Protein AF-0000000083038359 (afdb_homodimer)

Structure (mmCIF, N/CA/C/O backbone):
data_AF-0000000083038359-model_v1
#
loop_
_entity.id
_entity.type
_entity.pdbx_description
1 polymer 'Bicarbonate transporter-like transmembrane domain-containing protein'
#
loop_
_atom_site.group_PDB
_atom_site.id
_atom_site.type_symbol
_atom_site.label_atom_id
_atom_site.label_alt_id
_atom_site.label_comp_id
_atom_site.label_asym_id
_atom_site.label_entity_id
_atom_site.label_seq_id
_atom_site.pdbx_PDB_ins_code
_atom_site.Cartn_x
_atom_site.Cartn_y
_atom_site.Cartn_z
_atom_site.occupancy
_atom_site.B_iso_or_equiv
_atom_site.auth_seq_id
_atom_site.auth_comp_id
_atom_site.auth_asym_id
_atom_site.auth_atom_id
_atom_site.pdbx_PDB_model_num
ATOM 1 N N . MET A 1 1 ? -15.391 41.812 14.281 1 24.91 1 MET A N 1
ATOM 2 C CA . MET A 1 1 ? -15.891 42.125 12.938 1 24.91 1 MET A CA 1
ATOM 3 C C . MET A 1 1 ? -17.406 42.031 12.891 1 24.91 1 MET A C 1
ATOM 5 O O . MET A 1 1 ? -17.984 41.031 13.359 1 24.91 1 MET A O 1
ATOM 9 N N . MET A 1 2 ? -18.047 43.094 12.617 1 26.28 2 MET A N 1
ATOM 10 C CA . MET A 1 2 ? -19.484 43.344 12.734 1 26.28 2 MET A CA 1
ATOM 11 C C . MET A 1 2 ? -20.25 42.719 11.57 1 26.28 2 MET A C 1
ATOM 13 O O . MET A 1 2 ? -20 43.062 10.406 1 26.28 2 MET A O 1
ATOM 17 N N . LEU A 1 3 ? -20.422 41.469 11.375 1 31.45 3 LEU A N 1
ATOM 18 C CA . LEU A 1 3 ? -21.203 40.812 10.336 1 31.45 3 LEU A CA 1
ATOM 19 C C . LEU A 1 3 ? -22.703 41.094 10.5 1 31.45 3 LEU A C 1
ATOM 21 O O . LEU A 1 3 ? -23.219 41.125 11.625 1 31.45 3 LEU A O 1
ATOM 25 N N . HIS A 1 4 ? -23.172 42 9.68 1 30.3 4 HIS A N 1
ATOM 26 C CA . HIS A 1 4 ? -24.609 42.219 9.648 1 30.3 4 HIS A CA 1
ATOM 27 C C . HIS A 1 4 ? -25.359 40.906 9.352 1 30.3 4 HIS A C 1
ATOM 29 O O . HIS A 1 4 ? -25.109 40.281 8.328 1 30.3 4 HIS A O 1
ATOM 35 N N . LEU A 1 5 ? -25.75 40.156 10.25 1 31.05 5 LEU A N 1
ATOM 36 C CA . LEU A 1 5 ? -26.516 38.906 10.32 1 31.05 5 LEU A CA 1
ATOM 37 C C . LEU A 1 5 ? -27.938 39.125 9.805 1 31.05 5 LEU A C 1
ATOM 39 O O . LEU A 1 5 ? -28.656 40 10.305 1 31.05 5 LEU A O 1
ATOM 43 N N . LYS A 1 6 ? -28.141 39.125 8.516 1 32.19 6 LYS A N 1
ATOM 44 C CA . LYS A 1 6 ? -29.562 39.094 8.227 1 32.19 6 LYS A CA 1
ATOM 45 C C . LYS A 1 6 ? -30.25 37.938 8.938 1 32.19 6 LYS A C 1
ATOM 47 O O . LYS A 1 6 ? -29.875 36.781 8.742 1 32.19 6 LYS A O 1
ATOM 52 N N . GLY A 1 7 ? -30.734 38.062 10.141 1 31.2 7 GLY A N 1
ATOM 53 C CA . GLY A 1 7 ? -31.594 37.281 11.016 1 31.2 7 GLY A CA 1
ATOM 54 C C . GLY A 1 7 ? -32.812 36.719 10.297 1 31.2 7 GLY A C 1
ATOM 55 O O . GLY A 1 7 ? -33.688 37.469 9.891 1 31.2 7 GLY A O 1
ATOM 56 N N . ASN A 1 8 ? -32.719 35.969 9.258 1 29.78 8 ASN A N 1
ATOM 57 C CA . ASN A 1 8 ? -34.062 35.438 9.062 1 29.78 8 ASN A CA 1
ATOM 58 C C . ASN A 1 8 ? -34.656 34.969 10.383 1 29.78 8 ASN A C 1
ATOM 60 O O . ASN A 1 8 ? -34 34.312 11.18 1 29.78 8 ASN A O 1
ATOM 64 N N . LYS A 1 9 ? -35.75 35.656 10.867 1 31.69 9 LYS A N 1
ATOM 65 C CA . LYS A 1 9 ? -36.656 35.469 12 1 31.69 9 LYS A CA 1
ATOM 66 C C . LYS A 1 9 ? -37.062 34.031 12.133 1 31.69 9 LYS A C 1
ATOM 68 O O . LYS A 1 9 ? -37.875 33.531 11.344 1 31.69 9 LYS A O 1
ATOM 73 N N . SER A 1 10 ? -36.406 33 12.117 1 30.16 10 SER A N 1
ATOM 74 C CA . SER A 1 10 ? -37.25 31.906 12.594 1 30.16 10 SER A CA 1
ATOM 75 C C . SER A 1 10 ? -38.125 32.344 13.766 1 30.16 10 SER A C 1
ATOM 77 O O . SER A 1 10 ? -37.781 33.281 14.477 1 30.16 10 SER A O 1
ATOM 79 N N . GLU A 1 11 ? -39.5 32.062 13.805 1 31.86 11 GLU A N 1
ATOM 80 C CA . GLU A 1 11 ? -40.5 32.5 14.797 1 31.86 11 GLU A CA 1
ATOM 81 C C . GLU A 1 11 ? -39.875 32.531 16.188 1 31.86 11 GLU A C 1
ATOM 83 O O . GLU A 1 11 ? -40.219 33.438 16.984 1 31.86 11 GLU A O 1
ATOM 88 N N . SER A 1 12 ? -39.625 31.328 16.875 1 30 12 SER A N 1
ATOM 89 C CA . SER A 1 12 ? -39.312 31.484 18.281 1 30 12 SER A CA 1
ATOM 90 C C . SER A 1 12 ? -37.969 32.188 18.484 1 30 12 SER A C 1
ATOM 92 O O . SER A 1 12 ? -37.062 32.031 17.656 1 30 12 SER A O 1
ATOM 94 N N . GLY A 1 13 ? -37.719 33.375 18.891 1 32.56 13 GLY A N 1
ATOM 95 C CA . GLY A 1 13 ? -36.719 34.344 19.328 1 32.56 13 GLY A CA 1
ATOM 96 C C . GLY A 1 13 ? -35.406 33.719 19.719 1 32.56 13 GLY A C 1
ATOM 97 O O . GLY A 1 13 ? -34.594 34.312 20.422 1 32.56 13 GLY A O 1
ATOM 98 N N . GLY A 1 14 ? -35.219 32.375 19.812 1 33.72 14 GLY A N 1
ATOM 99 C CA . GLY A 1 14 ? -34.125 31.797 20.516 1 33.72 14 GLY A CA 1
ATOM 100 C C . GLY A 1 14 ? -32.781 31.984 19.797 1 33.72 14 GLY A C 1
ATOM 101 O O . GLY A 1 14 ? -32.719 32 18.578 1 33.72 14 GLY A O 1
ATOM 102 N N . TRP A 1 15 ? -31.734 32.812 20.375 1 40.62 15 TRP A N 1
ATOM 103 C CA . TRP A 1 15 ? -30.312 33.062 20.172 1 40.62 15 TRP A CA 1
ATOM 104 C C . TRP A 1 15 ? -29.578 31.781 19.797 1 40.62 15 TRP A C 1
ATOM 106 O O . TRP A 1 15 ? -29.812 30.734 20.406 1 40.62 15 TRP A O 1
ATOM 116 N N . ILE A 1 16 ? -29.25 31.594 18.578 1 45.41 16 ILE A N 1
ATOM 117 C CA . ILE A 1 16 ? -28.516 30.406 18.141 1 45.41 16 ILE A CA 1
ATOM 118 C C . ILE A 1 16 ? -27.078 30.469 18.656 1 45.41 16 ILE A C 1
ATOM 120 O O . ILE A 1 16 ? -26.359 31.438 18.422 1 45.41 16 ILE A O 1
ATOM 124 N N . ARG A 1 17 ? -26.75 29.875 19.781 1 51.38 17 ARG A N 1
ATOM 125 C CA . ARG A 1 17 ? -25.453 29.75 20.422 1 51.38 17 ARG A CA 1
ATOM 126 C C . ARG A 1 17 ? -24.578 28.734 19.703 1 51.38 17 ARG A C 1
ATOM 128 O O . ARG A 1 17 ? -25.047 27.656 19.328 1 51.38 17 ARG A O 1
ATOM 135 N N . GLY A 1 18 ? -23.562 29.203 18.75 1 57.97 18 GLY A N 1
ATOM 136 C CA . GLY A 1 18 ? -22.609 28.266 18.172 1 57.97 18 GLY A CA 1
ATOM 137 C C . GLY A 1 18 ? -21.219 28.391 18.734 1 57.97 18 GLY A C 1
ATOM 138 O O . GLY A 1 18 ? -20.953 29.297 19.547 1 57.97 18 GLY A O 1
ATOM 139 N N . TRP A 1 19 ? -20.375 27.359 18.656 1 61.94 19 TRP A N 1
ATOM 140 C CA . TRP A 1 19 ? -19 27.344 19.125 1 61.94 19 TRP A CA 1
ATOM 141 C C . TRP A 1 19 ? -18.016 27.5 17.969 1 61.94 19 TRP A C 1
ATOM 143 O O . TRP A 1 19 ? -18.25 26.984 16.875 1 61.94 19 TRP A O 1
ATOM 153 N N . VAL A 1 20 ? -17.094 28.484 18.234 1 63.88 20 VAL A N 1
ATOM 154 C CA . VAL A 1 20 ? -16.078 28.719 17.219 1 63.88 20 VAL A CA 1
ATOM 155 C C . VAL A 1 20 ? -14.703 28.281 17.75 1 63.88 20 VAL A C 1
ATOM 157 O O . VAL A 1 20 ? -14.328 28.625 18.875 1 63.88 20 VAL A O 1
ATOM 160 N N . LEU A 1 21 ? -14.086 27.391 17.031 1 63.53 21 LEU A N 1
ATOM 161 C CA . LEU A 1 21 ? -12.695 27.016 17.281 1 63.53 21 LEU A CA 1
ATOM 162 C C . LEU A 1 21 ? -11.742 27.969 16.547 1 63.53 21 LEU A C 1
ATOM 164 O O . LEU A 1 21 ? -11.859 28.156 15.344 1 63.53 21 LEU A O 1
ATOM 168 N N . THR A 1 22 ? -10.992 28.688 17.297 1 68.25 22 THR A N 1
ATOM 169 C CA . THR A 1 22 ? -10.008 29.578 16.703 1 68.25 22 THR A CA 1
ATOM 170 C C . THR A 1 22 ? -8.602 29 16.844 1 68.25 22 THR A C 1
ATOM 172 O O . THR A 1 22 ? -8.172 28.672 17.953 1 68.25 22 THR A O 1
ATOM 175 N N . SER A 1 23 ? -8.094 28.672 15.789 1 72.31 23 SER A N 1
ATOM 176 C CA . SER A 1 23 ? -6.711 28.219 15.766 1 72.31 23 SER A CA 1
ATOM 177 C C . SER A 1 23 ? -5.785 29.281 15.195 1 72.31 23 SER A C 1
ATOM 179 O O . SER A 1 23 ? -6.066 29.859 14.148 1 72.31 23 SER A O 1
ATOM 181 N N . GLN A 1 24 ? -4.84 29.688 15.922 1 70.75 24 GLN A N 1
ATOM 182 C CA . GLN A 1 24 ? -3.869 30.688 15.469 1 70.75 24 GLN A CA 1
ATOM 183 C C . GLN A 1 24 ? -2.492 30.062 15.266 1 70.75 24 GLN A C 1
ATOM 185 O O . GLN A 1 24 ? -2.027 29.281 16.109 1 70.75 24 GLN A O 1
ATOM 190 N N . GLN A 1 25 ? -2.016 30.156 14.117 1 70.38 25 GLN A N 1
ATOM 191 C CA . GLN A 1 25 ? -0.694 29.625 13.805 1 70.38 25 GLN A CA 1
ATOM 192 C C . GLN A 1 25 ? 0.238 30.734 13.312 1 70.38 25 GLN A C 1
ATOM 194 O O . GLN A 1 25 ? -0.2 31.672 12.633 1 70.38 25 GLN A O 1
ATOM 199 N N . TYR A 1 26 ? 1.482 30.672 13.727 1 67.31 26 TYR A N 1
ATOM 200 C CA . TYR A 1 26 ? 2.5 31.594 13.242 1 67.31 26 TYR A CA 1
ATOM 201 C C . TYR A 1 26 ? 2.967 31.203 11.844 1 67.31 26 TYR A C 1
ATOM 203 O O . TYR A 1 26 ? 3.158 30.016 11.547 1 67.31 26 TYR A O 1
ATOM 211 N N . VAL A 1 27 ? 2.922 32.062 10.93 1 71.81 27 VAL A N 1
ATOM 212 C CA . VAL A 1 27 ? 3.395 31.844 9.562 1 71.81 27 VAL A CA 1
ATOM 213 C C . VAL A 1 27 ? 4.691 32.625 9.336 1 71.81 27 VAL A C 1
ATOM 215 O O . VAL A 1 27 ? 4.824 33.781 9.773 1 71.81 27 VAL A O 1
ATOM 218 N N . LYS A 1 28 ? 5.746 31.953 8.789 1 67.31 28 LYS A N 1
ATOM 219 C CA . LYS A 1 28 ? 7.039 32.562 8.516 1 67.31 28 LYS A CA 1
ATOM 220 C C . LYS A 1 28 ? 6.957 33.5 7.32 1 67.31 28 LYS A C 1
ATOM 222 O O . LYS A 1 28 ? 6.117 33.344 6.438 1 67.31 28 LYS A O 1
ATOM 227 N N . LEU A 1 29 ? 7.844 34.5 7.324 1 67.06 29 LEU A N 1
ATOM 228 C CA . LEU A 1 29 ? 7.945 35.469 6.223 1 67.06 29 LEU A CA 1
ATOM 229 C C . LEU A 1 29 ? 8.445 34.781 4.957 1 67.06 29 LEU A C 1
ATOM 231 O O . LEU A 1 29 ? 9.234 33.844 5.027 1 67.06 29 LEU A O 1
ATOM 235 N N . MET A 1 30 ? 7.773 35.125 3.908 1 72.81 30 MET A N 1
ATOM 236 C CA . MET A 1 30 ? 8.219 34.625 2.615 1 72.81 30 MET A CA 1
ATOM 237 C C . MET A 1 30 ? 9.539 35.25 2.203 1 72.81 30 MET A C 1
ATOM 239 O O . MET A 1 30 ? 9.703 36.469 2.27 1 72.81 30 MET A O 1
ATOM 243 N N . ASN A 1 31 ? 10.609 34.406 2.039 1 65.25 31 ASN A N 1
ATOM 244 C CA . ASN A 1 31 ? 11.891 34.906 1.535 1 65.25 31 ASN A CA 1
ATOM 245 C C . ASN A 1 31 ? 11.867 35.062 0.018 1 65.25 31 ASN A C 1
ATOM 247 O O . ASN A 1 31 ? 11.922 34.062 -0.714 1 65.25 31 ASN A O 1
ATOM 251 N N . PHE A 1 32 ? 11.703 36.25 -0.458 1 73.12 32 PHE A N 1
ATOM 252 C CA . PHE A 1 32 ? 11.57 36.562 -1.878 1 73.12 32 PHE A CA 1
ATOM 253 C C . PHE A 1 32 ? 12.844 36.188 -2.633 1 73.12 32 PHE A C 1
ATOM 255 O O . PHE A 1 32 ? 12.82 36.031 -3.852 1 73.12 32 PHE A O 1
ATOM 262 N N . GLU A 1 33 ? 13.914 36.031 -1.913 1 68.25 33 GLU A N 1
ATOM 263 C CA . GLU A 1 33 ? 15.156 35.688 -2.6 1 68.25 33 GLU A CA 1
ATOM 264 C C . GLU A 1 33 ? 15.258 34.188 -2.85 1 68.25 33 GLU A C 1
ATOM 266 O O . GLU A 1 33 ? 15.68 33.781 -3.928 1 68.25 33 GLU A O 1
ATOM 271 N N . GLU A 1 34 ? 14.789 33.531 -1.863 1 71.06 34 GLU A N 1
ATOM 272 C CA . GLU A 1 34 ? 15.016 32.094 -1.919 1 71.06 34 GLU A CA 1
ATOM 273 C C . GLU A 1 34 ? 13.844 31.375 -2.58 1 71.06 34 GLU A C 1
ATOM 275 O O . GLU A 1 34 ? 14.031 30.359 -3.242 1 71.06 34 GLU A O 1
ATOM 280 N N . GLU A 1 35 ? 12.719 32 -2.48 1 74.81 35 GLU A N 1
ATOM 281 C CA . GLU A 1 35 ? 11.555 31.297 -2.998 1 74.81 35 GLU A CA 1
ATOM 282 C C . GLU A 1 35 ? 11.133 31.844 -4.359 1 74.81 35 GLU A C 1
ATOM 284 O O . GLU A 1 35 ? 10.812 33.031 -4.484 1 74.81 35 GLU A O 1
ATOM 289 N N . VAL A 1 36 ? 11.203 31 -5.391 1 75.88 36 VAL A N 1
ATOM 290 C CA . VAL A 1 36 ? 10.914 31.391 -6.766 1 75.88 36 VAL A CA 1
ATOM 291 C C . VAL A 1 36 ? 9.43 31.734 -6.902 1 75.88 36 VAL A C 1
ATOM 293 O O . VAL A 1 36 ? 9.055 32.594 -7.711 1 75.88 36 VAL A O 1
ATOM 296 N N . ARG A 1 37 ? 8.625 31.141 -6.098 1 74.81 37 ARG A N 1
ATOM 297 C CA . ARG A 1 37 ? 7.188 31.312 -6.285 1 74.81 37 ARG A CA 1
ATOM 298 C C . ARG A 1 37 ? 6.746 32.719 -5.883 1 74.81 37 ARG A C 1
ATOM 300 O O . ARG A 1 37 ? 5.762 33.219 -6.41 1 74.81 37 ARG A O 1
ATOM 307 N N . ALA A 1 38 ? 7.512 33.312 -5.043 1 77.75 38 ALA A N 1
ATOM 308 C CA . ALA A 1 38 ? 7.145 34.688 -4.629 1 77.75 38 ALA A CA 1
ATOM 309 C C . ALA A 1 38 ? 7.199 35.656 -5.809 1 77.75 38 ALA A C 1
ATOM 311 O O . ALA A 1 38 ? 6.297 36.469 -5.984 1 77.75 38 ALA A O 1
ATOM 312 N N . HIS A 1 39 ? 8.188 35.406 -6.656 1 76.94 39 HIS A N 1
ATOM 313 C CA . HIS A 1 39 ? 8.312 36.312 -7.809 1 76.94 39 HIS A CA 1
ATOM 314 C C . HIS A 1 39 ? 7.258 36 -8.859 1 76.94 39 HIS A C 1
ATOM 316 O O . HIS A 1 39 ? 6.652 36.906 -9.43 1 76.94 39 HIS A O 1
ATOM 322 N N . ARG A 1 40 ? 7.012 34.812 -8.961 1 79 40 ARG A N 1
ATOM 323 C CA . ARG A 1 40 ? 6.062 34.406 -9.992 1 79 40 ARG A CA 1
ATOM 324 C C . ARG A 1 40 ? 4.641 34.781 -9.617 1 79 40 ARG A C 1
ATOM 326 O O . ARG A 1 40 ? 3.842 35.156 -10.484 1 79 40 ARG A O 1
ATOM 333 N N . ASP A 1 41 ? 4.395 34.625 -8.391 1 79.06 41 ASP A N 1
ATOM 334 C CA . ASP A 1 41 ? 3.061 35 -7.922 1 79.06 41 ASP A CA 1
ATOM 335 C C . ASP A 1 41 ? 2.822 36.5 -8.078 1 79.06 41 ASP A C 1
ATOM 337 O O . ASP A 1 41 ? 1.731 36.906 -8.469 1 79.06 41 ASP A O 1
ATOM 341 N N . LEU A 1 42 ? 3.816 37.219 -7.797 1 79.38 42 LEU A N 1
ATOM 342 C CA . LEU A 1 42 ? 3.676 38.688 -7.934 1 79.38 42 LEU A CA 1
ATOM 343 C C . LEU A 1 42 ? 3.57 39.062 -9.406 1 79.38 42 LEU A C 1
ATOM 345 O O . LEU A 1 42 ? 2.787 39.969 -9.758 1 79.38 42 LEU A O 1
ATOM 349 N N . ASP A 1 43 ? 4.316 38.375 -10.219 1 77.38 43 ASP A N 1
ATOM 350 C CA . ASP A 1 43 ? 4.223 38.656 -11.641 1 77.38 43 ASP A CA 1
ATOM 351 C C . ASP A 1 43 ? 2.846 38.281 -12.188 1 77.38 43 ASP A C 1
ATOM 353 O O . ASP A 1 43 ? 2.287 39 -13.023 1 77.38 43 ASP A O 1
ATOM 357 N N . GLY A 1 44 ? 2.383 37.188 -11.75 1 77.44 44 GLY A N 1
ATOM 358 C CA . GLY A 1 44 ? 1.052 36.781 -12.172 1 77.44 44 GLY A CA 1
ATOM 359 C C . GLY A 1 44 ? -0.032 37.75 -11.742 1 77.44 44 GLY A C 1
ATOM 360 O O . GLY A 1 44 ? -0.959 38.031 -12.5 1 77.44 44 GLY A O 1
ATOM 361 N N . PHE A 1 45 ? 0.131 38.219 -10.562 1 75.88 45 PHE A N 1
ATOM 362 C CA . PHE A 1 45 ? -0.809 39.219 -10.039 1 75.88 45 PHE A CA 1
ATOM 363 C C . PHE A 1 45 ? -0.713 40.531 -10.812 1 75.88 45 PHE A C 1
ATOM 365 O O . PHE A 1 45 ? -1.732 41.125 -11.141 1 75.88 45 PHE A O 1
ATOM 372 N N . LEU A 1 46 ? 0.492 40.938 -11.086 1 73.06 46 LEU A N 1
ATOM 373 C CA . LEU A 1 46 ? 0.686 42.219 -11.773 1 73.06 46 LEU A CA 1
ATOM 374 C C . LEU A 1 46 ? 0.095 42.188 -13.172 1 73.06 46 LEU A C 1
ATOM 376 O O . LEU A 1 46 ? -0.365 43.188 -13.695 1 73.06 46 LEU A O 1
ATOM 380 N N . ALA A 1 47 ? 0.067 41 -13.68 1 75.19 47 ALA A N 1
ATOM 381 C CA . ALA A 1 47 ? -0.479 40.844 -15.023 1 75.19 47 ALA A CA 1
ATOM 382 C C . ALA A 1 47 ? -2.004 40.906 -15.008 1 75.19 47 ALA A C 1
ATOM 384 O O . ALA A 1 47 ? -2.623 41.406 -15.953 1 75.19 47 ALA A O 1
ATOM 385 N N . ARG A 1 48 ? -2.588 40.375 -14.016 1 73.75 48 ARG A N 1
ATOM 386 C CA . ARG A 1 48 ? -4.043 40.344 -13.914 1 73.75 48 ARG A CA 1
ATOM 387 C C . ARG A 1 48 ? -4.512 40.969 -12.609 1 73.75 48 ARG A C 1
ATOM 389 O O . ARG A 1 48 ? -5.18 40.344 -11.797 1 73.75 48 ARG A O 1
ATOM 396 N N . ALA A 1 49 ? -4.211 42.188 -12.461 1 70.19 49 ALA A N 1
ATOM 397 C CA . ALA A 1 49 ? -4.395 42.812 -11.164 1 70.19 49 ALA A CA 1
ATOM 398 C C . ALA A 1 49 ? -5.828 43.312 -10.992 1 70.19 49 ALA A C 1
ATOM 400 O O . ALA A 1 49 ? -6.406 43.875 -11.914 1 70.19 49 ALA A O 1
ATOM 401 N N . SER A 1 50 ? -6.508 42.812 -10.07 1 81.81 50 SER A N 1
ATOM 402 C CA . SER A 1 50 ? -7.777 43.406 -9.656 1 81.81 50 SER A CA 1
ATOM 403 C C . SER A 1 50 ? -7.594 44.312 -8.461 1 81.81 50 SER A C 1
ATOM 405 O O . SER A 1 50 ? -7.461 43.875 -7.324 1 81.81 50 SER A O 1
ATOM 407 N N . ILE A 1 51 ? -7.418 45.594 -8.789 1 86.62 51 ILE A N 1
ATOM 408 C CA . ILE A 1 51 ? -7.195 46.594 -7.734 1 86.62 51 ILE A CA 1
ATOM 409 C C . ILE A 1 51 ? -8.367 47.562 -7.676 1 86.62 51 ILE A C 1
ATOM 411 O O . ILE A 1 51 ? -8.789 48.094 -8.703 1 86.62 51 ILE A O 1
ATOM 415 N N . LEU A 1 52 ? -9 47.625 -6.617 1 86.38 52 LEU A N 1
ATOM 416 C CA . LEU A 1 52 ? -10.047 48.625 -6.371 1 86.38 52 LEU A CA 1
ATOM 417 C C . LEU A 1 52 ? -9.508 49.781 -5.555 1 86.38 52 LEU A C 1
ATOM 419 O O . LEU A 1 52 ? -9.141 49.625 -4.387 1 86.38 52 LEU A O 1
ATOM 423 N N . LEU A 1 53 ? -9.422 50.875 -6.367 1 85.25 53 LEU A N 1
ATOM 424 C CA . LEU A 1 53 ? -8.906 52.062 -5.668 1 85.25 53 LEU A CA 1
ATOM 425 C C . LEU A 1 53 ? -10.047 52.875 -5.059 1 85.25 53 LEU A C 1
ATOM 427 O O . LEU A 1 53 ? -11.117 53 -5.656 1 85.25 53 LEU A O 1
ATOM 431 N N . ASP A 1 54 ? -9.953 53.406 -3.863 1 80 54 ASP A N 1
ATOM 432 C CA . ASP A 1 54 ? -10.781 54.375 -3.145 1 80 54 ASP A CA 1
ATOM 433 C C . ASP A 1 54 ? -12.203 53.844 -2.969 1 80 54 ASP A C 1
ATOM 435 O O . ASP A 1 54 ? -13.164 54.5 -3.391 1 80 54 ASP A O 1
ATOM 439 N N . GLU A 1 55 ? -12.375 52.656 -2.43 1 80.56 55 GLU A N 1
ATOM 440 C CA . GLU A 1 55 ? -13.688 52.094 -2.127 1 80.56 55 GLU A CA 1
ATOM 441 C C . GLU A 1 55 ? -14.336 52.812 -0.944 1 80.56 55 GLU A C 1
ATOM 443 O O . GLU A 1 55 ? -13.695 53.031 0.086 1 80.56 55 GLU A O 1
ATOM 448 N N . THR A 1 56 ? -15.516 53.219 -1.157 1 78.31 56 THR A N 1
ATOM 449 C CA . THR A 1 56 ? -16.219 54 -0.135 1 78.31 56 THR A CA 1
ATOM 450 C C . THR A 1 56 ? -17.109 53.094 0.71 1 78.31 56 THR A C 1
ATOM 452 O O . THR A 1 56 ? -17.781 53.562 1.634 1 78.31 56 THR A O 1
ATOM 455 N N . ALA A 1 57 ? -17.031 51.844 0.558 1 76.31 57 ALA A N 1
ATOM 456 C CA . ALA A 1 57 ? -17.922 50.969 1.33 1 76.31 57 ALA A CA 1
ATOM 457 C C . ALA A 1 57 ? -17.5 50.938 2.799 1 76.31 57 ALA A C 1
ATOM 459 O O . ALA A 1 57 ? -16.312 50.969 3.115 1 76.31 57 ALA A O 1
ATOM 460 N N . ALA A 1 58 ? -18.547 50.969 3.664 1 73.44 58 ALA A N 1
ATOM 461 C CA . ALA A 1 58 ? -18.266 51.062 5.094 1 73.44 58 ALA A CA 1
ATOM 462 C C . ALA A 1 58 ? -18.219 49.688 5.738 1 73.44 58 ALA A C 1
ATOM 464 O O . ALA A 1 58 ? -17.484 49.469 6.715 1 73.44 58 ALA A O 1
ATOM 465 N N . SER A 1 59 ? -18.969 48.875 5.148 1 77.5 59 SER A N 1
ATOM 466 C CA . SER A 1 59 ? -18.984 47.594 5.797 1 77.5 59 SER A CA 1
ATOM 467 C C . SER A 1 59 ? -18.109 46.594 5.051 1 77.5 59 SER A C 1
ATOM 469 O O . SER A 1 59 ? -17.906 46.719 3.842 1 77.5 59 SER A O 1
ATOM 471 N N . LEU A 1 60 ? -17.516 45.688 5.824 1 80.81 60 LEU A N 1
ATOM 472 C CA . LEU A 1 60 ? -16.641 44.656 5.254 1 80.81 60 LEU A CA 1
ATOM 473 C C . LEU A 1 60 ? -17.391 43.812 4.23 1 80.81 60 LEU A C 1
ATOM 475 O O . LEU A 1 60 ? -16.828 43.438 3.191 1 80.81 60 LEU A O 1
ATOM 479 N N . ASP A 1 61 ? -18.641 43.438 4.453 1 77.31 61 ASP A N 1
ATOM 480 C CA . ASP A 1 61 ? -19.438 42.625 3.529 1 77.31 61 ASP A CA 1
ATOM 481 C C . ASP A 1 61 ? -19.594 43.312 2.182 1 77.31 61 ASP A C 1
ATOM 483 O O . ASP A 1 61 ? -19.484 42.688 1.131 1 77.31 61 ASP A O 1
ATOM 487 N N . ASP A 1 62 ? -19.844 44.562 2.332 1 81.25 62 ASP A N 1
ATOM 488 C CA . ASP A 1 62 ? -20.047 45.312 1.1 1 81.25 62 ASP A CA 1
ATOM 489 C C . ASP A 1 62 ? -18.734 45.438 0.316 1 81.25 62 ASP A C 1
ATOM 491 O O . ASP A 1 62 ? -18.734 45.406 -0.916 1 81.25 62 ASP A O 1
ATOM 495 N N . VAL A 1 63 ? -17.734 45.656 1.059 1 85.44 63 VAL A N 1
ATOM 496 C CA . VAL A 1 63 ? -16.438 45.719 0.392 1 85.44 63 VAL A CA 1
ATOM 497 C C . VAL A 1 63 ? -16.141 44.406 -0.31 1 85.44 63 VAL A C 1
ATOM 499 O O . VAL A 1 63 ? -15.688 44.406 -1.46 1 85.44 63 VAL A O 1
ATOM 502 N N . LEU A 1 64 ? -16.359 43.375 0.4 1 87 64 LEU A N 1
ATOM 503 C CA . LEU A 1 64 ? -16.078 42.062 -0.17 1 87 64 LEU A CA 1
ATOM 504 C C . LEU A 1 64 ? -16.984 41.781 -1.367 1 87 64 LEU A C 1
ATOM 506 O O . LEU A 1 64 ? -16.547 41.188 -2.357 1 87 64 LEU A O 1
ATOM 510 N N . LYS A 1 65 ? -18.188 42.125 -1.265 1 83.38 65 LYS A N 1
ATOM 511 C CA . LYS A 1 65 ? -19.109 41.938 -2.393 1 83.38 65 LYS A CA 1
ATOM 512 C C . LYS A 1 65 ? -18.625 42.719 -3.607 1 83.38 65 LYS A C 1
ATOM 514 O O . LYS A 1 65 ? -18.672 42.25 -4.734 1 83.38 65 LYS A O 1
ATOM 519 N N . ARG A 1 66 ? -18.234 43.906 -3.396 1 85.94 66 ARG A N 1
ATOM 520 C CA . ARG A 1 66 ? -17.734 44.75 -4.488 1 85.94 66 ARG A CA 1
ATOM 521 C C . ARG A 1 66 ? -16.453 44.156 -5.078 1 85.94 66 ARG A C 1
ATOM 523 O O . ARG A 1 66 ? -16.234 44.219 -6.289 1 85.94 66 ARG A O 1
ATOM 530 N N . MET A 1 67 ? -15.672 43.719 -4.191 1 88.06 67 MET A N 1
ATOM 531 C CA . MET A 1 67 ? -14.438 43.125 -4.668 1 88.06 67 MET A CA 1
ATOM 532 C C . MET A 1 67 ? -14.742 41.875 -5.523 1 88.06 67 MET A C 1
ATOM 534 O O . MET A 1 67 ? -14.148 41.719 -6.594 1 88.06 67 MET A O 1
ATOM 538 N N . LEU A 1 68 ? -15.609 41.094 -5.043 1 86.12 68 LEU A N 1
ATOM 539 C CA . LEU A 1 68 ? -15.969 39.875 -5.773 1 86.12 68 LEU A CA 1
ATOM 540 C C . LEU A 1 68 ? -16.625 40.219 -7.105 1 86.12 68 LEU A C 1
ATOM 542 O O . LEU A 1 68 ? -16.406 39.531 -8.109 1 86.12 68 LEU A O 1
ATOM 546 N N . HIS A 1 69 ? -17.422 41.188 -7.031 1 80.56 69 HIS A N 1
ATOM 547 C CA . HIS A 1 69 ? -18.047 41.625 -8.266 1 80.56 69 HIS A CA 1
ATOM 548 C C . HIS A 1 69 ? -17 42.156 -9.25 1 80.56 69 HIS A C 1
ATOM 550 O O . HIS A 1 69 ? -17.109 41.938 -10.453 1 80.56 69 HIS A O 1
ATOM 556 N N . HIS A 1 70 ? -16.094 42.844 -8.734 1 83.69 70 HIS A N 1
ATOM 557 C CA . HIS A 1 70 ? -15.023 43.344 -9.578 1 83.69 70 HIS A CA 1
ATOM 558 C C . HIS A 1 70 ? -14.195 42.219 -10.18 1 83.69 70 HIS A C 1
ATOM 560 O O . HIS A 1 70 ? -13.797 42.312 -11.344 1 83.69 70 HIS A O 1
ATOM 566 N N . VAL A 1 71 ? -13.883 41.312 -9.422 1 82.81 71 VAL A N 1
ATOM 567 C CA . VAL A 1 71 ? -13.133 40.156 -9.914 1 82.81 71 VAL A CA 1
ATOM 568 C C . VAL A 1 71 ? -13.93 39.438 -10.992 1 82.81 71 VAL A C 1
ATOM 570 O O . VAL A 1 71 ? -13.367 38.938 -11.969 1 82.81 71 VAL A O 1
ATOM 573 N N . GLY A 1 72 ? -15.18 39.219 -10.797 1 75.5 72 GLY A N 1
ATOM 574 C CA . GLY A 1 72 ? -16.031 38.562 -11.773 1 75.5 72 GLY A CA 1
ATOM 575 C C . GLY A 1 72 ? -16.141 39.344 -13.078 1 75.5 72 GLY A C 1
ATOM 576 O O . GLY A 1 72 ? -16.281 38.719 -14.148 1 75.5 72 GLY A O 1
ATOM 577 N N . GLN A 1 73 ? -16.25 40.656 -12.953 1 70.12 73 GLN A N 1
ATOM 578 C CA . GLN A 1 73 ? -16.406 41.469 -14.141 1 70.12 73 GLN A CA 1
ATOM 579 C C . GLN A 1 73 ? -15.109 41.594 -14.93 1 70.12 73 GLN A C 1
ATOM 581 O O . GLN A 1 73 ? -15.125 41.875 -16.125 1 70.12 73 GLN A O 1
ATOM 586 N N . ASP A 1 74 ? -14.156 41.531 -14.188 1 60.81 74 ASP A N 1
ATOM 587 C CA . ASP A 1 74 ? -12.891 41.656 -14.898 1 60.81 74 ASP A CA 1
ATOM 588 C C . ASP A 1 74 ? -12.727 40.562 -15.945 1 60.81 74 ASP A C 1
ATOM 590 O O . ASP A 1 74 ? -12.953 39.375 -15.664 1 60.81 74 ASP A O 1
ATOM 594 N N . SER A 1 75 ? -13 40.844 -17.203 1 54.56 75 SER A N 1
ATOM 595 C CA . SER A 1 75 ? -13.062 40.188 -18.5 1 54.56 75 SER A CA 1
ATOM 596 C C . SER A 1 75 ? -12.07 39.031 -18.578 1 54.56 75 SER A C 1
ATOM 598 O O . SER A 1 75 ? -12.344 38 -19.203 1 54.56 75 SER A O 1
ATOM 600 N N . HIS A 1 76 ? -10.906 39.219 -18.156 1 53 76 HIS A N 1
ATOM 601 C CA . HIS A 1 76 ? -9.891 38.219 -18.453 1 53 76 HIS A CA 1
ATOM 602 C C . HIS A 1 76 ? -10.062 37 -17.594 1 53 76 HIS A C 1
ATOM 604 O O . HIS A 1 76 ? -9.445 35.938 -17.859 1 53 76 HIS A O 1
ATOM 610 N N . ALA A 1 77 ? -10.797 37.156 -16.578 1 54.59 77 ALA A N 1
ATOM 611 C CA . ALA A 1 77 ? -10.969 36.094 -15.594 1 54.59 77 ALA A CA 1
ATOM 612 C C . ALA A 1 77 ? -12.312 35.406 -15.781 1 54.59 77 ALA A C 1
ATOM 614 O O . ALA A 1 77 ? -13.078 35.25 -14.828 1 54.59 77 ALA A O 1
ATOM 615 N N . SER A 1 78 ? -12.938 35.438 -16.828 1 53.66 78 SER A N 1
ATOM 616 C CA . SER A 1 78 ? -14.242 34.812 -16.969 1 53.66 78 SER A CA 1
ATOM 617 C C . SER A 1 78 ? -14.203 33.375 -16.484 1 53.66 78 SER A C 1
ATOM 619 O O . SER A 1 78 ? -13.555 32.531 -17.109 1 53.66 78 SER A O 1
ATOM 621 N N . GLU A 1 79 ? -14.133 33.219 -15.227 1 61.53 79 GLU A N 1
ATOM 622 C CA . GLU A 1 79 ? -14.344 31.844 -14.766 1 61.53 79 GLU A CA 1
ATOM 623 C C . GLU A 1 79 ? 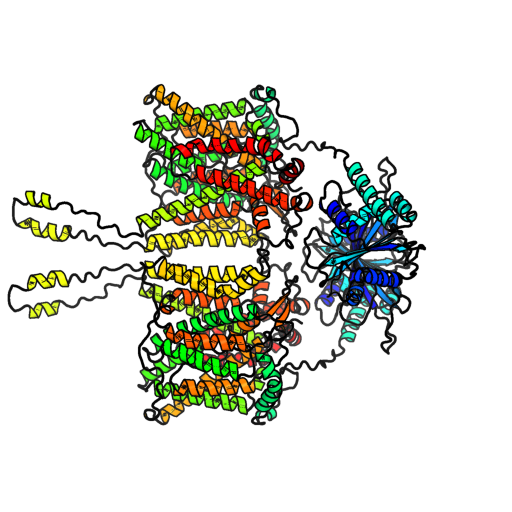-15.82 31.453 -14.844 1 61.53 79 GLU A C 1
ATOM 625 O O . GLU A 1 79 ? -16.641 31.922 -14.055 1 61.53 79 GLU A O 1
ATOM 630 N N . PRO A 1 80 ? -16.406 31.156 -15.922 1 56.25 80 PRO A N 1
ATOM 631 C CA . PRO A 1 80 ? -17.828 30.953 -16.125 1 56.25 80 PRO A CA 1
ATOM 632 C C . PRO A 1 80 ? -18.5 30.266 -14.938 1 56.25 80 PRO A C 1
ATOM 634 O O . PRO A 1 80 ? -19.688 30.5 -14.672 1 56.25 80 PRO A O 1
ATOM 637 N N . GLY A 1 81 ? -17.984 29.406 -14.305 1 57.84 81 GLY A N 1
ATOM 638 C CA . GLY A 1 81 ? -18.734 28.516 -13.43 1 57.84 81 GLY A CA 1
ATOM 639 C C . GLY A 1 81 ? -18.703 28.938 -11.977 1 57.84 81 GLY A C 1
ATOM 640 O O . GLY A 1 81 ? -19.25 28.25 -11.109 1 57.84 81 GLY A O 1
ATOM 641 N N . CYS A 1 82 ? -18.094 30.031 -11.656 1 61.69 82 CYS A N 1
ATOM 642 C CA . CYS A 1 82 ? -18.016 30.281 -10.227 1 61.69 82 CYS A CA 1
ATOM 643 C C . CYS A 1 82 ? -19.078 31.297 -9.797 1 61.69 82 CYS A C 1
ATOM 645 O O . CYS A 1 82 ? -19.156 32.406 -10.344 1 61.69 82 CYS A O 1
ATOM 647 N N . ASN A 1 83 ? -20.188 30.766 -9.195 1 66 83 ASN A N 1
ATOM 648 C CA . ASN A 1 83 ? -21.188 31.625 -8.555 1 66 83 ASN A CA 1
ATOM 649 C C . ASN A 1 83 ? -20.594 32.344 -7.348 1 66 83 ASN A C 1
ATOM 651 O O . ASN A 1 83 ? -20.266 31.734 -6.336 1 66 83 ASN A O 1
ATOM 655 N N . PHE A 1 84 ? -20.328 33.594 -7.523 1 70.06 84 PHE A N 1
ATOM 656 C CA . PHE A 1 84 ? -19.656 34.406 -6.508 1 70.06 84 PHE A CA 1
ATOM 657 C C . PHE A 1 84 ? -20.531 34.531 -5.266 1 70.06 84 PHE A C 1
ATOM 659 O O . PHE A 1 84 ? -20.031 34.781 -4.172 1 70.06 84 PHE A O 1
ATOM 666 N N . GLU A 1 85 ? -21.797 34.281 -5.414 1 68.69 85 GLU A N 1
ATOM 667 C CA . GLU A 1 85 ? -22.609 34.25 -4.203 1 68.69 85 GLU A CA 1
ATOM 668 C C . GLU A 1 85 ? -22.234 33.062 -3.322 1 68.69 85 GLU A C 1
ATOM 670 O O . GLU A 1 85 ? -22.234 33.156 -2.096 1 68.69 85 GLU A O 1
ATOM 675 N N . GLU A 1 86 ? -21.812 32.094 -4.016 1 74.56 86 GLU A N 1
ATOM 676 C CA . GLU A 1 86 ? -21.391 30.922 -3.275 1 74.56 86 GLU A CA 1
ATOM 677 C C . GLU A 1 86 ? -20.047 31.141 -2.592 1 74.56 86 GLU A C 1
ATOM 679 O O . GLU A 1 86 ? -19.812 30.625 -1.5 1 74.56 86 GLU A O 1
ATOM 684 N N . VAL A 1 87 ? -19.266 31.984 -3.219 1 79.69 87 VAL A N 1
ATOM 685 C CA . VAL A 1 87 ? -17.953 32.25 -2.637 1 79.69 87 VAL A CA 1
ATOM 686 C C . VAL A 1 87 ? -18.125 33.094 -1.374 1 79.69 87 VAL A C 1
ATOM 688 O O . VAL A 1 87 ? -17.375 32.938 -0.406 1 79.69 87 VAL A O 1
ATOM 691 N N . MET A 1 88 ? -19.109 33.938 -1.397 1 76.94 88 MET A N 1
ATOM 692 C CA . MET A 1 88 ? -19.359 34.781 -0.232 1 76.94 88 MET A CA 1
ATOM 693 C C . MET A 1 88 ? -19.719 33.938 0.984 1 76.94 88 MET A C 1
ATOM 695 O O . MET A 1 88 ? -19.297 34.25 2.104 1 76.94 88 MET A O 1
ATOM 699 N N . SER A 1 89 ? -20.328 32.844 0.705 1 70.94 89 SER A N 1
ATOM 700 C CA . SER A 1 89 ? -20.719 31.984 1.818 1 70.94 89 SER A CA 1
ATOM 701 C C . SER A 1 89 ? -19.531 31.172 2.344 1 70.94 89 SER A C 1
ATOM 703 O O . SER A 1 89 ? -19.516 30.781 3.512 1 70.94 89 SER A O 1
ATOM 705 N N . MET A 1 90 ? -18.531 31 1.553 1 73.06 90 MET A N 1
ATOM 706 C CA . MET A 1 90 ? -17.375 30.219 1.969 1 73.06 90 MET A CA 1
ATOM 707 C C . MET A 1 90 ? -16.391 31.094 2.75 1 73.06 90 MET A C 1
ATOM 709 O O . MET A 1 90 ? -15.562 30.578 3.506 1 73.06 90 MET A O 1
ATOM 713 N N . LEU A 1 91 ? -16.484 32.312 2.498 1 76.19 91 LEU A N 1
ATOM 714 C CA . LEU A 1 91 ? -15.586 33.25 3.184 1 76.19 91 LEU A CA 1
ATOM 715 C C . LEU A 1 91 ? -15.93 33.344 4.664 1 76.19 91 LEU A C 1
ATOM 717 O O . LEU A 1 91 ? -15.07 33.688 5.484 1 76.19 91 LEU A O 1
ATOM 721 N N . PHE A 1 92 ? -17.203 32.938 4.801 1 65.62 92 PHE A N 1
ATOM 722 C CA . PHE A 1 92 ? -17.656 33.094 6.184 1 65.62 92 PHE A CA 1
ATOM 723 C C . PHE A 1 92 ? -17.953 31.719 6.789 1 65.62 92 PHE A C 1
ATOM 725 O O . PHE A 1 92 ? -18.156 30.75 6.066 1 65.62 92 PHE A O 1
ATOM 732 N N . THR A 1 93 ? -17.578 31.391 7.855 1 58.72 93 THR A N 1
ATOM 733 C CA . THR A 1 93 ? -17.781 30.141 8.562 1 58.72 93 THR A CA 1
ATOM 734 C C . THR A 1 93 ? -19.234 29.672 8.43 1 58.72 93 THR A C 1
ATOM 736 O O . THR A 1 93 ? -19.547 28.516 8.734 1 58.72 93 THR A O 1
ATOM 739 N N . ASP A 1 94 ? -20.125 30.406 7.867 1 52.59 94 ASP A N 1
ATOM 740 C CA . ASP A 1 94 ? -21.531 30.047 7.809 1 52.59 94 ASP A CA 1
ATOM 741 C C . ASP A 1 94 ? -21.781 28.969 6.746 1 52.59 94 ASP A C 1
ATOM 743 O O . ASP A 1 94 ? -22.938 28.641 6.449 1 52.59 94 ASP A O 1
ATOM 747 N N . ALA A 1 95 ? -20.812 28.641 5.922 1 46.69 95 ALA A N 1
ATOM 748 C CA . ALA A 1 95 ? -21.219 27.859 4.754 1 46.69 95 ALA A CA 1
ATOM 749 C C . ALA A 1 95 ? -21.938 26.578 5.168 1 46.69 95 ALA A C 1
ATOM 751 O O . ALA A 1 95 ? -22.422 25.828 4.32 1 46.69 95 ALA A O 1
ATOM 752 N N . GLY A 1 96 ? -21.375 25.75 6.082 1 42.19 96 GLY A N 1
ATOM 753 C CA . GLY A 1 96 ? -22.109 24.484 6.188 1 42.19 96 GLY A CA 1
ATOM 754 C C . GLY A 1 96 ? -23.594 24.688 6.43 1 42.19 96 GLY A C 1
ATOM 755 O O . GLY A 1 96 ? -24.047 25.812 6.598 1 42.19 96 GLY A O 1
ATOM 756 N N . ALA A 1 97 ? -24.297 23.406 6.816 1 38.88 97 ALA A N 1
ATOM 757 C CA . ALA A 1 97 ? -25.75 23.188 6.836 1 38.88 97 ALA A CA 1
ATOM 758 C C . ALA A 1 97 ? -26.453 24.312 7.582 1 38.88 97 ALA A C 1
ATOM 760 O O . ALA A 1 97 ? -27.406 24.906 7.074 1 38.88 97 ALA A O 1
ATOM 761 N N . GLN A 1 98 ? -26.734 23.953 9.016 1 39.34 98 GLN A N 1
ATOM 762 C CA . GLN A 1 98 ? -27.984 24.312 9.672 1 39.34 98 GLN A CA 1
ATOM 763 C C . GLN A 1 98 ? -28.062 25.812 9.914 1 39.34 98 GLN A C 1
ATOM 765 O O . GLN A 1 98 ? -27.125 26.547 9.602 1 39.34 98 GLN A O 1
ATOM 770 N N . GLU A 1 99 ? -28.703 26.109 11.242 1 39.59 99 GLU A N 1
ATOM 771 C CA . GLU A 1 99 ? -29.484 27.188 11.828 1 39.59 99 GLU A CA 1
ATOM 772 C C . GLU A 1 99 ? -28.625 28.406 12.133 1 39.59 99 GLU A C 1
ATOM 774 O O . GLU A 1 99 ? -29.141 29.516 12.312 1 39.59 99 GLU A O 1
ATOM 779 N N . VAL A 1 100 ? -27.344 28.219 12.742 1 43.91 100 VAL A N 1
ATOM 780 C CA . VAL A 1 100 ? -26.75 29.391 13.398 1 43.91 100 VAL A CA 1
ATOM 781 C C . VAL A 1 100 ? -25.734 30.031 12.484 1 43.91 100 VAL A C 1
ATOM 783 O O . VAL A 1 100 ? -24.766 29.391 12.062 1 43.91 100 VAL A O 1
ATOM 786 N N . ASN A 1 101 ? -26.031 30.984 11.703 1 46.25 101 ASN A N 1
ATOM 787 C CA . ASN A 1 101 ? -25.266 31.75 10.734 1 46.25 101 ASN A CA 1
ATOM 788 C C . ASN A 1 101 ? -24.172 32.562 11.406 1 46.25 101 ASN A C 1
ATOM 790 O O . ASN A 1 101 ? -24.453 33.594 12.031 1 46.25 101 ASN A O 1
ATOM 794 N N . VAL A 1 102 ? -23.203 32.031 12.141 1 50.41 102 VAL A N 1
ATOM 795 C CA . VAL A 1 102 ? -22.125 32.906 12.586 1 50.41 102 VAL A CA 1
ATOM 796 C C . VAL A 1 102 ? -21.297 33.344 11.391 1 50.41 102 VAL A C 1
ATOM 798 O O . VAL A 1 102 ? -20.734 32.5 10.664 1 50.41 102 VAL A O 1
ATOM 801 N N . HIS A 1 103 ? -21.422 34.594 11.008 1 54.53 103 HIS A N 1
ATOM 802 C CA . HIS A 1 103 ? -20.781 35.219 9.867 1 54.53 103 HIS A CA 1
ATOM 803 C C . HIS A 1 103 ? -19.359 35.656 10.203 1 54.53 103 HIS A C 1
ATOM 805 O O . HIS A 1 103 ? -19.109 36.844 10.539 1 54.53 103 HIS A O 1
ATOM 811 N N . LEU A 1 104 ? -18.484 34.719 10.586 1 62.53 104 LEU A N 1
ATOM 812 C CA . LEU A 1 104 ? -17.078 35.062 10.789 1 62.53 104 LEU A CA 1
ATOM 813 C C . LEU A 1 104 ? -16.219 34.594 9.617 1 62.53 104 LEU A C 1
ATOM 815 O O . LEU A 1 104 ? -16.609 33.656 8.898 1 62.53 104 LEU A O 1
ATOM 819 N N . LEU A 1 105 ? -15.117 35.469 9.453 1 67.81 105 LEU A N 1
ATOM 820 C CA . LEU A 1 105 ? -14.195 35.094 8.391 1 67.81 105 LEU A CA 1
ATOM 821 C C . LEU A 1 105 ? -13.484 33.781 8.727 1 67.81 105 LEU A C 1
ATOM 823 O O . LEU A 1 105 ? -13.117 33.562 9.883 1 67.81 105 LEU A O 1
ATOM 827 N N . SER A 1 106 ? -13.336 32.906 7.875 1 71.06 106 SER A N 1
ATOM 828 C CA . SER A 1 106 ? -12.797 31.578 8.102 1 71.06 106 SER A CA 1
ATOM 829 C C . SER A 1 106 ? -11.281 31.609 8.258 1 71.06 106 SER A C 1
ATOM 831 O O . SER A 1 106 ? -10.742 31.047 9.219 1 71.06 106 SER A O 1
ATOM 833 N N . GLU A 1 107 ? -10.562 32.219 7.395 1 79.88 107 GLU A N 1
ATOM 834 C CA . GLU A 1 107 ? -9.102 32.25 7.434 1 79.88 107 GLU A CA 1
ATOM 835 C C . GLU A 1 107 ? -8.57 33.656 7.113 1 79.88 107 GLU A C 1
ATOM 837 O O . GLU A 1 107 ? -8.922 34.219 6.078 1 79.88 107 GLU A O 1
ATOM 842 N N . THR A 1 108 ? -7.871 34.25 8.055 1 80 108 THR A N 1
ATOM 843 C CA . THR A 1 108 ? -7.309 35.562 7.855 1 80 108 THR A CA 1
ATOM 844 C C . THR A 1 108 ? -5.844 35.594 8.281 1 80 108 THR A C 1
ATOM 846 O O . THR A 1 108 ? -5.422 34.844 9.148 1 80 108 THR A O 1
ATOM 849 N N . ILE A 1 109 ? -5.059 36.281 7.617 1 78.5 109 ILE A N 1
ATOM 850 C CA . ILE A 1 109 ? -3.672 36.562 7.988 1 78.5 109 ILE A CA 1
ATOM 851 C C . ILE A 1 109 ? -3.518 38 8.414 1 78.5 109 ILE A C 1
ATOM 853 O O . ILE A 1 109 ? -3.979 38.906 7.723 1 78.5 109 ILE A O 1
ATOM 857 N N . GLN A 1 110 ? -3.047 38.188 9.594 1 75.19 110 GLN A N 1
ATOM 858 C CA . GLN A 1 110 ? -2.812 39.531 10.078 1 75.19 110 GLN A CA 1
ATOM 859 C C . GLN A 1 110 ? -1.415 39.656 10.68 1 75.19 110 GLN A C 1
ATOM 861 O O . GLN A 1 110 ? -0.813 38.688 11.094 1 75.19 110 GLN A O 1
ATOM 866 N N . GLY A 1 111 ? -0.849 40.812 10.531 1 71.06 111 GLY A N 1
ATOM 867 C CA . GLY A 1 111 ? 0.456 41.094 11.109 1 71.06 111 GLY A CA 1
ATOM 868 C C . GLY A 1 111 ? 0.392 41.438 12.586 1 71.06 111 GLY A C 1
ATOM 869 O O . GLY A 1 111 ? -0.54 42.125 13.039 1 71.06 111 GLY A O 1
ATOM 870 N N . VAL A 1 112 ? 1.264 40.75 13.336 1 67.5 112 VAL A N 1
ATOM 871 C CA . VAL A 1 112 ? 1.281 41 14.773 1 67.5 112 VAL A CA 1
ATOM 872 C C . VAL A 1 112 ? 2.662 41.5 15.195 1 67.5 112 VAL A C 1
ATOM 874 O O . VAL A 1 112 ? 3.678 41.062 14.641 1 67.5 112 VAL A O 1
ATOM 877 N N . THR A 1 113 ? 2.66 42.625 15.844 1 60.22 113 THR A N 1
ATOM 878 C CA . THR A 1 113 ? 3.9 43.156 16.406 1 60.22 113 THR A CA 1
ATOM 879 C C . THR A 1 113 ? 3.936 42.938 17.922 1 60.22 113 THR A C 1
ATOM 881 O O . THR A 1 113 ? 2.955 43.219 18.609 1 60.22 113 THR A O 1
ATOM 884 N N . ALA A 1 114 ? 4.875 42.188 18.312 1 58.59 114 ALA A N 1
ATOM 885 C CA . ALA A 1 114 ? 5.031 41.938 19.75 1 58.59 114 ALA A CA 1
ATOM 886 C C . ALA A 1 114 ? 5.715 43.125 20.438 1 58.59 114 ALA A C 1
ATOM 888 O O . ALA A 1 114 ? 6.832 43.5 20.062 1 58.59 114 ALA A O 1
ATOM 889 N N . THR A 1 115 ? 4.938 44.062 21.062 1 50.88 115 THR A N 1
ATOM 890 C CA . THR A 1 115 ? 5.5 45.188 21.844 1 50.88 115 THR A CA 1
ATOM 891 C C . THR A 1 115 ? 5.582 44.781 23.312 1 50.88 115 THR A C 1
ATOM 893 O O . THR A 1 115 ? 5.109 43.719 23.719 1 50.88 115 THR A O 1
ATOM 896 N N . ALA A 1 116 ? 6.398 45.562 24.141 1 46.25 116 ALA A N 1
ATOM 897 C CA . ALA A 1 116 ? 6.586 45.344 25.578 1 46.25 116 ALA A CA 1
ATOM 898 C C . ALA A 1 116 ? 5.242 45.281 26.297 1 46.25 116 ALA A C 1
ATOM 900 O O . ALA A 1 116 ? 5.125 44.625 27.328 1 46.25 116 ALA A O 1
ATOM 901 N N . THR A 1 117 ? 4.184 45.969 25.734 1 45.28 117 THR A N 1
ATOM 902 C CA . THR A 1 117 ? 2.908 46.094 26.438 1 45.28 117 THR A CA 1
ATOM 903 C C . THR A 1 117 ? 1.905 45.062 25.906 1 45.28 117 THR A C 1
ATOM 905 O O . THR A 1 117 ? 0.832 44.875 26.484 1 45.28 117 THR A O 1
ATOM 908 N N . GLY A 1 118 ? 2.266 44.25 24.906 1 51.53 118 GLY A N 1
ATOM 909 C CA . GLY A 1 118 ? 1.335 43.25 24.375 1 51.53 118 GLY A CA 1
ATOM 910 C C . GLY A 1 118 ? 1.451 43.062 22.875 1 51.53 118 GLY A C 1
ATOM 911 O O . GLY A 1 118 ? 2.363 43.625 22.234 1 51.53 118 GLY A O 1
ATOM 912 N N . VAL A 1 119 ? 0.631 42.156 22.359 1 59.41 119 VAL A N 1
ATOM 913 C CA . VAL A 1 119 ? 0.615 41.875 20.938 1 59.41 119 VAL A CA 1
ATOM 914 C C . VAL A 1 119 ? -0.316 42.844 20.219 1 59.41 119 VAL A C 1
ATOM 916 O O . VAL A 1 119 ? -1.468 43.031 20.625 1 59.41 119 VAL A O 1
ATOM 919 N N . GLN A 1 120 ? 0.226 43.719 19.453 1 59.53 120 GLN A N 1
ATOM 920 C CA . GLN A 1 120 ? -0.592 44.656 18.672 1 59.53 120 GLN A CA 1
ATOM 921 C C . GLN A 1 120 ? -0.757 44.156 17.234 1 59.53 120 GLN A C 1
ATOM 923 O O . GLN A 1 120 ? 0.216 43.75 16.609 1 59.53 120 GLN A O 1
ATOM 928 N N . TYR A 1 121 ? -2.006 43.812 16.906 1 63.94 121 TYR A N 1
ATOM 929 C CA . TYR A 1 121 ? -2.299 43.469 15.523 1 63.94 121 TYR A CA 1
ATOM 930 C C . TYR A 1 121 ? -2.172 44.688 14.609 1 63.94 121 TYR A C 1
ATOM 932 O O . TYR A 1 121 ? -2.496 45.812 15.008 1 63.94 121 TYR A O 1
ATOM 940 N N . GLN A 1 122 ? -1.334 44.5 13.57 1 64.94 122 GLN A N 1
ATOM 941 C CA . GLN A 1 122 ? -1.375 45.531 12.562 1 64.94 122 GLN A CA 1
ATOM 942 C C . GLN A 1 122 ? -2.758 45.625 11.922 1 64.94 122 GLN A C 1
ATOM 944 O O . GLN A 1 122 ? -3.26 44.656 11.367 1 64.94 122 GLN A O 1
ATOM 949 N N . GLN A 1 123 ? -3.402 46.656 12.234 1 64.44 123 GLN A N 1
ATOM 950 C CA . GLN A 1 123 ? -4.82 46.781 11.914 1 64.44 123 GLN A CA 1
ATOM 951 C C . GLN A 1 123 ? -5.023 47.469 10.562 1 64.44 123 GLN A C 1
ATOM 953 O O . GLN A 1 123 ? -6.156 47.594 10.094 1 64.44 123 GLN A O 1
ATOM 958 N N . SER A 1 124 ? -3.951 47.781 9.914 1 75.69 124 SER A N 1
ATOM 959 C CA . SER A 1 124 ? -4.199 48.562 8.727 1 75.69 124 SER A CA 1
ATOM 960 C C . SER A 1 124 ? -4.512 47.719 7.516 1 75.69 124 SER A C 1
ATOM 962 O O . SER A 1 124 ? -5.047 48.188 6.516 1 75.69 124 SER A O 1
ATOM 964 N N . TRP A 1 125 ? -4.129 46.531 7.602 1 80.81 125 TRP A N 1
ATOM 965 C CA . TRP A 1 125 ? -4.422 45.688 6.453 1 80.81 125 TRP A CA 1
ATOM 966 C C . TRP A 1 125 ? -4.965 44.312 6.902 1 80.81 125 TRP A C 1
ATOM 968 O O . TRP A 1 125 ? -4.668 43.875 8.008 1 80.81 125 TRP A O 1
ATOM 978 N N . LEU A 1 126 ? -5.82 43.75 6.129 1 82.31 126 LEU A N 1
ATOM 979 C CA . LEU A 1 126 ? -6.449 42.469 6.363 1 82.31 126 LEU A CA 1
ATOM 980 C C . LEU A 1 126 ? -6.371 41.594 5.117 1 82.31 126 LEU A C 1
ATOM 982 O O . LEU A 1 126 ? -6.707 42.031 4.016 1 82.31 126 LEU A O 1
ATOM 986 N N . CYS A 1 127 ? -5.746 40.438 5.328 1 85.19 127 CYS A N 1
ATOM 987 C CA . CYS A 1 127 ? -5.684 39.469 4.23 1 85.19 127 CYS A CA 1
ATOM 988 C C . CYS A 1 127 ? -6.641 38.312 4.461 1 85.19 127 CYS A C 1
ATOM 990 O O . CYS A 1 127 ? -6.562 37.625 5.484 1 85.19 127 CYS A O 1
ATOM 992 N N . ILE A 1 128 ? -7.547 38.156 3.617 1 86.12 128 ILE A N 1
ATOM 993 C CA . ILE A 1 128 ? -8.555 37.094 3.725 1 86.12 128 ILE A CA 1
ATOM 994 C C . ILE A 1 128 ? -8.266 36 2.705 1 86.12 128 ILE A C 1
ATOM 996 O O . ILE A 1 128 ? -8.039 36.281 1.525 1 86.12 128 ILE A O 1
ATOM 1000 N N . LEU A 1 129 ? -8.195 34.812 3.199 1 87.31 129 LEU A N 1
ATOM 1001 C CA . LEU A 1 129 ? -7.945 33.656 2.35 1 87.31 129 LEU A CA 1
ATOM 1002 C C . LEU A 1 129 ? -9.203 32.812 2.193 1 87.31 129 LEU A C 1
ATOM 1004 O O . LEU A 1 129 ? -9.953 32.625 3.154 1 87.31 129 LEU A O 1
ATOM 1008 N N . CYS A 1 130 ? -9.477 32.312 1.033 1 81.69 130 CYS A N 1
ATOM 1009 C CA . CYS A 1 130 ? -10.617 31.438 0.794 1 81.69 130 CYS A CA 1
ATOM 1010 C C . CYS A 1 130 ? -10.305 30.406 -0.279 1 81.69 130 CYS A C 1
ATOM 1012 O O . CYS A 1 130 ? -9.742 30.734 -1.321 1 81.69 130 CYS A O 1
ATOM 1014 N N . ASN A 1 131 ? -10.547 29.203 0.025 1 81.25 131 ASN A N 1
ATOM 1015 C CA . ASN A 1 131 ? -10.445 28.125 -0.952 1 81.25 131 ASN A CA 1
ATOM 1016 C C . ASN A 1 131 ? -11.797 27.781 -1.562 1 81.25 131 ASN A C 1
ATOM 1018 O O . ASN A 1 131 ? -12.742 27.453 -0.841 1 81.25 131 ASN A O 1
ATOM 1022 N N . VAL A 1 132 ? -11.859 28.047 -2.846 1 77.38 132 VAL A N 1
ATOM 1023 C CA . VAL A 1 132 ? -13.125 27.828 -3.535 1 77.38 132 VAL A CA 1
ATOM 1024 C C . VAL A 1 132 ? -13.016 26.594 -4.426 1 77.38 132 VAL A C 1
ATOM 1026 O O . VAL A 1 132 ? -12.031 26.422 -5.152 1 77.38 132 VAL A O 1
ATOM 1029 N N . LYS A 1 133 ? -13.898 25.625 -4.367 1 72.25 133 LYS A N 1
ATOM 1030 C CA . LYS A 1 133 ? -13.898 24.344 -5.082 1 72.25 133 LYS A CA 1
ATOM 1031 C C . LYS A 1 133 ? -14 24.562 -6.59 1 72.25 133 LYS A C 1
ATOM 1033 O O . LYS A 1 133 ? -13.312 23.891 -7.367 1 72.25 133 LYS A O 1
ATOM 1038 N N . HIS A 1 134 ? -14.805 25.5 -7.164 1 71 134 HIS A N 1
ATOM 1039 C CA . HIS A 1 134 ? -15.078 25.594 -8.594 1 71 134 HIS A CA 1
ATOM 1040 C C . HIS A 1 134 ? -14.211 26.672 -9.242 1 71 134 HIS A C 1
ATOM 1042 O O . HIS A 1 134 ? -14.406 27 -10.414 1 71 134 HIS A O 1
ATOM 1048 N N . LEU A 1 135 ? -13.234 27.109 -8.484 1 78.19 135 LEU A N 1
ATOM 1049 C CA . LEU A 1 135 ? -12.352 28.125 -9.047 1 78.19 135 LEU A CA 1
ATOM 1050 C C . LEU A 1 135 ? -11.188 27.484 -9.797 1 78.19 135 LEU A C 1
ATOM 1052 O O . LEU A 1 135 ? -10.641 26.469 -9.352 1 78.19 135 LEU A O 1
ATOM 1056 N N . GLN A 1 136 ? -10.938 27.828 -11.055 1 75.06 136 GLN A N 1
ATOM 1057 C CA . GLN A 1 136 ? -9.875 27.25 -11.867 1 75.06 136 GLN A CA 1
ATOM 1058 C C . GLN A 1 136 ? -8.562 28.016 -11.68 1 75.06 136 GLN A C 1
ATOM 1060 O O . GLN A 1 136 ? -7.484 27.438 -11.773 1 75.06 136 GLN A O 1
ATOM 1065 N N . ARG A 1 137 ? -8.703 29.328 -11.445 1 79.31 137 ARG A N 1
ATOM 1066 C CA . ARG A 1 137 ? -7.5 30.141 -11.305 1 79.31 137 ARG A CA 1
ATOM 1067 C C . ARG A 1 137 ? -7.504 30.906 -9.984 1 79.31 137 ARG A C 1
ATOM 1069 O O . ARG A 1 137 ? -8.555 31.094 -9.375 1 79.31 137 ARG A O 1
ATOM 1076 N N . ARG A 1 138 ? -6.305 31.219 -9.664 1 85.38 138 ARG A N 1
ATOM 1077 C CA . ARG A 1 138 ? -6.164 32.031 -8.461 1 85.38 138 ARG A CA 1
ATOM 1078 C C . ARG A 1 138 ? -6.441 33.5 -8.758 1 85.38 138 ARG A C 1
ATOM 1080 O O . ARG A 1 138 ? -6.086 34 -9.836 1 85.38 138 ARG A O 1
ATOM 1087 N N . HIS A 1 139 ? -7.113 34.062 -7.855 1 84.44 139 HIS A N 1
ATOM 1088 C CA . HIS A 1 139 ? -7.41 35.5 -8 1 84.44 139 HIS A CA 1
ATOM 1089 C C . HIS A 1 139 ? -7.023 36.281 -6.75 1 84.44 139 HIS A C 1
ATOM 1091 O O . HIS A 1 139 ? -7.211 35.781 -5.633 1 84.44 139 HIS A O 1
ATOM 1097 N N . VAL A 1 140 ? -6.332 37.312 -6.945 1 88.75 140 VAL A N 1
ATOM 1098 C CA . VAL A 1 140 ? -5.992 38.219 -5.859 1 88.75 140 VAL A CA 1
ATOM 1099 C C . VAL A 1 140 ? -6.617 39.594 -6.117 1 88.75 140 VAL A C 1
ATOM 1101 O O . VAL A 1 140 ? -6.523 40.125 -7.23 1 88.75 140 VAL A O 1
ATOM 1104 N N . CYS A 1 141 ? -7.355 40.031 -5.184 1 88.25 141 CYS A N 1
ATOM 1105 C CA . CYS A 1 141 ? -7.957 41.344 -5.27 1 88.25 141 CYS A CA 1
ATOM 1106 C C . CYS A 1 141 ? -7.543 42.219 -4.086 1 88.25 141 CYS A C 1
ATOM 1108 O O . CYS A 1 141 ? -7.617 41.781 -2.936 1 88.25 141 CYS A O 1
ATOM 1110 N N . ILE A 1 142 ? -7.035 43.344 -4.332 1 90.25 142 ILE A N 1
ATOM 1111 C CA . ILE A 1 142 ? -6.641 44.281 -3.291 1 90.25 142 ILE A CA 1
ATOM 1112 C C . ILE A 1 142 ? -7.543 45.531 -3.334 1 90.25 142 ILE A C 1
ATOM 1114 O O . ILE A 1 142 ? -7.75 46.125 -4.398 1 90.25 142 ILE A O 1
ATOM 1118 N N . SER A 1 143 ? -8.094 45.812 -2.287 1 89.25 143 SER A N 1
ATOM 1119 C CA . SER A 1 143 ? -8.945 46.969 -2.184 1 89.25 143 SER A CA 1
ATOM 1120 C C . SER A 1 143 ? -8.391 48 -1.184 1 89.25 143 SER A C 1
ATOM 1122 O O . SER A 1 143 ? -7.988 47.625 -0.079 1 89.25 143 SER A O 1
ATOM 1124 N N . ARG A 1 144 ? -8.258 49.188 -1.637 1 89.94 144 ARG A N 1
ATOM 1125 C CA . ARG A 1 144 ? -7.898 50.312 -0.752 1 89.94 144 ARG A CA 1
ATOM 1126 C C . ARG A 1 144 ? -9.133 51.125 -0.375 1 89.94 144 ARG A C 1
ATOM 1128 O O . ARG A 1 144 ? -9.859 51.594 -1.249 1 89.94 144 ARG A O 1
ATOM 1135 N N . LEU A 1 145 ? -9.305 51.25 0.905 1 86.88 145 LEU A N 1
ATOM 1136 C CA . LEU A 1 145 ? -10.453 52 1.385 1 86.88 145 LEU A CA 1
ATOM 1137 C C . LEU A 1 145 ? -10.125 53.5 1.432 1 86.88 145 LEU A C 1
ATOM 1139 O O . LEU A 1 145 ? -8.992 53.875 1.739 1 86.88 145 LEU A O 1
ATOM 1143 N N . GLU A 1 146 ? -11.078 54.312 1.123 1 83.75 146 GLU A N 1
ATOM 1144 C CA . GLU A 1 146 ? -10.883 55.781 1.153 1 83.75 146 GLU A CA 1
ATOM 1145 C C . GLU A 1 146 ? -10.688 56.281 2.582 1 83.75 146 GLU A C 1
ATOM 1147 O O . GLU A 1 146 ? -9.789 57.062 2.844 1 83.75 146 GLU A O 1
ATOM 1152 N N . ARG A 1 147 ? -11.555 55.75 3.434 1 82.5 147 ARG A N 1
ATOM 1153 C CA . ARG A 1 147 ? -11.453 56.062 4.848 1 82.5 147 ARG A CA 1
ATOM 1154 C C . ARG A 1 147 ? -11.203 54.812 5.691 1 82.5 147 ARG A C 1
ATOM 1156 O O . ARG A 1 147 ? -11.719 53.75 5.387 1 82.5 147 ARG A O 1
ATOM 1163 N N . PRO A 1 148 ? -10.281 55.062 6.625 1 83.19 148 PRO A N 1
ATOM 1164 C CA . PRO A 1 148 ? -10.055 53.906 7.512 1 83.19 148 PRO A CA 1
ATOM 1165 C C . PRO A 1 148 ? -11.328 53.469 8.211 1 83.19 148 PRO A C 1
ATOM 1167 O O . PRO A 1 148 ? -12.141 54.281 8.641 1 83.19 148 PRO A O 1
ATOM 1170 N N . GLN A 1 149 ? -11.586 52.219 8.062 1 79.19 149 GLN A N 1
ATOM 1171 C CA . GLN A 1 149 ? -12.797 51.656 8.648 1 79.19 149 GLN A CA 1
ATOM 1172 C C . GLN A 1 149 ? -12.461 50.781 9.859 1 79.19 149 GLN A C 1
ATOM 1174 O O . GLN A 1 149 ? -11.391 50.156 9.906 1 79.19 149 GLN A O 1
ATOM 1179 N N . ASN A 1 150 ? -13.336 50.812 10.789 1 73.25 150 ASN A N 1
ATOM 1180 C CA . ASN A 1 150 ? -13.188 50 11.992 1 73.25 150 ASN A CA 1
ATOM 1181 C C . ASN A 1 150 ? -14.172 48.844 12 1 73.25 150 ASN A C 1
ATOM 1183 O O . ASN A 1 150 ? -15.383 49.031 12.109 1 73.25 150 ASN A O 1
ATOM 1187 N N . TRP A 1 151 ? -13.719 47.75 11.547 1 67.75 151 TRP A N 1
ATOM 1188 C CA . TRP A 1 151 ? -14.594 46.594 11.469 1 67.75 151 TRP A CA 1
ATOM 1189 C C . TRP A 1 151 ? -14.469 45.719 12.727 1 67.75 151 TRP A C 1
ATOM 1191 O O . TRP A 1 151 ? -14.82 44.562 12.719 1 67.75 151 TRP A O 1
ATOM 1201 N N . GLY A 1 152 ? -13.922 46.156 13.672 1 60.28 152 GLY A N 1
ATOM 1202 C CA . GLY A 1 152 ? -13.836 45.406 14.898 1 60.28 152 GLY A CA 1
ATOM 1203 C C . GLY A 1 152 ? -12.609 45.719 15.727 1 60.28 152 GLY A C 1
ATOM 1204 O O . GLY A 1 152 ? -11.875 46.656 15.414 1 60.28 152 GLY A O 1
ATOM 1205 N N . GLU A 1 153 ? -12.531 44.906 16.688 1 55.94 153 GLU A N 1
ATOM 1206 C CA . GLU A 1 153 ? -11.5 45.219 17.688 1 55.94 153 GLU A CA 1
ATOM 1207 C C . GLU A 1 153 ? -10.102 44.969 17.125 1 55.94 153 GLU A C 1
ATOM 1209 O O . GLU A 1 153 ? -9.172 45.719 17.406 1 55.94 153 GLU A O 1
ATOM 1214 N N . ASN A 1 154 ? -10.016 43.969 16.281 1 59.97 154 ASN A N 1
ATOM 1215 C CA . ASN A 1 154 ? -8.68 43.688 15.758 1 59.97 154 ASN A CA 1
ATOM 1216 C C . ASN A 1 154 ? -8.508 44.25 14.344 1 59.97 154 ASN A C 1
ATOM 1218 O O . ASN A 1 154 ? -7.484 44 13.703 1 59.97 154 ASN A O 1
ATOM 1222 N N . CYS A 1 155 ? -9.461 44.812 13.969 1 65.75 155 CYS A N 1
ATOM 1223 C CA . CYS A 1 155 ? -9.398 45.438 12.656 1 65.75 155 CYS A CA 1
ATOM 1224 C C . CYS A 1 155 ? -9.82 46.906 12.719 1 65.75 155 CYS A C 1
ATOM 1226 O O . CYS A 1 155 ? -10.891 47.281 12.219 1 65.75 155 CYS A O 1
ATOM 1228 N N . CYS A 1 156 ? -8.938 47.562 13.461 1 67.56 156 CYS A N 1
ATOM 1229 C CA . CYS A 1 156 ? -9.227 49 13.547 1 67.56 156 CYS A CA 1
ATOM 1230 C C . CYS A 1 156 ? -8.461 49.75 12.477 1 67.56 156 CYS A C 1
ATOM 1232 O O . CYS A 1 156 ? -7.324 49.406 12.148 1 67.56 156 CYS A O 1
ATOM 1234 N N . GLU A 1 157 ? -9.047 50.688 11.867 1 74.12 157 GLU A N 1
ATOM 1235 C CA . GLU A 1 157 ? -8.484 51.562 10.859 1 74.12 157 GLU A CA 1
ATOM 1236 C C . GLU A 1 157 ? -7.934 50.781 9.672 1 74.12 157 GLU A C 1
ATOM 1238 O O . GLU A 1 157 ? -6.789 51 9.266 1 74.12 157 GLU A O 1
ATOM 1243 N N . VAL A 1 158 ? -8.703 49.875 9.305 1 83.62 158 VAL A N 1
ATOM 1244 C CA . VAL A 1 158 ? -8.312 49.094 8.148 1 83.62 158 VAL A CA 1
ATOM 1245 C C . VAL A 1 158 ? -8.352 49.969 6.887 1 83.62 158 VAL A C 1
ATOM 1247 O O . VAL A 1 158 ? -9.336 50.656 6.629 1 83.62 158 VAL A O 1
ATOM 1250 N N . ARG A 1 159 ? -7.277 49.938 6.238 1 86.06 159 ARG A N 1
ATOM 1251 C CA . ARG A 1 159 ? -7.207 50.719 5.008 1 86.06 159 ARG A CA 1
ATOM 1252 C C . ARG A 1 159 ? -7.078 49.812 3.789 1 86.06 159 ARG A C 1
ATOM 1254 O O . ARG A 1 159 ? -7.469 50.188 2.684 1 86.06 159 ARG A O 1
ATOM 1261 N N . TYR A 1 160 ? -6.488 48.688 4.004 1 88.31 160 TYR A N 1
ATOM 1262 C CA . TYR A 1 160 ? -6.266 47.781 2.885 1 88.31 160 TYR A CA 1
ATOM 1263 C C . TYR A 1 160 ? -6.883 46.406 3.16 1 88.31 160 TYR A C 1
ATOM 1265 O O . TYR A 1 160 ? -6.742 45.875 4.258 1 88.31 160 TYR A O 1
ATOM 1273 N N . VAL A 1 161 ? -7.59 45.938 2.221 1 88.25 161 VAL A N 1
ATOM 1274 C CA . VAL A 1 161 ? -8.156 44.594 2.275 1 88.25 161 VAL A CA 1
ATOM 1275 C C . VAL A 1 161 ? -7.684 43.781 1.07 1 88.25 161 VAL A C 1
ATOM 1277 O O . VAL A 1 161 ? -7.84 44.219 -0.075 1 88.25 161 VAL A O 1
ATOM 1280 N N . ILE A 1 162 ? -7.012 42.688 1.376 1 88.81 162 ILE A N 1
ATOM 1281 C CA . ILE A 1 162 ? -6.527 41.812 0.329 1 88.81 162 ILE A CA 1
ATOM 1282 C C . ILE A 1 162 ? -7.348 40.5 0.326 1 88.81 162 ILE A C 1
ATOM 1284 O O . ILE A 1 162 ? -7.445 39.844 1.349 1 88.81 162 ILE A O 1
ATOM 1288 N N . LEU A 1 163 ? -7.965 40.281 -0.708 1 88.56 163 LEU A N 1
ATOM 1289 C CA . LEU A 1 163 ? -8.758 39.062 -0.864 1 88.56 163 LEU A CA 1
ATOM 1290 C C . LEU A 1 163 ? -8.062 38.062 -1.81 1 88.56 163 LEU A C 1
ATOM 1292 O O . LEU A 1 163 ? -7.766 38.406 -2.955 1 88.56 163 LEU A O 1
ATOM 1296 N N . ILE A 1 164 ? -7.77 36.938 -1.259 1 88.94 164 ILE A N 1
ATOM 1297 C CA . ILE A 1 164 ? -7.113 35.906 -2.051 1 88.94 164 ILE A CA 1
ATOM 1298 C C . ILE A 1 164 ? -8.055 34.719 -2.236 1 88.94 164 ILE A C 1
ATOM 1300 O O . ILE A 1 164 ? -8.547 34.156 -1.26 1 88.94 164 ILE A O 1
ATOM 1304 N N . LEU A 1 165 ? -8.359 34.406 -3.457 1 86.5 165 LEU A N 1
ATOM 1305 C CA . LEU A 1 165 ? -9.18 33.25 -3.816 1 86.5 165 LEU A CA 1
ATOM 1306 C C . LEU A 1 165 ? -8.352 32.188 -4.539 1 86.5 165 LEU A C 1
ATOM 1308 O O . LEU A 1 165 ? -7.656 32.5 -5.508 1 86.5 165 LEU A O 1
ATOM 1312 N N . ALA A 1 166 ? -8.289 31.047 -3.947 1 85.69 166 ALA A N 1
ATOM 1313 C CA . ALA A 1 166 ? -7.539 29.953 -4.566 1 85.69 166 ALA A CA 1
ATOM 1314 C C . ALA A 1 166 ? -8.406 28.703 -4.703 1 85.69 166 ALA A C 1
ATOM 1316 O O . ALA A 1 166 ? -9.32 28.484 -3.91 1 85.69 166 ALA A O 1
ATOM 1317 N N . PRO A 1 167 ? -8.133 27.984 -5.855 1 80 167 PRO A N 1
ATOM 1318 C CA . PRO A 1 167 ? -8.867 26.734 -6.016 1 80 167 PRO A CA 1
ATOM 1319 C C . PRO A 1 167 ? -8.469 25.688 -4.977 1 80 167 PRO A C 1
ATOM 1321 O O . PRO A 1 167 ? -7.383 25.75 -4.402 1 80 167 PRO A O 1
ATOM 1324 N N . LEU A 1 168 ? -9.359 24.75 -4.68 1 70.94 168 LEU A N 1
ATOM 1325 C CA . LEU A 1 168 ? -9.148 23.734 -3.648 1 70.94 168 LEU A CA 1
ATOM 1326 C C . LEU A 1 168 ? -8.062 22.75 -4.062 1 70.94 168 LEU A C 1
ATOM 1328 O O . LEU A 1 168 ? -7.23 22.359 -3.242 1 70.94 168 LEU A O 1
ATOM 1332 N N . LYS A 1 169 ? -8.016 22.328 -5.309 1 66.06 169 LYS A N 1
ATOM 1333 C CA . LYS A 1 169 ? -7.051 21.312 -5.75 1 66.06 169 LYS A CA 1
ATOM 1334 C C . LYS A 1 169 ? -5.848 21.969 -6.43 1 66.06 169 LYS A C 1
ATOM 1336 O O . LYS A 1 169 ? -5.887 22.25 -7.629 1 66.06 169 LYS A O 1
ATOM 1341 N N . MET A 1 170 ? -4.957 22.641 -5.598 1 67.31 170 MET A N 1
ATOM 1342 C CA . MET A 1 170 ? -3.785 23.266 -6.203 1 67.31 170 MET A CA 1
ATOM 1343 C C . MET A 1 170 ? -2.5 22.641 -5.664 1 67.31 170 MET A C 1
ATOM 1345 O O . MET A 1 170 ? -2.529 21.875 -4.699 1 67.31 170 MET A O 1
ATOM 1349 N N . LYS A 1 171 ? -1.552 22.922 -6.488 1 68.81 171 LYS A N 1
ATOM 1350 C CA . LYS A 1 171 ? -0.211 22.516 -6.07 1 68.81 171 LYS A CA 1
ATOM 1351 C C . LYS A 1 171 ? 0.109 23.047 -4.672 1 68.81 171 LYS A C 1
ATOM 1353 O O . LYS A 1 171 ? -0.421 24.078 -4.254 1 68.81 171 LYS A O 1
ATOM 1358 N N . SER A 1 172 ? 0.768 22.25 -3.855 1 66.62 172 SER A N 1
ATOM 1359 C CA . SER A 1 172 ? 1.094 22.625 -2.482 1 66.62 172 SER A CA 1
ATOM 1360 C C . SER A 1 172 ? 1.786 23.969 -2.43 1 66.62 172 SER A C 1
ATOM 1362 O O . SER A 1 172 ? 1.726 24.672 -1.412 1 66.62 172 SER A O 1
ATOM 1364 N N . THR A 1 173 ? 2.387 24.406 -3.533 1 68.62 173 THR A N 1
ATOM 1365 C CA . THR A 1 173 ? 3.09 25.672 -3.523 1 68.62 173 THR A CA 1
ATOM 1366 C C . THR A 1 173 ? 2.166 26.812 -3.975 1 68.62 173 THR A C 1
ATOM 1368 O O . THR A 1 173 ? 2.467 27.984 -3.766 1 68.62 173 THR A O 1
ATOM 1371 N N . LYS A 1 174 ? 1.079 26.469 -4.52 1 73.69 174 LYS A N 1
ATOM 1372 C CA . LYS A 1 174 ? 0.169 27.484 -5.023 1 73.69 174 LYS A CA 1
ATOM 1373 C C . LYS A 1 174 ? -1.098 27.562 -4.176 1 73.69 174 LYS A C 1
ATOM 1375 O O . LYS A 1 174 ? -2.17 27.891 -4.684 1 73.69 174 LYS A O 1
ATOM 1380 N N . THR A 1 175 ? -0.873 27.219 -2.908 1 76.25 175 THR A N 1
ATOM 1381 C CA . THR A 1 175 ? -2.037 27.281 -2.031 1 76.25 175 THR A CA 1
ATOM 1382 C C . THR A 1 175 ? -2.355 28.719 -1.65 1 76.25 175 THR A C 1
ATOM 1384 O O . THR A 1 175 ? -1.547 29.625 -1.884 1 76.25 175 THR A O 1
ATOM 1387 N N . ALA A 1 176 ? -3.533 28.938 -1.217 1 80 176 ALA A N 1
ATOM 1388 C CA . ALA A 1 176 ? -3.969 30.266 -0.782 1 80 176 ALA A CA 1
ATOM 1389 C C . ALA A 1 176 ? -3.08 30.797 0.338 1 80 176 ALA A C 1
ATOM 1391 O O . ALA A 1 176 ? -2.785 32 0.391 1 80 176 ALA A O 1
ATOM 1392 N N . MET A 1 177 ? -2.59 29.906 1.094 1 79.56 177 MET A N 1
ATOM 1393 C CA . MET A 1 177 ? -1.75 30.312 2.219 1 79.56 177 MET A CA 1
ATOM 1394 C C . MET A 1 177 ? -0.416 30.859 1.731 1 79.56 177 MET A C 1
ATOM 1396 O O . MET A 1 177 ? 0.065 31.875 2.244 1 79.56 177 MET A O 1
ATOM 1400 N N . GLU A 1 178 ? 0.074 30.219 0.775 1 79.5 178 GLU A N 1
ATOM 1401 C CA . GLU A 1 178 ? 1.358 30.688 0.263 1 79.5 178 GLU A CA 1
ATOM 1402 C C . GLU A 1 178 ? 1.213 32.031 -0.448 1 79.5 178 GLU A C 1
ATOM 1404 O O . GLU A 1 178 ? 2.084 32.906 -0.334 1 79.5 178 GLU A O 1
ATOM 1409 N N . LEU A 1 179 ? 0.209 32.156 -1.159 1 83.94 179 LEU A N 1
ATOM 1410 C CA . LEU A 1 179 ? -0.056 33.438 -1.793 1 83.94 179 LEU A CA 1
ATOM 1411 C C . LEU A 1 179 ? -0.299 34.531 -0.747 1 83.94 179 LEU A C 1
ATOM 1413 O O . LEU A 1 179 ? 0.143 35.656 -0.911 1 83.94 179 LEU A O 1
ATOM 1417 N N . GLY A 1 180 ? -1.036 34.094 0.23 1 82.31 180 GLY A N 1
ATOM 1418 C CA . GLY A 1 180 ? -1.256 35.031 1.322 1 82.31 180 GLY A CA 1
ATOM 1419 C C . GLY A 1 180 ? 0.027 35.438 2.016 1 82.31 180 GLY A C 1
ATOM 1420 O O . GLY A 1 180 ? 0.19 36.625 2.377 1 82.31 180 GLY A O 1
ATOM 1421 N N . ARG A 1 181 ? 0.9 34.531 2.107 1 80.38 181 ARG A N 1
ATOM 1422 C CA . ARG A 1 181 ? 2.186 34.844 2.729 1 80.38 181 ARG A CA 1
ATOM 1423 C C . ARG A 1 181 ? 2.979 35.844 1.885 1 80.38 181 ARG A C 1
ATOM 1425 O O . ARG A 1 181 ? 3.67 36.719 2.424 1 80.38 181 ARG A O 1
ATOM 1432 N N . THR A 1 182 ? 2.92 35.688 0.67 1 83.44 182 THR A N 1
ATOM 1433 C CA . THR A 1 182 ? 3.635 36.594 -0.227 1 83.44 182 THR A CA 1
ATOM 1434 C C . THR A 1 182 ? 3.115 38.031 -0.085 1 83.44 182 THR A C 1
ATOM 1436 O O . THR A 1 182 ? 3.898 38.969 0.104 1 83.44 182 THR A O 1
ATOM 1439 N N . PHE A 1 183 ? 1.885 38.188 -0.126 1 84.62 183 PHE A N 1
ATOM 1440 C CA . PHE A 1 183 ? 1.315 39.531 -0.091 1 84.62 183 PHE A CA 1
ATOM 1441 C C . PHE A 1 183 ? 1.349 40.094 1.323 1 84.62 183 PHE A C 1
ATOM 1443 O O . PHE A 1 183 ? 1.468 41.312 1.51 1 84.62 183 PHE A O 1
ATOM 1450 N N . ALA A 1 184 ? 1.212 39.219 2.244 1 80.19 184 ALA A N 1
ATOM 1451 C CA . ALA A 1 184 ? 1.345 39.688 3.621 1 80.19 184 ALA A CA 1
ATOM 1452 C C . ALA A 1 184 ? 2.744 40.219 3.883 1 80.19 184 ALA A C 1
ATOM 1454 O O . ALA A 1 184 ? 2.908 41.219 4.602 1 80.19 184 ALA A O 1
ATOM 1455 N N . THR A 1 185 ? 3.691 39.625 3.297 1 79.31 185 THR A N 1
ATOM 1456 C CA . THR A 1 185 ? 5.059 40.094 3.465 1 79.31 185 THR A CA 1
ATOM 1457 C C . THR A 1 185 ? 5.262 41.406 2.748 1 79.31 185 THR A C 1
ATOM 1459 O O . THR A 1 185 ? 5.98 42.281 3.24 1 79.31 185 THR A O 1
ATOM 1462 N N . LEU A 1 186 ? 4.648 41.625 1.661 1 81.75 186 LEU A N 1
ATOM 1463 C CA . LEU A 1 186 ? 4.742 42.875 0.917 1 81.75 186 LEU A CA 1
ATOM 1464 C C . LEU A 1 186 ? 4.105 44 1.696 1 81.75 186 LEU A C 1
ATOM 1466 O O . LEU A 1 186 ? 4.664 45.125 1.763 1 81.75 186 LEU A O 1
ATOM 1470 N N . PHE A 1 187 ? 3.029 43.75 2.33 1 81.25 187 PHE A N 1
ATOM 1471 C CA . PHE A 1 187 ? 2.266 44.812 2.986 1 81.25 187 PHE A CA 1
ATOM 1472 C C . PHE A 1 187 ? 2.719 45 4.43 1 81.25 187 PHE A C 1
ATOM 1474 O O . PHE A 1 187 ? 2.203 45.844 5.145 1 81.25 187 PHE A O 1
ATOM 1481 N N . SER A 1 188 ? 3.646 44.219 4.809 1 77.25 188 SER A N 1
ATOM 1482 C CA . SER A 1 188 ? 4.121 44.344 6.184 1 77.25 188 SER A CA 1
ATOM 1483 C C . SER A 1 188 ? 4.949 45.594 6.387 1 77.25 188 SER A C 1
ATOM 1485 O O . SER A 1 188 ? 5.055 46.094 7.504 1 77.25 188 SER A O 1
ATOM 1487 N N . ASP A 1 189 ? 5.461 46.125 5.336 1 75.19 189 ASP A N 1
ATOM 1488 C CA . ASP A 1 189 ? 6.262 47.344 5.414 1 75.19 189 ASP A CA 1
ATOM 1489 C C . ASP A 1 189 ? 5.375 48.562 5.457 1 75.19 189 ASP A C 1
ATOM 1491 O O . ASP A 1 189 ? 4.57 48.781 4.551 1 75.19 189 ASP A O 1
ATOM 1495 N N . ILE A 1 190 ? 5.508 49.344 6.555 1 77.88 190 ILE A N 1
ATOM 1496 C CA . ILE A 1 190 ? 4.684 50.531 6.77 1 77.88 190 ILE A CA 1
ATOM 1497 C C . ILE A 1 190 ? 5.023 51.594 5.723 1 77.88 190 ILE A C 1
ATOM 1499 O O . ILE A 1 190 ? 4.137 52.281 5.246 1 77.88 190 ILE A O 1
ATOM 1503 N N . SER A 1 191 ? 6.363 51.656 5.395 1 80.06 191 SER A N 1
ATOM 1504 C CA . SER A 1 191 ? 6.754 52.656 4.406 1 80.06 191 SER A CA 1
ATOM 1505 C C . SER A 1 191 ? 6.109 52.375 3.053 1 80.06 191 SER A C 1
ATOM 1507 O O . SER A 1 191 ? 5.73 53.312 2.338 1 80.06 191 SER A O 1
ATOM 1509 N N . PHE A 1 192 ? 5.969 51.219 2.811 1 86.81 192 PHE A N 1
ATOM 1510 C CA . PHE A 1 192 ? 5.332 50.812 1.558 1 86.81 192 PHE A CA 1
ATOM 1511 C C . PHE A 1 192 ? 3.848 51.156 1.577 1 86.81 192 PHE A C 1
ATOM 1513 O O . PHE A 1 192 ? 3.303 51.656 0.584 1 86.81 192 PHE A O 1
ATOM 1520 N N . ARG A 1 193 ? 3.168 51 2.631 1 85.31 193 ARG A N 1
ATOM 1521 C CA . ARG A 1 193 ? 1.74 51.281 2.729 1 85.31 193 ARG A CA 1
ATOM 1522 C C . ARG A 1 193 ? 1.473 52.781 2.59 1 85.31 193 ARG A C 1
ATOM 1524 O O . ARG A 1 193 ? 0.471 53.188 1.995 1 85.31 193 ARG A O 1
ATOM 1531 N N . GLN A 1 194 ? 2.363 53.438 3.143 1 82.75 194 GLN A N 1
ATOM 1532 C CA . GLN A 1 194 ? 2.223 54.875 3.018 1 82.75 194 GLN A CA 1
ATOM 1533 C C . GLN A 1 194 ? 2.422 55.312 1.574 1 82.75 194 GLN A C 1
ATOM 1535 O O . GLN A 1 194 ? 1.73 56.219 1.099 1 82.75 194 GLN A O 1
ATOM 1540 N N . LYS A 1 195 ? 3.352 54.625 0.96 1 86.12 195 LYS A N 1
ATOM 1541 C CA . LYS A 1 195 ? 3.57 54.938 -0.448 1 86.12 195 LYS A CA 1
ATOM 1542 C C . LYS A 1 195 ? 2.352 54.562 -1.29 1 86.12 195 LYS A C 1
ATOM 1544 O O . LYS A 1 195 ? 2.01 55.281 -2.24 1 86.12 195 LYS A O 1
ATOM 1549 N N . LEU A 1 196 ? 1.748 53.562 -0.909 1 87.62 196 LEU A N 1
ATOM 1550 C CA . LEU A 1 196 ? 0.576 53.094 -1.65 1 87.62 196 LEU A CA 1
ATOM 1551 C C . LEU A 1 196 ? -0.589 54.062 -1.469 1 87.62 196 LEU A C 1
ATOM 1553 O O . LEU A 1 196 ? -1.448 54.188 -2.346 1 87.62 196 LEU A O 1
ATOM 1557 N N . LEU A 1 197 ? -0.659 54.719 -0.326 1 86 197 LEU A N 1
ATOM 1558 C CA . LEU A 1 197 ? -1.73 55.656 -0.052 1 86 197 LEU A CA 1
ATOM 1559 C C . LEU A 1 197 ? -1.624 56.875 -0.965 1 86 197 LEU A C 1
ATOM 1561 O O . LEU A 1 197 ? -2.633 57.531 -1.279 1 86 197 LEU A O 1
ATOM 1565 N N . GLU A 1 198 ? -0.44 57.094 -1.435 1 83.88 198 GLU A N 1
ATOM 1566 C CA . GLU A 1 198 ? -0.207 58.281 -2.252 1 83.88 198 GLU A CA 1
ATOM 1567 C C . GLU A 1 198 ? -0.438 58 -3.73 1 83.88 198 GLU A C 1
ATOM 1569 O O . GLU A 1 198 ? -0.477 58.906 -4.555 1 83.88 198 GLU A O 1
ATOM 1574 N N . THR A 1 199 ? -0.603 56.812 -3.98 1 88.12 199 THR A N 1
ATOM 1575 C CA . THR A 1 199 ? -0.813 56.469 -5.383 1 88.12 199 THR A CA 1
ATOM 1576 C C . THR A 1 199 ? -2.234 56.812 -5.816 1 88.12 199 THR A C 1
ATOM 1578 O O . THR A 1 199 ? -3.188 56.594 -5.066 1 88.12 199 THR A O 1
ATOM 1581 N N . LYS A 1 200 ? -2.391 57.375 -6.961 1 84.44 200 LYS A N 1
ATOM 1582 C CA . LYS A 1 200 ? -3.705 57.812 -7.41 1 84.44 200 LYS A CA 1
ATOM 1583 C C . LYS A 1 200 ? -4.258 56.875 -8.492 1 84.44 200 LYS A C 1
ATOM 1585 O O . LYS A 1 200 ? -5.477 56.719 -8.625 1 84.44 200 LYS A O 1
ATOM 1590 N N . THR A 1 201 ? -3.322 56.281 -9.242 1 86.44 201 THR A N 1
ATOM 1591 C CA . THR A 1 201 ? -3.785 55.438 -10.336 1 86.44 201 THR A CA 1
ATOM 1592 C C . THR A 1 201 ? -3.387 54 -10.102 1 86.44 201 THR A C 1
ATOM 1594 O O . THR A 1 201 ? -2.555 53.719 -9.242 1 86.44 201 THR A O 1
ATOM 1597 N N . GLN A 1 202 ? -4.059 53.094 -10.773 1 86.88 202 GLN A N 1
ATOM 1598 C CA . GLN A 1 202 ? -3.793 51.656 -10.695 1 86.88 202 GLN A CA 1
ATOM 1599 C C . GLN A 1 202 ? -2.389 51.344 -11.195 1 86.88 202 GLN A C 1
ATOM 1601 O O . GLN A 1 202 ? -1.716 50.469 -10.648 1 86.88 202 GLN A O 1
ATOM 1606 N N . GLU A 1 203 ? -1.945 52.062 -12.211 1 86.25 203 GLU A N 1
ATOM 1607 C CA . GLU A 1 203 ? -0.614 51.812 -12.758 1 86.25 203 GLU A CA 1
ATOM 1608 C C . GLU A 1 203 ? 0.472 52.219 -11.758 1 86.25 203 GLU A C 1
ATOM 1610 O O . GLU A 1 203 ? 1.483 51.5 -11.633 1 86.25 203 GLU A O 1
ATOM 1615 N N . GLU A 1 204 ? 0.247 53.25 -11.078 1 88.31 204 GLU A N 1
ATOM 1616 C CA . GLU A 1 204 ? 1.203 53.656 -10.047 1 88.31 204 GLU A CA 1
ATOM 1617 C C . GLU A 1 204 ? 1.235 52.656 -8.898 1 88.31 204 GLU A C 1
ATOM 1619 O O . GLU A 1 204 ? 2.295 52.375 -8.328 1 88.31 204 GLU A O 1
ATOM 1624 N N . PHE A 1 205 ? 0.096 52.188 -8.656 1 87.94 205 PHE A N 1
ATOM 1625 C CA . PHE A 1 205 ? 0 51.156 -7.617 1 87.94 205 PHE A CA 1
ATOM 1626 C C . PHE A 1 205 ? 0.803 49.938 -7.992 1 87.94 205 PHE A C 1
ATOM 1628 O O . PHE A 1 205 ? 1.539 49.375 -7.168 1 87.94 205 PHE A O 1
ATOM 1635 N N . LYS A 1 206 ? 0.747 49.531 -9.18 1 87.5 206 LYS A N 1
ATOM 1636 C CA . LYS A 1 206 ? 1.474 48.375 -9.672 1 87.5 206 LYS A CA 1
ATOM 1637 C C . LYS A 1 206 ? 2.98 48.625 -9.656 1 87.5 206 LYS A C 1
ATOM 1639 O O . LYS A 1 206 ? 3.756 47.719 -9.312 1 87.5 206 LYS A O 1
ATOM 1644 N N . GLU A 1 207 ? 3.32 49.719 -10.039 1 86.5 207 GLU A N 1
ATOM 1645 C CA . GLU A 1 207 ? 4.742 50.062 -10.039 1 86.5 207 GLU A CA 1
ATOM 1646 C C . GLU A 1 207 ? 5.309 50.062 -8.617 1 86.5 207 GLU A C 1
ATOM 1648 O O . GLU A 1 207 ? 6.453 49.656 -8.406 1 86.5 207 GLU A O 1
ATOM 1653 N N . ALA A 1 208 ? 4.496 50.5 -7.738 1 87.56 208 ALA A N 1
ATOM 1654 C CA . ALA A 1 208 ? 4.934 50.5 -6.344 1 87.56 208 ALA A CA 1
ATOM 1655 C C . ALA A 1 208 ? 5.125 49.062 -5.844 1 87.56 208 ALA A C 1
ATOM 1657 O O . ALA A 1 208 ? 6.051 48.781 -5.078 1 87.56 208 ALA A O 1
ATOM 1658 N N . LEU A 1 209 ? 4.301 48.281 -6.258 1 86.38 209 LEU A N 1
ATOM 1659 C CA . LEU A 1 209 ? 4.418 46.906 -5.863 1 86.38 209 LEU A CA 1
ATOM 1660 C C . LEU A 1 209 ? 5.684 46.281 -6.445 1 86.38 209 LEU A C 1
ATOM 1662 O O . LEU A 1 209 ? 6.379 45.531 -5.758 1 86.38 209 LEU A O 1
ATOM 1666 N N . VAL A 1 210 ? 5.992 46.562 -7.668 1 85.62 210 VAL A N 1
ATOM 1667 C CA . VAL A 1 210 ? 7.188 46.031 -8.32 1 85.62 210 VAL A CA 1
ATOM 1668 C C . VAL A 1 210 ? 8.438 46.562 -7.625 1 85.62 210 VAL A C 1
ATOM 1670 O O . VAL A 1 210 ? 9.406 45.844 -7.43 1 85.62 210 VAL A O 1
ATOM 1673 N N . PHE A 1 211 ? 8.367 47.75 -7.309 1 83.31 211 PHE A N 1
ATOM 1674 C CA . PHE A 1 211 ? 9.492 48.375 -6.617 1 83.31 211 PHE A CA 1
ATOM 1675 C C . PHE A 1 211 ? 9.719 47.688 -5.262 1 83.31 211 PHE A C 1
ATOM 1677 O O . PHE A 1 211 ? 10.859 47.469 -4.855 1 83.31 211 PHE A O 1
ATOM 1684 N N . GLN A 1 212 ? 8.68 47.469 -4.574 1 85.12 212 GLN A N 1
ATOM 1685 C CA . GLN A 1 212 ? 8.797 46.812 -3.271 1 85.12 212 GLN A CA 1
ATOM 1686 C C . GLN A 1 212 ? 9.383 45.406 -3.404 1 85.12 212 GLN A C 1
ATOM 1688 O O . GLN A 1 212 ? 10.164 44.969 -2.553 1 85.12 212 GLN A O 1
ATOM 1693 N N . ARG A 1 213 ? 9.047 44.781 -4.367 1 81.75 213 ARG A N 1
ATOM 1694 C CA . ARG A 1 213 ? 9.609 43.469 -4.629 1 81.75 213 ARG A CA 1
ATOM 1695 C C . ARG A 1 213 ? 11.125 43.562 -4.797 1 81.75 213 ARG A C 1
ATOM 1697 O O . ARG A 1 213 ? 11.859 42.719 -4.246 1 81.75 213 ARG A O 1
ATOM 1704 N N . HIS A 1 214 ? 11.562 44.438 -5.562 1 79.69 214 HIS A N 1
ATOM 1705 C CA . HIS A 1 214 ? 12.992 44.594 -5.805 1 79.69 214 HIS A CA 1
ATOM 1706 C C . HIS A 1 214 ? 13.734 44.969 -4.52 1 79.69 214 HIS A C 1
ATOM 1708 O O . HIS A 1 214 ? 14.852 44.5 -4.293 1 79.69 214 HIS A O 1
ATOM 1714 N N . GLN A 1 215 ? 13.07 45.719 -3.703 1 77.81 215 GLN A N 1
ATOM 1715 C CA . GLN A 1 215 ? 13.68 46.125 -2.439 1 77.81 215 GLN A CA 1
ATOM 1716 C C . GLN A 1 215 ? 13.812 44.906 -1.498 1 77.81 215 GLN A C 1
ATOM 1718 O O . GLN A 1 215 ? 14.828 44.781 -0.822 1 77.81 215 GLN A O 1
ATOM 1723 N N . LEU A 1 216 ? 12.844 44.156 -1.441 1 77.06 216 LEU A N 1
ATOM 1724 C CA . LEU A 1 216 ? 12.852 43 -0.56 1 77.06 216 LEU A CA 1
ATOM 1725 C C . LEU A 1 216 ? 13.844 41.938 -1.059 1 77.06 216 LEU A C 1
ATOM 1727 O O . LEU A 1 216 ? 14.43 41.188 -0.26 1 77.06 216 LEU A O 1
ATOM 1731 N N . THR A 1 217 ? 13.977 41.812 -2.359 1 74.81 217 THR A N 1
ATOM 1732 C CA . THR A 1 217 ? 14.945 40.875 -2.922 1 74.81 217 THR A CA 1
ATOM 1733 C C . THR A 1 217 ? 16.375 41.344 -2.625 1 74.81 217 THR A C 1
ATOM 1735 O O . THR A 1 217 ? 17.25 40.5 -2.383 1 74.81 217 THR A O 1
ATOM 1738 N N . ALA A 1 218 ? 16.578 42.594 -2.615 1 65.06 218 ALA A N 1
ATOM 1739 C CA . ALA A 1 218 ? 17.906 43.156 -2.375 1 65.06 218 ALA A CA 1
ATOM 1740 C C . ALA A 1 218 ? 18.297 43.062 -0.902 1 65.06 218 ALA A C 1
ATOM 1742 O O . ALA A 1 218 ? 19.453 42.812 -0.575 1 65.06 218 ALA A O 1
ATOM 1743 N N . VAL A 1 219 ? 17.422 43.281 0.012 1 58.28 219 VAL A N 1
ATOM 1744 C CA . VAL A 1 219 ? 17.703 43.281 1.444 1 58.28 219 VAL A CA 1
ATOM 1745 C C . VAL A 1 219 ? 18.094 41.875 1.899 1 58.28 219 VAL A C 1
ATOM 1747 O O . VAL A 1 219 ? 18.969 41.719 2.738 1 58.28 219 VAL A O 1
ATOM 1750 N N . ASN A 1 220 ? 17.469 40.969 1.5 1 53.06 220 ASN A N 1
ATOM 1751 C CA . ASN A 1 220 ? 17.703 39.625 1.981 1 53.06 220 ASN A CA 1
ATOM 1752 C C . ASN A 1 220 ? 18.953 39.031 1.347 1 53.06 220 ASN A C 1
ATOM 1754 O O . ASN A 1 220 ? 19.281 37.844 1.578 1 53.06 220 ASN A O 1
ATOM 1758 N N . GLN A 1 221 ? 19.562 39.812 0.412 1 49.59 221 GLN A N 1
ATOM 1759 C CA . GLN A 1 221 ? 20.828 39.344 -0.135 1 49.59 221 GLN A CA 1
ATOM 1760 C C . GLN A 1 221 ? 21.922 39.312 0.937 1 49.59 221 GLN A C 1
ATOM 1762 O O . GLN A 1 221 ? 23.078 39 0.649 1 49.59 221 GLN A O 1
ATOM 1767 N N . GLN A 1 222 ? 21.672 39.875 2.146 1 43.53 222 GLN A N 1
ATOM 1768 C CA . GLN A 1 222 ? 22.797 39.75 3.062 1 43.53 222 GLN A CA 1
ATOM 1769 C C . GLN A 1 222 ? 23.234 38.312 3.203 1 43.53 222 GLN A C 1
ATOM 1771 O O . GLN A 1 222 ? 22.391 37.406 3.354 1 43.53 222 GLN A O 1
ATOM 1776 N N . PRO A 1 223 ? 24.484 38.094 2.877 1 41.06 223 PRO A N 1
ATOM 1777 C CA . PRO A 1 223 ? 25.062 36.719 2.92 1 41.06 223 PRO A CA 1
ATOM 1778 C C . PRO A 1 223 ? 24.672 35.969 4.184 1 41.06 223 PRO A C 1
ATOM 1780 O O . PRO A 1 223 ? 24.781 36.5 5.289 1 41.06 223 PRO A O 1
ATOM 1783 N N . THR A 1 224 ? 23.562 35.406 4.344 1 40.28 224 THR A N 1
ATOM 1784 C CA . THR A 1 224 ? 23.453 34.469 5.445 1 40.28 224 THR A CA 1
ATOM 1785 C C . THR A 1 224 ? 24.828 34.031 5.949 1 40.28 224 THR A C 1
ATOM 1787 O O . THR A 1 224 ? 25.688 33.625 5.168 1 40.28 224 THR A O 1
ATOM 1790 N N . ALA A 1 225 ? 25.281 34.656 7.047 1 36.12 225 ALA A N 1
ATOM 1791 C CA . ALA A 1 225 ? 26.484 34.156 7.73 1 36.12 225 ALA A CA 1
ATOM 1792 C C . ALA A 1 225 ? 26.625 32.656 7.59 1 36.12 225 ALA A C 1
ATOM 1794 O O . ALA A 1 225 ? 25.75 31.891 8.031 1 36.12 225 ALA A O 1
ATOM 1795 N N . LEU A 1 226 ? 27.094 32.188 6.543 1 37.5 226 LEU A N 1
ATOM 1796 C CA . LEU A 1 226 ? 27.734 30.891 6.324 1 37.5 226 LEU A CA 1
ATOM 1797 C C . LEU A 1 226 ? 28.422 30.391 7.594 1 37.5 226 LEU A C 1
ATOM 1799 O O . LEU A 1 226 ? 29.266 29.5 7.539 1 37.5 226 LEU A O 1
ATOM 1803 N N . GLY A 1 227 ? 28.453 31.172 8.695 1 35.28 227 GLY A N 1
ATOM 1804 C CA . GLY A 1 227 ? 29.328 30.75 9.781 1 35.28 227 GLY A CA 1
ATOM 1805 C C . GLY A 1 227 ? 28.969 29.375 10.328 1 35.28 227 GLY A C 1
ATOM 1806 O O . GLY A 1 227 ? 29.484 28.969 11.367 1 35.28 227 GLY A O 1
ATOM 1807 N N . LYS A 1 228 ? 27.703 29.078 10.383 1 36.06 228 LYS A N 1
ATOM 1808 C CA . LYS A 1 228 ? 27.719 27.844 11.172 1 36.06 228 LYS A CA 1
ATOM 1809 C C . LYS A 1 228 ? 28.734 26.844 10.609 1 36.06 228 LYS A C 1
ATOM 1811 O O . LYS A 1 228 ? 28.703 26.531 9.422 1 36.06 228 LYS A O 1
ATOM 1816 N N . GLU A 1 229 ? 29.953 26.812 11.102 1 36.75 229 GLU A N 1
ATOM 1817 C CA . GLU A 1 229 ? 31 25.797 11.039 1 36.75 229 GLU A CA 1
ATOM 1818 C C . GLU A 1 229 ? 30.391 24.406 10.836 1 36.75 229 GLU A C 1
ATOM 1820 O O . GLU A 1 229 ? 29.938 23.781 11.797 1 36.75 229 GLU A O 1
ATOM 1825 N N . GLU A 1 230 ? 29.453 24.219 9.961 1 39.09 230 GLU A N 1
ATOM 1826 C CA . GLU A 1 230 ? 29.047 22.812 9.805 1 39.09 230 GLU A CA 1
ATOM 1827 C C . GLU A 1 230 ? 30.25 21.891 9.758 1 39.09 230 GLU A C 1
ATOM 1829 O O . GLU A 1 230 ? 31.203 22.141 9.008 1 39.09 230 GLU A O 1
ATOM 1834 N N . THR A 1 231 ? 30.75 21.391 10.789 1 39 231 THR A N 1
ATOM 1835 C CA . THR A 1 231 ? 31.719 20.297 10.898 1 39 231 THR A CA 1
ATOM 1836 C C . THR A 1 231 ? 31.641 19.375 9.688 1 39 231 THR A C 1
ATOM 1838 O O . THR A 1 231 ? 32.25 18.297 9.68 1 39 231 THR A O 1
ATOM 1841 N N . ASP A 1 232 ? 30.75 19.484 8.742 1 45.97 232 ASP A N 1
ATOM 1842 C CA . ASP A 1 232 ? 30.781 18.547 7.629 1 45.97 232 ASP A CA 1
ATOM 1843 C C . ASP A 1 232 ? 32.062 18.703 6.816 1 45.97 232 ASP A C 1
ATOM 1845 O O . ASP A 1 232 ? 32.531 19.828 6.562 1 45.97 232 ASP A O 1
ATOM 1849 N N . PRO A 1 233 ? 33.094 17.906 6.824 1 46.59 233 PRO A N 1
ATOM 1850 C CA . PRO A 1 233 ? 34.281 18 6.008 1 46.59 233 PRO A CA 1
ATOM 1851 C C . PRO A 1 233 ? 34.031 18.656 4.652 1 46.59 233 PRO A C 1
ATOM 1853 O O . PRO A 1 233 ? 34.969 18.891 3.887 1 46.59 233 PRO A O 1
ATOM 1856 N N . ARG A 1 234 ? 32.906 18.672 4.137 1 48.03 234 ARG A N 1
ATOM 1857 C CA . ARG A 1 234 ? 32.688 19.406 2.898 1 48.03 234 ARG A CA 1
ATOM 1858 C C . ARG A 1 234 ? 32.688 20.906 3.146 1 48.03 234 ARG A C 1
ATOM 1860 O O . ARG A 1 234 ? 31.719 21.609 2.852 1 48.03 234 ARG A O 1
ATOM 1867 N N . SER A 1 235 ? 33.312 21.312 4.25 1 52.81 235 SER A N 1
ATOM 1868 C CA . SER A 1 235 ? 33.469 22.734 4.52 1 52.81 235 SER A CA 1
ATOM 1869 C C . SER A 1 235 ? 34.031 23.469 3.299 1 52.81 235 SER A C 1
ATOM 1871 O O . SER A 1 235 ? 34.688 22.859 2.451 1 52.81 235 SER A O 1
ATOM 1873 N N . HIS A 1 236 ? 33.562 24.547 3.072 1 54.62 236 HIS A N 1
ATOM 1874 C CA . HIS A 1 236 ? 33.719 25.516 1.984 1 54.62 236 HIS A CA 1
ATOM 1875 C C . HIS A 1 236 ? 35.188 25.844 1.766 1 54.62 236 HIS A C 1
ATOM 1877 O O . HIS A 1 236 ? 35.531 26.719 0.967 1 54.62 236 HIS A O 1
ATOM 1883 N N . LYS A 1 237 ? 36.125 25.078 2.451 1 58.91 237 LYS A N 1
ATOM 1884 C CA . LYS A 1 237 ? 37.5 25.547 2.137 1 58.91 237 LYS A CA 1
ATOM 1885 C C . LYS A 1 237 ? 38 24.922 0.83 1 58.91 237 LYS A C 1
ATOM 1887 O O . LYS A 1 237 ? 37.812 23.734 0.603 1 58.91 237 LYS A O 1
ATOM 1892 N N . PRO A 1 238 ? 38.312 25.734 -0.059 1 69.12 238 PRO A N 1
ATOM 1893 C CA . PRO A 1 238 ? 38.812 25.25 -1.351 1 69.12 238 PRO A CA 1
ATOM 1894 C C . PRO A 1 238 ? 39.969 24.266 -1.21 1 69.12 238 PRO A C 1
ATOM 1896 O O . PRO A 1 238 ? 40.719 24.344 -0.237 1 69.12 238 PRO A O 1
ATOM 1899 N N . LEU A 1 239 ? 40 23.188 -1.925 1 75 239 LEU A N 1
ATOM 1900 C CA . LEU A 1 239 ? 41.031 22.172 -1.962 1 75 239 LEU A CA 1
ATOM 1901 C C . LEU A 1 239 ? 42.375 22.766 -2.398 1 75 239 LEU A C 1
ATOM 1903 O O . LEU A 1 239 ? 42.438 23.422 -3.439 1 75 239 LEU A O 1
ATOM 1907 N N . LYS A 1 240 ? 43.312 22.844 -1.444 1 78.75 240 LYS A N 1
ATOM 1908 C CA . LYS A 1 240 ? 44.656 23.297 -1.777 1 78.75 240 LYS A CA 1
ATOM 1909 C C . LYS A 1 240 ? 45.594 22.125 -2.029 1 78.75 240 LYS A C 1
ATOM 1911 O O . LYS A 1 240 ? 45.469 21.078 -1.379 1 78.75 240 LYS A O 1
ATOM 1916 N N . CYS A 1 241 ? 46.344 22.109 -3.008 1 79.25 241 CYS A N 1
ATOM 1917 C CA . CYS A 1 241 ? 47.312 21.062 -3.373 1 79.25 241 CYS A CA 1
ATOM 1918 C C . CYS A 1 241 ? 48.25 20.766 -2.217 1 79.25 241 CYS A C 1
ATOM 1920 O O . CYS A 1 241 ? 48.719 19.641 -2.072 1 79.25 241 CYS A O 1
ATOM 1922 N N . LYS A 1 242 ? 48.469 21.656 -1.404 1 80.88 242 LYS A N 1
ATOM 1923 C CA . LYS A 1 242 ? 49.406 21.484 -0.293 1 80.88 242 LYS A CA 1
ATOM 1924 C C . LYS A 1 242 ? 48.844 20.516 0.744 1 80.88 242 LYS A C 1
ATOM 1926 O O . LYS A 1 242 ? 49.594 19.891 1.502 1 80.88 242 LYS A O 1
ATOM 1931 N N . ASP A 1 243 ? 47.594 20.469 0.684 1 83.12 243 ASP A N 1
ATOM 1932 C CA . ASP A 1 243 ? 46.969 19.609 1.674 1 83.12 243 ASP A CA 1
ATOM 1933 C C . ASP A 1 243 ? 47.219 18.141 1.378 1 83.12 243 ASP A C 1
ATOM 1935 O O . ASP A 1 243 ? 47.156 17.297 2.279 1 83.12 243 ASP A O 1
ATOM 1939 N N . PHE A 1 244 ? 47.625 17.781 0.165 1 85.5 244 PHE A N 1
ATOM 1940 C CA . PHE A 1 244 ? 47.875 16.391 -0.223 1 85.5 244 PHE A CA 1
ATOM 1941 C C . PHE A 1 244 ? 49.281 15.961 0.184 1 85.5 244 PHE A C 1
ATOM 1943 O O . PHE A 1 244 ? 49.562 14.766 0.321 1 85.5 244 PHE A O 1
ATOM 1950 N N . PHE A 1 245 ? 50.125 16.938 0.416 1 85.62 245 PHE A N 1
ATOM 1951 C CA . PHE A 1 245 ? 51.531 16.594 0.684 1 85.62 245 PHE A CA 1
ATOM 1952 C C . PHE A 1 245 ? 51.781 16.562 2.184 1 85.62 245 PHE A C 1
ATOM 1954 O O . PHE A 1 245 ? 52.906 16.266 2.611 1 85.62 245 PHE A O 1
ATOM 1961 N N . LYS A 1 246 ? 50.844 16.875 2.922 1 87.81 246 LYS A N 1
ATOM 1962 C CA . LYS A 1 246 ? 50.969 16.703 4.363 1 87.81 246 LYS A CA 1
ATOM 1963 C C . LYS A 1 246 ? 50.75 15.242 4.758 1 87.81 246 LYS A C 1
ATOM 1965 O O . LYS A 1 246 ? 49.625 14.883 5.172 1 87.81 246 LYS A O 1
ATOM 1970 N N . ALA A 1 247 ? 51.844 14.484 4.633 1 88.75 247 ALA A N 1
ATOM 1971 C CA . ALA A 1 247 ? 51.75 13.039 4.805 1 88.75 247 ALA A CA 1
ATOM 1972 C C . ALA A 1 247 ? 51.312 12.68 6.227 1 88.75 247 ALA A C 1
ATOM 1974 O O . ALA A 1 247 ? 51.844 13.203 7.199 1 88.75 247 ALA A O 1
ATOM 1975 N N . GLY A 1 248 ? 50.25 11.898 6.355 1 89.06 248 GLY A N 1
ATOM 1976 C CA . GLY A 1 248 ? 49.812 11.312 7.621 1 89.06 248 GLY A CA 1
ATOM 1977 C C . GLY A 1 248 ? 49 12.258 8.469 1 89.06 248 GLY A C 1
ATOM 1978 O O . GLY A 1 248 ? 48.531 11.891 9.547 1 89.06 248 GLY A O 1
ATOM 1979 N N . ARG A 1 249 ? 48.812 13.391 8.125 1 89.62 249 ARG A N 1
ATOM 1980 C CA . ARG A 1 249 ? 48.062 14.367 8.914 1 89.62 249 ARG A CA 1
ATOM 1981 C C . ARG A 1 249 ? 46.562 14.031 8.938 1 89.62 249 ARG A C 1
ATOM 1983 O O . ARG A 1 249 ? 45.906 14.148 9.977 1 89.62 249 ARG A O 1
ATOM 1990 N N . GLY A 1 250 ? 46.125 13.664 7.805 1 88.88 250 GLY A N 1
ATOM 1991 C CA . GLY A 1 250 ? 44.75 13.297 7.75 1 88.88 250 GLY A CA 1
ATOM 1992 C C . GLY A 1 250 ? 44.375 12.133 8.664 1 88.88 250 GLY A C 1
ATOM 1993 O O . GLY A 1 250 ? 43.375 12.172 9.375 1 88.88 250 GLY A O 1
ATOM 1994 N N . ILE A 1 251 ? 45.188 11.156 8.695 1 92.5 251 ILE A N 1
ATOM 1995 C CA . ILE A 1 251 ? 44.969 9.977 9.531 1 92.5 251 ILE A CA 1
ATOM 1996 C C . ILE A 1 251 ? 45.062 10.359 11 1 92.5 251 ILE A C 1
ATOM 1998 O O . ILE A 1 251 ? 44.25 9.922 11.82 1 92.5 251 ILE A O 1
ATOM 2002 N N . TYR A 1 252 ? 45.969 11.148 11.227 1 91.88 252 TYR A N 1
ATOM 2003 C CA . TYR A 1 252 ? 46.188 11.578 12.609 1 91.88 252 TYR A CA 1
ATOM 2004 C C . TYR A 1 252 ? 44.969 12.391 13.094 1 91.88 252 TYR A C 1
ATOM 2006 O O . TYR A 1 252 ? 44.5 12.18 14.211 1 91.88 252 TYR A O 1
ATOM 2014 N N . GLU A 1 253 ? 44.531 13.242 12.312 1 89.38 253 GLU A N 1
ATOM 2015 C CA . GLU A 1 253 ? 43.375 14.055 12.688 1 89.38 253 GLU A CA 1
ATOM 2016 C C . GLU A 1 253 ? 42.125 13.203 12.859 1 89.38 253 GLU A C 1
ATOM 2018 O O . GLU A 1 253 ? 41.312 13.445 13.766 1 89.38 253 GLU A O 1
ATOM 2023 N N . ASP A 1 254 ? 42 12.281 12 1 91.19 254 ASP A N 1
ATOM 2024 C CA . ASP A 1 254 ? 40.844 11.383 12.125 1 91.19 254 ASP A CA 1
ATOM 2025 C C . ASP A 1 254 ? 40.906 10.594 13.43 1 91.19 254 ASP A C 1
ATOM 2027 O O . ASP A 1 254 ? 39.906 10.484 14.141 1 91.19 254 ASP A O 1
ATOM 2031 N N . LEU A 1 255 ? 42.062 10.078 13.773 1 90.38 255 LEU A N 1
ATOM 2032 C CA . LEU A 1 255 ? 42.219 9.273 14.984 1 90.38 255 LEU A CA 1
ATOM 2033 C C . LEU A 1 255 ? 42.031 10.125 16.234 1 90.38 255 LEU A C 1
ATOM 2035 O O . LEU A 1 255 ? 41.406 9.672 17.203 1 90.38 255 LEU A O 1
ATOM 2039 N N . CYS A 1 256 ? 42.469 11.312 16.156 1 89.56 256 CYS A N 1
ATOM 2040 C CA . CYS A 1 256 ? 42.312 12.203 17.312 1 89.56 256 CYS A CA 1
ATOM 2041 C C . CYS A 1 256 ? 40.844 12.594 17.5 1 89.56 256 CYS A C 1
ATOM 2043 O O . CYS A 1 256 ? 40.406 12.75 18.625 1 89.56 256 CYS A O 1
ATOM 2045 N N . ARG A 1 257 ? 40.25 12.75 16.516 1 87.44 257 ARG A N 1
ATOM 2046 C CA . ARG A 1 257 ? 38.844 13.133 16.594 1 87.44 257 ARG A CA 1
ATOM 2047 C C . ARG A 1 257 ? 38 11.961 17.078 1 87.44 257 ARG A C 1
ATOM 2049 O O . ARG A 1 257 ? 37.094 12.148 17.891 1 87.44 257 ARG A O 1
ATOM 2056 N N . ARG A 1 258 ? 38.344 10.734 16.672 1 90.31 258 ARG A N 1
ATOM 2057 C CA . ARG A 1 258 ? 37.469 9.602 16.922 1 90.31 258 ARG A CA 1
ATOM 2058 C C . ARG A 1 258 ? 37.875 8.836 18.172 1 90.31 258 ARG A C 1
ATOM 2060 O O . ARG A 1 258 ? 37.062 8.133 18.781 1 90.31 258 ARG A O 1
ATOM 2067 N N . LEU A 1 259 ? 39 8.93 18.625 1 88.88 259 LEU A N 1
ATOM 2068 C CA . LEU A 1 259 ? 39.531 8.125 19.734 1 88.88 259 LEU A CA 1
ATOM 2069 C C . LEU A 1 259 ? 38.75 8.375 21.016 1 88.88 259 LEU A C 1
ATOM 2071 O O . LEU A 1 259 ? 38.438 7.438 21.75 1 88.88 259 LEU A O 1
ATOM 2075 N N . PRO A 1 260 ? 38.281 9.602 21.234 1 88.25 260 PRO A N 1
ATOM 2076 C CA . PRO A 1 260 ? 37.531 9.828 22.469 1 88.25 260 PRO A CA 1
ATOM 2077 C C . PRO A 1 260 ? 36.156 9.195 22.438 1 88.25 260 PRO A C 1
ATOM 2079 O O . PRO A 1 260 ? 35.562 8.914 23.484 1 88.25 260 PRO A O 1
ATOM 2082 N N . PHE A 1 261 ? 35.625 9.031 21.344 1 88.75 261 PHE A N 1
ATOM 2083 C CA . PHE A 1 261 ? 34.281 8.492 21.219 1 88.75 261 PHE A CA 1
ATOM 2084 C C . PHE A 1 261 ? 34.312 6.977 21.031 1 88.75 261 PHE A C 1
ATOM 2086 O O . PHE A 1 261 ? 33.281 6.328 20.953 1 88.75 261 PHE A O 1
ATOM 2093 N N . TYR A 1 262 ? 35.438 6.305 21.078 1 89.56 262 TYR A N 1
ATOM 2094 C CA . TYR A 1 262 ? 35.594 4.887 20.766 1 89.56 262 TYR A CA 1
ATOM 2095 C C . TYR A 1 262 ? 34.969 4.02 21.844 1 89.56 262 TYR A C 1
ATOM 2097 O O . TYR A 1 262 ? 34.25 3.059 21.531 1 89.56 262 TYR A O 1
ATOM 2105 N N . PRO A 1 263 ? 35.125 4.398 23.109 1 87.62 263 PRO A N 1
ATOM 2106 C CA . PRO A 1 263 ? 34.469 3.582 24.125 1 87.62 263 PRO A CA 1
ATOM 2107 C C . PRO A 1 263 ? 32.938 3.75 24.125 1 87.62 263 PRO A C 1
ATOM 2109 O O . PRO A 1 263 ? 32.219 2.812 24.469 1 87.62 263 PRO A O 1
ATOM 2112 N N . SER A 1 264 ? 32.438 4.836 23.75 1 87.62 264 SER A N 1
ATOM 2113 C CA . SER A 1 264 ? 31.016 5.082 23.734 1 87.62 264 SER A CA 1
ATOM 2114 C C . SER A 1 264 ? 30.328 4.281 22.625 1 87.62 264 SER A C 1
ATOM 2116 O O . SER A 1 264 ? 29.125 4.051 22.672 1 87.62 264 SER A O 1
ATOM 2118 N N . ASP A 1 265 ? 31.109 3.844 21.609 1 89.62 265 ASP A N 1
ATOM 2119 C CA . ASP A 1 265 ? 30.578 3.029 20.531 1 89.62 265 ASP A CA 1
ATOM 2120 C C . ASP A 1 265 ? 30.172 1.645 21.031 1 89.62 265 ASP A C 1
ATOM 2122 O O . ASP A 1 265 ? 29.344 0.974 20.406 1 89.62 265 ASP A O 1
ATOM 2126 N N . PHE A 1 266 ? 30.734 1.237 22.172 1 88.62 266 PHE A N 1
ATOM 2127 C CA . PHE A 1 266 ? 30.453 -0.096 22.688 1 88.62 266 PHE A CA 1
ATOM 2128 C C . PHE A 1 266 ? 29.438 -0.032 23.828 1 88.62 266 PHE A C 1
ATOM 2130 O O . PHE A 1 266 ? 28.75 -1.015 24.109 1 88.62 266 PHE A O 1
ATOM 2137 N N . THR A 1 267 ? 29.266 1.13 24.359 1 85.44 267 THR A N 1
ATOM 2138 C CA . THR A 1 267 ? 28.438 1.206 25.562 1 85.44 267 THR A CA 1
ATOM 2139 C C . THR A 1 267 ? 27.094 1.866 25.25 1 85.44 267 THR A C 1
ATOM 2141 O O . THR A 1 267 ? 26.109 1.628 25.938 1 85.44 267 THR A O 1
ATOM 2144 N N . ASP A 1 268 ? 27.125 2.631 24.219 1 81.69 268 ASP A N 1
ATOM 2145 C CA . ASP A 1 268 ? 25.891 3.324 23.891 1 81.69 268 ASP A CA 1
ATOM 2146 C C . ASP A 1 268 ? 24.781 2.332 23.547 1 81.69 268 ASP A C 1
ATOM 2148 O O . ASP A 1 268 ? 24.984 1.422 22.734 1 81.69 268 ASP A O 1
ATOM 2152 N N . GLY A 1 269 ? 23.609 2.336 24.203 1 75.19 269 GLY A N 1
ATOM 2153 C CA . GLY A 1 269 ? 22.453 1.494 23.922 1 75.19 269 GLY A CA 1
ATOM 2154 C C . GLY A 1 269 ? 22.312 0.353 24.922 1 75.19 269 GLY A C 1
ATOM 2155 O O . GLY A 1 269 ? 21.234 -0.226 25.047 1 75.19 269 GLY A O 1
ATOM 2156 N N . ILE A 1 270 ? 23.5 -0.062 25.484 1 79.12 270 ILE A N 1
ATOM 2157 C CA . ILE A 1 270 ? 23.422 -1.153 26.453 1 79.12 270 ILE A CA 1
ATOM 2158 C C . ILE A 1 270 ? 23.359 -0.586 27.875 1 79.12 270 ILE A C 1
ATOM 2160 O O . ILE A 1 270 ? 22.594 -1.07 28.703 1 79.12 270 ILE A O 1
ATOM 2164 N N . VAL A 1 271 ? 24.234 0.469 28 1 75.06 271 VAL A N 1
ATOM 2165 C CA . VAL A 1 271 ? 24.328 1.023 29.344 1 75.06 271 VAL A CA 1
ATOM 2166 C C . VAL A 1 271 ? 23.688 2.41 29.375 1 75.06 271 VAL A C 1
ATOM 2168 O O . VAL A 1 271 ? 23.797 3.174 28.406 1 75.06 271 VAL A O 1
ATOM 2171 N N . GLY A 1 272 ? 22.719 2.652 30.266 1 65.81 272 GLY A N 1
ATOM 2172 C CA . GLY A 1 272 ? 22.156 3.98 30.5 1 65.81 272 GLY A CA 1
ATOM 2173 C C . GLY A 1 272 ? 20.656 4.043 30.312 1 65.81 272 GLY A C 1
ATOM 2174 O O . GLY A 1 272 ? 19.984 3.008 30.266 1 65.81 272 GLY A O 1
ATOM 2175 N N . SER A 1 273 ? 20.109 5.262 30.328 1 62 273 SER A N 1
ATOM 2176 C CA . SER A 1 273 ? 18.688 5.543 30.375 1 62 273 SER A CA 1
ATOM 2177 C C . SER A 1 273 ? 18.016 5.262 29.031 1 62 273 SER A C 1
ATOM 2179 O O . SER A 1 273 ? 16.828 4.98 28.984 1 62 273 SER A O 1
ATOM 2181 N N . ASN A 1 274 ? 18.828 5.137 27.969 1 67.56 274 ASN A N 1
ATOM 2182 C CA . ASN A 1 274 ? 18.188 4.902 26.672 1 67.56 274 ASN A CA 1
ATOM 2183 C C . ASN A 1 274 ? 18.5 3.506 26.141 1 67.56 274 ASN A C 1
ATOM 2185 O O . ASN A 1 274 ? 19.078 3.363 25.062 1 67.56 274 ASN A O 1
ATOM 2189 N N . LYS A 1 275 ? 18.141 2.508 27.047 1 75.88 275 LYS A N 1
ATOM 2190 C CA . LYS A 1 275 ? 18.438 1.124 26.688 1 75.88 275 LYS A CA 1
ATOM 2191 C C . LYS A 1 275 ? 17.469 0.596 25.641 1 75.88 275 LYS A C 1
ATOM 2193 O O . LYS A 1 275 ? 16.25 0.778 25.766 1 75.88 275 LYS A O 1
ATOM 2198 N N . THR A 1 276 ? 18.031 0.279 24.484 1 82.31 276 THR A N 1
ATOM 2199 C CA . THR A 1 276 ? 17.234 -0.345 23.422 1 82.31 276 THR A CA 1
ATOM 2200 C C . THR A 1 276 ? 17.859 -1.66 22.984 1 82.31 276 THR A C 1
ATOM 2202 O O . THR A 1 276 ? 18.25 -1.805 21.812 1 82.31 276 THR A O 1
ATOM 2205 N N . PRO A 1 277 ? 17.938 -2.744 23.891 1 85.38 277 PRO A N 1
ATOM 2206 C CA . PRO A 1 277 ? 18.578 -4.012 23.516 1 85.38 277 PRO A CA 1
ATOM 2207 C C . PRO A 1 277 ? 17.812 -4.762 22.422 1 85.38 277 PRO A C 1
ATOM 2209 O O . PRO A 1 277 ? 18.406 -5.469 21.625 1 85.38 277 PRO A O 1
ATOM 2212 N N . LEU A 1 278 ? 16.516 -4.605 22.391 1 85.94 278 LEU A N 1
ATOM 2213 C CA . LEU A 1 278 ? 15.719 -5.297 21.391 1 85.94 278 LEU A CA 1
ATOM 2214 C C . LEU A 1 278 ? 16.078 -4.805 19.984 1 85.94 278 LEU A C 1
ATOM 2216 O O . LEU A 1 278 ? 16.219 -5.609 19.062 1 85.94 278 LEU A O 1
ATOM 2220 N N . LYS A 1 279 ? 16.234 -3.549 19.875 1 88.31 279 LYS A N 1
ATOM 2221 C CA . LYS A 1 279 ? 16.594 -2.986 18.578 1 88.31 279 LYS A CA 1
ATOM 2222 C C . LYS A 1 279 ? 17.984 -3.443 18.141 1 88.31 279 LYS A C 1
ATOM 2224 O O . LYS A 1 279 ? 18.219 -3.693 16.969 1 88.31 279 LYS A O 1
ATOM 2229 N N . TYR A 1 280 ? 18.922 -3.678 19.078 1 90.75 280 TYR A N 1
ATOM 2230 C CA . TYR A 1 280 ? 20.266 -4.156 18.781 1 90.75 280 TYR A CA 1
ATOM 2231 C C . TYR A 1 280 ? 20.234 -5.617 18.344 1 90.75 280 TYR A C 1
ATOM 2233 O O . TYR A 1 280 ? 20.938 -6.004 17.406 1 90.75 280 TYR A O 1
ATOM 2241 N N . MET A 1 281 ? 19.375 -6.328 18.953 1 91.38 281 MET A N 1
ATOM 2242 C CA . MET A 1 281 ? 19.281 -7.746 18.609 1 91.38 281 MET A CA 1
ATOM 2243 C C . MET A 1 281 ? 18.656 -7.934 17.234 1 91.38 281 MET A C 1
ATOM 2245 O O . MET A 1 281 ? 19.156 -8.719 16.422 1 91.38 281 MET A O 1
ATOM 2249 N N . THR A 1 282 ? 17.578 -7.242 16.953 1 90.81 282 THR A N 1
ATOM 2250 C CA . THR A 1 282 ? 16.938 -7.387 15.656 1 90.81 282 THR A CA 1
ATOM 2251 C C . THR A 1 282 ? 17.844 -6.883 14.539 1 90.81 282 THR A C 1
ATOM 2253 O O . THR A 1 282 ? 17.891 -7.469 13.453 1 90.81 282 THR A O 1
ATOM 2256 N N . THR A 1 283 ? 18.641 -5.828 14.867 1 92.75 283 THR A N 1
ATOM 2257 C CA . THR A 1 283 ? 19.547 -5.301 13.859 1 92.75 283 THR A CA 1
ATOM 2258 C C . THR A 1 283 ? 20.703 -6.273 13.609 1 92.75 283 THR A C 1
ATOM 2260 O O . THR A 1 283 ? 21.125 -6.457 12.469 1 92.75 283 THR A O 1
ATOM 2263 N N . ALA A 1 284 ? 21.172 -6.926 14.664 1 94.44 284 ALA A N 1
ATOM 2264 C CA . ALA A 1 284 ? 22.25 -7.898 14.508 1 94.44 284 ALA A CA 1
ATOM 2265 C C . ALA A 1 284 ? 21.797 -9.094 13.68 1 94.44 284 ALA A C 1
ATOM 2267 O O . ALA A 1 284 ? 22.547 -9.586 12.82 1 94.44 284 ALA A O 1
ATOM 2268 N N . ILE A 1 285 ? 20.625 -9.531 13.867 1 93.25 285 ILE A N 1
ATOM 2269 C CA . ILE A 1 285 ? 20.094 -10.656 13.117 1 93.25 285 ILE A CA 1
ATOM 2270 C C . ILE A 1 285 ? 19.875 -10.258 11.656 1 93.25 285 ILE A C 1
ATOM 2272 O O . ILE A 1 285 ? 20.172 -11.031 10.742 1 93.25 285 ILE A O 1
ATOM 2276 N N . PHE A 1 286 ? 19.375 -9.125 11.523 1 92.12 286 PHE A N 1
ATOM 2277 C CA . PHE A 1 286 ? 19.188 -8.609 10.172 1 92.12 286 PHE A CA 1
ATOM 2278 C C . PHE A 1 286 ? 20.516 -8.547 9.43 1 92.12 286 PHE A C 1
ATOM 2280 O O . PHE A 1 286 ? 20.609 -9.008 8.289 1 92.12 286 PHE A O 1
ATOM 2287 N N . LEU A 1 287 ? 21.484 -7.945 10.062 1 94.81 287 LEU A N 1
ATOM 2288 C CA . LEU A 1 287 ? 22.781 -7.809 9.438 1 94.81 287 LEU A CA 1
ATOM 2289 C C . LEU A 1 287 ? 23.406 -9.172 9.18 1 94.81 287 LEU A C 1
ATOM 2291 O O . LEU A 1 287 ? 24.078 -9.375 8.156 1 94.81 287 LEU A O 1
ATOM 2295 N N . TYR A 1 288 ? 23.266 -10.086 10.109 1 95.06 288 TYR A N 1
ATOM 2296 C CA . TYR A 1 288 ? 23.781 -11.438 9.938 1 95.06 288 TYR A CA 1
ATOM 2297 C C . TYR A 1 288 ? 23.281 -12.062 8.641 1 95.06 288 TYR A C 1
ATOM 2299 O O . TYR A 1 288 ? 24.062 -12.562 7.836 1 95.06 288 TYR A O 1
ATOM 2307 N N . ILE A 1 289 ? 22.031 -11.883 8.406 1 91.94 289 ILE A N 1
ATOM 2308 C CA . ILE A 1 289 ? 21.438 -12.5 7.23 1 91.94 289 ILE A CA 1
ATOM 2309 C C . ILE A 1 289 ? 21.766 -11.672 5.992 1 91.94 289 ILE A C 1
ATOM 2311 O O . ILE A 1 289 ? 22.031 -12.219 4.918 1 91.94 289 ILE A O 1
ATOM 2315 N N . ALA A 1 290 ? 21.797 -10.391 6.172 1 91.94 290 ALA A N 1
ATOM 2316 C CA . ALA A 1 290 ? 22.016 -9.484 5.047 1 91.94 290 ALA A CA 1
ATOM 2317 C C . ALA A 1 290 ? 23.453 -9.594 4.531 1 91.94 290 ALA A C 1
ATOM 2319 O O . ALA A 1 290 ? 23.734 -9.273 3.371 1 91.94 290 ALA A O 1
ATOM 2320 N N . ILE A 1 291 ? 24.359 -10.055 5.359 1 94.56 291 ILE A N 1
ATOM 2321 C CA . ILE A 1 291 ? 25.75 -10.164 4.953 1 94.56 291 ILE A CA 1
ATOM 2322 C C . ILE A 1 291 ? 26.062 -11.609 4.559 1 94.56 291 ILE A C 1
ATOM 2324 O O . ILE A 1 291 ? 26.766 -11.852 3.57 1 94.56 291 ILE A O 1
ATOM 2328 N N . LEU A 1 292 ? 25.547 -12.523 5.277 1 93.56 292 LEU A N 1
ATOM 2329 C CA . LEU A 1 292 ? 25.859 -13.93 5.059 1 93.56 292 LEU A CA 1
ATOM 2330 C C . LEU A 1 292 ? 25.344 -14.398 3.701 1 93.56 292 LEU A C 1
ATOM 2332 O O . LEU A 1 292 ? 26.078 -15.055 2.951 1 93.56 292 LEU A O 1
ATOM 2336 N N . LEU A 1 293 ? 24.219 -14.031 3.395 1 91.12 293 LEU A N 1
ATOM 2337 C CA . LEU A 1 293 ? 23.594 -14.578 2.203 1 91.12 293 LEU A CA 1
ATOM 2338 C C . LEU A 1 293 ? 24.234 -14.023 0.937 1 91.12 293 LEU A C 1
ATOM 2340 O O . LEU A 1 293 ? 24.531 -14.781 0.005 1 91.12 293 LEU A O 1
ATOM 2344 N N . PRO A 1 294 ? 24.453 -12.734 0.916 1 90.5 294 PRO A N 1
ATOM 2345 C CA . PRO A 1 294 ? 25.219 -12.273 -0.246 1 90.5 294 PRO A CA 1
ATOM 2346 C C . PRO A 1 294 ? 26.609 -12.883 -0.308 1 90.5 294 PRO A C 1
ATOM 2348 O O . PRO A 1 294 ? 27.141 -13.117 -1.397 1 90.5 294 PRO A O 1
ATOM 2351 N N . ALA A 1 295 ? 27.219 -13.109 0.797 1 93 295 ALA A N 1
ATOM 2352 C CA . ALA A 1 295 ? 28.516 -13.773 0.807 1 93 295 ALA A CA 1
ATOM 2353 C C . ALA A 1 295 ? 28.422 -15.172 0.208 1 93 295 ALA A C 1
ATOM 2355 O O . ALA A 1 295 ? 29.312 -15.602 -0.532 1 93 295 ALA A O 1
ATOM 2356 N N . ILE A 1 296 ? 27.391 -15.82 0.489 1 91.38 296 ILE A N 1
ATOM 2357 C CA . ILE A 1 296 ? 27.188 -17.156 -0.07 1 91.38 296 ILE A CA 1
ATOM 2358 C C . ILE A 1 296 ? 26.906 -17.047 -1.569 1 91.38 296 ILE A C 1
ATOM 2360 O O . ILE A 1 296 ? 27.453 -17.828 -2.359 1 91.38 296 ILE A O 1
ATOM 2364 N N . ALA A 1 297 ? 26.156 -16.125 -1.942 1 89.25 297 ALA A N 1
ATOM 2365 C CA . ALA A 1 297 ? 25.812 -15.969 -3.352 1 89.25 297 ALA A CA 1
ATOM 2366 C C . ALA A 1 297 ? 27.047 -15.602 -4.18 1 89.25 297 ALA A C 1
ATOM 2368 O O . ALA A 1 297 ? 27.297 -16.203 -5.227 1 89.25 297 ALA A O 1
ATOM 2369 N N . PHE A 1 298 ? 27.797 -14.664 -3.756 1 90 298 PHE A N 1
ATOM 2370 C CA . PHE A 1 298 ? 28.984 -14.258 -4.492 1 90 298 PHE A CA 1
ATOM 2371 C C . PHE A 1 298 ? 30.094 -15.297 -4.355 1 90 298 PHE A C 1
ATOM 2373 O O . PHE A 1 298 ? 30.906 -15.469 -5.266 1 90 298 PHE A O 1
ATOM 2380 N N . GLY A 1 299 ? 30.062 -15.977 -3.256 1 90.88 299 GLY A N 1
ATOM 2381 C CA . GLY A 1 299 ? 30.969 -17.109 -3.135 1 90.88 299 GLY A CA 1
ATOM 2382 C C . GLY A 1 299 ? 30.688 -18.203 -4.141 1 90.88 299 GLY A C 1
ATOM 2383 O O . GLY A 1 299 ? 31.625 -18.797 -4.695 1 90.88 299 GLY A O 1
ATOM 2384 N N . SER A 1 300 ? 29.422 -18.438 -4.305 1 88.94 300 SER A N 1
ATOM 2385 C CA . SER A 1 300 ? 29.047 -19.453 -5.293 1 88.94 300 SER A CA 1
ATOM 2386 C C . SER A 1 300 ? 29.406 -19 -6.703 1 88.94 300 SER A C 1
ATOM 2388 O O . SER A 1 300 ? 29.859 -19.797 -7.523 1 88.94 300 SER A O 1
ATOM 2390 N N . LEU A 1 301 ? 29.266 -17.766 -6.926 1 86.62 301 LEU A N 1
ATOM 2391 C CA . LEU A 1 301 ? 29.641 -17.203 -8.219 1 86.62 301 LEU A CA 1
ATOM 2392 C C . LEU A 1 301 ? 31.156 -17.281 -8.43 1 86.62 301 LEU A C 1
ATOM 2394 O O . LEU A 1 301 ? 31.625 -17.672 -9.508 1 86.62 301 LEU A O 1
ATOM 2398 N N . ASN A 1 302 ? 31.891 -16.906 -7.426 1 91.19 302 ASN A N 1
ATOM 2399 C CA . ASN A 1 302 ? 33.344 -16.984 -7.492 1 91.19 302 ASN A CA 1
ATOM 2400 C C . ASN A 1 302 ? 33.812 -18.422 -7.645 1 91.19 302 ASN A C 1
ATOM 2402 O O . ASN A 1 302 ? 34.812 -18.688 -8.328 1 91.19 302 ASN A O 1
ATOM 2406 N N . ASP A 1 303 ? 33.125 -19.328 -7.039 1 90.75 303 ASP A N 1
ATOM 2407 C CA . ASP A 1 303 ? 33.469 -20.75 -7.145 1 90.75 303 ASP A CA 1
ATOM 2408 C C . ASP A 1 303 ? 33.344 -21.234 -8.586 1 90.75 303 ASP A C 1
ATOM 2410 O O . ASP A 1 303 ? 34.25 -21.922 -9.094 1 90.75 303 ASP A O 1
ATOM 2414 N N . GLU A 1 304 ? 32.312 -20.844 -9.188 1 86.19 304 GLU A N 1
ATOM 2415 C CA . GLU A 1 304 ? 32.094 -21.25 -10.57 1 86.19 304 GLU A CA 1
ATOM 2416 C C . GLU A 1 304 ? 33.062 -20.594 -11.523 1 86.19 304 GLU A C 1
ATOM 2418 O O . GLU A 1 304 ? 33.562 -21.234 -12.445 1 86.19 304 GLU A O 1
ATOM 2423 N N . SER A 1 305 ? 33.438 -19.312 -11.227 1 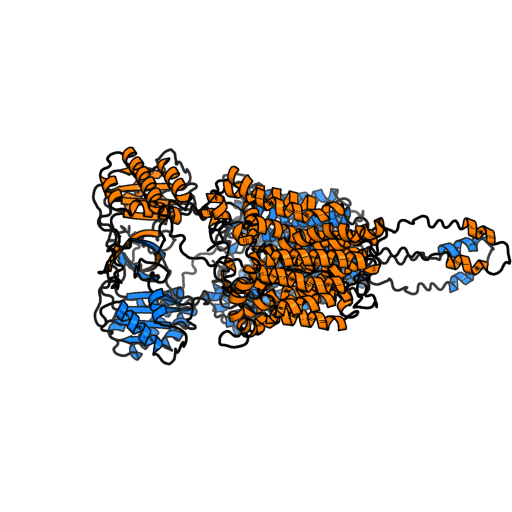87.38 305 SER A N 1
ATOM 2424 C CA . SER A 1 305 ? 34.312 -18.562 -12.117 1 87.38 305 SER A CA 1
ATOM 2425 C C . SER A 1 305 ? 35.781 -18.969 -11.938 1 87.38 305 SER A C 1
ATOM 2427 O O . SER A 1 305 ? 36.562 -18.953 -12.891 1 87.38 305 SER A O 1
ATOM 2429 N N . THR A 1 306 ? 36.188 -19.344 -10.773 1 91.12 306 THR A N 1
ATOM 2430 C CA . THR A 1 306 ? 37.594 -19.688 -10.492 1 91.12 306 THR A CA 1
ATOM 2431 C C . THR A 1 306 ? 37.781 -21.203 -10.445 1 91.12 306 THR A C 1
ATOM 2433 O O . THR A 1 306 ? 38.844 -21.688 -10.031 1 91.12 306 THR A O 1
ATOM 2436 N N . ARG A 1 307 ? 36.75 -21.953 -10.859 1 87.25 307 ARG A N 1
ATOM 2437 C CA . ARG A 1 307 ? 36.812 -23.422 -10.898 1 87.25 307 ARG A CA 1
ATOM 2438 C C . ARG A 1 307 ? 37.156 -23.984 -9.531 1 87.25 307 ARG A C 1
ATOM 2440 O O . ARG A 1 307 ? 38.031 -24.859 -9.422 1 87.25 307 ARG A O 1
ATOM 2447 N N . GLY A 1 308 ? 36.656 -23.281 -8.406 1 85.06 308 GLY A N 1
ATOM 2448 C CA . GLY A 1 308 ? 36.781 -23.844 -7.07 1 85.06 308 GLY A CA 1
ATOM 2449 C C . GLY A 1 308 ? 37.938 -23.234 -6.266 1 85.06 308 GLY A C 1
ATOM 2450 O O . GLY A 1 308 ? 38.125 -23.609 -5.113 1 85.06 308 GLY A O 1
ATOM 2451 N N . GLU A 1 309 ? 38.75 -22.312 -6.777 1 87.69 309 GLU A N 1
ATOM 2452 C CA . GLU A 1 309 ? 39.875 -21.719 -6.031 1 87.69 309 GLU A CA 1
ATOM 2453 C C . GLU A 1 309 ? 39.344 -20.828 -4.895 1 87.69 309 GLU A C 1
ATOM 2455 O O . GLU A 1 309 ? 39.906 -20.844 -3.799 1 87.69 309 GLU A O 1
ATOM 2460 N N . ILE A 1 310 ? 38.344 -20.109 -5.191 1 90.88 310 ILE A N 1
ATOM 2461 C CA . ILE A 1 310 ? 37.656 -19.312 -4.176 1 90.88 310 ILE A CA 1
ATOM 2462 C C . ILE A 1 310 ? 36.25 -19.828 -3.994 1 90.88 310 ILE A C 1
ATOM 2464 O O . ILE A 1 310 ? 35.375 -19.547 -4.816 1 90.88 310 ILE A O 1
ATOM 2468 N N . ASP A 1 311 ? 36.094 -20.562 -2.963 1 90.44 311 ASP A N 1
ATOM 2469 C CA . ASP A 1 311 ? 34.812 -21.203 -2.729 1 90.44 311 ASP A CA 1
ATOM 2470 C C . ASP A 1 311 ? 33.969 -20.422 -1.707 1 90.44 311 ASP A C 1
ATOM 2472 O O . ASP A 1 311 ? 34.375 -19.328 -1.289 1 90.44 311 ASP A O 1
ATOM 2476 N N . VAL A 1 312 ? 32.781 -20.969 -1.414 1 91.94 312 VAL A N 1
ATOM 2477 C CA . VAL A 1 312 ? 31.844 -20.344 -0.491 1 91.94 312 VAL A CA 1
ATOM 2478 C C . VAL A 1 312 ? 32.438 -20.359 0.921 1 91.94 312 VAL A C 1
ATOM 2480 O O . VAL A 1 312 ? 32.312 -19.375 1.66 1 91.94 312 VAL A O 1
ATOM 2483 N N . ARG A 1 313 ? 33.156 -21.406 1.284 1 92.44 313 ARG A N 1
ATOM 2484 C CA . ARG A 1 313 ? 33.75 -21.516 2.609 1 92.44 313 ARG A CA 1
ATOM 2485 C C . ARG A 1 313 ? 34.812 -20.438 2.824 1 92.44 313 ARG A C 1
ATOM 2487 O O . ARG A 1 313 ? 34.844 -19.781 3.865 1 92.44 313 ARG A O 1
ATOM 2494 N N . LYS A 1 314 ? 35.656 -20.203 1.868 1 92.69 314 LYS A N 1
ATOM 2495 C CA . LYS A 1 314 ? 36.688 -19.188 1.955 1 92.69 314 LYS A CA 1
ATOM 2496 C C . LYS A 1 314 ? 36.062 -17.797 2.025 1 92.69 314 LYS A C 1
ATOM 2498 O O . LYS A 1 314 ? 36.594 -16.906 2.713 1 92.69 314 LYS A O 1
ATOM 2503 N N . THR A 1 315 ? 35 -17.625 1.29 1 93.69 315 THR A N 1
ATOM 2504 C CA . THR A 1 315 ? 34.344 -16.312 1.278 1 93.69 315 THR A CA 1
ATOM 2505 C C . THR A 1 315 ? 33.75 -16.016 2.643 1 93.69 315 THR A C 1
ATOM 2507 O O . THR A 1 315 ? 33.844 -14.883 3.129 1 93.69 315 THR A O 1
ATOM 2510 N N . ILE A 1 316 ? 33.125 -17 3.314 1 94.19 316 ILE A N 1
ATOM 2511 C CA . ILE A 1 316 ? 32.5 -16.797 4.621 1 94.19 316 ILE A CA 1
ATOM 2512 C C . ILE A 1 316 ? 33.594 -16.516 5.664 1 94.19 316 ILE A C 1
ATOM 2514 O O . ILE A 1 316 ? 33.438 -15.609 6.488 1 94.19 316 ILE A O 1
ATOM 2518 N N . ILE A 1 317 ? 34.688 -17.234 5.57 1 94.19 317 ILE A N 1
ATOM 2519 C CA . ILE A 1 317 ? 35.781 -17.047 6.52 1 94.19 317 ILE A CA 1
ATOM 2520 C C . ILE A 1 317 ? 36.438 -15.68 6.297 1 94.19 317 ILE A C 1
ATOM 2522 O O . ILE A 1 317 ? 36.719 -14.969 7.254 1 94.19 317 ILE A O 1
ATOM 2526 N N . GLY A 1 318 ? 36.688 -15.391 5.02 1 94.62 318 GLY A N 1
ATOM 2527 C CA . GLY A 1 318 ? 37.219 -14.07 4.707 1 94.62 318 GLY A CA 1
ATOM 2528 C C . GLY A 1 318 ? 36.312 -12.938 5.188 1 94.62 318 GLY A C 1
ATOM 2529 O O . GLY A 1 318 ? 36.812 -11.945 5.719 1 94.62 318 GLY A O 1
ATOM 2530 N N . GLN A 1 319 ? 35 -13.047 5 1 95.69 319 GLN A N 1
ATOM 2531 C CA . GLN A 1 319 ? 34.062 -12.039 5.441 1 95.69 319 GLN A CA 1
ATOM 2532 C C . GLN A 1 319 ? 34.094 -11.883 6.961 1 95.69 319 GLN A C 1
ATOM 2534 O O . GLN A 1 319 ? 34.031 -10.766 7.477 1 95.69 319 GLN A O 1
ATOM 2539 N N . SER A 1 320 ? 34.156 -13.008 7.684 1 96.12 320 SER A N 1
ATOM 2540 C CA . SER A 1 320 ? 34.156 -12.953 9.141 1 96.12 320 SER A CA 1
ATOM 2541 C C . SER A 1 320 ? 35.438 -12.297 9.664 1 96.12 320 SER A C 1
ATOM 2543 O O . SER A 1 320 ? 35.375 -11.406 10.516 1 96.12 320 SER A O 1
ATOM 2545 N N . ILE A 1 321 ? 36.594 -12.641 9.117 1 95.69 321 ILE A N 1
ATOM 2546 C CA . ILE A 1 321 ? 37.875 -12.094 9.578 1 95.69 321 ILE A CA 1
ATOM 2547 C C . ILE A 1 321 ? 37.938 -10.602 9.266 1 95.69 321 ILE A C 1
ATOM 2549 O O . ILE A 1 321 ? 38.219 -9.781 10.148 1 95.69 321 ILE A O 1
ATOM 2553 N N . GLY A 1 322 ? 37.719 -10.297 8.031 1 95.62 322 GLY A N 1
ATOM 2554 C CA . GLY A 1 322 ? 37.75 -8.898 7.641 1 95.62 322 GLY A CA 1
ATOM 2555 C C . GLY A 1 322 ? 36.688 -8.062 8.344 1 95.62 322 GLY A C 1
ATOM 2556 O O . GLY A 1 322 ? 36.938 -6.926 8.734 1 95.62 322 GLY A O 1
ATOM 2557 N N . GLY A 1 323 ? 35.469 -8.594 8.508 1 95.56 323 GLY A N 1
ATOM 2558 C CA . GLY A 1 323 ? 34.375 -7.875 9.18 1 95.56 323 GLY A CA 1
ATOM 2559 C C . GLY A 1 323 ? 34.656 -7.629 10.648 1 95.56 323 GLY A C 1
ATOM 2560 O O . GLY A 1 323 ? 34.344 -6.559 11.172 1 95.56 323 GLY A O 1
ATOM 2561 N N . VAL A 1 324 ? 35.25 -8.602 11.352 1 96.62 324 VAL A N 1
ATOM 2562 C CA . VAL A 1 324 ? 35.562 -8.453 12.773 1 96.62 324 VAL A CA 1
ATOM 2563 C C . VAL A 1 324 ? 36.656 -7.406 12.969 1 96.62 324 VAL A C 1
ATOM 2565 O O . VAL A 1 324 ? 36.562 -6.543 13.836 1 96.62 324 VAL A O 1
ATOM 2568 N N . ILE A 1 325 ? 37.656 -7.395 12.102 1 96.38 325 ILE A N 1
ATOM 2569 C CA . ILE A 1 325 ? 38.75 -6.422 12.195 1 96.38 325 ILE A CA 1
ATOM 2570 C C . ILE A 1 325 ? 38.188 -5.02 11.922 1 96.38 325 ILE A C 1
ATOM 2572 O O . ILE A 1 325 ? 38.5 -4.074 12.648 1 96.38 325 ILE A O 1
ATOM 2576 N N . TYR A 1 326 ? 37.438 -4.945 10.914 1 95.94 326 TYR A N 1
ATOM 2577 C CA . TYR A 1 326 ? 36.875 -3.643 10.555 1 95.94 326 TYR A CA 1
ATOM 2578 C C . TYR A 1 326 ? 35.969 -3.111 11.664 1 95.94 326 TYR A C 1
ATOM 2580 O O . TYR A 1 326 ? 36 -1.92 11.984 1 95.94 326 TYR A O 1
ATOM 2588 N N . SER A 1 327 ? 35.125 -3.965 12.273 1 94.44 327 SER A N 1
ATOM 2589 C CA . SER A 1 327 ? 34.219 -3.539 13.328 1 94.44 327 SER A CA 1
ATOM 2590 C C . SER A 1 327 ? 34.969 -3.1 14.578 1 94.44 327 SER A C 1
ATOM 2592 O O . SER A 1 327 ? 34.5 -2.217 15.305 1 94.44 327 SER A O 1
ATOM 2594 N N . LEU A 1 328 ? 36.156 -3.627 14.789 1 94.38 328 LEU A N 1
ATOM 2595 C CA . LEU A 1 328 ? 36.906 -3.303 15.992 1 94.38 328 LEU A CA 1
ATOM 2596 C C . LEU A 1 328 ? 37.75 -2.055 15.773 1 94.38 328 LEU A C 1
ATOM 2598 O O . LEU A 1 328 ? 37.906 -1.232 16.688 1 94.38 328 LEU A O 1
ATOM 2602 N N . PHE A 1 329 ? 38.219 -1.822 14.539 1 93.5 329 PHE A N 1
ATOM 2603 C CA . PHE A 1 329 ? 39.25 -0.796 14.391 1 93.5 329 PHE A CA 1
ATOM 2604 C C . PHE A 1 329 ? 38.781 0.302 13.445 1 93.5 329 PHE A C 1
ATOM 2606 O O . PHE A 1 329 ? 39.469 1.315 13.273 1 93.5 329 PHE A O 1
ATOM 2613 N N . ALA A 1 330 ? 37.719 0.21 12.859 1 92 330 ALA A N 1
ATOM 2614 C CA . ALA A 1 330 ? 37.281 1.208 11.891 1 92 330 ALA A CA 1
ATOM 2615 C C . ALA A 1 330 ? 36.938 2.521 12.578 1 92 330 ALA A C 1
ATOM 2617 O O . ALA A 1 330 ? 36.656 2.541 13.781 1 92 330 ALA A O 1
ATOM 2618 N N . GLY A 1 331 ? 37.062 3.613 11.922 1 88.12 331 GLY A N 1
ATOM 2619 C CA . GLY A 1 331 ? 36.656 4.91 12.445 1 88.12 331 GLY A CA 1
ATOM 2620 C C . GLY A 1 331 ? 35.156 5.102 12.453 1 88.12 331 GLY A C 1
ATOM 2621 O O . GLY A 1 331 ? 34.594 5.59 13.438 1 88.12 331 GLY A O 1
ATOM 2622 N N . SER A 1 332 ? 34.531 4.719 11.352 1 87.56 332 SER A N 1
ATOM 2623 C CA . SER A 1 332 ? 33.094 4.809 11.281 1 87.56 332 SER A CA 1
ATOM 2624 C C . SER A 1 332 ? 32.438 3.535 11.805 1 87.56 332 SER A C 1
ATOM 2626 O O . SER A 1 332 ? 32.656 2.451 11.266 1 87.56 332 SER A O 1
ATOM 2628 N N . PRO A 1 333 ? 31.641 3.619 12.766 1 87.69 333 PRO A N 1
ATOM 2629 C CA . PRO A 1 333 ? 31.062 2.412 13.375 1 87.69 333 PRO A CA 1
ATOM 2630 C C . PRO A 1 333 ? 29.938 1.807 12.539 1 87.69 333 PRO A C 1
ATOM 2632 O O . PRO A 1 333 ? 29.641 0.618 12.672 1 87.69 333 PRO A O 1
ATOM 2635 N N . LEU A 1 334 ? 29.312 2.498 11.656 1 91.25 334 LEU A N 1
ATOM 2636 C CA . LEU A 1 334 ? 28.094 2.004 11.023 1 91.25 334 LEU A CA 1
ATOM 2637 C C . LEU A 1 334 ? 28.391 1.463 9.625 1 91.25 334 LEU A C 1
ATOM 2639 O O . LEU A 1 334 ? 27.531 0.848 8.992 1 91.25 334 LEU A O 1
ATOM 2643 N N . VAL A 1 335 ? 29.594 1.561 9.156 1 93.12 335 VAL A N 1
ATOM 2644 C CA . VAL A 1 335 ? 29.969 1.096 7.824 1 93.12 335 VAL A CA 1
ATOM 2645 C C . VAL A 1 335 ? 30.266 -0.402 7.859 1 93.12 335 VAL A C 1
ATOM 2647 O O . VAL A 1 335 ? 30.938 -0.885 8.773 1 93.12 335 VAL A O 1
ATOM 2650 N N . ILE A 1 336 ? 29.703 -1.137 6.875 1 94.69 336 ILE A N 1
ATOM 2651 C CA . ILE A 1 336 ? 29.828 -2.588 6.82 1 94.69 336 ILE A CA 1
ATOM 2652 C C . ILE A 1 336 ? 30.641 -2.986 5.586 1 94.69 336 ILE A C 1
ATOM 2654 O O . ILE A 1 336 ? 30.266 -2.65 4.461 1 94.69 336 ILE A O 1
ATOM 2658 N N . PRO A 1 337 ? 31.734 -3.645 5.746 1 94.75 337 PRO A N 1
ATOM 2659 C CA . PRO A 1 337 ? 32.5 -4.141 4.609 1 94.75 337 PRO A CA 1
ATOM 2660 C C . PRO A 1 337 ? 32 -5.473 4.074 1 94.75 337 PRO A C 1
ATOM 2662 O O . PRO A 1 337 ? 31.547 -6.32 4.848 1 94.75 337 PRO A O 1
ATOM 2665 N N . LEU A 1 338 ? 31.859 -5.617 2.85 1 93.31 338 LEU A N 1
ATOM 2666 C CA . LEU A 1 338 ? 31.422 -6.855 2.215 1 93.31 338 LEU A CA 1
ATOM 2667 C C . LEU A 1 338 ? 32.031 -7.004 0.828 1 93.31 338 LEU A C 1
ATOM 2669 O O . LEU A 1 338 ? 32.594 -6.039 0.281 1 93.31 338 LEU A O 1
ATOM 2673 N N . THR A 1 339 ? 32.031 -8.219 0.402 1 91.31 339 THR A N 1
ATOM 2674 C CA . THR A 1 339 ? 32.375 -8.461 -0.993 1 91.31 339 THR A CA 1
ATOM 2675 C C . THR A 1 339 ? 31.25 -8.047 -1.919 1 91.31 339 THR A C 1
ATOM 2677 O O . THR A 1 339 ? 30.078 -8.359 -1.651 1 91.31 339 THR A O 1
ATOM 2680 N N . THR A 1 340 ? 31.453 -7.301 -2.914 1 87.81 340 THR A N 1
ATOM 2681 C CA . THR A 1 340 ? 30.422 -6.738 -3.775 1 87.81 340 THR A CA 1
ATOM 2682 C C . THR A 1 340 ? 30.453 -7.375 -5.16 1 87.81 340 THR A C 1
ATOM 2684 O O . THR A 1 340 ? 31.359 -8.156 -5.461 1 87.81 340 THR A O 1
ATOM 2687 N N . ALA A 1 341 ? 29.484 -7.07 -5.93 1 81.12 341 ALA A N 1
ATOM 2688 C CA . ALA A 1 341 ? 29.328 -7.605 -7.277 1 81.12 341 ALA A CA 1
ATOM 2689 C C . ALA A 1 341 ? 30.469 -7.152 -8.18 1 81.12 341 ALA A C 1
ATOM 2691 O O . ALA A 1 341 ? 31.047 -7.961 -8.906 1 81.12 341 ALA A O 1
ATOM 2692 N N . PRO A 1 342 ? 30.891 -5.891 -8.102 1 81.62 342 PRO A N 1
ATOM 2693 C CA . PRO A 1 342 ? 32 -5.488 -8.961 1 81.62 342 PRO A CA 1
ATOM 2694 C C . PRO A 1 342 ? 33.312 -6.227 -8.625 1 81.62 342 PRO A C 1
ATOM 2696 O O . PRO A 1 342 ? 34.125 -6.5 -9.516 1 81.62 342 PRO A O 1
ATOM 2699 N N . LEU A 1 343 ? 33.5 -6.523 -7.379 1 89.94 343 LEU A N 1
ATOM 2700 C CA . LEU A 1 343 ? 34.688 -7.277 -6.988 1 89.94 343 LEU A CA 1
ATOM 2701 C C . LEU A 1 343 ? 34.656 -8.695 -7.551 1 89.94 343 LEU A C 1
ATOM 2703 O O . LEU A 1 343 ? 35.656 -9.234 -7.973 1 89.94 343 LEU A O 1
ATOM 2707 N N . ALA A 1 344 ? 33.469 -9.258 -7.555 1 86.94 344 ALA A N 1
ATOM 2708 C CA . ALA A 1 344 ? 33.312 -10.602 -8.109 1 86.94 344 ALA A CA 1
ATOM 2709 C C . ALA A 1 344 ? 33.594 -10.602 -9.609 1 86.94 344 ALA A C 1
ATOM 2711 O O . ALA A 1 344 ? 34.188 -11.555 -10.141 1 86.94 344 ALA A O 1
ATOM 2712 N N . ILE A 1 345 ? 33.25 -9.578 -10.234 1 81.81 345 ILE A N 1
ATOM 2713 C CA . ILE A 1 345 ? 33.531 -9.445 -11.656 1 81.81 345 ILE A CA 1
ATOM 2714 C C . ILE A 1 345 ? 35.031 -9.328 -11.883 1 81.81 345 ILE A C 1
ATOM 2716 O O . ILE A 1 345 ? 35.594 -9.938 -12.805 1 81.81 345 ILE A O 1
ATOM 2720 N N . PHE A 1 346 ? 35.656 -8.555 -11.078 1 88.69 346 PHE A N 1
ATOM 2721 C CA . PHE A 1 346 ? 37.094 -8.391 -11.18 1 88.69 346 PHE A CA 1
ATOM 2722 C C . PHE A 1 346 ? 37.812 -9.734 -11.016 1 88.69 346 PHE A C 1
ATOM 2724 O O . PHE A 1 346 ? 38.75 -10.039 -11.758 1 88.69 346 PHE A O 1
ATOM 2731 N N . ILE A 1 347 ? 37.344 -10.484 -10.117 1 91.06 347 ILE A N 1
ATOM 2732 C CA . ILE A 1 347 ? 37.969 -11.789 -9.859 1 91.06 347 ILE A CA 1
ATOM 2733 C C . ILE A 1 347 ? 37.75 -12.703 -11.07 1 91.06 347 ILE A C 1
ATOM 2735 O O . ILE A 1 347 ? 38.688 -13.422 -11.477 1 91.06 347 ILE A O 1
ATOM 2739 N N . SER A 1 348 ? 36.625 -12.641 -11.602 1 87.94 348 SER A N 1
ATOM 2740 C CA . SER A 1 348 ? 36.344 -13.453 -12.781 1 87.94 348 SER A CA 1
ATOM 2741 C C . SER A 1 348 ? 37.219 -13.062 -13.953 1 87.94 348 SER A C 1
ATOM 2743 O O . SER A 1 348 ? 37.719 -13.93 -14.688 1 87.94 348 SER A O 1
ATOM 2745 N N . VAL A 1 349 ? 37.469 -11.797 -14.102 1 88.12 349 VAL A N 1
ATOM 2746 C CA . VAL A 1 349 ? 38.281 -11.312 -15.203 1 88.12 349 VAL A CA 1
ATOM 2747 C C . VAL A 1 349 ? 39.75 -11.703 -14.969 1 88.12 349 VAL A C 1
ATOM 2749 O O . VAL A 1 349 ? 40.469 -12.055 -15.914 1 88.12 349 VAL A O 1
ATOM 2752 N N . ILE A 1 350 ? 40.188 -11.625 -13.789 1 92.5 350 ILE A N 1
ATOM 2753 C CA . ILE A 1 350 ? 41.562 -12.008 -13.461 1 92.5 350 ILE A CA 1
ATOM 2754 C C . ILE A 1 350 ? 41.781 -13.477 -13.797 1 92.5 350 ILE A C 1
ATOM 2756 O O . ILE A 1 350 ? 42.812 -13.844 -14.344 1 92.5 350 ILE A O 1
ATOM 2760 N N . ARG A 1 351 ? 40.812 -14.328 -13.469 1 92.25 351 ARG A N 1
ATOM 2761 C CA . ARG A 1 351 ? 40.906 -15.742 -13.828 1 92.25 351 ARG A CA 1
ATOM 2762 C C . ARG A 1 351 ? 40.969 -15.922 -15.344 1 92.25 351 ARG A C 1
ATOM 2764 O O . ARG A 1 351 ? 41.719 -16.75 -15.852 1 92.25 351 ARG A O 1
ATOM 2771 N N . GLY A 1 352 ? 40.188 -15.164 -16.031 1 89.38 352 GLY A N 1
ATOM 2772 C CA . GLY A 1 352 ? 40.25 -15.203 -17.484 1 89.38 352 GLY A CA 1
ATOM 2773 C C . GLY A 1 352 ? 41.594 -14.812 -18.047 1 89.38 352 GLY A C 1
ATOM 2774 O O . GLY A 1 352 ? 42.094 -15.461 -18.969 1 89.38 352 GLY A O 1
ATOM 2775 N N . ILE A 1 353 ? 42.219 -13.836 -17.438 1 89.69 353 ILE A N 1
ATOM 2776 C CA . ILE A 1 353 ? 43.531 -13.383 -17.859 1 89.69 353 ILE A CA 1
ATOM 2777 C C . ILE A 1 353 ? 44.562 -14.453 -17.562 1 89.69 353 ILE A C 1
ATOM 2779 O O . ILE A 1 353 ? 45.469 -14.688 -18.359 1 89.69 353 ILE A O 1
ATOM 2783 N N . CYS A 1 354 ? 44.438 -15.094 -16.453 1 92.88 354 CYS A N 1
ATOM 2784 C CA . CYS A 1 354 ? 45.375 -16.156 -16.078 1 92.88 354 CYS A CA 1
ATOM 2785 C C . CYS A 1 354 ? 45.25 -17.344 -17.031 1 92.88 354 CYS A C 1
ATOM 2787 O O . CYS A 1 354 ? 46.281 -17.969 -17.359 1 92.88 354 CYS A O 1
ATOM 2789 N N . ASP A 1 355 ? 44.094 -17.641 -17.438 1 92.06 355 ASP A N 1
ATOM 2790 C CA . ASP A 1 355 ? 43.875 -18.75 -18.375 1 92.06 355 ASP A CA 1
ATOM 2791 C C . ASP A 1 355 ? 44.438 -18.391 -19.75 1 92.06 355 ASP A C 1
ATOM 2793 O O . ASP A 1 355 ? 45 -19.25 -20.438 1 92.06 355 ASP A O 1
ATOM 2797 N N . ASP A 1 356 ? 44.312 -17.172 -20.156 1 90 356 ASP A N 1
ATOM 2798 C CA . ASP A 1 356 ? 44.781 -16.75 -21.484 1 90 356 ASP A CA 1
ATOM 2799 C C . ASP A 1 356 ? 46.312 -16.719 -21.547 1 90 356 ASP A C 1
ATOM 2801 O O . ASP A 1 356 ? 46.875 -17.062 -22.562 1 90 356 ASP A O 1
ATOM 2805 N N . TYR A 1 357 ? 46.969 -16.344 -20.438 1 90.62 357 TYR A N 1
ATOM 2806 C CA . TYR A 1 357 ? 48.406 -16.172 -20.453 1 90.62 357 TYR A CA 1
ATOM 2807 C C . TYR A 1 357 ? 49.094 -17.266 -19.641 1 90.62 357 TYR A C 1
ATOM 2809 O O . TYR A 1 357 ? 50.312 -17.188 -19.375 1 90.62 357 TYR A O 1
ATOM 2817 N N . ASN A 1 358 ? 48.406 -18.281 -19.234 1 90.62 358 ASN A N 1
ATOM 2818 C CA . ASN A 1 358 ? 48.906 -19.438 -18.5 1 90.62 358 ASN A CA 1
ATOM 2819 C C . ASN A 1 358 ? 49.688 -19.016 -17.25 1 90.62 358 ASN A C 1
ATOM 2821 O O . ASN A 1 358 ? 50.812 -19.469 -17.031 1 90.62 358 ASN A O 1
ATOM 2825 N N . LEU A 1 359 ? 49.125 -18.141 -16.453 1 92.69 359 LEU A N 1
ATOM 2826 C CA . LEU A 1 359 ? 49.688 -17.688 -15.188 1 92.69 359 LEU A CA 1
ATOM 2827 C C . LEU A 1 359 ? 49.062 -18.453 -14.023 1 92.69 359 LEU A C 1
ATOM 2829 O O . LEU A 1 359 ? 47.969 -19 -14.148 1 92.69 359 LEU A O 1
ATOM 2833 N N . ASP A 1 360 ? 49.844 -18.562 -13.023 1 92.75 360 ASP A N 1
ATOM 2834 C CA . ASP A 1 360 ? 49.312 -19.125 -11.797 1 92.75 360 ASP A CA 1
ATOM 2835 C C . ASP A 1 360 ? 48.312 -18.172 -11.148 1 92.75 360 ASP A C 1
ATOM 2837 O O . ASP A 1 360 ? 48.656 -17.031 -10.836 1 92.75 360 ASP A O 1
ATOM 2841 N N . PHE A 1 361 ? 47.094 -18.578 -10.883 1 93.44 361 PHE A N 1
ATOM 2842 C CA . PHE A 1 361 ? 46 -17.703 -10.43 1 93.44 361 PHE A CA 1
ATOM 2843 C C . PHE A 1 361 ? 46.25 -17.219 -9.008 1 93.44 361 PHE A C 1
ATOM 2845 O O . PHE A 1 361 ? 46.219 -16.016 -8.742 1 93.44 361 PHE A O 1
ATOM 2852 N N . PRO A 1 362 ? 46.562 -18.125 -8.023 1 92.69 362 PRO A N 1
ATOM 2853 C CA . PRO A 1 362 ? 46.719 -17.625 -6.652 1 92.69 362 PRO A CA 1
ATOM 2854 C C . PRO A 1 362 ? 47.875 -16.625 -6.531 1 92.69 362 PRO A C 1
ATOM 2856 O O . PRO A 1 362 ? 47.781 -15.648 -5.785 1 92.69 362 PRO A O 1
ATOM 2859 N N . ALA A 1 363 ? 48.938 -16.828 -7.25 1 94.94 363 ALA A N 1
ATOM 2860 C CA . ALA A 1 363 ? 50.062 -15.914 -7.184 1 94.94 363 ALA A CA 1
ATOM 2861 C C . ALA A 1 363 ? 49.75 -14.578 -7.832 1 94.94 363 ALA A C 1
ATOM 2863 O O . ALA A 1 363 ? 50.031 -13.516 -7.277 1 94.94 363 ALA A O 1
ATOM 2864 N N . PHE A 1 364 ? 49.156 -14.633 -8.969 1 95.81 364 PHE A N 1
ATOM 2865 C CA . PHE A 1 364 ? 48.812 -13.406 -9.672 1 95.81 364 PHE A CA 1
ATOM 2866 C C . PHE A 1 364 ? 47.719 -12.641 -8.922 1 95.81 364 PHE A C 1
ATOM 2868 O O . PHE A 1 364 ? 47.781 -11.414 -8.844 1 95.81 364 PHE A O 1
ATOM 2875 N N . TYR A 1 365 ? 46.719 -13.352 -8.383 1 95.56 365 TYR A N 1
ATOM 2876 C CA . TYR A 1 365 ? 45.688 -12.758 -7.562 1 95.56 365 TYR A CA 1
ATOM 2877 C C . TYR A 1 365 ? 46.281 -12.023 -6.363 1 95.56 365 TYR A C 1
ATOM 2879 O O . TYR A 1 365 ? 45.906 -10.883 -6.082 1 95.56 365 TYR A O 1
ATOM 2887 N N . ALA A 1 366 ? 47.188 -12.594 -5.652 1 96.06 366 ALA A N 1
ATOM 2888 C CA . ALA A 1 366 ? 47.812 -12.008 -4.477 1 96.06 366 ALA A CA 1
ATOM 2889 C C . ALA A 1 366 ? 48.656 -10.789 -4.855 1 96.06 366 ALA A C 1
ATOM 2891 O O . ALA A 1 366 ? 48.688 -9.797 -4.125 1 96.06 366 ALA A O 1
ATOM 2892 N N . CYS A 1 367 ? 49.281 -10.898 -5.969 1 96.38 367 CYS A N 1
ATOM 2893 C CA . CYS A 1 367 ? 50.125 -9.781 -6.414 1 96.38 367 CYS A CA 1
ATOM 2894 C C . CYS A 1 367 ? 49.25 -8.562 -6.742 1 96.38 367 CYS A C 1
ATOM 2896 O O . CYS A 1 367 ? 49.594 -7.438 -6.375 1 96.38 367 CYS A O 1
ATOM 2898 N N . ILE A 1 368 ? 48.188 -8.766 -7.418 1 96.56 368 ILE A N 1
ATOM 2899 C CA . ILE A 1 368 ? 47.281 -7.672 -7.73 1 96.56 368 ILE A CA 1
ATOM 2900 C C . ILE A 1 368 ? 46.719 -7.066 -6.441 1 96.56 368 ILE A C 1
ATOM 2902 O O . ILE A 1 368 ? 46.656 -5.844 -6.309 1 96.56 368 ILE A O 1
ATOM 2906 N N . GLY A 1 369 ? 46.344 -7.941 -5.523 1 96.81 369 GLY A N 1
ATOM 2907 C CA . GLY A 1 369 ? 45.844 -7.48 -4.242 1 96.81 369 GLY A CA 1
ATOM 2908 C C . GLY A 1 369 ? 46.844 -6.66 -3.457 1 96.81 369 GLY A C 1
ATOM 2909 O O . GLY A 1 369 ? 46.5 -5.656 -2.84 1 96.81 369 GLY A O 1
ATOM 2910 N N . LEU A 1 370 ? 48.031 -7.035 -3.482 1 97 370 LEU A N 1
ATOM 2911 C CA . LEU A 1 370 ? 49.062 -6.312 -2.748 1 97 370 LEU A CA 1
ATOM 2912 C C . LEU A 1 370 ? 49.312 -4.941 -3.371 1 97 370 LEU A C 1
ATOM 2914 O O . LEU A 1 370 ? 49.531 -3.961 -2.656 1 97 370 LEU A O 1
ATOM 2918 N N . TRP A 1 371 ? 49.344 -4.898 -4.668 1 97.06 371 TRP A N 1
ATOM 2919 C CA . TRP A 1 371 ? 49.438 -3.602 -5.328 1 97.06 371 TRP A CA 1
ATOM 2920 C C . TRP A 1 371 ? 48.25 -2.705 -4.98 1 97.06 371 TRP A C 1
ATOM 2922 O O . TRP A 1 371 ? 48.438 -1.51 -4.734 1 97.06 371 TRP A O 1
ATOM 2932 N N . ASN A 1 372 ? 47.062 -3.279 -5.074 1 96.81 372 ASN A N 1
ATOM 2933 C CA . ASN A 1 372 ? 45.875 -2.543 -4.672 1 96.81 372 ASN A CA 1
ATOM 2934 C C . ASN A 1 372 ? 46 -1.955 -3.271 1 96.81 372 ASN A C 1
ATOM 2936 O O . ASN A 1 372 ? 45.719 -0.782 -3.051 1 96.81 372 ASN A O 1
ATOM 2940 N N . CYS A 1 373 ? 46.531 -2.742 -2.365 1 97.5 373 CYS A N 1
ATOM 2941 C CA . CYS A 1 373 ? 46.719 -2.301 -0.987 1 97.5 373 CYS A CA 1
ATOM 2942 C C . CYS A 1 373 ? 47.781 -1.193 -0.9 1 97.5 373 CYS A C 1
ATOM 2944 O O . CYS A 1 373 ? 47.625 -0.249 -0.125 1 97.5 373 CYS A O 1
ATOM 2946 N N . PHE A 1 374 ? 48.781 -1.35 -1.694 1 97.06 374 PHE A N 1
ATOM 2947 C CA . PHE A 1 374 ? 49.844 -0.335 -1.727 1 97.06 374 PHE A CA 1
ATOM 2948 C C . PHE A 1 374 ? 49.25 1.018 -2.139 1 97.06 374 PHE A C 1
ATOM 2950 O O . PHE A 1 374 ? 49.531 2.031 -1.489 1 97.06 374 PHE A O 1
ATOM 2957 N N . PHE A 1 375 ? 48.469 1.033 -3.07 1 97 375 PHE A N 1
ATOM 2958 C CA . PHE A 1 375 ? 47.906 2.277 -3.568 1 97 375 PHE A CA 1
ATOM 2959 C C . PHE A 1 375 ? 46.875 2.832 -2.582 1 97 375 PHE A C 1
ATOM 2961 O O . PHE A 1 375 ? 46.781 4.047 -2.402 1 97 375 PHE A O 1
ATOM 2968 N N . LEU A 1 376 ? 46.062 2.018 -1.949 1 96.88 376 LEU A N 1
ATOM 2969 C CA . LEU A 1 376 ? 45.062 2.477 -0.981 1 96.88 376 LEU A CA 1
ATOM 2970 C C . LEU A 1 376 ? 45.75 3.086 0.242 1 96.88 376 LEU A C 1
ATOM 2972 O O . LEU A 1 376 ? 45.312 4.129 0.74 1 96.88 376 LEU A O 1
ATOM 2976 N N . ILE A 1 377 ? 46.812 2.393 0.723 1 96.38 377 ILE A N 1
ATOM 2977 C CA . ILE A 1 377 ? 47.531 2.893 1.884 1 96.38 377 ILE A CA 1
ATOM 2978 C C . ILE A 1 377 ? 48.219 4.219 1.539 1 96.38 377 ILE A C 1
ATOM 2980 O O . ILE A 1 377 ? 48.188 5.156 2.34 1 96.38 377 ILE A O 1
ATOM 2984 N N . LEU A 1 378 ? 48.719 4.285 0.328 1 94.81 378 LEU A N 1
ATOM 2985 C CA . LEU A 1 378 ? 49.312 5.543 -0.12 1 94.81 378 LEU A CA 1
ATOM 2986 C C . LEU A 1 378 ? 48.25 6.637 -0.205 1 94.81 378 LEU A C 1
ATOM 2988 O O . LEU A 1 378 ? 48.531 7.797 0.118 1 94.81 378 LEU A O 1
ATOM 2992 N N . GLY A 1 379 ? 47.125 6.266 -0.669 1 93.38 379 GLY A N 1
ATOM 2993 C CA . GLY A 1 379 ? 46.031 7.219 -0.714 1 93.38 379 GLY A CA 1
ATOM 2994 C C . GLY A 1 379 ? 45.625 7.738 0.655 1 93.38 379 GLY A C 1
ATOM 2995 O O . GLY A 1 379 ? 45.312 8.922 0.812 1 93.38 379 GLY A O 1
ATOM 2996 N N . GLY A 1 380 ? 45.594 6.887 1.665 1 92.12 380 GLY A N 1
ATOM 2997 C CA . GLY A 1 380 ? 45.312 7.312 3.021 1 92.12 380 GLY A CA 1
ATOM 2998 C C . GLY A 1 380 ? 46.375 8.203 3.615 1 92.12 380 GLY A C 1
ATOM 2999 O O . GLY A 1 380 ? 46.094 9.203 4.273 1 92.12 380 GLY A O 1
ATOM 3000 N N . ILE A 1 381 ? 47.594 7.918 3.268 1 94.12 381 ILE A N 1
ATOM 3001 C CA . ILE A 1 381 ? 48.719 8.648 3.83 1 94.12 381 ILE A CA 1
ATOM 3002 C C . ILE A 1 381 ? 48.812 10.031 3.188 1 94.12 381 ILE A C 1
ATOM 3004 O O . ILE A 1 381 ? 49.094 11.023 3.867 1 94.12 381 ILE A O 1
ATOM 3008 N N . PHE A 1 382 ? 48.469 10.102 1.883 1 93.06 382 PHE A N 1
ATOM 3009 C CA . PHE A 1 382 ? 48.594 11.367 1.174 1 93.06 382 PHE A CA 1
ATOM 3010 C C . PHE A 1 382 ? 47.25 12.102 1.133 1 93.06 382 PHE A C 1
ATOM 3012 O O . PHE A 1 382 ? 47.094 13.031 0.339 1 93.06 382 PHE A O 1
ATOM 3019 N N . ASN A 1 383 ? 46.312 11.742 1.936 1 91.69 383 ASN A N 1
ATOM 3020 C CA . ASN A 1 383 ? 45.031 12.422 2.113 1 91.69 383 ASN A CA 1
ATOM 3021 C C . ASN A 1 383 ? 44.281 12.555 0.791 1 91.69 383 ASN A C 1
ATOM 3023 O O . ASN A 1 383 ? 43.75 13.625 0.484 1 91.69 383 ASN A O 1
ATOM 3027 N N . VAL A 1 384 ? 44.25 11.492 0.015 1 90.62 384 VAL A N 1
ATOM 3028 C CA . VAL A 1 384 ? 43.562 11.523 -1.267 1 90.62 384 VAL A CA 1
ATOM 3029 C C . VAL A 1 384 ? 42.062 11.555 -1.034 1 90.62 384 VAL A C 1
ATOM 3031 O O . VAL A 1 384 ? 41.281 11.922 -1.929 1 90.62 384 VAL A O 1
ATOM 3034 N N . SER A 1 385 ? 41.594 11.211 0.123 1 89.56 385 SER A N 1
ATOM 3035 C CA . SER A 1 385 ? 40.156 11.203 0.438 1 89.56 385 SER A CA 1
ATOM 3036 C C . SER A 1 385 ? 39.594 12.617 0.434 1 89.56 385 SER A C 1
ATOM 3038 O O . SER A 1 385 ? 38.375 12.797 0.439 1 89.56 385 SER A O 1
ATOM 3040 N N . LEU A 1 386 ? 40.406 13.617 0.433 1 87.75 386 LEU A N 1
ATOM 3041 C CA . LEU A 1 386 ? 39.938 15 0.319 1 87.75 386 LEU A CA 1
ATOM 3042 C C . LEU A 1 386 ? 39.281 15.242 -1.035 1 87.75 386 LEU A C 1
ATOM 3044 O O . LEU A 1 386 ? 38.5 16.172 -1.184 1 87.75 386 LEU A O 1
ATOM 3048 N N . LEU A 1 387 ? 39.594 14.336 -1.964 1 85.38 387 LEU A N 1
ATOM 3049 C CA . LEU A 1 387 ? 39 14.453 -3.283 1 85.38 387 LEU A CA 1
ATOM 3050 C C . LEU A 1 387 ? 37.469 14.234 -3.203 1 85.38 387 LEU A C 1
ATOM 3052 O O . LEU A 1 387 ? 36.75 14.586 -4.129 1 85.38 387 LEU A O 1
ATOM 3056 N N . MET A 1 388 ? 37.094 13.688 -2.125 1 84 388 MET A N 1
ATOM 3057 C CA . MET A 1 388 ? 35.656 13.43 -1.939 1 84 388 MET A CA 1
ATOM 3058 C C . MET A 1 388 ? 34.875 14.734 -1.876 1 84 388 MET A C 1
ATOM 3060 O O . MET A 1 388 ? 33.688 14.75 -2.076 1 84 388 MET A O 1
ATOM 3064 N N . LYS A 1 389 ? 35.531 15.781 -1.584 1 81.06 389 LYS A N 1
ATOM 3065 C CA . LYS A 1 389 ? 34.875 17.078 -1.577 1 81.06 389 LYS A CA 1
ATOM 3066 C C . LYS A 1 389 ? 34.344 17.438 -2.963 1 81.06 389 LYS A C 1
ATOM 3068 O O . LYS A 1 389 ? 33.406 18.234 -3.088 1 81.06 389 LYS A O 1
ATOM 3073 N N . LEU A 1 390 ? 34.938 16.75 -3.908 1 83.38 390 LEU A N 1
ATOM 3074 C CA . LEU A 1 390 ? 34.5 17.016 -5.277 1 83.38 390 LEU A CA 1
ATOM 3075 C C . LEU A 1 390 ? 33.281 16.188 -5.637 1 83.38 390 LEU A C 1
ATOM 3077 O O . LEU A 1 390 ? 32.594 16.469 -6.629 1 83.38 390 LEU A O 1
ATOM 3081 N N . PHE A 1 391 ? 33.062 15.234 -4.824 1 84.56 391 PHE A N 1
ATOM 3082 C CA . PHE A 1 391 ? 31.875 14.406 -5.066 1 84.56 391 PHE A CA 1
ATOM 3083 C C . PHE A 1 391 ? 30.625 15.078 -4.527 1 84.56 391 PHE A C 1
ATOM 3085 O O . PHE A 1 391 ? 30.438 15.18 -3.312 1 84.56 391 PHE A O 1
ATOM 3092 N N . LYS A 1 392 ? 29.781 15.5 -5.43 1 87.06 392 LYS A N 1
ATOM 3093 C CA . LYS A 1 392 ? 28.516 16.109 -5.023 1 87.06 392 LYS A CA 1
ATOM 3094 C C . LYS A 1 392 ? 27.453 15.031 -4.785 1 87.06 392 LYS A C 1
ATOM 3096 O O . LYS A 1 392 ? 27.609 13.883 -5.207 1 87.06 392 LYS A O 1
ATOM 3101 N N . ARG A 1 393 ? 26.469 15.414 -4.113 1 85.75 393 ARG A N 1
ATOM 3102 C CA . ARG A 1 393 ? 25.406 14.484 -3.732 1 85.75 393 ARG A CA 1
ATOM 3103 C C . ARG A 1 393 ? 24.75 13.867 -4.961 1 85.75 393 ARG A C 1
ATOM 3105 O O . ARG A 1 393 ? 24.422 12.68 -4.965 1 85.75 393 ARG A O 1
ATOM 3112 N N . SER A 1 394 ? 24.562 14.602 -6.016 1 88.31 394 SER A N 1
ATOM 3113 C CA . SER A 1 394 ? 23.922 14.102 -7.23 1 88.31 394 SER A CA 1
ATOM 3114 C C . SER A 1 394 ? 24.734 12.969 -7.855 1 88.31 394 SER A C 1
ATOM 3116 O O . SER A 1 394 ? 24.172 11.969 -8.297 1 88.31 394 SER A O 1
ATOM 3118 N N . THR A 1 395 ? 26.047 13.062 -7.84 1 88.25 395 THR A N 1
ATOM 3119 C CA . THR A 1 395 ? 26.906 12.023 -8.398 1 88.25 395 THR A CA 1
ATOM 3120 C C . THR A 1 395 ? 26.891 10.781 -7.52 1 88.25 395 THR A C 1
ATOM 3122 O O . THR A 1 395 ? 26.875 9.656 -8.023 1 88.25 395 THR A O 1
ATOM 3125 N N . GLU A 1 396 ? 26.906 11.008 -6.281 1 88.56 396 GLU A N 1
ATOM 3126 C CA . GLU A 1 396 ? 26.875 9.883 -5.352 1 88.56 396 GLU A CA 1
ATOM 3127 C C . GLU A 1 396 ? 25.594 9.07 -5.5 1 88.56 396 GLU A C 1
ATOM 3129 O O . GLU A 1 396 ? 25.625 7.844 -5.449 1 88.56 396 GLU A O 1
ATOM 3134 N N . GLU A 1 397 ? 24.531 9.695 -5.695 1 90.06 397 GLU A N 1
ATOM 3135 C CA . GLU A 1 397 ? 23.25 9.016 -5.832 1 90.06 397 GLU A CA 1
ATOM 3136 C C . GLU A 1 397 ? 23.172 8.242 -7.148 1 90.06 397 GLU A C 1
ATOM 3138 O O . GLU A 1 397 ? 22.531 7.191 -7.219 1 90.06 397 GLU A O 1
ATOM 3143 N N . VAL A 1 398 ? 23.797 8.773 -8.164 1 91.12 398 VAL A N 1
ATOM 3144 C CA . VAL A 1 398 ? 23.812 8.07 -9.445 1 91.12 398 VAL A CA 1
ATOM 3145 C C . VAL A 1 398 ? 24.609 6.773 -9.312 1 91.12 398 VAL A C 1
ATOM 3147 O O . VAL A 1 398 ? 24.172 5.723 -9.797 1 91.12 398 VAL A O 1
ATOM 3150 N N . ILE A 1 399 ? 25.703 6.852 -8.656 1 88 399 ILE A N 1
ATOM 3151 C CA . ILE A 1 399 ? 26.531 5.668 -8.484 1 88 399 ILE A CA 1
ATOM 3152 C C . ILE A 1 399 ? 25.828 4.672 -7.562 1 88 399 ILE A C 1
ATOM 3154 O O . ILE A 1 399 ? 25.891 3.461 -7.789 1 88 399 ILE A O 1
ATOM 3158 N N . ALA A 1 400 ? 25.188 5.211 -6.57 1 89 400 ALA A N 1
ATOM 3159 C CA . ALA A 1 400 ? 24.422 4.348 -5.676 1 89 400 ALA A CA 1
ATOM 3160 C C . ALA A 1 400 ? 23.328 3.605 -6.434 1 89 400 ALA A C 1
ATOM 3162 O O . ALA A 1 400 ? 23.125 2.406 -6.23 1 89 400 ALA A O 1
ATOM 3163 N N . LEU A 1 401 ? 22.609 4.27 -7.258 1 91.88 401 LEU A N 1
ATOM 3164 C CA . LEU A 1 401 ? 21.562 3.65 -8.047 1 91.88 401 LEU A CA 1
ATOM 3165 C C . LEU A 1 401 ? 22.141 2.637 -9.031 1 91.88 401 LEU A C 1
ATOM 3167 O O . LEU A 1 401 ? 21.5 1.614 -9.312 1 91.88 401 LEU A O 1
ATOM 3171 N N . PHE A 1 402 ? 23.328 2.914 -9.562 1 89.31 402 PHE A N 1
ATOM 3172 C CA . PHE A 1 402 ? 24 1.964 -10.438 1 89.31 402 PHE A CA 1
ATOM 3173 C C . PHE A 1 402 ? 24.266 0.653 -9.703 1 89.31 402 PHE A C 1
ATOM 3175 O O . PHE A 1 402 ? 24.062 -0.427 -10.266 1 89.31 402 PHE A O 1
ATOM 3182 N N . ILE A 1 403 ? 24.719 0.764 -8.484 1 85.19 403 ILE A N 1
ATOM 3183 C CA . ILE A 1 403 ? 25.016 -0.433 -7.703 1 85.19 403 ILE A CA 1
ATOM 3184 C C . ILE A 1 403 ? 23.719 -1.21 -7.457 1 85.19 403 ILE A C 1
ATOM 3186 O O . ILE A 1 403 ? 23.703 -2.441 -7.52 1 85.19 403 ILE A O 1
ATOM 3190 N N . SER A 1 404 ? 22.672 -0.528 -7.168 1 90.06 404 SER A N 1
ATOM 3191 C CA . SER A 1 404 ? 21.375 -1.188 -6.965 1 90.06 404 SER A CA 1
ATOM 3192 C C . SER A 1 404 ? 20.922 -1.906 -8.227 1 90.06 404 SER A C 1
ATOM 3194 O O . SER A 1 404 ? 20.422 -3.029 -8.164 1 90.06 404 SER A O 1
ATOM 3196 N N . ILE A 1 405 ? 21.109 -1.332 -9.359 1 90.88 405 ILE A N 1
ATOM 3197 C CA . ILE A 1 405 ? 20.719 -1.946 -10.625 1 90.88 405 ILE A CA 1
ATOM 3198 C C . ILE A 1 405 ? 21.609 -3.154 -10.906 1 90.88 405 ILE A C 1
ATOM 3200 O O . ILE A 1 405 ? 21.156 -4.152 -11.469 1 90.88 405 ILE A O 1
ATOM 3204 N N . ALA A 1 406 ? 22.828 -3.037 -10.523 1 87.12 406 ALA A N 1
ATOM 3205 C CA . ALA A 1 406 ? 23.75 -4.164 -10.703 1 87.12 406 ALA A CA 1
ATOM 3206 C C . ALA A 1 406 ? 23.25 -5.391 -9.938 1 87.12 406 ALA A C 1
ATOM 3208 O O . ALA A 1 406 ? 23.375 -6.52 -10.414 1 87.12 406 ALA A O 1
ATOM 3209 N N . PHE A 1 407 ? 22.688 -5.184 -8.781 1 88.38 407 PHE A N 1
ATOM 3210 C CA . PHE A 1 407 ? 22.125 -6.281 -8.008 1 88.38 407 PHE A CA 1
ATOM 3211 C C . PHE A 1 407 ? 20.922 -6.895 -8.742 1 88.38 407 PHE A C 1
ATOM 3213 O O . PHE A 1 407 ? 20.75 -8.117 -8.734 1 88.38 407 PHE A O 1
ATOM 3220 N N . VAL A 1 408 ? 20.141 -6.09 -9.336 1 92.94 408 VAL A N 1
ATOM 3221 C CA . VAL A 1 408 ? 18.984 -6.578 -10.086 1 92.94 408 VAL A CA 1
ATOM 3222 C C . VAL A 1 408 ? 19.453 -7.398 -11.281 1 92.94 408 VAL A C 1
ATOM 3224 O O . VAL A 1 408 ? 18.922 -8.477 -11.555 1 92.94 408 VAL A O 1
ATOM 3227 N N . VAL A 1 409 ? 20.5 -6.926 -11.969 1 90.56 409 VAL A N 1
ATOM 3228 C CA . VAL A 1 409 ? 21 -7.598 -13.164 1 90.56 409 VAL A CA 1
ATOM 3229 C C . VAL A 1 409 ? 21.609 -8.945 -12.781 1 90.56 409 VAL A C 1
ATOM 3231 O O . VAL A 1 409 ? 21.453 -9.93 -13.5 1 90.56 409 VAL A O 1
ATOM 3234 N N . ASP A 1 410 ? 22.234 -8.969 -11.664 1 87.31 410 ASP A N 1
ATOM 3235 C CA . ASP A 1 410 ? 22.812 -10.219 -11.203 1 87.31 410 ASP A CA 1
ATOM 3236 C C . ASP A 1 410 ? 21.734 -11.25 -10.891 1 87.31 410 ASP A C 1
ATOM 3238 O O . ASP A 1 410 ? 21.891 -12.438 -11.203 1 87.31 410 ASP A O 1
ATOM 3242 N N . ALA A 1 411 ? 20.703 -10.844 -10.281 1 92.19 411 ALA A N 1
ATOM 3243 C CA . ALA A 1 411 ? 19.609 -11.75 -9.984 1 92.19 411 ALA A CA 1
ATOM 3244 C C . ALA A 1 411 ? 18.953 -12.266 -11.266 1 92.19 411 ALA A C 1
ATOM 3246 O O . ALA A 1 411 ? 18.656 -13.453 -11.391 1 92.19 411 ALA A O 1
ATOM 3247 N N . VAL A 1 412 ? 18.797 -11.438 -12.273 1 92.94 412 VAL A N 1
ATOM 3248 C CA . VAL A 1 412 ? 18.156 -11.812 -13.531 1 92.94 412 VAL A CA 1
ATOM 3249 C C . VAL A 1 412 ? 19.078 -12.742 -14.32 1 92.94 412 VAL A C 1
ATOM 3251 O O . VAL A 1 412 ? 18.625 -13.734 -14.898 1 92.94 412 VAL A O 1
ATOM 3254 N N . LYS A 1 413 ? 20.391 -12.469 -14.359 1 89 413 LYS A N 1
ATOM 3255 C CA . LYS A 1 413 ? 21.344 -13.336 -15.047 1 89 413 LYS A CA 1
ATOM 3256 C C . LYS A 1 413 ? 21.375 -14.727 -14.422 1 89 413 LYS A C 1
ATOM 3258 O O . LYS A 1 413 ? 21.453 -15.727 -15.141 1 89 413 LYS A O 1
ATOM 3263 N N . GLY A 1 414 ? 21.328 -14.711 -13.07 1 88.19 414 GLY A N 1
ATOM 3264 C CA . GLY A 1 414 ? 21.266 -16 -12.406 1 88.19 414 GLY A CA 1
ATOM 3265 C C . GLY A 1 414 ? 20.016 -16.797 -12.758 1 88.19 414 GLY A C 1
ATOM 3266 O O . GLY A 1 414 ? 20.094 -18.016 -12.969 1 88.19 414 GLY A O 1
ATOM 3267 N N . THR A 1 415 ? 18.906 -16.172 -12.891 1 91.5 415 THR A N 1
ATOM 3268 C CA . THR A 1 415 ? 17.641 -16.844 -13.227 1 91.5 415 THR A CA 1
ATOM 3269 C C . THR A 1 415 ? 17.656 -17.312 -14.68 1 91.5 415 THR A C 1
ATOM 3271 O O . THR A 1 415 ? 17.188 -18.406 -14.984 1 91.5 415 THR A O 1
ATOM 3274 N N . VAL A 1 416 ? 18.234 -16.516 -15.57 1 91.75 416 VAL A N 1
ATOM 3275 C CA . VAL A 1 416 ? 18.281 -16.859 -16.984 1 91.75 416 VAL A CA 1
ATOM 3276 C C . VAL A 1 416 ? 19.203 -18.062 -17.188 1 91.75 416 VAL A C 1
ATOM 3278 O O . VAL A 1 416 ? 18.922 -18.922 -18.031 1 91.75 416 VAL A O 1
ATOM 3281 N N . LYS A 1 417 ? 20.234 -18.156 -16.422 1 88.31 417 LYS A N 1
ATOM 3282 C CA . LYS A 1 417 ? 21.125 -19.312 -16.5 1 88.31 417 LYS A CA 1
ATOM 3283 C C . LYS A 1 417 ? 20.406 -20.594 -16.109 1 88.31 417 LYS A C 1
ATOM 3285 O O . LYS A 1 417 ? 20.594 -21.641 -16.734 1 88.31 417 LYS A O 1
ATOM 3290 N N . ILE A 1 418 ? 19.531 -20.484 -15.125 1 88.75 418 ILE A N 1
ATOM 3291 C CA . ILE A 1 418 ? 18.781 -21.656 -14.68 1 88.75 418 ILE A CA 1
ATOM 3292 C C . ILE A 1 418 ? 17.766 -22.047 -15.75 1 88.75 418 ILE A C 1
ATOM 3294 O O . ILE A 1 418 ? 17.547 -23.25 -16 1 88.75 418 ILE A O 1
ATOM 3298 N N . PHE A 1 419 ? 17.109 -21.094 -16.406 1 89.56 419 PHE A N 1
ATOM 3299 C CA . PHE A 1 419 ? 16.141 -21.375 -17.469 1 89.56 419 PHE A CA 1
ATOM 3300 C C . PHE A 1 419 ? 16.828 -22 -18.672 1 89.56 419 PHE A C 1
ATOM 3302 O O . PHE A 1 419 ? 16.281 -22.922 -19.281 1 89.56 419 PHE A O 1
ATOM 3309 N N . HIS A 1 420 ? 18.031 -21.594 -18.984 1 88 420 HIS A N 1
ATOM 3310 C CA . HIS A 1 420 ? 18.75 -22.125 -20.125 1 88 420 HIS A CA 1
ATOM 3311 C C . HIS A 1 420 ? 19.25 -23.547 -19.859 1 88 420 HIS A C 1
ATOM 3313 O O . HIS A 1 420 ? 19.234 -24.391 -20.75 1 88 420 HIS A O 1
ATOM 3319 N N . ARG A 1 421 ? 19.531 -23.844 -18.641 1 84.56 421 ARG A N 1
ATOM 3320 C CA . ARG A 1 421 ? 20.094 -25.141 -18.281 1 84.56 421 ARG A CA 1
ATOM 3321 C C . ARG A 1 421 ? 18.984 -26.188 -18.156 1 84.56 421 ARG A C 1
ATOM 3323 O O . ARG A 1 421 ? 19.156 -27.344 -18.547 1 84.56 421 ARG A O 1
ATOM 3330 N N . TYR A 1 422 ? 17.859 -25.75 -17.656 1 82.5 422 TYR A N 1
ATOM 3331 C CA . TYR A 1 422 ? 16.891 -26.781 -17.266 1 82.5 422 TYR A CA 1
ATOM 3332 C C . TYR A 1 422 ? 15.617 -26.672 -18.094 1 82.5 422 TYR A C 1
ATOM 3334 O O . TYR A 1 422 ? 14.812 -27.609 -18.125 1 82.5 422 TYR A O 1
ATOM 3342 N N . TYR A 1 423 ? 15.297 -25.641 -18.781 1 79.5 423 TYR A N 1
ATOM 3343 C CA . TYR A 1 423 ? 14.016 -25.5 -19.469 1 79.5 423 TYR A CA 1
ATOM 3344 C C . TYR A 1 423 ? 14.078 -26.109 -20.875 1 79.5 423 TYR A C 1
ATOM 3346 O O . TYR A 1 423 ? 13.133 -26.766 -21.312 1 79.5 423 TYR A O 1
ATOM 3354 N N . HIS A 1 424 ? 15.195 -25.844 -21.688 1 70.31 424 HIS A N 1
ATOM 3355 C CA . HIS A 1 424 ? 15.25 -26.328 -23.062 1 70.31 424 HIS A CA 1
ATOM 3356 C C . HIS A 1 424 ? 15.82 -27.734 -23.12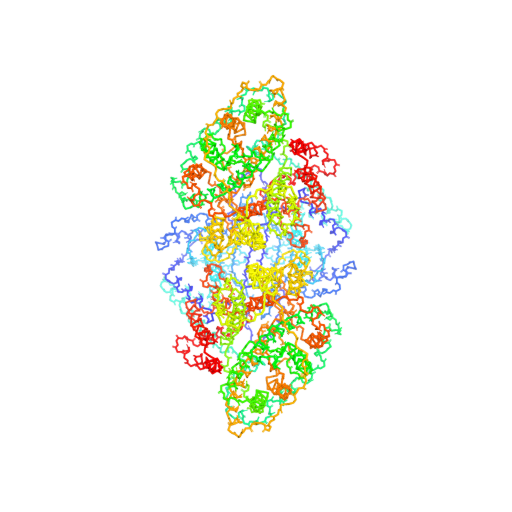5 1 70.31 424 HIS A C 1
ATOM 3358 O O . HIS A 1 424 ? 16.656 -28.125 -22.312 1 70.31 424 HIS A O 1
ATOM 3364 N N . ASP A 1 425 ? 14.961 -28.75 -23.656 1 58.22 425 ASP A N 1
ATOM 3365 C CA . ASP A 1 425 ? 15.297 -30.156 -23.891 1 58.22 425 ASP A CA 1
ATOM 3366 C C . ASP A 1 425 ? 16.75 -30.312 -24.312 1 58.22 425 ASP A C 1
ATOM 3368 O O . ASP A 1 425 ? 17.281 -29.484 -25.047 1 58.22 425 ASP A O 1
ATOM 3372 N N . PRO A 1 426 ? 17.594 -30.906 -23.422 1 49.28 426 PRO A N 1
ATOM 3373 C CA . PRO A 1 426 ? 18.891 -31.203 -24.016 1 49.28 426 PRO A CA 1
ATOM 3374 C C . PRO A 1 426 ? 18.797 -31.625 -25.484 1 49.28 426 PRO A C 1
ATOM 3376 O O . PRO A 1 426 ? 17.969 -32.469 -25.828 1 49.28 426 PRO A O 1
ATOM 3379 N N . THR A 1 427 ? 18.734 -30.672 -26.344 1 41.31 427 THR A N 1
ATOM 3380 C CA . THR A 1 427 ? 18.891 -31.188 -27.688 1 41.31 427 THR A CA 1
ATOM 3381 C C . THR A 1 427 ? 19.688 -32.5 -27.672 1 41.31 427 THR A C 1
ATOM 3383 O O . THR A 1 427 ? 20.625 -32.656 -26.891 1 41.31 427 THR A O 1
ATOM 3386 N N . LEU A 1 428 ? 19.094 -33.594 -27.953 1 37.16 428 LEU A N 1
ATOM 3387 C CA . LEU A 1 428 ? 19.906 -34.719 -28.422 1 37.16 428 LEU A CA 1
ATOM 3388 C C . LEU A 1 428 ? 21.203 -34.219 -29.047 1 37.16 428 LEU A C 1
ATOM 3390 O O . LEU A 1 428 ? 21.203 -33.719 -30.172 1 37.16 428 LEU A O 1
ATOM 3394 N N . ALA A 1 429 ? 21.891 -33.25 -28.625 1 35.16 429 ALA A N 1
ATOM 3395 C CA . ALA A 1 429 ? 23.156 -33.375 -29.344 1 35.16 429 ALA A CA 1
ATOM 3396 C C . ALA A 1 429 ? 23.484 -34.844 -29.641 1 35.16 429 ALA A C 1
ATOM 3398 O O . ALA A 1 429 ? 23.031 -35.75 -28.938 1 35.16 429 ALA A O 1
ATOM 3399 N N . ASN A 1 430 ? 24.125 -34.969 -30.828 1 32.41 430 ASN A N 1
ATOM 3400 C CA . ASN A 1 430 ? 24.688 -36.094 -31.562 1 32.41 430 ASN A CA 1
ATOM 3401 C C . ASN A 1 430 ? 25.406 -37.062 -30.641 1 32.41 430 ASN A C 1
ATOM 3403 O O . ASN A 1 430 ? 26.609 -36.938 -30.406 1 32.41 430 ASN A O 1
ATOM 3407 N N . ARG A 1 431 ? 25.141 -37.219 -29.469 1 33.53 431 ARG A N 1
ATOM 3408 C CA . ARG A 1 431 ? 25.875 -38.438 -29.156 1 33.53 431 ARG A CA 1
ATOM 3409 C C . ARG A 1 431 ? 25.547 -39.562 -30.141 1 33.53 431 ARG A C 1
ATOM 3411 O O . ARG A 1 431 ? 24.625 -40.344 -29.922 1 33.53 431 ARG A O 1
ATOM 3418 N N . SER A 1 432 ? 25.375 -39.094 -31.531 1 31.02 432 SER A N 1
ATOM 3419 C CA . SER A 1 432 ? 25.891 -40.156 -32.375 1 31.02 432 SER A CA 1
ATOM 3420 C C . SER A 1 432 ? 27.297 -40.562 -31.969 1 31.02 432 SER A C 1
ATOM 3422 O O . SER A 1 432 ? 28.266 -39.844 -32.25 1 31.02 432 SER A O 1
ATOM 3424 N N . VAL A 1 433 ? 27.578 -40.688 -30.781 1 29.75 433 VAL A N 1
ATOM 3425 C CA . VAL A 1 433 ? 28.719 -41.594 -30.766 1 29.75 433 VAL A CA 1
ATOM 3426 C C . VAL A 1 433 ? 28.562 -42.625 -31.859 1 29.75 433 VAL A C 1
ATOM 3428 O O . VAL A 1 433 ? 27.516 -43.25 -31.984 1 29.75 433 VAL A O 1
ATOM 3431 N N . ASP A 1 434 ? 29.188 -42.312 -33 1 28.42 434 ASP A N 1
ATOM 3432 C CA . ASP A 1 434 ? 29.594 -43.344 -33.969 1 28.42 434 ASP A CA 1
ATOM 3433 C C . ASP A 1 434 ? 29.828 -44.688 -33.281 1 28.42 434 ASP A C 1
ATOM 3435 O O . ASP A 1 434 ? 30.797 -44.844 -32.531 1 28.42 434 ASP A O 1
ATOM 3439 N N . PHE A 1 435 ? 28.766 -45.094 -32.719 1 28.73 435 PHE A N 1
ATOM 3440 C CA . PHE A 1 435 ? 28.797 -46.562 -32.531 1 28.73 435 PHE A CA 1
ATOM 3441 C C . PHE A 1 435 ? 29.359 -47.25 -33.781 1 28.73 435 PHE A C 1
ATOM 3443 O O . PHE A 1 435 ? 29.266 -48.469 -33.906 1 28.73 435 PHE A O 1
ATOM 3450 N N . ARG A 1 436 ? 29.531 -46.188 -34.719 1 33.09 436 ARG A N 1
ATOM 3451 C CA . ARG A 1 436 ? 30.25 -46.938 -35.75 1 33.09 436 ARG A CA 1
ATOM 3452 C C . ARG A 1 436 ? 31.484 -47.625 -35.188 1 33.09 436 ARG A C 1
ATOM 3454 O O . ARG A 1 436 ? 31.922 -48.656 -35.688 1 33.09 436 ARG A O 1
ATOM 3461 N N . GLN A 1 437 ? 32.188 -46.75 -34.438 1 28.83 437 GLN A N 1
ATOM 3462 C CA . GLN A 1 437 ? 33.469 -47.406 -34.312 1 28.83 437 GLN A CA 1
ATOM 3463 C C . GLN A 1 437 ? 33.406 -48.625 -33.406 1 28.83 437 GLN A C 1
ATOM 3465 O O . GLN A 1 437 ? 34.375 -49.375 -33.281 1 28.83 437 GLN A O 1
ATOM 3470 N N . GLY A 1 438 ? 32.406 -48.5 -32.281 1 28.22 438 GLY A N 1
ATOM 3471 C CA . GLY A 1 438 ? 32.531 -49.719 -31.531 1 28.22 438 GLY A CA 1
ATOM 3472 C C . GLY A 1 438 ? 32.125 -50.938 -32.344 1 28.22 438 GLY A C 1
ATOM 3473 O O . GLY A 1 438 ? 32.031 -52.031 -31.781 1 28.22 438 GLY A O 1
ATOM 3474 N N . ARG A 1 439 ? 31.391 -50.562 -33.531 1 31.12 439 ARG A N 1
ATOM 3475 C CA . ARG A 1 439 ? 31.141 -51.812 -34.25 1 31.12 439 ARG A CA 1
ATOM 3476 C C . ARG A 1 439 ? 32.438 -52.625 -34.438 1 31.12 439 ARG A C 1
ATOM 3478 O O . ARG A 1 439 ? 32.375 -53.812 -34.781 1 31.12 439 ARG A O 1
ATOM 3485 N N . ASP A 1 440 ? 33.5 -51.688 -34.656 1 29.66 440 ASP A N 1
ATOM 3486 C CA . ASP A 1 440 ? 34.562 -52.531 -35.188 1 29.66 440 ASP A CA 1
ATOM 3487 C C . ASP A 1 440 ? 35 -53.562 -34.125 1 29.66 440 ASP A C 1
ATOM 3489 O O . ASP A 1 440 ? 35.688 -54.531 -34.469 1 29.66 440 ASP A O 1
ATOM 3493 N N . LEU A 1 441 ? 35.062 -53.031 -32.906 1 27.41 441 LEU A N 1
ATOM 3494 C CA . LEU A 1 441 ? 35.812 -54.062 -32.219 1 27.41 441 LEU A CA 1
ATOM 3495 C C . LEU A 1 441 ? 34.938 -55.281 -31.922 1 27.41 441 LEU A C 1
ATOM 3497 O O . LEU A 1 441 ? 35.312 -56.125 -31.094 1 27.41 441 LEU A O 1
ATOM 3501 N N . LEU A 1 442 ? 33.625 -55.25 -32.25 1 29.39 442 LEU A N 1
ATOM 3502 C CA . LEU A 1 442 ? 32.844 -56.469 -31.984 1 29.39 442 LEU A CA 1
ATOM 3503 C C . LEU A 1 442 ? 33.469 -57.688 -32.625 1 29.39 442 LEU A C 1
ATOM 3505 O O . LEU A 1 442 ? 33 -58.156 -33.656 1 29.39 442 LEU A O 1
ATOM 3509 N N . GLY A 1 443 ? 34.75 -57.719 -32.875 1 26.23 443 GLY A N 1
ATOM 3510 C CA . GLY A 1 443 ? 35.156 -59.062 -33.281 1 26.23 443 GLY A CA 1
ATOM 3511 C C . GLY A 1 443 ? 34.656 -60.125 -32.375 1 26.23 443 GLY A C 1
ATOM 3512 O O . GLY A 1 443 ? 34.281 -61.219 -32.812 1 26.23 443 GLY A O 1
ATOM 3513 N N . GLY A 1 444 ? 35.188 -60.312 -31.109 1 26.31 444 GLY A N 1
ATOM 3514 C CA . GLY A 1 444 ? 35.156 -61.656 -30.578 1 26.31 444 GLY A CA 1
ATOM 3515 C C . GLY A 1 444 ? 33.781 -62.156 -30.234 1 26.31 444 GLY A C 1
ATOM 3516 O O . GLY A 1 444 ? 32.781 -61.438 -30.453 1 26.31 444 GLY A O 1
ATOM 3517 N N . ASN A 1 445 ? 33.594 -63.062 -29.031 1 24.84 445 ASN A N 1
ATOM 3518 C CA . ASN A 1 445 ? 32.656 -64.125 -28.703 1 24.84 445 ASN A CA 1
ATOM 3519 C C . ASN A 1 445 ? 31.266 -63.562 -28.438 1 24.84 445 ASN A C 1
ATOM 3521 O O . ASN A 1 445 ? 31.125 -62.375 -28.094 1 24.84 445 ASN A O 1
ATOM 3525 N N . ARG A 1 446 ? 30.031 -64.375 -28.547 1 30.14 446 ARG A N 1
ATOM 3526 C CA . ARG A 1 446 ? 28.578 -64.5 -28.625 1 30.14 446 ARG A CA 1
ATOM 3527 C C . ARG A 1 446 ? 27.906 -63.781 -27.469 1 30.14 446 ARG A C 1
ATOM 3529 O O . ARG A 1 446 ? 26.797 -63.281 -27.594 1 30.14 446 ARG A O 1
ATOM 3536 N N . SER A 1 447 ? 28.484 -64.125 -26.219 1 28.72 447 SER A N 1
ATOM 3537 C CA . SER A 1 447 ? 27.609 -64.125 -25.047 1 28.72 447 SER A CA 1
ATOM 3538 C C . SER A 1 447 ? 27.203 -62.688 -24.703 1 28.72 447 SER A C 1
ATOM 3540 O O . SER A 1 447 ? 26.156 -62.438 -24.094 1 28.72 447 SER A O 1
ATOM 3542 N N . GLU A 1 448 ? 28.219 -61.781 -24.797 1 27.98 448 GLU A N 1
ATOM 3543 C CA . GLU A 1 448 ? 28.062 -60.562 -23.984 1 27.98 448 GLU A CA 1
ATOM 3544 C C . GLU A 1 448 ? 27.125 -59.562 -24.641 1 27.98 448 GLU A C 1
ATOM 3546 O O . GLU A 1 448 ? 27.031 -58.438 -24.219 1 27.98 448 GLU A O 1
ATOM 3551 N N . VAL A 1 449 ? 26.562 -59.875 -25.797 1 30.86 449 VAL A N 1
ATOM 3552 C CA . VAL A 1 449 ? 25.781 -58.938 -26.578 1 30.86 449 VAL A CA 1
ATOM 3553 C C . VAL A 1 449 ? 24.547 -58.531 -25.781 1 30.86 449 VAL A C 1
ATOM 3555 O O . VAL A 1 449 ? 23.906 -57.531 -26.109 1 30.86 449 VAL A O 1
ATOM 3558 N N . ALA A 1 450 ? 23.984 -59.531 -25 1 31.2 450 ALA A N 1
ATOM 3559 C CA . ALA A 1 450 ? 22.719 -59.25 -24.344 1 31.2 450 ALA A CA 1
ATOM 3560 C C . ALA A 1 450 ? 22.828 -58.031 -23.453 1 31.2 450 ALA A C 1
ATOM 3562 O O . ALA A 1 450 ? 21.812 -57.344 -23.172 1 31.2 450 ALA A O 1
ATOM 3563 N N . GLY A 1 451 ? 24.062 -57.906 -22.859 1 29.84 451 GLY A N 1
ATOM 3564 C CA . GLY A 1 451 ? 24.219 -56.844 -21.875 1 29.84 451 GLY A CA 1
ATOM 3565 C C . GLY A 1 451 ? 24.219 -55.469 -22.484 1 29.84 451 GLY A C 1
ATOM 3566 O O . GLY A 1 451 ? 24 -54.469 -21.781 1 29.84 451 GLY A O 1
ATOM 3567 N N . LEU A 1 452 ? 24.812 -55.281 -23.672 1 30.27 452 LEU A N 1
ATOM 3568 C CA . LEU A 1 452 ? 25 -53.969 -24.266 1 30.27 452 LEU A CA 1
ATOM 3569 C C . LEU A 1 452 ? 23.656 -53.344 -24.656 1 30.27 452 LEU A C 1
ATOM 3571 O O . LEU A 1 452 ? 23.531 -52.125 -24.734 1 30.27 452 LEU A O 1
ATOM 3575 N N . ALA A 1 453 ? 22.703 -54.219 -25.297 1 30.38 453 ALA A N 1
ATOM 3576 C CA . ALA A 1 453 ? 21.438 -53.656 -25.75 1 30.38 453 ALA A CA 1
ATOM 3577 C C . ALA A 1 453 ? 20.734 -52.906 -24.625 1 30.38 453 ALA A C 1
ATOM 3579 O O . ALA A 1 453 ? 20.094 -51.875 -24.844 1 30.38 453 ALA A O 1
ATOM 3580 N N . LEU A 1 454 ? 20.656 -53.625 -23.453 1 31.95 454 LEU A N 1
ATOM 3581 C CA . LEU A 1 454 ? 19.953 -53.031 -22.328 1 31.95 454 LEU A CA 1
ATOM 3582 C C . LEU A 1 454 ? 20.656 -51.75 -21.875 1 31.95 454 LEU A C 1
ATOM 3584 O O . LEU A 1 454 ? 20.031 -50.844 -21.312 1 31.95 454 LEU A O 1
ATOM 3588 N N . ASN A 1 455 ? 22.078 -51.781 -21.922 1 31.39 455 ASN A N 1
ATOM 3589 C CA . ASN A 1 455 ? 22.797 -50.625 -21.359 1 31.39 455 ASN A CA 1
ATOM 3590 C C . ASN A 1 455 ? 22.641 -49.406 -22.234 1 31.39 455 ASN A C 1
ATOM 3592 O O . ASN A 1 455 ? 23.047 -48.312 -21.844 1 31.39 455 ASN A O 1
ATOM 3596 N N . ALA A 1 456 ? 22.672 -49.562 -23.562 1 31.98 456 ALA A N 1
ATOM 3597 C CA . ALA A 1 456 ? 22.656 -48.375 -24.438 1 31.98 456 ALA A CA 1
ATOM 3598 C C . ALA A 1 456 ? 21.344 -47.625 -24.328 1 31.98 456 ALA A C 1
ATOM 3600 O O . ALA A 1 456 ? 21.109 -46.656 -25.047 1 31.98 456 ALA A O 1
ATOM 3601 N N . PHE A 1 457 ? 20.297 -48.438 -23.969 1 32.47 457 PHE A N 1
ATOM 3602 C CA . PHE A 1 457 ? 19.203 -47.5 -23.781 1 32.47 457 PHE A CA 1
ATOM 3603 C C . PHE A 1 457 ? 19.578 -46.406 -22.766 1 32.47 457 PHE A C 1
ATOM 3605 O O . PHE A 1 457 ? 19.625 -46.656 -21.562 1 32.47 457 PHE A O 1
ATOM 3612 N N . PRO A 1 458 ? 20.703 -45.688 -23.172 1 34.25 458 PRO A N 1
ATOM 3613 C CA . PRO A 1 458 ? 20.672 -44.562 -22.219 1 34.25 458 PRO A CA 1
ATOM 3614 C C . PRO A 1 458 ? 19.25 -44.156 -21.828 1 34.25 458 PRO A C 1
ATOM 3616 O O . PRO A 1 458 ? 18.391 -43.969 -22.703 1 34.25 458 PRO A O 1
ATOM 3619 N N . GLU A 1 459 ? 18.594 -44.938 -21.047 1 33.62 459 GLU A N 1
ATOM 3620 C CA . GLU A 1 459 ? 17.469 -44.375 -20.344 1 33.62 459 GLU A CA 1
ATOM 3621 C C . GLU A 1 459 ? 17.594 -42.844 -20.266 1 33.62 459 GLU A C 1
ATOM 3623 O O . GLU A 1 459 ? 18.188 -42.312 -19.328 1 33.62 459 GLU A O 1
ATOM 3628 N N . SER A 1 460 ? 18.219 -42.219 -21.266 1 35.5 460 SER A N 1
ATOM 3629 C CA . SER A 1 460 ? 18.031 -40.781 -21.266 1 35.5 460 SER A CA 1
ATOM 3630 C C . SER A 1 460 ? 16.594 -40.406 -20.906 1 35.5 460 SER A C 1
ATOM 3632 O O . SER A 1 460 ? 15.695 -40.531 -21.734 1 35.5 460 SER A O 1
ATOM 3634 N N . VAL A 1 461 ? 15.969 -41 -19.969 1 39.56 461 VAL A N 1
ATOM 3635 C CA . VAL A 1 461 ? 14.852 -40.406 -19.25 1 39.56 461 VAL A CA 1
ATOM 3636 C C . VAL A 1 461 ? 14.914 -38.875 -19.391 1 39.56 461 VAL A C 1
ATOM 3638 O O . VAL A 1 461 ? 15.828 -38.25 -18.859 1 39.56 461 VAL A O 1
ATOM 3641 N N . ILE A 1 462 ? 14.812 -38.406 -20.594 1 44.12 462 ILE A N 1
ATOM 3642 C CA . ILE A 1 462 ? 14.586 -37 -20.859 1 44.12 462 ILE A CA 1
ATOM 3643 C C . ILE A 1 462 ? 13.812 -36.375 -19.703 1 44.12 462 ILE A C 1
ATOM 3645 O O . ILE A 1 462 ? 12.625 -36.656 -19.516 1 44.12 462 ILE A O 1
ATOM 3649 N N . GLN A 1 463 ? 14.242 -36.562 -18.453 1 49.41 463 GLN A N 1
ATOM 3650 C CA . GLN A 1 463 ? 13.695 -35.906 -17.266 1 49.41 463 GLN A CA 1
ATOM 3651 C C . GLN A 1 463 ? 13.367 -34.438 -17.578 1 49.41 463 GLN A C 1
ATOM 3653 O O . GLN A 1 463 ? 14.242 -33.656 -17.938 1 49.41 463 GLN A O 1
ATOM 3658 N N . CYS A 1 464 ? 12.25 -34.156 -18.312 1 57.38 464 CYS A N 1
ATOM 3659 C CA . CYS A 1 464 ? 11.727 -32.781 -18.469 1 57.38 464 CYS A CA 1
ATOM 3660 C C . CYS A 1 464 ? 11.727 -32.031 -17.141 1 57.38 464 CYS A C 1
ATOM 3662 O O . CYS A 1 464 ? 10.977 -32.406 -16.234 1 57.38 464 CYS A O 1
ATOM 3664 N N . THR A 1 465 ? 12.859 -31.469 -16.766 1 78.25 465 THR A N 1
ATOM 3665 C CA . THR A 1 465 ? 13.039 -30.766 -15.508 1 78.25 465 THR A CA 1
ATOM 3666 C C . THR A 1 465 ? 12.586 -29.312 -15.625 1 78.25 465 THR A C 1
ATOM 3668 O O . THR A 1 465 ? 13.312 -28.391 -15.242 1 78.25 465 THR A O 1
ATOM 3671 N N . ARG A 1 466 ? 11.414 -29.141 -16.375 1 85 466 ARG A N 1
ATOM 3672 C CA . ARG A 1 466 ? 10.922 -27.781 -16.516 1 85 466 ARG A CA 1
ATOM 3673 C C . ARG A 1 466 ? 10.32 -27.281 -15.203 1 85 466 ARG A C 1
ATOM 3675 O O . ARG A 1 466 ? 10.07 -26.078 -15.047 1 85 466 ARG A O 1
ATOM 3682 N N . GLU A 1 467 ? 10.18 -28.172 -14.25 1 87.88 467 GLU A N 1
ATOM 3683 C CA . GLU A 1 467 ? 9.617 -27.781 -12.961 1 87.88 467 GLU A CA 1
ATOM 3684 C C . GLU A 1 467 ? 10.602 -26.938 -12.164 1 87.88 467 GLU A C 1
ATOM 3686 O O . GLU A 1 467 ? 10.195 -26.094 -11.352 1 87.88 467 GLU A O 1
ATOM 3691 N N . ARG A 1 468 ? 11.898 -27.078 -12.484 1 89.88 468 ARG A N 1
ATOM 3692 C CA . ARG A 1 468 ? 12.93 -26.422 -11.695 1 89.88 468 ARG A CA 1
ATOM 3693 C C . ARG A 1 468 ? 12.938 -24.922 -11.961 1 89.88 468 ARG A C 1
ATOM 3695 O O . ARG A 1 468 ? 12.828 -24.109 -11.031 1 89.88 468 ARG A O 1
ATOM 3702 N N . PRO A 1 469 ? 12.977 -24.469 -13.258 1 92 469 PRO A N 1
ATOM 3703 C CA . PRO A 1 469 ? 12.984 -23.016 -13.484 1 92 469 PRO A CA 1
ATOM 3704 C C . PRO A 1 469 ? 11.688 -22.344 -13.039 1 92 469 PRO A C 1
ATOM 3706 O O . PRO A 1 469 ? 11.703 -21.203 -12.578 1 92 469 PRO A O 1
ATOM 3709 N N . VAL A 1 470 ? 10.57 -23.031 -13.188 1 92.12 470 VAL A N 1
ATOM 3710 C CA . VAL A 1 470 ? 9.305 -22.438 -12.789 1 92.12 470 VAL A CA 1
ATOM 3711 C C . VAL A 1 470 ? 9.25 -22.281 -11.273 1 92.12 470 VAL A C 1
ATOM 3713 O O . VAL A 1 470 ? 8.789 -21.25 -10.758 1 92.12 470 VAL A O 1
ATOM 3716 N N . LEU A 1 471 ? 9.672 -23.281 -10.602 1 93.62 471 LEU A N 1
ATOM 3717 C CA . LEU A 1 471 ? 9.719 -23.188 -9.141 1 93.62 471 LEU A CA 1
ATOM 3718 C C . LEU A 1 471 ? 10.703 -22.125 -8.695 1 93.62 471 LEU A C 1
ATOM 3720 O O . LEU A 1 471 ? 10.477 -21.438 -7.699 1 93.62 471 LEU A O 1
ATOM 3724 N N . CYS A 1 472 ? 11.828 -21.969 -9.422 1 94.19 472 CYS A N 1
ATOM 3725 C CA . CYS A 1 472 ? 12.805 -20.938 -9.125 1 94.19 472 CYS A CA 1
ATOM 3726 C C . CYS A 1 472 ? 12.188 -19.547 -9.242 1 94.19 472 CYS A C 1
ATOM 3728 O O . CYS A 1 472 ? 12.422 -18.672 -8.398 1 94.19 472 CYS A O 1
ATOM 3730 N N . LEU A 1 473 ? 11.359 -19.406 -10.25 1 94.81 473 LEU A N 1
ATOM 3731 C CA . LEU A 1 473 ? 10.68 -18.125 -10.438 1 94.81 473 LEU A CA 1
ATOM 3732 C C . LEU A 1 473 ? 9.703 -17.859 -9.297 1 94.81 473 LEU A C 1
ATOM 3734 O O . LEU A 1 473 ? 9.609 -16.734 -8.805 1 94.81 473 LEU A O 1
ATOM 3738 N N . LEU A 1 474 ? 9.031 -18.906 -8.859 1 95.44 474 LEU A N 1
ATOM 3739 C CA . LEU A 1 474 ? 8.07 -18.766 -7.773 1 95.44 474 LEU A CA 1
ATOM 3740 C C . LEU A 1 474 ? 8.773 -18.422 -6.465 1 95.44 474 LEU A C 1
ATOM 3742 O O . LEU A 1 474 ? 8.32 -17.547 -5.727 1 95.44 474 LEU A O 1
ATOM 3746 N N . LEU A 1 475 ? 9.875 -19.031 -6.215 1 95.94 475 LEU A N 1
ATOM 3747 C CA . LEU A 1 475 ? 10.594 -18.812 -4.969 1 95.94 475 LEU A CA 1
ATOM 3748 C C . LEU A 1 475 ? 11.25 -17.422 -4.969 1 95.94 475 LEU A C 1
ATOM 3750 O O . LEU A 1 475 ? 11.25 -16.734 -3.947 1 95.94 475 LEU A O 1
ATOM 3754 N N . MET A 1 476 ? 11.844 -17.031 -6.066 1 96.88 476 MET A N 1
ATOM 3755 C CA . MET A 1 476 ? 12.484 -15.727 -6.168 1 96.88 476 MET A CA 1
ATOM 3756 C C . MET A 1 476 ? 11.469 -14.609 -5.988 1 96.88 476 MET A C 1
ATOM 3758 O O . MET A 1 476 ? 11.664 -13.711 -5.164 1 96.88 476 MET A O 1
ATOM 3762 N N . LEU A 1 477 ? 10.32 -14.742 -6.738 1 96.06 477 LEU A N 1
ATOM 3763 C CA . LEU A 1 477 ? 9.297 -13.703 -6.664 1 96.06 477 LEU A CA 1
ATOM 3764 C C . LEU A 1 477 ? 8.57 -13.75 -5.328 1 96.06 477 LEU A C 1
ATOM 3766 O O . LEU A 1 477 ? 8.156 -12.711 -4.801 1 96.06 477 LEU A O 1
ATOM 3770 N N . GLY A 1 478 ? 8.422 -14.969 -4.801 1 95.69 478 GLY A N 1
ATOM 3771 C CA . GLY A 1 478 ? 7.797 -15.102 -3.494 1 95.69 478 GLY A CA 1
ATOM 3772 C C . GLY A 1 478 ? 8.625 -14.492 -2.375 1 95.69 478 GLY A C 1
ATOM 3773 O O . GLY A 1 478 ? 8.078 -13.836 -1.486 1 95.69 478 GLY A O 1
ATOM 3774 N N . THR A 1 479 ? 9.898 -14.648 -2.428 1 96.19 479 THR A N 1
ATOM 3775 C CA . THR A 1 479 ? 10.781 -14.062 -1.423 1 96.19 479 THR A CA 1
ATOM 3776 C C . THR A 1 479 ? 10.75 -12.539 -1.489 1 96.19 479 THR A C 1
ATOM 3778 O O . THR A 1 479 ? 10.703 -11.867 -0.456 1 96.19 479 THR A O 1
ATOM 3781 N N . LEU A 1 480 ? 10.797 -12.031 -2.75 1 96.12 480 LEU A N 1
ATOM 3782 C CA . LEU A 1 480 ? 10.734 -10.586 -2.943 1 96.12 480 LEU A CA 1
ATOM 3783 C C . LEU A 1 480 ? 9.414 -10.023 -2.438 1 96.12 480 LEU A C 1
ATOM 3785 O O . LEU A 1 480 ? 9.391 -9.023 -1.722 1 96.12 480 LEU A O 1
ATOM 3789 N N . TRP A 1 481 ? 8.35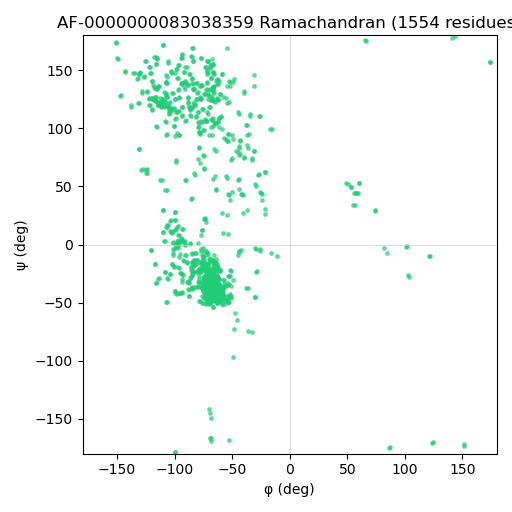9 -10.695 -2.738 1 95 481 TRP A N 1
ATOM 3790 C CA . TRP A 1 481 ? 7.031 -10.211 -2.373 1 95 481 TRP A CA 1
ATOM 3791 C C . TRP A 1 481 ? 6.844 -10.219 -0.86 1 95 481 TRP A C 1
ATOM 3793 O O . TRP A 1 481 ? 6.375 -9.242 -0.279 1 95 481 TRP A O 1
ATOM 3803 N N . MET A 1 482 ? 7.184 -11.281 -0.189 1 94.69 482 MET A N 1
ATOM 3804 C CA . MET A 1 482 ? 7.031 -11.383 1.26 1 94.69 482 MET A CA 1
ATOM 3805 C C . MET A 1 482 ? 7.941 -10.391 1.975 1 94.69 482 MET A C 1
ATOM 3807 O O . MET A 1 482 ? 7.523 -9.734 2.93 1 94.69 482 MET A O 1
ATOM 3811 N N . GLY A 1 483 ? 9.156 -10.336 1.498 1 94.62 483 GLY A N 1
ATOM 3812 C CA . GLY A 1 483 ? 10.078 -9.391 2.105 1 94.62 483 GLY A CA 1
ATOM 3813 C C . GLY A 1 483 ? 9.625 -7.953 1.98 1 94.62 483 GLY A C 1
ATOM 3814 O O . GLY A 1 483 ? 9.648 -7.203 2.957 1 94.62 483 GLY A O 1
ATOM 3815 N N . TYR A 1 484 ? 9.211 -7.582 0.833 1 92.62 484 TYR A N 1
ATOM 3816 C CA . TYR A 1 484 ? 8.805 -6.203 0.595 1 92.62 484 TYR A CA 1
ATOM 3817 C C . TYR A 1 484 ? 7.508 -5.879 1.327 1 92.62 484 TYR A C 1
ATOM 3819 O O . TYR A 1 484 ? 7.332 -4.766 1.827 1 92.62 484 TYR A O 1
ATOM 3827 N N . THR A 1 485 ? 6.566 -6.84 1.398 1 91.69 485 THR A N 1
ATOM 3828 C CA . THR A 1 485 ? 5.312 -6.625 2.107 1 91.69 485 THR A CA 1
ATOM 3829 C C . THR A 1 485 ? 5.559 -6.438 3.602 1 91.69 485 THR A C 1
ATOM 3831 O O . THR A 1 485 ? 4.949 -5.57 4.23 1 91.69 485 THR A O 1
ATOM 3834 N N . LEU A 1 486 ? 6.434 -7.242 4.125 1 92.06 486 LEU A N 1
ATOM 3835 C CA . LEU A 1 486 ? 6.758 -7.109 5.539 1 92.06 486 LEU A CA 1
ATOM 3836 C C . LEU A 1 486 ? 7.512 -5.812 5.809 1 92.06 486 LEU A C 1
ATOM 3838 O O . LEU A 1 486 ? 7.344 -5.195 6.859 1 92.06 486 LEU A O 1
ATOM 3842 N N . TYR A 1 487 ? 8.25 -5.422 4.832 1 90.75 487 TYR A N 1
ATOM 3843 C CA . TYR A 1 487 ? 8.984 -4.168 4.949 1 90.75 487 TYR A CA 1
ATOM 3844 C C . TYR A 1 487 ? 8.031 -2.98 4.992 1 90.75 487 TYR A C 1
ATOM 3846 O O . TYR A 1 487 ? 8.242 -2.041 5.766 1 90.75 487 TYR A O 1
ATOM 3854 N N . GLN A 1 488 ? 6.969 -3.07 4.254 1 87.88 488 GLN A N 1
ATOM 3855 C CA . GLN A 1 488 ? 6.016 -1.971 4.172 1 87.88 488 GLN A CA 1
ATOM 3856 C C . GLN A 1 488 ? 5.059 -1.981 5.363 1 87.88 488 GLN A C 1
ATOM 3858 O O . GLN A 1 488 ? 4.281 -1.044 5.547 1 87.88 488 GLN A O 1
ATOM 3863 N N . PHE A 1 489 ? 5.125 -2.963 6.133 1 86.06 489 PHE A N 1
ATOM 3864 C CA . PHE A 1 489 ? 4.234 -3.076 7.281 1 86.06 489 PHE A CA 1
ATOM 3865 C C . PHE A 1 489 ? 4.52 -1.979 8.297 1 86.06 489 PHE A C 1
ATOM 3867 O O . PHE A 1 489 ? 3.686 -1.69 9.156 1 86.06 489 PHE A O 1
ATOM 3874 N N . LYS A 1 490 ? 5.684 -1.403 8.156 1 81 490 LYS A N 1
ATOM 3875 C CA . LYS A 1 490 ? 6.043 -0.316 9.062 1 81 490 LYS A CA 1
ATOM 3876 C C . LYS A 1 490 ? 5.098 0.869 8.906 1 81 490 LYS A C 1
ATOM 3878 O O . LYS A 1 490 ? 4.84 1.602 9.859 1 81 490 LYS A O 1
ATOM 3883 N N . ARG A 1 491 ? 4.551 0.986 7.754 1 77.19 491 ARG A N 1
ATOM 3884 C CA . ARG A 1 491 ? 3.684 2.125 7.469 1 77.19 491 ARG A CA 1
ATOM 3885 C C . ARG A 1 491 ? 2.219 1.759 7.672 1 77.19 491 ARG A C 1
ATOM 3887 O O . ARG A 1 491 ? 1.344 2.627 7.617 1 77.19 491 ARG A O 1
ATOM 3894 N N . SER A 1 492 ? 1.983 0.599 8.086 1 77.62 492 SER A N 1
ATOM 3895 C CA . SER A 1 492 ? 0.6 0.163 8.25 1 77.62 492 SER A CA 1
ATOM 3896 C C . SER A 1 492 ? 0.093 0.458 9.656 1 77.62 492 SER A C 1
ATOM 3898 O O . SER A 1 492 ? 0.878 0.52 10.609 1 77.62 492 SER A O 1
ATOM 3900 N N . PRO A 1 493 ? -1.066 0.855 9.742 1 77.12 493 PRO A N 1
ATOM 3901 C CA . PRO A 1 493 ? -1.646 1.164 11.055 1 77.12 493 PRO A CA 1
ATOM 3902 C C . PRO A 1 493 ? -2.023 -0.088 11.844 1 77.12 493 PRO A C 1
ATOM 3904 O O . PRO A 1 493 ? -2.553 0.013 12.953 1 77.12 493 PRO A O 1
ATOM 3907 N N . PHE A 1 494 ? -1.539 -1.256 11.359 1 79.62 494 PHE A N 1
ATOM 3908 C CA . PHE A 1 494 ? -1.991 -2.48 12.008 1 79.62 494 PHE A CA 1
ATOM 3909 C C . PHE A 1 494 ? -1.04 -2.881 13.133 1 79.62 494 PHE A C 1
ATOM 3911 O O . PHE A 1 494 ? 0.153 -2.578 13.078 1 79.62 494 PHE A O 1
ATOM 3918 N N . LEU A 1 495 ? -1.447 -3.488 14.172 1 81.94 495 LEU A N 1
ATOM 3919 C CA . LEU A 1 495 ? -0.691 -4.023 15.305 1 81.94 495 LEU A CA 1
ATOM 3920 C C . LEU A 1 495 ? -0.025 -2.904 16.094 1 81.94 495 LEU A C 1
ATOM 3922 O O . LEU A 1 495 ? -0.151 -1.729 15.742 1 81.94 495 LEU A O 1
ATOM 3926 N N . HIS A 1 496 ? 0.564 -3.223 17.094 1 81.56 496 HIS A N 1
ATOM 3927 C CA . HIS A 1 496 ? 1.262 -2.26 17.938 1 81.56 496 HIS A CA 1
ATOM 3928 C C . HIS A 1 496 ? 2.533 -1.757 17.266 1 81.56 496 HIS A C 1
ATOM 3930 O O . HIS A 1 496 ? 3.121 -2.455 16.438 1 81.56 496 HIS A O 1
ATOM 3936 N N . ALA A 1 497 ? 2.906 -0.571 17.531 1 77.06 497 ALA A N 1
ATOM 3937 C CA . ALA A 1 497 ? 4.051 0.103 16.922 1 77.06 497 ALA A CA 1
ATOM 3938 C C . ALA A 1 497 ? 5.328 -0.707 17.109 1 77.06 497 ALA A C 1
ATOM 3940 O O . ALA A 1 497 ? 6.145 -0.807 16.188 1 77.06 497 ALA A O 1
ATOM 3941 N N . LYS A 1 498 ? 5.473 -1.396 18.266 1 80.75 498 LYS A N 1
ATOM 3942 C CA . LYS A 1 498 ? 6.691 -2.16 18.531 1 80.75 498 LYS A CA 1
ATOM 3943 C C . LYS A 1 498 ? 6.734 -3.43 17.688 1 80.75 498 LYS A C 1
ATOM 3945 O O . LYS A 1 498 ? 7.789 -3.795 17.156 1 80.75 498 LYS A O 1
ATOM 3950 N N . VAL A 1 499 ? 5.598 -4.008 17.562 1 86.31 499 VAL A N 1
ATOM 3951 C CA . VAL A 1 499 ? 5.543 -5.242 16.781 1 86.31 499 VAL A CA 1
ATOM 3952 C C . VAL A 1 499 ? 5.707 -4.922 15.297 1 86.31 499 VAL A C 1
ATOM 3954 O O . VAL A 1 499 ? 6.359 -5.672 14.57 1 86.31 499 VAL A O 1
ATOM 3957 N N . ARG A 1 500 ? 5.203 -3.768 14.898 1 87.06 500 ARG A N 1
ATOM 3958 C CA . ARG A 1 500 ? 5.352 -3.342 13.516 1 87.06 500 ARG A CA 1
ATOM 3959 C C . ARG A 1 500 ? 6.816 -3.086 13.172 1 87.06 500 ARG A C 1
ATOM 3961 O O . ARG A 1 500 ? 7.281 -3.463 12.094 1 87.06 500 ARG A O 1
ATOM 3968 N N . GLU A 1 501 ? 7.449 -2.523 14.086 1 84.25 501 GLU A N 1
ATOM 3969 C CA . GLU A 1 501 ? 8.859 -2.221 13.867 1 84.25 501 GLU A CA 1
ATOM 3970 C C . GLU A 1 501 ? 9.703 -3.494 13.836 1 84.25 501 GLU A C 1
ATOM 3972 O O . GLU A 1 501 ? 10.594 -3.635 13 1 84.25 501 GLU A O 1
ATOM 3977 N N . VAL A 1 502 ? 9.383 -4.43 14.695 1 87.38 502 VAL A N 1
ATOM 3978 C CA . VAL A 1 502 ? 10.133 -5.676 14.758 1 87.38 502 VAL A CA 1
ATOM 3979 C C . VAL A 1 502 ? 9.891 -6.496 13.492 1 87.38 502 VAL A C 1
ATOM 3981 O O . VAL A 1 502 ? 10.82 -7.086 12.938 1 87.38 502 VAL A O 1
ATOM 3984 N N . LEU A 1 503 ? 8.695 -6.469 13.062 1 89.44 503 LEU A N 1
ATOM 3985 C CA . LEU A 1 503 ? 8.359 -7.227 11.867 1 89.44 503 LEU A CA 1
ATOM 3986 C C . LEU A 1 503 ? 9.023 -6.625 10.633 1 89.44 503 LEU A C 1
ATOM 3988 O O . LEU A 1 503 ? 9.477 -7.359 9.75 1 89.44 503 LEU A O 1
ATOM 3992 N N . SER A 1 504 ? 9.078 -5.316 10.602 1 88.94 504 SER A N 1
ATOM 3993 C CA . SER A 1 504 ? 9.734 -4.66 9.469 1 88.94 504 SER A CA 1
ATOM 3994 C C . SER A 1 504 ? 11.242 -4.875 9.508 1 88.94 504 SER A C 1
ATOM 3996 O O . SER A 1 504 ? 11.867 -5.082 8.469 1 88.94 504 SER A O 1
ATOM 3998 N N . ASP A 1 505 ? 11.805 -4.914 10.703 1 87.25 505 ASP A N 1
ATOM 3999 C CA . ASP A 1 505 ? 13.242 -5.137 10.844 1 87.25 505 ASP A CA 1
ATOM 4000 C C . ASP A 1 505 ? 13.609 -6.578 10.508 1 87.25 505 ASP A C 1
ATOM 4002 O O . ASP A 1 505 ? 14.68 -6.84 9.953 1 87.25 505 ASP A O 1
ATOM 4006 N N . CYS A 1 506 ? 12.711 -7.449 10.789 1 91.31 506 CYS A N 1
ATOM 4007 C CA . CYS A 1 506 ? 12.977 -8.859 10.531 1 91.31 506 CYS A CA 1
ATOM 4008 C C . CYS A 1 506 ? 12.32 -9.312 9.234 1 91.31 506 CYS A C 1
ATOM 4010 O O . CYS A 1 506 ? 12.039 -10.492 9.055 1 91.31 506 CYS A O 1
ATOM 4012 N N . ALA A 1 507 ? 12.031 -8.406 8.414 1 93.44 507 ALA A N 1
ATOM 4013 C CA . ALA A 1 507 ? 11.367 -8.742 7.16 1 93.44 507 ALA A CA 1
ATOM 4014 C C . ALA A 1 507 ? 12.227 -9.672 6.312 1 93.44 507 ALA A C 1
ATOM 4016 O O . ALA A 1 507 ? 11.75 -10.695 5.816 1 93.44 507 ALA A O 1
ATOM 4017 N N . LEU A 1 508 ? 13.523 -9.383 6.156 1 92.88 508 LEU A N 1
ATOM 4018 C CA . LEU A 1 508 ? 14.43 -10.141 5.301 1 92.88 508 LEU A CA 1
ATOM 4019 C C . LEU A 1 508 ? 14.672 -11.531 5.875 1 92.88 508 LEU A C 1
ATOM 4021 O O . LEU A 1 508 ? 14.477 -12.539 5.184 1 92.88 508 LEU A O 1
ATOM 4025 N N . PRO A 1 509 ? 15.031 -11.703 7.168 1 92.44 509 PRO A N 1
ATOM 4026 C CA . PRO A 1 509 ? 15.242 -13.047 7.723 1 92.44 509 PRO A CA 1
ATOM 4027 C C . PRO A 1 509 ? 13.992 -13.914 7.668 1 92.44 509 PRO A C 1
ATOM 4029 O O . PRO A 1 509 ? 14.07 -15.109 7.375 1 92.44 509 PRO A O 1
ATOM 4032 N N . ILE A 1 510 ? 12.867 -13.344 7.863 1 94.5 510 ILE A N 1
ATOM 4033 C CA . ILE A 1 510 ? 11.625 -14.109 7.859 1 94.5 510 ILE A CA 1
ATOM 4034 C C . ILE A 1 510 ? 11.328 -14.594 6.441 1 94.5 510 ILE A C 1
ATOM 4036 O O . ILE A 1 510 ? 10.953 -15.758 6.242 1 94.5 510 ILE A O 1
ATOM 4040 N N . SER A 1 511 ? 11.484 -13.695 5.465 1 95.62 511 SER A N 1
ATOM 4041 C CA . SER A 1 511 ? 11.195 -14.062 4.082 1 95.62 511 SER A CA 1
ATOM 4042 C C . SER A 1 511 ? 12.133 -15.156 3.592 1 95.62 511 SER A C 1
ATOM 4044 O O . SER A 1 511 ? 11.703 -16.109 2.941 1 95.62 511 SER A O 1
ATOM 4046 N N . VAL A 1 512 ? 13.453 -15.094 3.945 1 94.31 512 VAL A N 1
ATOM 4047 C CA . VAL A 1 512 ? 14.438 -16.062 3.496 1 94.31 512 VAL A CA 1
ATOM 4048 C C . VAL A 1 512 ? 14.172 -17.422 4.16 1 94.31 512 VAL A C 1
ATOM 4050 O O . VAL A 1 512 ? 14.195 -18.453 3.498 1 94.31 512 VAL A O 1
ATOM 4053 N N . LEU A 1 513 ? 13.852 -17.438 5.422 1 93.94 513 LEU A N 1
ATOM 4054 C CA . LEU A 1 513 ? 13.617 -18.672 6.148 1 93.94 513 LEU A CA 1
ATOM 4055 C C . LEU A 1 513 ? 12.32 -19.328 5.691 1 93.94 513 LEU A C 1
ATOM 4057 O O . LEU A 1 513 ? 12.273 -20.547 5.496 1 93.94 513 LEU A O 1
ATOM 4061 N N . LEU A 1 514 ? 11.312 -18.547 5.473 1 96.06 514 LEU A N 1
ATOM 4062 C CA . LEU A 1 514 ? 10.023 -19.094 5.078 1 96.06 514 LEU A CA 1
ATOM 4063 C C . LEU A 1 514 ? 10.086 -19.703 3.682 1 96.06 514 LEU A C 1
ATOM 4065 O O . LEU A 1 514 ? 9.625 -20.812 3.463 1 96.06 514 LEU A O 1
ATOM 4069 N N . PHE A 1 515 ? 10.711 -19.047 2.781 1 95.88 515 PHE A N 1
ATOM 4070 C CA . PHE A 1 515 ? 10.711 -19.547 1.409 1 95.88 515 PHE A CA 1
ATOM 4071 C C . PHE A 1 515 ? 11.789 -20.609 1.213 1 95.88 515 PHE A C 1
ATOM 4073 O O . PHE A 1 515 ? 11.727 -21.391 0.267 1 95.88 515 PHE A O 1
ATOM 4080 N N . SER A 1 516 ? 12.852 -20.578 2.088 1 94.31 516 SER A N 1
ATOM 4081 C CA . SER A 1 516 ? 13.75 -21.734 2.092 1 94.31 516 SER A CA 1
ATOM 4082 C C . SER A 1 516 ? 13.047 -22.984 2.605 1 94.31 516 SER A C 1
ATOM 4084 O O . SER A 1 516 ? 13.273 -24.078 2.096 1 94.31 516 SER A O 1
ATOM 4086 N N . PHE A 1 517 ? 12.133 -22.781 3.541 1 94.62 517 PHE A N 1
ATOM 4087 C CA . PHE A 1 517 ? 11.344 -23.891 4.059 1 94.62 517 PHE A CA 1
ATOM 4088 C C . PHE A 1 517 ? 10.367 -24.406 3.002 1 94.62 517 PHE A C 1
ATOM 4090 O O . PHE A 1 517 ? 10.203 -25.609 2.83 1 94.62 517 PHE A O 1
ATOM 4097 N N . ILE A 1 518 ? 9.789 -23.516 2.258 1 93.88 518 ILE A N 1
ATOM 4098 C CA . ILE A 1 518 ? 8.844 -23.906 1.213 1 93.88 518 ILE A CA 1
ATOM 4099 C C . ILE A 1 518 ? 9.578 -24.609 0.081 1 93.88 518 ILE A C 1
ATOM 4101 O O . ILE A 1 518 ? 9.102 -25.625 -0.441 1 93.88 518 ILE A O 1
ATOM 4105 N N . GLY A 1 519 ? 10.719 -24.109 -0.277 1 91 519 GLY A N 1
ATOM 4106 C CA . GLY A 1 519 ? 11.477 -24.688 -1.371 1 91 519 GLY A CA 1
ATOM 4107 C C . GLY A 1 519 ? 12.094 -26.031 -1.02 1 91 519 GLY A C 1
ATOM 4108 O O . GLY A 1 519 ? 11.992 -26.984 -1.794 1 91 519 GLY A O 1
ATOM 4109 N N . SER A 1 520 ? 12.633 -26.172 0.156 1 89.56 520 SER A N 1
ATOM 4110 C CA . SER A 1 520 ? 13.398 -27.375 0.489 1 89.56 520 SER A CA 1
ATOM 4111 C C . SER A 1 520 ? 12.523 -28.406 1.188 1 89.56 520 SER A C 1
ATOM 4113 O O . SER A 1 520 ? 12.758 -29.609 1.062 1 89.56 520 SER A O 1
ATOM 4115 N N . TYR A 1 521 ? 11.438 -27.969 1.832 1 88.38 521 TYR A N 1
ATOM 4116 C CA . TYR A 1 521 ? 10.648 -28.938 2.576 1 88.38 521 TYR A CA 1
ATOM 4117 C C . TYR A 1 521 ? 9.328 -29.219 1.863 1 88.38 521 TYR A C 1
ATOM 4119 O O . TYR A 1 521 ? 8.984 -30.391 1.631 1 88.38 521 TYR A O 1
ATOM 4127 N N . LEU A 1 522 ? 8.586 -28.219 1.47 1 87.75 522 LEU A N 1
ATOM 4128 C CA . LEU A 1 522 ? 7.285 -28.438 0.848 1 87.75 522 LEU A CA 1
ATOM 4129 C C . LEU A 1 522 ? 7.441 -29 -0.56 1 87.75 522 LEU A C 1
ATOM 4131 O O . LEU A 1 522 ? 6.668 -29.859 -0.974 1 87.75 522 LEU A O 1
ATOM 4135 N N . PHE A 1 523 ? 8.422 -28.5 -1.302 1 90.19 523 PHE A N 1
ATOM 4136 C CA . PHE A 1 523 ? 8.688 -29 -2.646 1 90.19 523 PHE A CA 1
ATOM 4137 C C . PHE A 1 523 ? 9.961 -29.844 -2.668 1 90.19 523 PHE A C 1
ATOM 4139 O O . PHE A 1 523 ? 10.812 -29.672 -3.545 1 90.19 523 PHE A O 1
ATOM 4146 N N . SER A 1 524 ? 10.109 -30.719 -1.771 1 85.62 524 SER A N 1
ATOM 4147 C CA . SER A 1 524 ? 11.312 -31.531 -1.622 1 85.62 524 SER A CA 1
ATOM 4148 C C . SER A 1 524 ? 11.5 -32.469 -2.812 1 85.62 524 SER A C 1
ATOM 4150 O O . SER A 1 524 ? 12.617 -32.906 -3.082 1 85.62 524 SER A O 1
ATOM 4152 N N . ASP A 1 525 ? 10.414 -32.656 -3.637 1 83.25 525 ASP A N 1
ATOM 4153 C CA . ASP A 1 525 ? 10.492 -33.594 -4.754 1 83.25 525 ASP A CA 1
ATOM 4154 C C . ASP A 1 525 ? 11.188 -32.938 -5.957 1 83.25 525 ASP A C 1
ATOM 4156 O O . ASP A 1 525 ? 11.617 -33.656 -6.875 1 83.25 525 ASP A O 1
ATOM 4160 N N . ILE A 1 526 ? 11.266 -31.641 -5.914 1 86 526 ILE A N 1
ATOM 4161 C CA . ILE A 1 526 ? 11.938 -30.922 -7 1 86 526 ILE A CA 1
ATOM 4162 C C . ILE A 1 526 ? 13.344 -30.531 -6.566 1 86 526 ILE A C 1
ATOM 4164 O O . ILE A 1 526 ? 13.531 -29.891 -5.535 1 86 526 ILE A O 1
ATOM 4168 N N . GLU A 1 527 ? 14.359 -31.016 -7.207 1 82.62 527 GLU A N 1
ATOM 4169 C CA . GLU A 1 527 ? 15.75 -30.719 -6.863 1 82.62 527 GLU A CA 1
ATOM 4170 C C . GLU A 1 527 ? 16.125 -29.297 -7.281 1 82.62 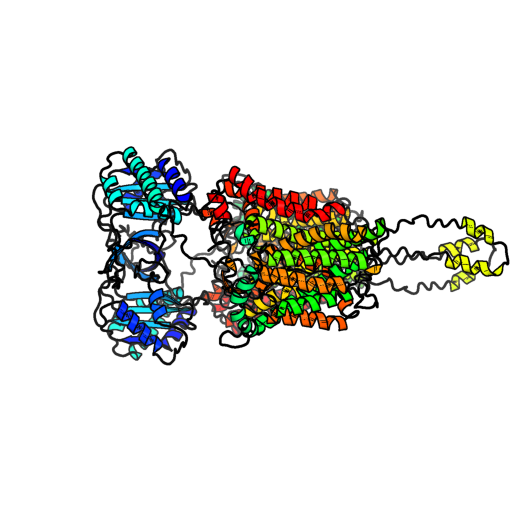527 GLU A C 1
ATOM 4172 O O . GLU A 1 527 ? 16.141 -28.984 -8.469 1 82.62 527 GLU A O 1
ATOM 4177 N N . LEU A 1 528 ? 16.25 -28.438 -6.367 1 87.19 528 LEU A N 1
ATOM 4178 C CA . LEU A 1 528 ? 16.656 -27.047 -6.625 1 87.19 528 LEU A CA 1
ATOM 4179 C C . LEU A 1 528 ? 18.172 -26.922 -6.637 1 87.19 528 LEU A C 1
ATOM 4181 O O . LEU A 1 528 ? 18.875 -27.703 -6.004 1 87.19 528 LEU A O 1
ATOM 4185 N N . PRO A 1 529 ? 18.656 -26.031 -7.465 1 84.19 529 PRO A N 1
ATOM 4186 C CA . PRO A 1 529 ? 20.109 -25.812 -7.465 1 84.19 529 PRO A CA 1
ATOM 4187 C C . PRO A 1 529 ? 20.625 -25.234 -6.148 1 84.19 529 PRO A C 1
ATOM 4189 O O . PRO A 1 529 ? 20.078 -24.234 -5.656 1 84.19 529 PRO A O 1
ATOM 4192 N N . VAL A 1 530 ? 21.562 -25.938 -5.539 1 84.06 530 VAL A N 1
ATOM 4193 C CA . VAL A 1 530 ? 22.172 -25.516 -4.285 1 84.06 530 VAL A CA 1
ATOM 4194 C C . VAL A 1 530 ? 23.656 -25.25 -4.508 1 84.06 530 VAL A C 1
ATOM 4196 O O . VAL A 1 530 ? 24.234 -25.672 -5.512 1 84.06 530 VAL A O 1
ATOM 4199 N N . PHE A 1 531 ? 24.266 -24.422 -3.676 1 82.81 531 PHE A N 1
ATOM 4200 C CA . PHE A 1 531 ? 25.688 -24.094 -3.818 1 82.81 531 PHE A CA 1
ATOM 4201 C C . PHE A 1 531 ? 26.547 -25.297 -3.426 1 82.81 531 PHE A C 1
ATOM 4203 O O . PHE A 1 531 ? 26.141 -26.109 -2.598 1 82.81 531 PHE A O 1
ATOM 4210 N N . LYS A 1 532 ? 27.656 -25.453 -4.051 1 81.94 532 LYS A N 1
ATOM 4211 C CA . LYS A 1 532 ? 28.594 -26.562 -3.816 1 81.94 532 LYS A CA 1
ATOM 4212 C C . LYS A 1 532 ? 29.656 -26.172 -2.807 1 81.94 532 LYS A C 1
ATOM 4214 O O . LYS A 1 532 ? 30.078 -25.016 -2.744 1 81.94 532 LYS A O 1
ATOM 4219 N N . VAL A 1 533 ? 29.984 -27.094 -1.901 1 82.06 533 VAL A N 1
ATOM 4220 C CA . VAL A 1 533 ? 31.047 -26.859 -0.93 1 82.06 533 VAL A CA 1
ATOM 4221 C C . VAL A 1 533 ? 32.188 -27.844 -1.188 1 82.06 533 VAL A C 1
ATOM 4223 O O . VAL A 1 533 ? 31.969 -29.031 -1.375 1 82.06 533 VAL A O 1
ATOM 4226 N N . HIS A 1 534 ? 33.375 -27.266 -1.414 1 81 534 HIS A N 1
ATOM 4227 C CA . HIS A 1 534 ? 34.562 -28.094 -1.624 1 81 534 HIS A CA 1
ATOM 4228 C C . HIS A 1 534 ? 35.375 -28.234 -0.341 1 81 534 HIS A C 1
ATOM 4230 O O . HIS A 1 534 ? 35.344 -27.328 0.504 1 81 534 HIS A O 1
ATOM 4236 N N . ASP A 1 535 ? 35.969 -29.391 -0.074 1 78.19 535 ASP A N 1
ATOM 4237 C CA . ASP A 1 535 ? 36.781 -29.609 1.112 1 78.19 535 ASP A CA 1
ATOM 4238 C C . ASP A 1 535 ? 38.25 -29.281 0.834 1 78.19 535 ASP A C 1
ATOM 4240 O O . ASP A 1 535 ? 39.125 -30.141 0.932 1 78.19 535 ASP A O 1
ATOM 4244 N N . ARG A 1 536 ? 38.562 -28.156 0.396 1 78.38 536 ARG A N 1
ATOM 4245 C CA . ARG A 1 536 ? 39.938 -27.719 0.157 1 78.38 536 ARG A CA 1
ATOM 4246 C C . ARG A 1 536 ? 40.5 -26.969 1.361 1 78.38 536 ARG A C 1
ATOM 4248 O O . ARG A 1 536 ? 39.719 -26.547 2.238 1 78.38 536 ARG A O 1
ATOM 4255 N N . PRO A 1 537 ? 41.812 -26.922 1.354 1 79.69 537 PRO A N 1
ATOM 4256 C CA . PRO A 1 537 ? 42.375 -26.156 2.473 1 79.69 537 PRO A CA 1
ATOM 4257 C C . PRO A 1 537 ? 41.969 -24.703 2.477 1 79.69 537 PRO A C 1
ATOM 4259 O O . PRO A 1 537 ? 41.875 -24.078 1.414 1 79.69 537 PRO A O 1
ATOM 4262 N N . ILE A 1 538 ? 41.719 -24.172 3.637 1 79.75 538 ILE A N 1
ATOM 4263 C CA . ILE A 1 538 ? 41.125 -22.859 3.84 1 79.75 538 ILE A CA 1
ATOM 4264 C C . ILE A 1 538 ? 42.219 -21.797 3.637 1 79.75 538 ILE A C 1
ATOM 4266 O O . ILE A 1 538 ? 42 -20.812 2.92 1 79.75 538 ILE A O 1
ATOM 4270 N N . PHE A 1 539 ? 43.375 -21.922 4.238 1 84.56 539 PHE A N 1
ATOM 4271 C CA . PHE A 1 539 ? 44.438 -20.922 4.176 1 84.56 539 PHE A CA 1
ATOM 4272 C C . PHE A 1 539 ? 45.594 -21.391 3.312 1 84.56 539 PHE A C 1
ATOM 4274 O O . PHE A 1 539 ? 46.188 -22.438 3.594 1 84.56 539 PHE A O 1
ATOM 4281 N N . ASN A 1 540 ? 45.688 -20.828 2.123 1 84.44 540 ASN A N 1
ATOM 4282 C CA . ASN A 1 540 ? 46.812 -21.109 1.244 1 84.44 540 ASN A CA 1
ATOM 4283 C C . ASN A 1 540 ? 47.594 -19.844 0.928 1 84.44 540 ASN A C 1
ATOM 4285 O O . ASN A 1 540 ? 47.062 -18.906 0.331 1 84.44 540 ASN A O 1
ATOM 4289 N N . VAL A 1 541 ? 48.875 -19.828 1.384 1 89.5 541 VAL A N 1
ATOM 4290 C CA . VAL A 1 541 ? 49.719 -18.688 1.085 1 89.5 541 VAL A CA 1
ATOM 4291 C C . VAL A 1 541 ? 50.125 -18.688 -0.392 1 89.5 541 VAL A C 1
ATOM 4293 O O . VAL A 1 541 ? 50.5 -19.734 -0.936 1 89.5 541 VAL A O 1
ATOM 4296 N N . ALA A 1 542 ? 50 -17.547 -1.012 1 90.94 542 ALA A N 1
ATOM 4297 C CA . ALA A 1 542 ? 50.219 -17.422 -2.449 1 90.94 542 ALA A CA 1
ATOM 4298 C C . ALA A 1 542 ? 51.688 -17.688 -2.805 1 90.94 542 ALA A C 1
ATOM 4300 O O . ALA A 1 542 ? 52.594 -17.188 -2.133 1 90.94 542 ALA A O 1
ATOM 4301 N N . PRO A 1 543 ? 51.938 -18.531 -3.775 1 91.88 543 PRO A N 1
ATOM 4302 C CA . PRO A 1 543 ? 53.312 -18.781 -4.23 1 91.88 543 PRO A CA 1
ATOM 4303 C C . PRO A 1 543 ? 53.844 -17.688 -5.129 1 91.88 543 PRO A C 1
ATOM 4305 O O . PRO A 1 543 ? 53.812 -17.812 -6.355 1 91.88 543 PRO A O 1
ATOM 4308 N N . PHE A 1 544 ? 54.562 -16.75 -4.637 1 91.5 544 PHE A N 1
ATOM 4309 C CA . PHE A 1 544 ? 55.062 -15.578 -5.359 1 91.5 544 PHE A CA 1
ATOM 4310 C C . PHE A 1 544 ? 56.219 -15.945 -6.277 1 91.5 544 PHE A C 1
ATOM 4312 O O . PHE A 1 544 ? 56.5 -15.227 -7.238 1 91.5 544 PHE A O 1
ATOM 4319 N N . GLU A 1 545 ? 56.812 -17.047 -6.074 1 90.31 545 GLU A N 1
ATOM 4320 C CA . GLU A 1 545 ? 58 -17.438 -6.832 1 90.31 545 GLU A CA 1
ATOM 4321 C C . GLU A 1 545 ? 57.625 -17.875 -8.25 1 90.31 545 GLU A C 1
ATOM 4323 O O . GLU A 1 545 ? 58.469 -17.875 -9.141 1 90.31 545 GLU A O 1
ATOM 4328 N N . ARG A 1 546 ? 56.406 -18.062 -8.375 1 91.12 546 ARG A N 1
ATOM 4329 C CA . ARG A 1 546 ? 55.969 -18.562 -9.68 1 91.12 546 ARG A CA 1
ATOM 4330 C C . ARG A 1 546 ? 55.719 -17.422 -10.648 1 91.12 546 ARG A C 1
ATOM 4332 O O . ARG A 1 546 ? 55.438 -17.641 -11.82 1 91.12 546 ARG A O 1
ATOM 4339 N N . LEU A 1 547 ? 55.938 -16.141 -10.211 1 93 547 LEU A N 1
ATOM 4340 C CA . LEU A 1 547 ? 55.625 -15 -11.062 1 93 547 LEU A CA 1
ATOM 4341 C C . LEU A 1 547 ? 56.906 -14.375 -11.594 1 93 547 LEU A C 1
ATOM 4343 O O . LEU A 1 547 ? 57.938 -14.328 -10.891 1 93 547 LEU A O 1
ATOM 4347 N N . THR A 1 548 ? 56.938 -13.992 -12.82 1 92.88 548 THR A N 1
ATOM 4348 C CA . THR A 1 548 ? 58.031 -13.281 -13.445 1 92.88 548 THR A CA 1
ATOM 4349 C C . THR A 1 548 ? 57.938 -11.781 -13.18 1 92.88 548 THR A C 1
ATOM 4351 O O . THR A 1 548 ? 56.938 -11.305 -12.672 1 92.88 548 THR A O 1
ATOM 4354 N N . ALA A 1 549 ? 58.938 -10.992 -13.469 1 92.31 549 ALA A N 1
ATOM 4355 C CA . ALA A 1 549 ? 58.969 -9.547 -13.258 1 92.31 549 ALA A CA 1
ATOM 4356 C C . ALA A 1 549 ? 57.938 -8.836 -14.133 1 92.31 549 ALA A C 1
ATOM 4358 O O . ALA A 1 549 ? 57.312 -7.859 -13.695 1 92.31 549 ALA A O 1
ATOM 4359 N N . MET A 1 550 ? 57.75 -9.375 -15.297 1 92 550 MET A N 1
ATOM 4360 C CA . MET A 1 550 ? 56.781 -8.773 -16.203 1 92 550 MET A CA 1
ATOM 4361 C C . MET A 1 550 ? 55.344 -8.977 -15.68 1 92 550 MET A C 1
ATOM 4363 O O . MET A 1 550 ? 54.5 -8.102 -15.844 1 92 550 MET A O 1
ATOM 4367 N N . ASN A 1 551 ? 55.156 -10.094 -15.047 1 93.81 551 ASN A N 1
ATOM 4368 C CA . ASN A 1 551 ? 53.844 -10.344 -14.445 1 93.81 551 ASN A CA 1
ATOM 4369 C C . ASN A 1 551 ? 53.562 -9.398 -13.281 1 93.81 551 ASN A C 1
ATOM 4371 O O . ASN A 1 551 ? 52.438 -8.945 -13.109 1 93.81 551 ASN A O 1
ATOM 4375 N N . VAL A 1 552 ? 54.531 -9.047 -12.562 1 94.69 552 VAL A N 1
ATOM 4376 C CA . VAL A 1 552 ? 54.375 -8.172 -11.406 1 94.69 552 VAL A CA 1
ATOM 4377 C C . VAL A 1 552 ? 54.062 -6.754 -11.875 1 94.69 552 VAL A C 1
ATOM 4379 O O . VAL A 1 552 ? 53.188 -6.086 -11.281 1 94.69 552 VAL A O 1
ATOM 4382 N N . VAL A 1 553 ? 54.594 -6.359 -12.977 1 94.44 553 VAL A N 1
ATOM 4383 C CA . VAL A 1 553 ? 54.312 -5.023 -13.5 1 94.44 553 VAL A CA 1
ATOM 4384 C C . VAL A 1 553 ? 52.906 -4.969 -14.078 1 94.44 553 VAL A C 1
ATOM 4386 O O . VAL A 1 553 ? 52.219 -3.971 -13.906 1 94.44 553 VAL A O 1
ATOM 4389 N N . SER A 1 554 ? 52.562 -6.004 -14.75 1 92.94 554 SER A N 1
ATOM 4390 C CA . SER A 1 554 ? 51.219 -6.059 -15.258 1 92.94 554 SER A CA 1
ATOM 4391 C C . SER A 1 554 ? 50.188 -6.074 -14.125 1 92.94 554 SER A C 1
ATOM 4393 O O . SER A 1 554 ? 49.125 -5.48 -14.234 1 92.94 554 SER A O 1
ATOM 4395 N N . ALA A 1 555 ? 50.531 -6.734 -13.062 1 95.62 555 ALA A N 1
ATOM 4396 C CA . ALA A 1 555 ? 49.656 -6.777 -11.891 1 95.62 555 ALA A CA 1
ATOM 4397 C C . ALA A 1 555 ? 49.5 -5.398 -11.258 1 95.62 555 ALA A C 1
ATOM 4399 O O . ALA A 1 555 ? 48.5 -5.094 -10.633 1 95.62 555 ALA A O 1
ATOM 4400 N N . MET A 1 556 ? 50.5 -4.562 -11.398 1 96.5 556 MET A N 1
ATOM 4401 C CA . MET A 1 556 ? 50.438 -3.203 -10.867 1 96.5 556 MET A CA 1
ATOM 4402 C C . MET A 1 556 ? 49.344 -2.389 -11.57 1 96.5 556 MET A C 1
ATOM 4404 O O . MET A 1 556 ? 48.625 -1.64 -10.914 1 96.5 556 MET A O 1
ATOM 4408 N N . GLY A 1 557 ? 49.25 -2.553 -12.883 1 92.31 557 GLY A N 1
ATOM 4409 C CA . GLY A 1 557 ? 48.188 -1.863 -13.617 1 92.31 557 GLY A CA 1
ATOM 4410 C C . GLY A 1 557 ? 46.812 -2.279 -13.195 1 92.31 557 GLY A C 1
ATOM 4411 O O . GLY A 1 557 ? 45.938 -1.43 -12.961 1 92.31 557 GLY A O 1
ATOM 4412 N N . LEU A 1 558 ? 46.594 -3.574 -13.062 1 92.62 558 LEU A N 1
ATOM 4413 C CA . LEU A 1 558 ? 45.312 -4.086 -12.641 1 92.62 558 LEU A CA 1
ATOM 4414 C C . LEU A 1 558 ? 45.031 -3.729 -11.18 1 92.62 558 LEU A C 1
ATOM 4416 O O . LEU A 1 558 ? 43.906 -3.443 -10.805 1 92.62 558 LEU A O 1
ATOM 4420 N N . GLY A 1 559 ? 46.062 -3.762 -10.422 1 94.88 559 GLY A N 1
ATOM 4421 C CA . GLY A 1 559 ? 45.906 -3.367 -9.023 1 94.88 559 GLY A CA 1
ATOM 4422 C C . GLY A 1 559 ? 45.531 -1.91 -8.859 1 94.88 559 GLY A C 1
ATOM 4423 O O . GLY A 1 559 ? 44.781 -1.564 -7.934 1 94.88 559 GLY A O 1
ATOM 4424 N N . PHE A 1 560 ? 45.969 -1.069 -9.703 1 95.06 560 PHE A N 1
ATOM 4425 C CA . PHE A 1 560 ? 45.625 0.344 -9.656 1 95.06 560 PHE A CA 1
ATOM 4426 C C . PHE A 1 560 ? 44.125 0.545 -9.977 1 95.06 560 PHE A C 1
ATOM 4428 O O . PHE A 1 560 ? 43.469 1.334 -9.32 1 95.06 560 PHE A O 1
ATOM 4435 N N . LEU A 1 561 ? 43.656 -0.184 -10.969 1 92.44 561 LEU A N 1
ATOM 4436 C CA . LEU A 1 561 ? 42.25 -0.096 -11.328 1 92.44 561 LEU A CA 1
ATOM 4437 C C . LEU A 1 561 ? 41.344 -0.6 -10.188 1 92.44 561 LEU A C 1
ATOM 4439 O O . LEU A 1 561 ? 40.281 -0.027 -9.914 1 92.44 561 LEU A O 1
ATOM 4443 N N . LEU A 1 562 ? 41.781 -1.636 -9.578 1 93.62 562 LEU A N 1
ATOM 4444 C CA . LEU A 1 562 ? 41.062 -2.164 -8.43 1 93.62 562 LEU A CA 1
ATOM 4445 C C . LEU A 1 562 ? 41.094 -1.178 -7.27 1 93.62 562 LEU A C 1
ATOM 4447 O O . LEU A 1 562 ? 40.062 -1.012 -6.57 1 93.62 562 LEU A O 1
ATOM 4451 N N . ALA A 1 563 ? 42.188 -0.521 -7.055 1 95.5 563 ALA A N 1
ATOM 4452 C CA . ALA A 1 563 ? 42.312 0.48 -5.996 1 95.5 563 ALA A CA 1
ATOM 4453 C C . ALA A 1 563 ? 41.375 1.664 -6.262 1 95.5 563 ALA A C 1
ATOM 4455 O O . ALA A 1 563 ? 40.812 2.223 -5.328 1 95.5 563 ALA A O 1
ATOM 4456 N N . LEU A 1 564 ? 41.281 2.004 -7.488 1 92.56 564 LEU A N 1
ATOM 4457 C CA . LEU A 1 564 ? 40.375 3.092 -7.859 1 92.56 564 LEU A CA 1
ATOM 4458 C C . LEU A 1 564 ? 38.938 2.723 -7.562 1 92.56 564 LEU A C 1
ATOM 4460 O O . LEU A 1 564 ? 38.156 3.551 -7.066 1 92.56 564 LEU A O 1
ATOM 4464 N N . LEU A 1 565 ? 38.594 1.557 -7.832 1 89.94 565 LEU A N 1
ATOM 4465 C CA . LEU A 1 565 ? 37.25 1.079 -7.57 1 89.94 565 LEU A CA 1
ATOM 4466 C C . LEU A 1 565 ? 36.938 1.104 -6.078 1 89.94 565 LEU A C 1
ATOM 4468 O O . LEU A 1 565 ? 35.906 1.647 -5.656 1 89.94 565 LEU A O 1
ATOM 4472 N N . ILE A 1 566 ? 37.812 0.54 -5.324 1 93.31 566 ILE A N 1
ATOM 4473 C CA . ILE A 1 566 ? 37.625 0.457 -3.883 1 93.31 566 ILE A CA 1
ATOM 4474 C C . ILE A 1 566 ? 37.625 1.859 -3.279 1 93.31 566 ILE A C 1
ATOM 4476 O O . ILE A 1 566 ? 36.844 2.146 -2.365 1 93.31 566 ILE A O 1
ATOM 4480 N N . PHE A 1 567 ? 38.469 2.695 -3.791 1 93.19 567 PHE A N 1
ATOM 4481 C CA . PHE A 1 567 ? 38.531 4.066 -3.305 1 93.19 567 PHE A CA 1
ATOM 4482 C C . PHE A 1 567 ? 37.219 4.785 -3.506 1 93.19 567 PHE A C 1
ATOM 4484 O O . PHE A 1 567 ? 36.688 5.406 -2.578 1 93.19 567 PHE A O 1
ATOM 4491 N N . ILE A 1 568 ? 36.656 4.664 -4.613 1 90 568 ILE A N 1
ATOM 4492 C CA . ILE A 1 568 ? 35.406 5.355 -4.938 1 90 568 ILE A CA 1
ATOM 4493 C C . ILE A 1 568 ? 34.25 4.75 -4.133 1 90 568 ILE A C 1
ATOM 4495 O O . ILE A 1 568 ? 33.5 5.469 -3.473 1 90 568 ILE A O 1
ATOM 4499 N N . ASP A 1 569 ? 34.125 3.498 -4.137 1 90.56 569 ASP A N 1
ATOM 4500 C CA . ASP A 1 569 ? 33 2.824 -3.467 1 90.56 569 ASP A CA 1
ATOM 4501 C C . ASP A 1 569 ? 33.031 3.07 -1.961 1 90.56 569 ASP A C 1
ATOM 4503 O O . ASP A 1 569 ? 32.031 3.381 -1.351 1 90.56 569 ASP A O 1
ATOM 4507 N N . GLN A 1 570 ? 34.219 2.918 -1.441 1 91.81 570 GLN A N 1
ATOM 4508 C CA . GLN A 1 570 ? 34.344 3.092 0.001 1 91.81 570 GLN A CA 1
ATOM 4509 C C . GLN A 1 570 ? 34 4.516 0.421 1 91.81 570 GLN A C 1
ATOM 4511 O O . GLN A 1 570 ? 33.25 4.719 1.379 1 91.81 570 GLN A O 1
ATOM 4516 N N . ASN A 1 571 ? 34.438 5.477 -0.279 1 90.75 571 ASN A N 1
ATOM 4517 C CA . ASN A 1 571 ? 34.219 6.867 0.101 1 90.75 571 ASN A CA 1
ATOM 4518 C C . ASN A 1 571 ? 32.781 7.281 -0.157 1 90.75 571 ASN A C 1
ATOM 4520 O O . ASN A 1 571 ? 32.188 8.055 0.613 1 90.75 571 ASN A O 1
ATOM 4524 N N . ILE A 1 572 ? 32.25 6.766 -1.155 1 88.5 572 ILE A N 1
ATOM 4525 C CA . ILE A 1 572 ? 30.875 7.105 -1.448 1 88.5 572 ILE A CA 1
ATOM 4526 C C . ILE A 1 572 ? 29.953 6.512 -0.377 1 88.5 572 ILE A C 1
ATOM 4528 O O . ILE A 1 572 ? 29.016 7.168 0.075 1 88.5 572 ILE A O 1
ATOM 4532 N N . VAL A 1 573 ? 30.203 5.344 0.009 1 91.56 573 VAL A N 1
ATOM 4533 C CA . VAL A 1 573 ? 29.375 4.676 1.006 1 91.56 573 VAL A CA 1
ATOM 4534 C C . VAL A 1 573 ? 29.516 5.391 2.35 1 91.56 573 VAL A C 1
ATOM 4536 O O . VAL A 1 573 ? 28.516 5.605 3.045 1 91.56 573 VAL A O 1
ATOM 4539 N N . VAL A 1 574 ? 30.719 5.762 2.68 1 90.94 574 VAL A N 1
ATOM 4540 C CA . VAL A 1 574 ? 30.922 6.48 3.93 1 90.94 574 VAL A CA 1
ATOM 4541 C C . VAL A 1 574 ? 30.219 7.836 3.875 1 90.94 574 VAL A C 1
ATOM 4543 O O . VAL A 1 574 ? 29.625 8.266 4.859 1 90.94 574 VAL A O 1
ATOM 4546 N N . SER A 1 575 ? 30.234 8.406 2.758 1 88.88 575 SER A N 1
ATOM 4547 C CA . SER A 1 575 ? 29.578 9.703 2.598 1 88.88 575 SER A CA 1
ATOM 4548 C C . SER A 1 575 ? 28.062 9.57 2.711 1 88.88 575 SER A C 1
ATOM 4550 O O . SER A 1 575 ? 27.422 10.383 3.377 1 88.88 575 SER A O 1
ATOM 4552 N N . LEU A 1 576 ? 27.547 8.594 2.1 1 86.81 576 LEU A N 1
ATOM 4553 C CA . LEU A 1 576 ? 26.109 8.398 2.129 1 86.81 576 LEU A CA 1
ATOM 4554 C C . LEU A 1 576 ? 25.641 7.992 3.523 1 86.81 576 LEU A C 1
ATOM 4556 O O . LEU A 1 576 ? 24.531 8.336 3.936 1 86.81 576 LEU A O 1
ATOM 4560 N N . THR A 1 577 ? 26.422 7.277 4.188 1 88.38 577 THR A N 1
ATOM 4561 C CA . THR A 1 577 ? 26.078 6.848 5.539 1 88.38 577 THR A CA 1
ATOM 4562 C C . THR A 1 577 ? 26.125 8.023 6.508 1 88.38 577 THR A C 1
ATOM 4564 O O . THR A 1 577 ? 25.328 8.086 7.453 1 88.38 577 THR A O 1
ATOM 4567 N N . ASN A 1 578 ? 26.969 8.969 6.234 1 86 578 ASN A N 1
ATOM 4568 C CA . ASN A 1 578 ? 27.109 10.133 7.109 1 86 578 ASN A CA 1
ATOM 4569 C C . ASN A 1 578 ? 26.344 11.336 6.578 1 86 578 ASN A C 1
ATOM 4571 O O . ASN A 1 578 ? 26.688 12.477 6.859 1 86 578 ASN A O 1
ATOM 4575 N N . ALA A 1 579 ? 25.359 11.039 5.898 1 81.25 579 ALA A N 1
ATOM 4576 C CA . ALA A 1 579 ? 24.516 12.125 5.406 1 81.25 579 ALA A CA 1
ATOM 4577 C C . ALA A 1 579 ? 23.859 12.883 6.559 1 81.25 579 ALA A C 1
ATOM 4579 O O . ALA A 1 579 ? 23.484 12.289 7.57 1 81.25 579 ALA A O 1
ATOM 4580 N N . PRO A 1 580 ? 23.75 14.125 6.484 1 77.19 580 PRO A N 1
ATOM 4581 C CA . PRO A 1 580 ? 23.188 14.922 7.578 1 77.19 580 PRO A CA 1
ATOM 4582 C C . PRO A 1 580 ? 21.75 14.539 7.91 1 77.19 580 PRO A C 1
ATOM 4584 O O . PRO A 1 580 ? 21.281 14.766 9.031 1 77.19 580 PRO A O 1
ATOM 4587 N N . GLU A 1 581 ? 21.125 13.969 6.988 1 76.06 581 GLU A N 1
ATOM 4588 C CA . GLU A 1 581 ? 19.75 13.547 7.25 1 76.06 581 GLU A CA 1
ATOM 4589 C C . GLU A 1 581 ? 19.703 12.484 8.352 1 76.06 581 GLU A C 1
ATOM 4591 O O . GLU A 1 581 ? 18.688 12.352 9.047 1 76.06 581 GLU A O 1
ATOM 4596 N N . ASN A 1 582 ? 20.797 11.727 8.492 1 79.25 582 ASN A N 1
ATOM 4597 C CA . ASN A 1 582 ? 20.844 10.672 9.5 1 79.25 582 ASN A CA 1
ATOM 4598 C C . ASN A 1 582 ? 21.266 11.211 10.859 1 79.25 582 ASN A C 1
ATOM 4600 O O . ASN A 1 582 ? 21.094 10.547 11.883 1 79.25 582 ASN A O 1
ATOM 4604 N N . ARG A 1 583 ? 21.672 12.492 10.953 1 76.38 583 ARG A N 1
ATOM 4605 C CA . ARG A 1 583 ? 22 13.203 12.18 1 76.38 583 ARG A CA 1
ATOM 4606 C C . ARG A 1 583 ? 22.953 12.391 13.055 1 76.38 583 ARG A C 1
ATOM 4608 O O . ARG A 1 583 ? 22.703 12.195 14.242 1 76.38 583 ARG A O 1
ATOM 4615 N N . LEU A 1 584 ? 24.047 11.977 12.43 1 82.69 584 LEU A N 1
ATOM 4616 C CA . LEU A 1 584 ? 25.078 11.281 13.203 1 82.69 584 LEU A CA 1
ATOM 4617 C C . LEU A 1 584 ? 25.906 12.266 14.016 1 82.69 584 LEU A C 1
ATOM 4619 O O . LEU A 1 584 ? 26.172 13.383 13.562 1 82.69 584 LEU A O 1
ATOM 4623 N N . LEU A 1 585 ? 26.188 11.93 15.266 1 77.44 585 LEU A N 1
ATOM 4624 C CA . LEU A 1 585 ? 26.797 12.875 16.188 1 77.44 585 LEU A CA 1
ATOM 4625 C C . LEU A 1 585 ? 28.297 12.625 16.328 1 77.44 585 LEU A C 1
ATOM 4627 O O . LEU A 1 585 ? 29.047 13.523 16.703 1 77.44 585 LEU A O 1
ATOM 4631 N N . LYS A 1 586 ? 28.859 11.492 15.984 1 81.88 586 LYS A N 1
ATOM 4632 C CA . LYS A 1 586 ? 30.219 11.148 16.344 1 81.88 586 LYS A CA 1
ATOM 4633 C C . LYS A 1 586 ? 31.188 11.461 15.203 1 81.88 586 LYS A C 1
ATOM 4635 O O . LYS A 1 586 ? 32.406 11.281 15.344 1 81.88 586 LYS A O 1
ATOM 4640 N N . GLY A 1 587 ? 30.844 11.945 14.117 1 79.12 587 GLY A N 1
ATOM 4641 C CA . GLY A 1 587 ? 31.734 12.422 13.07 1 79.12 587 GLY A CA 1
ATOM 4642 C C . GLY A 1 587 ? 32.188 11.328 12.117 1 79.12 587 GLY A C 1
ATOM 4643 O O . GLY A 1 587 ? 31.859 10.156 12.32 1 79.12 587 GLY A O 1
ATOM 4644 N N . THR A 1 588 ? 33.156 11.734 11.141 1 83.19 588 THR A N 1
ATOM 4645 C CA . THR A 1 588 ? 33.562 10.812 10.094 1 83.19 588 THR A CA 1
ATOM 4646 C C . THR A 1 588 ? 35.094 10.594 10.133 1 83.19 588 THR A C 1
ATOM 4648 O O . THR A 1 588 ? 35.812 11.359 10.773 1 83.19 588 THR A O 1
ATOM 4651 N N . ALA A 1 589 ? 35.625 9.445 9.672 1 90 589 ALA A N 1
ATOM 4652 C CA . ALA A 1 589 ? 37.031 9.078 9.523 1 90 589 ALA A CA 1
ATOM 4653 C C . ALA A 1 589 ? 37.312 8.508 8.141 1 90 589 ALA A C 1
ATOM 4655 O O . ALA A 1 589 ? 37.531 7.301 7.992 1 90 589 ALA A O 1
ATOM 4656 N N . TYR A 1 590 ? 37.5 9.375 7.16 1 90.06 590 TYR A N 1
ATOM 4657 C CA . TYR A 1 590 ? 37.688 8.945 5.777 1 90.06 590 TYR A CA 1
ATOM 4658 C C . TYR A 1 590 ? 39.062 8.359 5.559 1 90.06 590 TYR A C 1
ATOM 4660 O O . TYR A 1 590 ? 39.219 7.293 4.957 1 90.06 590 TYR A O 1
ATOM 4668 N N . HIS A 1 591 ? 40.094 8.992 6.035 1 91.44 591 HIS A N 1
ATOM 4669 C CA . HIS A 1 591 ? 41.469 8.602 5.766 1 91.44 591 HIS A CA 1
ATOM 4670 C C . HIS A 1 591 ? 41.844 7.32 6.5 1 91.44 591 HIS A C 1
ATOM 4672 O O . HIS A 1 591 ? 42.406 6.398 5.902 1 91.44 591 HIS A O 1
ATOM 4678 N N . TRP A 1 592 ? 41.469 7.242 7.664 1 93.56 592 TRP A N 1
ATOM 4679 C CA . TRP A 1 592 ? 41.781 6.051 8.445 1 93.56 592 TRP A CA 1
ATOM 4680 C C . TRP A 1 592 ? 41.031 4.836 7.914 1 93.56 592 TRP A C 1
ATOM 4682 O O . TRP A 1 592 ? 41.594 3.742 7.816 1 93.56 592 TRP A O 1
ATOM 4692 N N . ASP A 1 593 ? 39.781 5.027 7.641 1 93.88 593 ASP A N 1
ATOM 4693 C CA . ASP A 1 593 ? 39 3.912 7.129 1 93.88 593 ASP A CA 1
ATOM 4694 C C . ASP A 1 593 ? 39.562 3.404 5.801 1 93.88 593 ASP A C 1
ATOM 4696 O O . ASP A 1 593 ? 39.531 2.203 5.523 1 93.88 593 ASP A O 1
ATOM 4700 N N . LEU A 1 594 ? 40.031 4.293 4.965 1 94.69 594 LEU A N 1
ATOM 4701 C CA . LEU A 1 594 ? 40.656 3.889 3.709 1 94.69 594 LEU A CA 1
ATOM 4702 C C . LEU A 1 594 ? 41.938 3.088 3.963 1 94.69 594 LEU A C 1
ATOM 4704 O O . LEU A 1 594 ? 42.156 2.053 3.332 1 94.69 594 LEU A O 1
ATOM 4708 N N . MET A 1 595 ? 42.781 3.525 4.859 1 95.12 595 MET A N 1
ATOM 4709 C CA . MET A 1 595 ? 44 2.809 5.211 1 95.12 595 MET A CA 1
ATOM 4710 C C . MET A 1 595 ? 43.656 1.445 5.812 1 95.12 595 MET A C 1
ATOM 4712 O O . MET A 1 595 ? 44.312 0.443 5.469 1 95.12 595 MET A O 1
ATOM 4716 N N . LEU A 1 596 ? 42.719 1.432 6.668 1 95.12 596 LEU A N 1
ATOM 4717 C CA . LEU A 1 596 ? 42.312 0.175 7.297 1 95.12 596 LEU A CA 1
ATOM 4718 C C . LEU A 1 596 ? 41.812 -0.82 6.254 1 95.12 596 LEU A C 1
ATOM 4720 O O . LEU A 1 596 ? 42.125 -2.012 6.332 1 95.12 596 LEU A O 1
ATOM 4724 N N . SER A 1 597 ? 40.969 -0.348 5.297 1 95.38 597 SER A N 1
ATOM 4725 C CA . SER A 1 597 ? 40.531 -1.227 4.223 1 95.38 597 SER A CA 1
ATOM 4726 C C . SER A 1 597 ? 41.719 -1.786 3.43 1 95.38 597 SER A C 1
ATOM 4728 O O . SER A 1 597 ? 41.688 -2.947 3.018 1 95.38 597 SER A O 1
ATOM 4730 N N . GLY A 1 598 ? 42.75 -0.968 3.211 1 96.12 598 GLY A N 1
ATOM 4731 C CA . GLY A 1 598 ? 43.969 -1.46 2.564 1 96.12 598 GLY A CA 1
ATOM 4732 C C . GLY A 1 598 ? 44.688 -2.51 3.383 1 96.12 598 GLY A C 1
ATOM 4733 O O . GLY A 1 598 ? 45.188 -3.508 2.84 1 96.12 598 GLY A O 1
ATOM 4734 N N . LEU A 1 599 ? 44.688 -2.348 4.648 1 96.38 599 LEU A N 1
ATOM 4735 C CA . LEU A 1 599 ? 45.406 -3.283 5.523 1 96.38 599 LEU A CA 1
ATOM 4736 C C . LEU A 1 599 ? 44.656 -4.617 5.586 1 96.38 599 LEU A C 1
ATOM 4738 O O . LEU A 1 599 ? 45.281 -5.68 5.59 1 96.38 599 LEU A O 1
ATOM 4742 N N . ILE A 1 600 ? 43.375 -4.566 5.672 1 96.56 600 ILE A N 1
ATOM 4743 C CA . ILE A 1 600 ? 42.594 -5.785 5.711 1 96.56 600 ILE A CA 1
ATOM 4744 C C . ILE A 1 600 ? 42.781 -6.566 4.414 1 96.56 600 ILE A C 1
ATOM 4746 O O . ILE A 1 600 ? 42.906 -7.793 4.43 1 96.56 600 ILE A O 1
ATOM 4750 N N . ASN A 1 601 ? 42.812 -5.867 3.289 1 97.19 601 ASN A N 1
ATOM 4751 C CA . ASN A 1 601 ? 42.938 -6.527 1.994 1 97.19 601 ASN A CA 1
ATOM 4752 C C . ASN A 1 601 ? 44.312 -7.117 1.781 1 97.19 601 ASN A C 1
ATOM 4754 O O . ASN A 1 601 ? 44.531 -7.938 0.884 1 97.19 601 ASN A O 1
ATOM 4758 N N . ILE A 1 602 ? 45.375 -6.727 2.562 1 96.81 602 ILE A N 1
ATOM 4759 C CA . ILE A 1 602 ? 46.688 -7.387 2.52 1 96.81 602 ILE A CA 1
ATOM 4760 C C . ILE A 1 602 ? 46.531 -8.828 3.002 1 96.81 602 ILE A C 1
ATOM 4762 O O . ILE A 1 602 ? 47 -9.758 2.348 1 96.81 602 ILE A O 1
ATOM 4766 N N . LEU A 1 603 ? 45.812 -8.914 4.082 1 94.44 603 LEU A N 1
ATOM 4767 C CA . LEU A 1 603 ? 45.594 -10.234 4.656 1 94.44 603 LEU A CA 1
ATOM 4768 C C . LEU A 1 603 ? 44.781 -11.109 3.709 1 94.44 603 LEU A C 1
ATOM 4770 O O . LEU A 1 603 ? 45.094 -12.281 3.512 1 94.44 603 LEU A O 1
ATOM 4774 N N . MET A 1 604 ? 43.75 -10.508 3.123 1 95.38 604 MET A N 1
ATOM 4775 C CA . MET A 1 604 ? 42.875 -11.258 2.209 1 95.38 604 MET A CA 1
ATOM 4776 C C . MET A 1 604 ? 43.656 -11.672 0.959 1 95.38 604 MET A C 1
ATOM 4778 O O . MET A 1 604 ? 43.469 -12.781 0.443 1 95.38 604 MET A O 1
ATOM 4782 N N . SER A 1 605 ? 44.531 -10.844 0.454 1 95.56 605 SER A N 1
ATOM 4783 C CA . SER A 1 605 ? 45.312 -11.133 -0.755 1 95.56 605 SER A CA 1
ATOM 4784 C C . SER A 1 605 ? 46.344 -12.242 -0.512 1 95.56 605 SER A C 1
ATOM 4786 O O . SER A 1 605 ? 46.438 -13.164 -1.313 1 95.56 605 SER A O 1
ATOM 4788 N N . VAL A 1 606 ? 46.969 -12.227 0.585 1 94.38 606 VAL A N 1
ATOM 4789 C CA . VAL A 1 606 ? 48.031 -13.18 0.86 1 94.38 606 VAL A CA 1
ATOM 4790 C C . VAL A 1 606 ? 47.438 -14.555 1.163 1 94.38 606 VAL A C 1
ATOM 4792 O O . VAL A 1 606 ? 48 -15.586 0.788 1 94.38 606 VAL A O 1
ATOM 4795 N N . LEU A 1 607 ? 46.219 -14.625 1.679 1 93.56 607 LEU A N 1
ATOM 4796 C CA . LEU A 1 607 ? 45.594 -15.883 2.062 1 93.56 607 LEU A CA 1
ATOM 4797 C C . LEU A 1 607 ? 44.656 -16.391 0.97 1 93.56 607 LEU A C 1
ATOM 4799 O O . LEU A 1 607 ? 44.062 -17.453 1.103 1 93.56 607 LEU A O 1
ATOM 4803 N N . GLY A 1 608 ? 44.531 -15.664 -0.067 1 91.38 608 GLY A N 1
ATOM 4804 C CA . GLY A 1 608 ? 43.688 -16.078 -1.18 1 91.38 608 GLY A CA 1
ATOM 4805 C C . GLY A 1 608 ? 42.219 -15.945 -0.888 1 91.38 608 GLY A C 1
ATOM 4806 O O . GLY A 1 608 ? 41.406 -16.781 -1.314 1 91.38 608 GLY A O 1
ATOM 4807 N N . LEU A 1 609 ? 41.812 -15.023 -0.067 1 93.69 609 LEU A N 1
ATOM 4808 C CA . LEU A 1 609 ? 40.438 -14.734 0.258 1 93.69 609 LEU A CA 1
ATOM 4809 C C . LEU A 1 609 ? 39.906 -13.578 -0.583 1 93.69 609 LEU A C 1
ATOM 4811 O O . LEU A 1 609 ? 40.688 -12.82 -1.166 1 93.69 609 LEU A O 1
ATOM 4815 N N . PRO A 1 610 ? 38.625 -13.516 -0.79 1 93.69 610 PRO A N 1
ATOM 4816 C CA . PRO A 1 610 ? 38.094 -12.414 -1.591 1 93.69 610 PRO A CA 1
ATOM 4817 C C . PRO A 1 610 ? 38.25 -11.062 -0.914 1 93.69 610 PRO A C 1
ATOM 4819 O O . PRO A 1 610 ? 38.219 -10.969 0.316 1 93.69 610 PRO A O 1
ATOM 4822 N N . TRP A 1 611 ? 38.438 -10.039 -1.675 1 95.81 611 TRP A N 1
ATOM 4823 C CA . TRP A 1 611 ? 38.625 -8.68 -1.183 1 95.81 611 TRP A CA 1
ATOM 4824 C C . TRP A 1 611 ? 37.312 -8.117 -0.643 1 95.81 611 TRP A C 1
ATOM 4826 O O . TRP A 1 611 ? 36.219 -8.633 -0.958 1 95.81 611 TRP A O 1
ATOM 4836 N N . MET A 1 612 ? 37.375 -7.133 0.202 1 94.94 612 MET A N 1
ATOM 4837 C CA . MET A 1 612 ? 36.188 -6.523 0.774 1 94.94 612 MET A CA 1
ATOM 4838 C C . MET A 1 612 ? 36.344 -5.02 0.938 1 94.94 612 MET A C 1
ATOM 4840 O O . MET A 1 612 ? 37.469 -4.531 1.055 1 94.94 612 MET A O 1
ATOM 4844 N N . HIS A 1 613 ? 35.406 -4.285 0.849 1 93.75 613 HIS A N 1
ATOM 4845 C CA . HIS A 1 613 ? 35.344 -2.854 1.127 1 93.75 613 HIS A CA 1
ATOM 4846 C C . HIS A 1 613 ? 33.938 -2.453 1.593 1 93.75 613 HIS A C 1
ATOM 4848 O O . HIS A 1 613 ? 33.031 -3.291 1.652 1 93.75 613 HIS A O 1
ATOM 4854 N N . ALA A 1 614 ? 33.75 -1.259 1.989 1 93.06 614 ALA A N 1
ATOM 4855 C CA . ALA A 1 614 ? 32.438 -0.78 2.428 1 93.06 614 ALA A CA 1
ATOM 4856 C C . ALA A 1 614 ? 31.406 -0.888 1.306 1 93.06 614 ALA A C 1
ATOM 4858 O O . ALA A 1 614 ? 31.672 -0.498 0.167 1 93.06 614 ALA A O 1
ATOM 4859 N N . ALA A 1 615 ? 30.312 -1.483 1.685 1 90.12 615 ALA A N 1
ATOM 4860 C CA . ALA A 1 615 ? 29.375 -1.821 0.627 1 90.12 615 ALA A CA 1
ATOM 4861 C C . ALA A 1 615 ? 28.078 -1.02 0.772 1 90.12 615 ALA A C 1
ATOM 4863 O O . ALA A 1 615 ? 27.609 -0.776 1.889 1 90.12 615 ALA A O 1
ATOM 4864 N N . PHE A 1 616 ? 27.609 -0.517 -0.37 1 87.62 616 PHE A N 1
ATOM 4865 C CA . PHE A 1 616 ? 26.234 -0.034 -0.536 1 87.62 616 PHE A CA 1
ATOM 4866 C C . PHE A 1 616 ? 25.328 -1.146 -1.044 1 87.62 616 PHE A C 1
ATOM 4868 O O . PHE A 1 616 ? 25.719 -1.929 -1.911 1 87.62 616 PHE A O 1
ATOM 4875 N N . PRO A 1 617 ? 24.188 -1.319 -0.527 1 88.88 617 PRO A N 1
ATOM 4876 C CA . PRO A 1 617 ? 23.391 -0.501 0.387 1 88.88 617 PRO A CA 1
ATOM 4877 C C . PRO A 1 617 ? 23.359 -1.067 1.805 1 88.88 617 PRO A C 1
ATOM 4879 O O . PRO A 1 617 ? 22.531 -0.641 2.621 1 88.88 617 PRO A O 1
ATOM 4882 N N . HIS A 1 618 ? 24.234 -1.973 2.086 1 90.69 618 HIS A N 1
ATOM 4883 C CA . HIS A 1 618 ? 24.203 -2.646 3.379 1 90.69 618 HIS A CA 1
ATOM 4884 C C . HIS A 1 618 ? 24.516 -1.676 4.512 1 90.69 618 HIS A C 1
ATOM 4886 O O . HIS A 1 618 ? 23.906 -1.749 5.582 1 90.69 618 HIS A O 1
ATOM 4892 N N . SER A 1 619 ? 25.359 -0.735 4.27 1 92.5 619 SER A N 1
ATOM 4893 C CA . SER A 1 619 ? 25.734 0.236 5.293 1 92.5 619 SER A CA 1
ATOM 4894 C C . SER A 1 619 ? 24.594 1.21 5.57 1 92.5 619 SER A C 1
ATOM 4896 O O . SER A 1 619 ? 24.281 1.513 6.727 1 92.5 619 SER A O 1
ATOM 4898 N N . THR A 1 620 ? 23.969 1.652 4.488 1 90 620 THR A N 1
ATOM 4899 C CA . THR A 1 620 ? 22.859 2.582 4.672 1 90 620 THR A CA 1
ATOM 4900 C C . THR A 1 620 ? 21.672 1.879 5.312 1 90 620 THR A C 1
ATOM 4902 O O . THR A 1 620 ? 20.938 2.482 6.098 1 90 620 THR A O 1
ATOM 4905 N N . LEU A 1 621 ? 21.5 0.625 4.965 1 90.38 621 LEU A N 1
ATOM 4906 C CA . LEU A 1 621 ? 20.438 -0.151 5.582 1 90.38 621 LEU A CA 1
ATOM 4907 C C . LEU A 1 621 ? 20.703 -0.356 7.07 1 90.38 621 LEU A C 1
ATOM 4909 O O . LEU A 1 621 ? 19.766 -0.379 7.875 1 90.38 621 LEU A O 1
ATOM 4913 N N . HIS A 1 622 ? 21.953 -0.475 7.391 1 91.5 622 HIS A N 1
ATOM 4914 C CA . HIS A 1 622 ? 22.344 -0.589 8.789 1 91.5 622 HIS A CA 1
ATOM 4915 C C . HIS A 1 622 ? 21.969 0.664 9.57 1 91.5 622 HIS A C 1
ATOM 4917 O O . HIS A 1 622 ? 21.406 0.571 10.664 1 91.5 622 HIS A O 1
ATOM 4923 N N . VAL A 1 623 ? 22.172 1.801 9.008 1 90.62 623 VAL A N 1
ATOM 4924 C CA . VAL A 1 623 ? 21.844 3.07 9.648 1 90.62 623 VAL A CA 1
ATOM 4925 C C . VAL A 1 623 ? 20.328 3.199 9.797 1 90.62 623 VAL A C 1
ATOM 4927 O O . VAL A 1 623 ? 19.844 3.631 10.844 1 90.62 623 VAL A O 1
ATOM 4930 N N . ARG A 1 624 ? 19.688 2.795 8.82 1 86.81 624 ARG A N 1
ATOM 4931 C CA . ARG A 1 624 ? 18.234 2.92 8.844 1 86.81 624 ARG A CA 1
ATOM 4932 C C . ARG A 1 624 ? 17.625 2.016 9.914 1 86.81 624 ARG A C 1
ATOM 4934 O O . ARG A 1 624 ? 16.625 2.369 10.539 1 86.81 624 ARG A O 1
ATOM 4941 N N . GLN A 1 625 ? 18.203 0.877 10.078 1 88.25 625 GLN A N 1
ATOM 4942 C CA . GLN A 1 625 ? 17.703 -0.067 11.07 1 88.25 625 GLN A CA 1
ATOM 4943 C C . GLN A 1 625 ? 17.922 0.456 12.492 1 88.25 625 GLN A C 1
ATOM 4945 O O . GLN A 1 625 ? 17.156 0.148 13.398 1 88.25 625 GLN A O 1
ATOM 4950 N N . LEU A 1 626 ? 18.891 1.294 12.656 1 89.06 626 LEU A N 1
ATOM 4951 C CA . LEU A 1 626 ? 19.203 1.807 13.984 1 89.06 626 LEU A CA 1
ATOM 4952 C C . LEU A 1 626 ? 18.562 3.17 14.211 1 89.06 626 LEU A C 1
ATOM 4954 O O . LEU A 1 626 ? 18.703 3.758 15.289 1 89.06 626 LEU A O 1
ATOM 4958 N N . ALA A 1 627 ? 17.828 3.648 13.211 1 85.5 627 ALA A N 1
ATOM 4959 C CA . ALA A 1 627 ? 17.219 4.973 13.305 1 85.5 627 ALA A CA 1
ATOM 4960 C C . ALA A 1 627 ? 15.898 4.922 14.055 1 85.5 627 ALA A C 1
ATOM 4962 O O . ALA A 1 627 ? 15.148 3.945 13.953 1 85.5 627 ALA A O 1
ATOM 4963 N N . PHE A 1 628 ? 15.727 5.871 14.859 1 77.12 628 PHE A N 1
ATOM 4964 C CA . PHE A 1 628 ? 14.445 6.059 15.531 1 77.12 628 PHE A CA 1
ATOM 4965 C C . PHE A 1 628 ? 13.562 7.027 14.758 1 77.12 628 PHE A C 1
ATOM 4967 O O . PHE A 1 628 ? 13.984 8.141 14.438 1 77.12 628 PHE A O 1
ATOM 4974 N N . VAL A 1 629 ? 12.477 6.469 14.195 1 70 629 VAL A N 1
ATOM 4975 C CA . VAL A 1 629 ? 11.617 7.301 13.359 1 70 629 VAL A CA 1
ATOM 4976 C C . VAL A 1 629 ? 10.344 7.668 14.117 1 70 629 VAL A C 1
ATOM 4978 O O . VAL A 1 629 ? 9.734 6.809 14.758 1 70 629 VAL A O 1
ATOM 4981 N N . GLU A 1 630 ? 10.18 8.969 14.367 1 61.22 630 GLU A N 1
ATOM 4982 C CA . GLU A 1 630 ? 8.914 9.43 14.914 1 61.22 630 GLU A CA 1
ATOM 4983 C C . GLU A 1 630 ? 7.848 9.547 13.828 1 61.22 630 GLU A C 1
ATOM 4985 O O . GLU A 1 630 ? 8.133 10 12.719 1 61.22 630 GLU A O 1
ATOM 4990 N N . GLN A 1 631 ? 6.848 8.719 13.938 1 56 631 GLN A N 1
ATOM 4991 C CA . GLN A 1 631 ? 5.773 8.617 12.961 1 56 631 GLN A CA 1
ATOM 4992 C C . GLN A 1 631 ? 4.973 9.914 12.883 1 56 631 GLN A C 1
ATOM 4994 O O . GLN A 1 631 ? 3.973 10.078 13.586 1 56 631 GLN A O 1
ATOM 4999 N N . LEU A 1 632 ? 5.688 11.117 12.805 1 50.62 632 LEU A N 1
ATOM 5000 C CA . LEU A 1 632 ? 4.844 12.266 12.484 1 50.62 632 LEU A CA 1
ATOM 5001 C C . LEU A 1 632 ? 4.32 12.172 11.055 1 50.62 632 LEU A C 1
ATOM 5003 O O . LEU A 1 632 ? 4.484 11.148 10.391 1 50.62 632 LEU A O 1
ATOM 5007 N N . THR A 1 633 ? 3.805 13.125 10.484 1 49.16 633 THR A N 1
ATOM 5008 C CA . THR A 1 633 ? 3.355 13.203 9.102 1 49.16 633 THR A CA 1
ATOM 5009 C C . THR A 1 633 ? 4.457 12.75 8.148 1 49.16 633 THR A C 1
ATOM 5011 O O . THR A 1 633 ? 4.191 12.031 7.18 1 49.16 633 THR A O 1
ATOM 5014 N N . ARG A 1 634 ? 5.602 13.242 8.398 1 50.62 634 ARG A N 1
ATOM 5015 C CA . ARG A 1 634 ? 6.777 12.766 7.676 1 50.62 634 ARG A CA 1
ATOM 5016 C C . ARG A 1 634 ? 7.773 12.109 8.617 1 50.62 634 ARG A C 1
ATOM 5018 O O . ARG A 1 634 ? 8.078 12.648 9.688 1 50.62 634 ARG A O 1
ATOM 5025 N N . PRO A 1 635 ? 8.109 10.844 8.281 1 56.78 635 PRO A N 1
ATOM 5026 C CA . PRO A 1 635 ? 9.07 10.156 9.148 1 56.78 635 PRO A CA 1
ATOM 5027 C C . PRO A 1 635 ? 10.359 10.953 9.344 1 56.78 635 PRO A C 1
ATOM 5029 O O . PRO A 1 635 ? 11.047 11.273 8.375 1 56.78 635 PRO A O 1
ATOM 5032 N N . LEU A 1 636 ? 10.406 11.68 10.391 1 60.41 636 LEU A N 1
ATOM 5033 C CA . LEU A 1 636 ? 11.656 12.367 10.711 1 60.41 636 LEU A CA 1
ATOM 5034 C C . LEU A 1 636 ? 12.508 11.531 11.656 1 60.41 636 LEU A C 1
ATOM 5036 O O . LEU A 1 636 ? 12.016 11.023 12.664 1 60.41 636 LEU A O 1
ATOM 5040 N N . THR A 1 637 ? 13.727 11.156 11.141 1 66.44 637 THR A N 1
ATOM 5041 C CA . THR A 1 637 ? 14.68 10.445 11.984 1 66.44 637 THR A CA 1
ATOM 5042 C C . THR A 1 637 ? 15.102 11.305 13.164 1 66.44 637 THR A C 1
ATOM 5044 O O . THR A 1 637 ? 15.625 12.406 12.977 1 66.44 637 THR A O 1
ATOM 5047 N N . THR A 1 638 ? 14.664 11.062 14.336 1 67.12 638 THR A N 1
ATOM 5048 C CA . THR A 1 638 ? 15.016 11.82 15.531 1 67.12 638 THR A CA 1
ATOM 5049 C C . THR A 1 638 ? 16.469 11.555 15.938 1 67.12 638 THR A C 1
ATOM 5051 O O . THR A 1 638 ? 17.125 12.43 16.484 1 67.12 638 THR A O 1
ATOM 5054 N N . GLY A 1 639 ? 16.938 10.352 15.625 1 74.94 639 GLY A N 1
ATOM 5055 C CA . GLY A 1 639 ? 18.312 10.039 15.969 1 74.94 639 GLY A CA 1
ATOM 5056 C C . GLY A 1 639 ? 18.688 8.594 15.703 1 74.94 639 GLY A C 1
ATOM 5057 O O . GLY A 1 639 ? 17.812 7.746 15.523 1 74.94 639 GLY A O 1
ATOM 5058 N N . VAL A 1 640 ? 20.031 8.414 15.539 1 82.5 640 VAL A N 1
ATOM 5059 C CA . VAL A 1 640 ? 20.562 7.078 15.289 1 82.5 640 VAL A CA 1
ATOM 5060 C C . VAL A 1 640 ? 21.516 6.68 16.422 1 82.5 640 VAL A C 1
ATOM 5062 O O . VAL A 1 640 ? 22.312 7.492 16.875 1 82.5 640 VAL A O 1
ATOM 5065 N N . LYS A 1 641 ? 21.234 5.586 17 1 81.88 641 LYS A N 1
ATOM 5066 C CA . LYS A 1 641 ? 22.188 5.074 17.984 1 81.88 641 LYS A CA 1
ATOM 5067 C C . LYS A 1 641 ? 23.406 4.441 17.297 1 81.88 641 LYS A C 1
ATOM 5069 O O . LYS A 1 641 ? 23.281 3.402 16.641 1 81.88 641 LYS A O 1
ATOM 5074 N N . GLU A 1 642 ? 24.453 5.086 17.328 1 87.38 642 GLU A N 1
ATOM 5075 C CA . GLU A 1 642 ? 25.672 4.598 16.703 1 87.38 642 GLU A CA 1
ATOM 5076 C C . GLU A 1 642 ? 26.375 3.555 17.562 1 87.38 642 GLU A C 1
ATOM 5078 O O . GLU A 1 642 ? 26.875 3.871 18.641 1 87.38 642 GLU A O 1
ATOM 5083 N N . THR A 1 643 ? 26.312 2.301 17.25 1 89.38 643 THR A N 1
ATOM 5084 C CA . THR A 1 643 ? 26.938 1.222 18 1 89.38 643 THR A CA 1
ATOM 5085 C C . THR A 1 643 ? 27.75 0.314 17.094 1 89.38 643 THR A C 1
ATOM 5087 O O . THR A 1 643 ? 27.422 0.146 15.922 1 89.38 643 THR A O 1
ATOM 5090 N N . ARG A 1 644 ? 28.828 -0.268 17.609 1 92.81 644 ARG A N 1
ATOM 5091 C CA . ARG A 1 644 ? 29.672 -1.239 16.922 1 92.81 644 ARG A CA 1
ATOM 5092 C C . ARG A 1 644 ? 29.266 -2.666 17.281 1 92.81 644 ARG A C 1
ATOM 5094 O O . ARG A 1 644 ? 29.688 -3.619 16.625 1 92.81 644 ARG A O 1
ATOM 5101 N N . LEU A 1 645 ? 28.484 -2.787 18.188 1 92.19 645 LEU A N 1
ATOM 5102 C CA . LEU A 1 645 ? 28.156 -4.105 18.719 1 92.19 645 LEU A CA 1
ATOM 5103 C C . LEU A 1 645 ? 27.312 -4.902 17.719 1 92.19 645 LEU A C 1
ATOM 5105 O O . LEU A 1 645 ? 27.469 -6.121 17.625 1 92.19 645 LEU A O 1
ATOM 5109 N N . THR A 1 646 ? 26.484 -4.238 17 1 94 646 THR A N 1
ATOM 5110 C CA . THR A 1 646 ? 25.625 -4.945 16.047 1 94 646 THR A CA 1
ATOM 5111 C C . THR A 1 646 ? 26.469 -5.523 14.906 1 94 646 THR A C 1
ATOM 5113 O O . THR A 1 646 ? 26.297 -6.691 14.539 1 94 646 THR A O 1
ATOM 5116 N N . SER A 1 647 ? 27.406 -4.73 14.352 1 94.5 647 SER A N 1
ATOM 5117 C CA . SER A 1 647 ? 28.266 -5.211 13.273 1 94.5 647 SER A CA 1
ATOM 5118 C C . SER A 1 647 ? 29.219 -6.285 13.773 1 94.5 647 SER A C 1
ATOM 5120 O O . SER A 1 647 ? 29.484 -7.27 13.078 1 94.5 647 SER A O 1
ATOM 5122 N N . LEU A 1 648 ? 29.781 -6.137 15.008 1 95.69 648 LEU A N 1
ATOM 5123 C CA . LEU A 1 648 ? 30.703 -7.117 15.578 1 95.69 648 LEU A CA 1
ATOM 5124 C C . LEU A 1 648 ? 30 -8.453 15.812 1 95.69 648 LEU A C 1
ATOM 5126 O O . LEU A 1 648 ? 30.516 -9.508 15.438 1 95.69 648 LEU A O 1
ATOM 5130 N N . ALA A 1 649 ? 28.859 -8.391 16.406 1 95.44 649 ALA A N 1
ATOM 5131 C CA . ALA A 1 649 ? 28.094 -9.609 16.656 1 95.44 649 ALA A CA 1
ATOM 5132 C C . ALA A 1 649 ? 27.734 -10.305 15.344 1 95.44 649 ALA A C 1
ATOM 5134 O O . ALA A 1 649 ? 27.844 -11.523 15.234 1 95.44 649 ALA A O 1
ATOM 5135 N N . ALA A 1 650 ? 27.281 -9.555 14.375 1 96.25 650 ALA A N 1
ATOM 5136 C CA . ALA A 1 650 ? 26.891 -10.133 13.094 1 96.25 650 ALA A CA 1
ATOM 5137 C C . ALA A 1 650 ? 28.062 -10.844 12.43 1 96.25 650 ALA A C 1
ATOM 5139 O O . ALA A 1 650 ? 27.922 -11.961 11.93 1 96.25 650 ALA A O 1
ATOM 5140 N N . ASN A 1 651 ? 29.281 -10.273 12.445 1 96.69 651 ASN A N 1
ATOM 5141 C CA . ASN A 1 651 ? 30.438 -10.875 11.805 1 96.69 651 ASN A CA 1
ATOM 5142 C C . ASN A 1 651 ? 30.969 -12.062 12.602 1 96.69 651 ASN A C 1
ATOM 5144 O O . ASN A 1 651 ? 31.531 -13 12.031 1 96.69 651 ASN A O 1
ATOM 5148 N N . ILE A 1 652 ? 30.812 -12.062 13.875 1 96.75 652 ILE A N 1
ATOM 5149 C CA . ILE A 1 652 ? 31.172 -13.227 14.68 1 96.75 652 ILE A CA 1
ATOM 5150 C C . ILE A 1 652 ? 30.219 -14.383 14.359 1 96.75 652 ILE A C 1
ATOM 5152 O O . ILE A 1 652 ? 30.656 -15.523 14.211 1 96.75 652 ILE A O 1
ATOM 5156 N N . PHE A 1 653 ? 28.938 -14.047 14.242 1 96.69 653 PHE A N 1
ATOM 5157 C CA . PHE A 1 653 ? 27.969 -15.078 13.898 1 96.69 653 PHE A CA 1
ATOM 5158 C C . PHE A 1 653 ? 28.266 -15.664 12.523 1 96.69 653 PHE A C 1
ATOM 5160 O O . PHE A 1 653 ? 28.047 -16.859 12.297 1 96.69 653 PHE A O 1
ATOM 5167 N N . ILE A 1 654 ? 28.75 -14.836 11.648 1 96.69 654 ILE A N 1
ATOM 5168 C CA . ILE A 1 654 ? 29.109 -15.32 10.32 1 96.69 654 ILE A CA 1
ATOM 5169 C C . ILE A 1 654 ? 30.281 -16.297 10.438 1 96.69 654 ILE A C 1
ATOM 5171 O O . ILE A 1 654 ? 30.312 -17.328 9.758 1 96.69 654 ILE A O 1
ATOM 5175 N N . GLY A 1 655 ? 31.297 -16.016 11.328 1 95.06 655 GLY A N 1
ATOM 5176 C CA . GLY A 1 655 ? 32.406 -16.938 11.555 1 95.06 655 GLY A CA 1
ATOM 5177 C C . GLY A 1 655 ? 31.969 -18.266 12.125 1 95.06 655 GLY A C 1
ATOM 5178 O O . GLY A 1 655 ? 32.469 -19.312 11.711 1 95.06 655 GLY A O 1
ATOM 5179 N N . VAL A 1 656 ? 30.953 -18.234 12.906 1 94.94 656 VAL A N 1
ATOM 5180 C CA . VAL A 1 656 ? 30.438 -19.453 13.523 1 94.94 656 VAL A CA 1
ATOM 5181 C C . VAL A 1 656 ? 29.609 -20.234 12.516 1 94.94 656 VAL A C 1
ATOM 5183 O O . VAL A 1 656 ? 29.484 -21.453 12.617 1 94.94 656 VAL A O 1
ATOM 5186 N N . SER A 1 657 ? 29.125 -19.562 11.562 1 94.25 657 SER A N 1
ATOM 5187 C CA . SER A 1 657 ? 28.281 -20.203 10.562 1 94.25 657 SER A CA 1
ATOM 5188 C C . SER A 1 657 ? 29.094 -21.141 9.68 1 94.25 657 SER A C 1
ATOM 5190 O O . SER A 1 657 ? 28.531 -21.922 8.906 1 94.25 657 SER A O 1
ATOM 5192 N N . VAL A 1 658 ? 30.438 -21.094 9.727 1 91.5 658 VAL A N 1
ATOM 5193 C CA . VAL A 1 658 ? 31.266 -22.031 8.984 1 91.5 658 VAL A CA 1
ATOM 5194 C C . VAL A 1 658 ? 31.031 -23.453 9.484 1 91.5 658 VAL A C 1
ATOM 5196 O O . VAL A 1 658 ? 31.141 -24.422 8.727 1 91.5 658 VAL A O 1
ATOM 5199 N N . LEU A 1 659 ? 30.531 -23.531 10.695 1 91.12 659 LEU A N 1
ATOM 5200 C CA . LEU A 1 659 ? 30.25 -24.828 11.289 1 91.12 659 LEU A CA 1
ATOM 5201 C C . LEU A 1 659 ? 28.922 -25.391 10.789 1 91.12 659 LEU A C 1
ATOM 5203 O O . LEU A 1 659 ? 28.656 -26.578 10.922 1 91.12 659 LEU A O 1
ATOM 5207 N N . LEU A 1 660 ? 28.188 -24.547 10.172 1 90.44 660 LEU A N 1
ATOM 5208 C CA . LEU A 1 660 ? 26.891 -24.969 9.664 1 90.44 660 LEU A CA 1
ATOM 5209 C C . LEU A 1 660 ? 27 -25.406 8.203 1 90.44 660 LEU A C 1
ATOM 5211 O O . LEU A 1 660 ? 25.984 -25.75 7.582 1 90.44 660 LEU A O 1
ATOM 5215 N N . LEU A 1 661 ? 28.203 -25.375 7.738 1 88.25 661 LEU A N 1
ATOM 5216 C CA . LEU A 1 661 ? 28.422 -25.844 6.371 1 88.25 661 LEU A CA 1
ATOM 5217 C C . LEU A 1 661 ? 28.688 -27.344 6.34 1 88.25 661 LEU A C 1
ATOM 5219 O O . LEU A 1 661 ? 29.359 -27.875 7.223 1 88.25 661 LEU A O 1
ATOM 5223 N N . PRO A 1 662 ? 28.172 -28.109 5.48 1 86 662 PRO A N 1
ATOM 5224 C CA . PRO A 1 662 ? 27.328 -27.688 4.352 1 86 662 PRO A CA 1
ATOM 5225 C C . PRO A 1 662 ? 25.859 -27.625 4.715 1 86 662 PRO A C 1
ATOM 5227 O O . PRO A 1 662 ? 25.141 -26.719 4.242 1 86 662 PRO A O 1
ATOM 5230 N N . VAL A 1 663 ? 25.438 -28.625 5.547 1 87.12 663 VAL A N 1
ATOM 5231 C CA . VAL A 1 663 ? 24.062 -28.625 6.039 1 87.12 663 VAL A CA 1
ATOM 5232 C C . VAL A 1 663 ? 24 -27.984 7.43 1 87.12 663 VAL A C 1
ATOM 5234 O O . VAL A 1 663 ? 24.844 -28.281 8.281 1 87.12 663 VAL A O 1
ATOM 5237 N N . PRO A 1 664 ? 23.109 -26.953 7.605 1 89.06 664 PRO A N 1
ATOM 5238 C CA . PRO A 1 664 ? 21.812 -26.625 7.016 1 89.06 664 PRO A CA 1
ATOM 5239 C C . PRO A 1 664 ? 21.875 -25.438 6.062 1 89.06 664 PRO A C 1
ATOM 5241 O O . PRO A 1 664 ? 20.859 -25.078 5.461 1 89.06 664 PRO A O 1
ATOM 5244 N N . LEU A 1 665 ? 22.984 -24.812 5.754 1 88.56 665 LEU A N 1
ATOM 5245 C CA . LEU A 1 665 ? 23.047 -23.625 4.902 1 88.56 665 LEU A CA 1
ATOM 5246 C C . LEU A 1 665 ? 22.719 -23.984 3.455 1 88.56 665 LEU A C 1
ATOM 5248 O O . LEU A 1 665 ? 22.266 -23.125 2.691 1 88.56 665 LEU A O 1
ATOM 5252 N N . GLN A 1 666 ? 22.922 -25.203 3.158 1 88.44 666 GLN A N 1
ATOM 5253 C CA . GLN A 1 666 ? 22.641 -25.656 1.798 1 88.44 666 GLN A CA 1
ATOM 5254 C C . GLN A 1 666 ? 21.141 -25.781 1.556 1 88.44 666 GLN A C 1
ATOM 5256 O O . GLN A 1 666 ? 20.703 -25.938 0.414 1 88.44 666 GLN A O 1
ATOM 5261 N N . TRP A 1 667 ? 20.391 -25.719 2.627 1 87.38 667 TRP A N 1
ATOM 5262 C CA . TRP A 1 667 ? 18.938 -25.766 2.486 1 87.38 667 TRP A CA 1
ATOM 5263 C C . TRP A 1 667 ? 18.406 -24.453 1.919 1 87.38 667 TRP A C 1
ATOM 5265 O O . TRP A 1 667 ? 17.234 -24.375 1.539 1 87.38 667 TRP A O 1
ATOM 5275 N N . ILE A 1 668 ? 19.234 -23.484 1.758 1 90.56 668 ILE A N 1
ATOM 5276 C CA . ILE A 1 668 ? 18.812 -22.234 1.122 1 90.56 668 ILE A CA 1
ATOM 5277 C C . ILE A 1 668 ? 19.062 -22.312 -0.383 1 90.56 668 ILE A C 1
ATOM 5279 O O . ILE A 1 668 ? 20.203 -22.297 -0.834 1 90.56 668 ILE A O 1
ATOM 5283 N N . PRO A 1 669 ? 18.016 -22.453 -1.114 1 92.62 669 PRO A N 1
ATOM 5284 C CA . PRO A 1 669 ? 18.188 -22.594 -2.562 1 92.62 669 PRO A CA 1
ATOM 5285 C C . PRO A 1 669 ? 18.703 -21.312 -3.223 1 92.62 669 PRO A C 1
ATOM 5287 O O . PRO A 1 669 ? 18.531 -20.219 -2.672 1 92.62 669 PRO A O 1
ATOM 5290 N N . LYS A 1 670 ? 19.328 -21.375 -4.32 1 91.94 670 LYS A N 1
ATOM 5291 C CA . LYS A 1 670 ? 19.922 -20.25 -5.051 1 91.94 670 LYS A CA 1
ATOM 5292 C C . LYS A 1 670 ? 18.859 -19.219 -5.414 1 91.94 670 LYS A C 1
ATOM 5294 O O . LYS A 1 670 ? 19.094 -18.016 -5.328 1 91.94 670 LYS A O 1
ATOM 5299 N N . PRO A 1 671 ? 17.594 -19.672 -5.777 1 94.06 671 PRO A N 1
ATOM 5300 C CA . PRO A 1 671 ? 16.594 -18.672 -6.141 1 94.06 671 PRO A CA 1
ATOM 5301 C C . PRO A 1 671 ? 16.219 -17.766 -4.969 1 94.06 671 PRO A C 1
ATOM 5303 O O . PRO A 1 671 ? 15.844 -16.609 -5.18 1 94.06 671 PRO A O 1
ATOM 5306 N N . VAL A 1 672 ? 16.266 -18.234 -3.748 1 94.44 672 VAL A N 1
ATOM 5307 C CA . VAL A 1 672 ? 15.977 -17.422 -2.576 1 94.44 672 VAL A CA 1
ATOM 5308 C C . VAL A 1 672 ? 17.062 -16.359 -2.408 1 94.44 672 VAL A C 1
ATOM 5310 O O . VAL A 1 672 ? 16.766 -15.227 -1.999 1 94.44 672 VAL A O 1
ATOM 5313 N N . LEU A 1 673 ? 18.297 -16.688 -2.795 1 92.31 673 LEU A N 1
ATOM 5314 C CA . LEU A 1 673 ? 19.391 -15.719 -2.77 1 92.31 673 LEU A CA 1
ATOM 5315 C C . LEU A 1 673 ? 19.172 -14.625 -3.809 1 92.31 673 LEU A C 1
ATOM 5317 O O . LEU A 1 673 ? 19.453 -13.445 -3.551 1 92.31 673 LEU A O 1
ATOM 5321 N N . TYR A 1 674 ? 18.656 -15.055 -4.961 1 93.69 674 TYR A N 1
ATOM 5322 C CA . TYR A 1 674 ? 18.359 -14.062 -5.988 1 93.69 674 TYR A CA 1
ATOM 5323 C C . TYR A 1 674 ? 17.219 -13.156 -5.551 1 93.69 674 TYR A C 1
ATOM 5325 O O . TYR A 1 674 ? 17.219 -11.961 -5.871 1 93.69 674 TYR A O 1
ATOM 5333 N N . GLY A 1 675 ? 16.234 -13.75 -4.836 1 94.19 675 GLY A N 1
ATOM 5334 C CA . GLY A 1 675 ? 15.188 -12.922 -4.262 1 94.19 675 GLY A CA 1
ATOM 5335 C C . GLY A 1 675 ? 15.711 -11.906 -3.266 1 94.19 675 GLY A C 1
ATOM 5336 O O . GLY A 1 675 ? 15.219 -10.773 -3.203 1 94.19 675 GLY A O 1
ATOM 5337 N N . LEU A 1 676 ? 16.688 -12.258 -2.568 1 92.81 676 LEU A N 1
ATOM 5338 C CA . LEU A 1 676 ? 17.328 -11.367 -1.606 1 92.81 676 LEU A CA 1
ATOM 5339 C C . LEU A 1 676 ? 18.016 -10.203 -2.316 1 92.81 676 LEU A C 1
ATOM 5341 O O . LEU A 1 676 ? 17.953 -9.062 -1.852 1 92.81 676 LEU A O 1
ATOM 5345 N N . PHE A 1 677 ? 18.625 -10.422 -3.455 1 91.75 677 PHE A N 1
ATOM 5346 C CA . PHE A 1 677 ? 19.266 -9.367 -4.234 1 91.75 677 PHE A CA 1
ATOM 5347 C C . PHE A 1 677 ? 18.25 -8.336 -4.699 1 91.75 677 PHE A C 1
ATOM 5349 O O . PHE A 1 677 ? 18.5 -7.133 -4.645 1 91.75 677 PHE A O 1
ATOM 5356 N N . LEU A 1 678 ? 17.156 -8.898 -5.129 1 94.44 678 LEU A N 1
ATOM 5357 C CA . LEU A 1 678 ? 16.094 -8 -5.578 1 94.44 678 LEU A CA 1
ATOM 5358 C C . LEU A 1 678 ? 15.539 -7.184 -4.414 1 94.44 678 LEU A C 1
ATOM 5360 O O . LEU A 1 678 ? 15.234 -6 -4.57 1 94.44 678 LEU A O 1
ATOM 5364 N N . TYR A 1 679 ? 15.43 -7.879 -3.252 1 93.56 679 TYR A N 1
ATOM 5365 C CA . TYR A 1 679 ? 14.938 -7.195 -2.059 1 93.56 679 TYR A CA 1
ATOM 5366 C C . TYR A 1 679 ? 15.875 -6.062 -1.656 1 93.56 679 TYR A C 1
ATOM 5368 O O . TYR A 1 679 ? 15.422 -4.953 -1.37 1 93.56 679 TYR A O 1
ATOM 5376 N N . ILE A 1 680 ? 17.109 -6.266 -1.611 1 89.5 680 ILE A N 1
ATOM 5377 C CA . ILE A 1 680 ? 18.109 -5.27 -1.215 1 89.5 680 ILE A CA 1
ATOM 5378 C C . ILE A 1 680 ? 18.125 -4.125 -2.225 1 89.5 680 ILE A C 1
ATOM 5380 O O . ILE A 1 680 ? 18.234 -2.957 -1.846 1 89.5 680 ILE A O 1
ATOM 5384 N N . ALA A 1 681 ? 18 -4.445 -3.479 1 91.69 681 ALA A N 1
ATOM 5385 C CA . ALA A 1 681 ? 17.969 -3.426 -4.523 1 91.69 681 ALA A CA 1
ATOM 5386 C C . ALA A 1 681 ? 16.734 -2.533 -4.375 1 91.69 681 ALA A C 1
ATOM 5388 O O . ALA A 1 681 ? 16.844 -1.308 -4.457 1 91.69 681 ALA A O 1
ATOM 5389 N N . LEU A 1 682 ? 15.602 -3.137 -4.07 1 91.88 682 LEU A N 1
ATOM 5390 C CA . LEU A 1 682 ? 14.359 -2.385 -3.986 1 91.88 682 LEU A CA 1
ATOM 5391 C C . LEU A 1 682 ? 14.336 -1.516 -2.732 1 91.88 682 LEU A C 1
ATOM 5393 O O . LEU A 1 682 ? 13.82 -0.395 -2.76 1 91.88 682 LEU A O 1
ATOM 5397 N N . THR A 1 683 ? 14.812 -1.959 -1.677 1 89.31 683 THR A N 1
ATOM 5398 C CA . THR A 1 683 ? 14.781 -1.2 -0.431 1 89.31 683 THR A CA 1
ATOM 5399 C C . THR A 1 683 ? 15.82 -0.081 -0.451 1 89.31 683 THR A C 1
ATOM 5401 O O . THR A 1 683 ? 15.695 0.903 0.282 1 89.31 683 THR A O 1
ATOM 5404 N N . SER A 1 684 ? 16.812 -0.186 -1.319 1 87.81 684 SER A N 1
ATOM 5405 C CA . SER A 1 684 ? 17.844 0.851 -1.399 1 87.81 684 SER A CA 1
ATOM 5406 C C . SER A 1 684 ? 17.328 2.078 -2.146 1 87.81 684 SER A C 1
ATOM 5408 O O . SER A 1 684 ? 17.906 3.158 -2.047 1 87.81 684 SER A O 1
ATOM 5410 N N . ILE A 1 685 ? 16.25 1.866 -2.857 1 85.88 685 ILE A N 1
ATOM 5411 C CA . ILE A 1 685 ? 15.664 2.967 -3.621 1 85.88 685 ILE A CA 1
ATOM 5412 C C . ILE A 1 685 ? 15 3.959 -2.674 1 85.88 685 ILE A C 1
ATOM 5414 O O . ILE A 1 685 ? 14.938 5.156 -2.963 1 85.88 685 ILE A O 1
ATOM 5418 N N . ASP A 1 686 ? 14.672 3.373 -1.49 1 81.44 686 ASP A N 1
ATOM 5419 C CA . ASP A 1 686 ? 14.008 4.234 -0.514 1 81.44 686 ASP A CA 1
ATOM 5420 C C . ASP A 1 686 ? 14.992 5.234 0.09 1 81.44 686 ASP A C 1
ATOM 5422 O O . ASP A 1 686 ? 16.016 4.84 0.649 1 81.44 686 ASP A O 1
ATOM 5426 N N . GLY A 1 687 ? 15.008 6.434 -0.18 1 75.38 687 GLY A N 1
ATOM 5427 C CA . GLY A 1 687 ? 15.859 7.469 0.379 1 75.38 687 GLY A CA 1
ATOM 5428 C C . GLY A 1 687 ? 16.703 8.18 -0.666 1 75.38 687 GLY A C 1
ATOM 5429 O O . GLY A 1 687 ? 17.391 9.148 -0.358 1 75.38 687 GLY A O 1
ATOM 5430 N N . ASN A 1 688 ? 16.625 7.559 -1.835 1 85.69 688 ASN A N 1
ATOM 5431 C CA . ASN A 1 688 ? 17.359 8.211 -2.916 1 85.69 688 ASN A CA 1
ATOM 5432 C C . ASN A 1 688 ? 16.562 9.367 -3.518 1 85.69 688 ASN A C 1
ATOM 5434 O O . ASN A 1 688 ? 15.43 9.18 -3.963 1 85.69 688 ASN A O 1
ATOM 5438 N N . GLN A 1 689 ? 17.125 10.5 -3.561 1 85.31 689 GLN A N 1
ATOM 5439 C CA . GLN A 1 689 ? 16.453 11.703 -4.043 1 85.31 689 GLN A CA 1
ATOM 5440 C C . GLN A 1 689 ? 16.234 11.648 -5.555 1 85.31 689 GLN A C 1
ATOM 5442 O O . GLN A 1 689 ? 15.266 12.195 -6.07 1 85.31 689 GLN A O 1
ATOM 5447 N N . MET A 1 690 ? 17.266 11.039 -6.258 1 89.75 690 MET A N 1
ATOM 5448 C CA . MET A 1 690 ? 17.109 10.945 -7.703 1 89.75 690 MET A CA 1
ATOM 5449 C C . MET A 1 690 ? 15.859 10.133 -8.055 1 89.75 690 MET A C 1
ATOM 5451 O O . MET A 1 690 ? 15.102 10.516 -8.953 1 89.75 690 MET A O 1
ATOM 5455 N N . CYS A 1 691 ? 15.688 9.109 -7.336 1 89.44 691 CYS A N 1
ATOM 5456 C CA . CYS A 1 691 ? 14.508 8.289 -7.582 1 89.44 691 CYS A CA 1
ATOM 5457 C C . CYS A 1 691 ? 13.234 9.047 -7.207 1 89.44 691 CYS A C 1
ATOM 5459 O O . CYS A 1 691 ? 12.203 8.898 -7.863 1 89.44 691 CYS A O 1
ATOM 5461 N N . ASP A 1 692 ? 13.273 9.828 -6.184 1 86.31 692 ASP A N 1
ATOM 5462 C CA . ASP A 1 692 ? 12.133 10.648 -5.793 1 86.31 692 ASP A CA 1
ATOM 5463 C C . ASP A 1 692 ? 11.789 11.656 -6.887 1 86.31 692 ASP A C 1
ATOM 5465 O O . ASP A 1 692 ? 10.609 11.891 -7.172 1 86.31 692 ASP A O 1
ATOM 5469 N N . ARG A 1 693 ? 12.797 12.195 -7.469 1 89 693 ARG A N 1
ATOM 5470 C CA . ARG A 1 693 ? 12.562 13.172 -8.523 1 89 693 ARG A CA 1
ATOM 5471 C C . ARG A 1 693 ? 12.031 12.5 -9.789 1 89 693 ARG A C 1
ATOM 5473 O O . ARG A 1 693 ? 11.234 13.086 -10.523 1 89 693 ARG A O 1
ATOM 5480 N N . MET A 1 694 ? 12.562 11.336 -9.984 1 89.12 694 MET A N 1
ATOM 5481 C CA . MET A 1 694 ? 12.031 10.578 -11.125 1 89.12 694 MET A CA 1
ATOM 5482 C C . MET A 1 694 ? 10.555 10.25 -10.922 1 89.12 694 MET A C 1
ATOM 5484 O O . MET A 1 694 ? 9.773 10.281 -11.867 1 89.12 694 MET A O 1
ATOM 5488 N N . ALA A 1 695 ? 10.219 9.938 -9.711 1 86.56 695 ALA A N 1
ATOM 5489 C CA . ALA A 1 695 ? 8.828 9.641 -9.383 1 86.56 695 ALA A CA 1
ATOM 5490 C C . ALA A 1 695 ? 7.949 10.875 -9.531 1 86.56 695 ALA A C 1
ATOM 5492 O O . ALA A 1 695 ? 6.758 10.766 -9.836 1 86.56 695 ALA A O 1
ATOM 5493 N N . LEU A 1 696 ? 8.508 12.062 -9.297 1 84.56 696 LEU A N 1
ATOM 5494 C CA . LEU A 1 696 ? 7.766 13.305 -9.445 1 84.56 696 LEU A CA 1
ATOM 5495 C C . LEU A 1 696 ? 7.328 13.5 -10.898 1 84.56 696 LEU A C 1
ATOM 5497 O O . LEU A 1 696 ? 6.293 14.125 -11.156 1 84.56 696 LEU A O 1
ATOM 5501 N N . LEU A 1 697 ? 8.141 12.93 -11.844 1 84.12 697 LEU A N 1
ATOM 5502 C CA . LEU A 1 697 ? 7.805 13.047 -13.258 1 84.12 697 LEU A CA 1
ATOM 5503 C C . LEU A 1 697 ? 6.531 12.273 -13.578 1 84.12 697 LEU A C 1
ATOM 5505 O O . LEU A 1 697 ? 5.789 12.641 -14.492 1 84.12 697 LEU A O 1
ATOM 5509 N N . LEU A 1 698 ? 6.293 11.297 -12.703 1 84.44 698 LEU A N 1
ATOM 5510 C CA . LEU A 1 698 ? 5.133 10.453 -12.961 1 84.44 698 LEU A CA 1
ATOM 5511 C C . LEU A 1 698 ? 3.957 10.859 -12.078 1 84.44 698 LEU A C 1
ATOM 5513 O O . LEU A 1 698 ? 2.85 10.336 -12.234 1 84.44 698 LEU A O 1
ATOM 5517 N N . LYS A 1 699 ? 4.141 11.703 -11.148 1 82.44 699 LYS A N 1
ATOM 5518 C CA . LYS A 1 699 ? 3.09 12.148 -10.242 1 82.44 699 LYS A CA 1
ATOM 5519 C C . LYS A 1 699 ? 2.357 13.367 -10.805 1 82.44 699 LYS A C 1
ATOM 5521 O O . LYS A 1 699 ? 2.914 14.109 -11.609 1 82.44 699 LYS A O 1
ATOM 5526 N N . GLU A 1 700 ? 1.15 13.438 -10.383 1 77.25 700 GLU A N 1
ATOM 5527 C CA . GLU A 1 700 ? 0.38 14.617 -10.766 1 77.25 700 GLU A CA 1
ATOM 5528 C C . GLU A 1 700 ? 0.921 15.875 -10.086 1 77.25 700 GLU A C 1
ATOM 5530 O O . GLU A 1 700 ? 1.432 15.812 -8.969 1 77.25 700 GLU A O 1
ATOM 5535 N N . GLN A 1 701 ? 0.92 16.969 -10.727 1 72.94 701 GLN A N 1
ATOM 5536 C CA . GLN A 1 701 ? 1.508 18.219 -10.273 1 72.94 701 GLN A CA 1
ATOM 5537 C C . GLN A 1 701 ? 0.862 18.703 -8.977 1 72.94 701 GLN A C 1
ATOM 5539 O O . GLN A 1 701 ? 1.502 19.375 -8.172 1 72.94 701 GLN A O 1
ATOM 5544 N N . THR A 1 702 ? -0.363 18.219 -8.711 1 70.19 702 THR A N 1
ATOM 5545 C CA . THR A 1 702 ? -1.062 18.703 -7.523 1 70.19 702 THR A CA 1
ATOM 5546 C C . THR A 1 702 ? -0.609 17.938 -6.281 1 70.19 702 THR A C 1
ATOM 5548 O O . THR A 1 702 ? -0.789 18.406 -5.156 1 70.19 702 THR A O 1
ATOM 5551 N N . SER A 1 703 ? 0.034 16.906 -6.586 1 68.81 703 SER A N 1
ATOM 5552 C CA . SER A 1 703 ? 0.401 16.062 -5.449 1 68.81 703 SER A CA 1
ATOM 5553 C C . SER A 1 703 ? 1.887 16.188 -5.129 1 68.81 703 SER A C 1
ATOM 5555 O O . SER A 1 703 ? 2.432 15.383 -4.371 1 68.81 703 SER A O 1
ATOM 5557 N N . TYR A 1 704 ? 2.527 17.234 -5.648 1 72.81 704 TYR A N 1
ATOM 5558 C CA . TYR A 1 704 ? 3.939 17.406 -5.324 1 72.81 704 TYR A CA 1
ATOM 5559 C C . TYR A 1 704 ? 4.125 17.75 -3.85 1 72.81 704 TYR A C 1
ATOM 5561 O O . TYR A 1 704 ? 3.398 18.578 -3.301 1 72.81 704 TYR A O 1
ATOM 5569 N N . PRO A 1 705 ? 4.934 16.938 -3.191 1 72.19 705 PRO A N 1
ATOM 5570 C CA . PRO A 1 705 ? 5.199 17.266 -1.787 1 72.19 705 PRO A CA 1
ATOM 5571 C C . PRO A 1 705 ? 5.984 18.562 -1.619 1 72.19 705 PRO A C 1
ATOM 5573 O O . PRO A 1 705 ? 6.699 18.969 -2.535 1 72.19 705 PRO A O 1
ATOM 5576 N N . PRO A 1 706 ? 5.73 19.203 -0.595 1 69.94 706 PRO A N 1
ATOM 5577 C CA . PRO A 1 706 ? 6.43 20.469 -0.365 1 69.94 706 PRO A CA 1
ATOM 5578 C C . PRO A 1 706 ? 7.883 20.266 0.067 1 69.94 706 PRO A C 1
ATOM 5580 O O . PRO A 1 706 ? 8.258 20.656 1.176 1 69.94 706 PRO A O 1
ATOM 5583 N N . THR A 1 707 ? 8.617 19.734 -0.853 1 70.75 707 THR A N 1
ATOM 5584 C CA . THR A 1 707 ? 10.039 19.562 -0.564 1 70.75 707 THR A CA 1
ATOM 5585 C C . THR A 1 707 ? 10.805 20.844 -0.859 1 70.75 707 THR A C 1
ATOM 5587 O O . THR A 1 707 ? 10.305 21.734 -1.563 1 70.75 707 THR A O 1
ATOM 5590 N N . HIS A 1 708 ? 11.898 21.016 -0.291 1 69.19 708 HIS A N 1
ATOM 5591 C CA . HIS A 1 708 ? 12.695 22.234 -0.378 1 69.19 708 HIS A CA 1
ATOM 5592 C C . HIS A 1 708 ? 13.062 22.562 -1.823 1 69.19 708 HIS A C 1
ATOM 5594 O O . HIS A 1 708 ? 13.039 23.719 -2.236 1 69.19 708 HIS A O 1
ATOM 5600 N N . TYR A 1 709 ? 13.344 21.516 -2.635 1 76.12 709 TYR A N 1
ATOM 5601 C CA . TYR A 1 709 ? 13.797 21.828 -3.986 1 76.12 709 TYR A CA 1
ATOM 5602 C C . TYR A 1 709 ? 12.625 22.234 -4.875 1 76.12 709 TYR A C 1
ATOM 5604 O O . TYR A 1 709 ? 12.797 23 -5.832 1 76.12 709 TYR A O 1
ATOM 5612 N N . ILE A 1 710 ? 11.453 21.828 -4.492 1 74.25 710 ILE A N 1
ATOM 5613 C CA . ILE A 1 710 ? 10.305 22.203 -5.309 1 74.25 710 ILE A CA 1
ATOM 5614 C C . ILE A 1 710 ? 9.93 23.656 -5.051 1 74.25 710 ILE A C 1
ATOM 5616 O O . ILE A 1 710 ? 9.414 24.328 -5.941 1 74.25 710 ILE A O 1
ATOM 5620 N N . ARG A 1 711 ? 10.352 24.078 -3.891 1 73.38 711 ARG A N 1
ATOM 5621 C CA . ARG A 1 711 ? 10.008 25.438 -3.518 1 73.38 711 ARG A CA 1
ATOM 5622 C C . ARG A 1 711 ? 11.039 26.422 -4.055 1 73.38 711 ARG A C 1
ATOM 5624 O O . ARG A 1 711 ? 10.695 27.547 -4.441 1 73.38 711 ARG A O 1
ATOM 5631 N N . LYS A 1 712 ? 12.242 25.969 -4.211 1 75.19 712 LYS A N 1
ATOM 5632 C CA . LYS A 1 712 ? 13.32 26.906 -4.496 1 75.19 712 LYS A CA 1
ATOM 5633 C C . LYS A 1 712 ? 13.719 26.859 -5.969 1 75.19 712 LYS A C 1
ATOM 5635 O O . LYS A 1 712 ? 14.266 27.812 -6.508 1 75.19 712 LYS A O 1
ATOM 5640 N N . VAL A 1 713 ? 13.484 25.75 -6.605 1 81.31 713 VAL A N 1
ATOM 5641 C CA . VAL A 1 713 ? 13.922 25.594 -7.984 1 81.31 713 VAL A CA 1
ATOM 5642 C C . VAL A 1 713 ? 12.711 25.406 -8.891 1 81.31 713 VAL A C 1
ATOM 5644 O O . VAL A 1 713 ? 11.75 24.734 -8.531 1 81.31 713 VAL A O 1
ATOM 5647 N N . PRO A 1 714 ? 12.781 26.141 -9.977 1 81 714 PRO A N 1
ATOM 5648 C CA . PRO A 1 714 ? 11.68 25.953 -10.922 1 81 714 PRO A CA 1
ATOM 5649 C C . PRO A 1 714 ? 11.547 24.516 -11.406 1 81 714 PRO A C 1
ATOM 5651 O O . PRO A 1 714 ? 12.555 23.812 -11.555 1 81 714 PRO A O 1
ATOM 5654 N N . GLN A 1 715 ? 10.414 24.047 -11.664 1 81.88 715 GLN A N 1
ATOM 5655 C CA . GLN A 1 715 ? 10.094 22.656 -11.961 1 81.88 715 GLN A CA 1
ATOM 5656 C C . GLN A 1 715 ? 10.766 22.203 -13.258 1 81.88 715 GLN A C 1
ATOM 5658 O O . GLN A 1 715 ? 11.219 21.062 -13.359 1 81.88 715 GLN A O 1
ATOM 5663 N N . ARG A 1 716 ? 10.844 23.031 -14.266 1 83.81 716 ARG A N 1
ATOM 5664 C CA . ARG A 1 716 ? 11.43 22.641 -15.547 1 83.81 716 ARG A CA 1
ATOM 5665 C C . ARG A 1 716 ? 12.914 22.344 -15.398 1 83.81 716 ARG A C 1
ATOM 5667 O O . ARG A 1 716 ? 13.438 21.422 -16.031 1 83.81 716 ARG A O 1
ATOM 5674 N N . LYS A 1 717 ? 13.508 23.109 -14.547 1 86 717 LYS A N 1
ATOM 5675 C CA . LYS A 1 717 ? 14.938 22.891 -14.336 1 86 717 LYS A CA 1
ATOM 5676 C C . LYS A 1 717 ? 15.188 21.625 -13.531 1 86 717 LYS A C 1
ATOM 5678 O O . LYS A 1 717 ? 16.219 20.953 -13.711 1 86 717 LYS A O 1
ATOM 5683 N N . ILE A 1 718 ? 14.234 21.328 -12.688 1 87.12 718 ILE A N 1
ATOM 5684 C CA . ILE A 1 718 ? 14.367 20.094 -11.922 1 87.12 718 ILE A CA 1
ATOM 5685 C C . ILE A 1 718 ? 14.258 18.891 -12.852 1 87.12 718 ILE A C 1
ATOM 5687 O O . ILE A 1 718 ? 15.039 17.938 -12.742 1 87.12 718 ILE A O 1
ATOM 5691 N N . HIS A 1 719 ? 13.344 18.906 -13.844 1 87.88 719 HIS A N 1
ATOM 5692 C CA . HIS A 1 719 ? 13.156 17.797 -14.766 1 87.88 719 HIS A CA 1
ATOM 5693 C C . HIS A 1 719 ? 14.32 17.688 -15.742 1 87.88 719 HIS A C 1
ATOM 5695 O O . HIS A 1 719 ? 14.711 16.594 -16.125 1 87.88 719 HIS A O 1
ATOM 5701 N N . TYR A 1 720 ? 14.789 18.828 -16.062 1 89.06 720 TYR A N 1
ATOM 5702 C CA . TYR A 1 720 ? 15.953 18.812 -16.953 1 89.06 720 TYR A CA 1
ATOM 5703 C C . TYR A 1 720 ? 17.172 18.234 -16.234 1 89.06 720 TYR A C 1
ATOM 5705 O O . TYR A 1 720 ? 17.906 17.438 -16.812 1 89.06 720 TYR A O 1
ATOM 5713 N N . PHE A 1 721 ? 17.391 18.641 -15.078 1 90.25 721 PHE A N 1
ATOM 5714 C CA . PHE A 1 721 ? 18.469 18.109 -14.273 1 90.25 721 PHE A CA 1
ATOM 5715 C C . PHE A 1 721 ? 18.328 16.609 -14.07 1 90.25 721 PHE A C 1
ATOM 5717 O O . PHE A 1 721 ? 19.297 15.859 -14.203 1 90.25 721 PHE A O 1
ATOM 5724 N N . THR A 1 722 ? 17.141 16.172 -13.742 1 91.56 722 THR A N 1
ATOM 5725 C CA . THR A 1 722 ? 16.875 14.75 -13.531 1 91.56 722 THR A CA 1
ATOM 5726 C C . THR A 1 722 ? 17.062 13.961 -14.828 1 91.56 722 THR A C 1
ATOM 5728 O O . THR A 1 722 ? 17.578 12.836 -14.805 1 91.56 722 THR A O 1
ATOM 5731 N N . PHE A 1 723 ? 16.734 14.555 -15.969 1 92.81 723 PHE A N 1
ATOM 5732 C CA . PHE A 1 723 ? 16.922 13.906 -17.266 1 92.81 723 PHE A CA 1
ATOM 5733 C C . PHE A 1 723 ? 18.406 13.711 -17.547 1 92.81 723 PHE A C 1
ATOM 5735 O O . PHE A 1 723 ? 18.812 12.656 -18.047 1 92.81 723 PHE A O 1
ATOM 5742 N N . LEU A 1 724 ? 19.156 14.664 -17.203 1 90.88 724 LEU A N 1
ATOM 5743 C CA . LEU A 1 724 ? 20.594 14.562 -17.406 1 90.88 724 LEU A CA 1
ATOM 5744 C C . LEU A 1 724 ? 21.203 13.492 -16.516 1 90.88 724 LEU A C 1
ATOM 5746 O O . LEU A 1 724 ? 22.109 12.766 -16.922 1 90.88 724 LEU A O 1
ATOM 5750 N N . GLN A 1 725 ? 20.734 13.422 -15.32 1 92.44 725 GLN A N 1
ATOM 5751 C CA . GLN A 1 725 ? 21.203 12.383 -14.414 1 92.44 725 GLN A CA 1
ATOM 5752 C C . GLN A 1 725 ? 20.812 10.992 -14.914 1 92.44 725 GLN A C 1
ATOM 5754 O O . GLN A 1 725 ? 21.578 10.039 -14.797 1 92.44 725 GLN A O 1
ATOM 5759 N N . MET A 1 726 ? 19.656 10.875 -15.445 1 93.88 726 MET A N 1
ATOM 5760 C CA . MET A 1 726 ? 19.203 9.602 -16 1 93.88 726 MET A CA 1
ATOM 5761 C C . MET A 1 726 ? 20.078 9.188 -17.188 1 93.88 726 MET A C 1
ATOM 5763 O O . MET A 1 726 ? 20.375 8.008 -17.359 1 93.88 726 MET A O 1
ATOM 5767 N N . MET A 1 727 ? 20.484 10.156 -17.953 1 93.19 727 MET A N 1
ATOM 5768 C CA . MET A 1 727 ? 21.359 9.891 -19.094 1 93.19 727 MET A CA 1
ATOM 5769 C C . MET A 1 727 ? 22.719 9.414 -18.625 1 93.19 727 MET A C 1
ATOM 5771 O O . MET A 1 727 ? 23.312 8.492 -19.203 1 93.19 727 MET A O 1
ATOM 5775 N N . GLN A 1 728 ? 23.188 10.07 -17.594 1 93.06 728 GLN A N 1
ATOM 5776 C CA . GLN A 1 728 ? 24.469 9.633 -17.031 1 93.06 728 GLN A CA 1
ATOM 5777 C C . GLN A 1 728 ? 24.359 8.211 -16.484 1 93.06 728 GLN A C 1
ATOM 5779 O O . GLN A 1 728 ? 25.281 7.414 -16.641 1 93.06 728 GLN A O 1
ATOM 5784 N N . LEU A 1 729 ? 23.312 7.918 -15.797 1 93.38 729 LEU A N 1
ATOM 5785 C CA . LEU A 1 729 ? 23.078 6.574 -15.273 1 93.38 729 LEU A CA 1
ATOM 5786 C C . LEU A 1 729 ? 23.016 5.559 -16.406 1 93.38 729 LEU A C 1
ATOM 5788 O O . LEU A 1 729 ? 23.578 4.465 -16.297 1 93.38 729 LEU A O 1
ATOM 5792 N N . LEU A 1 730 ? 22.328 5.898 -17.5 1 92.88 730 LEU A N 1
ATOM 5793 C CA . LEU A 1 730 ? 22.219 5.008 -18.641 1 92.88 730 LEU A CA 1
ATOM 5794 C C . LEU A 1 730 ? 23.578 4.727 -19.266 1 92.88 730 LEU A C 1
ATOM 5796 O O . LEU A 1 730 ? 23.859 3.594 -19.656 1 92.88 730 LEU A O 1
ATOM 5800 N N . VAL A 1 731 ? 24.422 5.68 -19.297 1 89.44 731 VAL A N 1
ATOM 5801 C CA . VAL A 1 731 ? 25.766 5.52 -19.844 1 89.44 731 VAL A CA 1
ATOM 5802 C C . VAL A 1 731 ? 26.578 4.605 -18.922 1 89.44 731 VAL A C 1
ATOM 5804 O O . VAL A 1 731 ? 27.281 3.705 -19.406 1 89.44 731 VAL A O 1
ATOM 5807 N N . LEU A 1 732 ? 26.453 4.863 -17.672 1 89.25 732 LEU A N 1
ATOM 5808 C CA . LEU A 1 732 ? 27.172 4.023 -16.719 1 89.25 732 LEU A CA 1
ATOM 5809 C C . LEU A 1 732 ? 26.688 2.578 -16.797 1 89.25 732 LEU A C 1
ATOM 5811 O O . LEU A 1 732 ? 27.5 1.648 -16.75 1 89.25 732 LEU A O 1
ATOM 5815 N N . CYS A 1 733 ? 25.406 2.332 -16.891 1 89.06 733 CYS A N 1
ATOM 5816 C CA . CYS A 1 733 ? 24.844 0.987 -16.969 1 89.06 733 CYS A CA 1
ATOM 5817 C C . CYS A 1 733 ? 25.266 0.298 -18.266 1 89.06 733 CYS A C 1
ATOM 5819 O O . CYS A 1 733 ? 25.531 -0.906 -18.266 1 89.06 733 CYS A O 1
ATOM 5821 N N . THR A 1 734 ? 25.344 0.995 -19.391 1 87.12 734 THR A N 1
ATOM 5822 C CA . THR A 1 734 ? 25.734 0.416 -20.672 1 87.12 734 THR A CA 1
ATOM 5823 C C . THR A 1 734 ? 27.188 -0.042 -20.625 1 87.12 734 THR A C 1
ATOM 5825 O O . THR A 1 734 ? 27.516 -1.137 -21.094 1 87.12 734 THR A O 1
ATOM 5828 N N . PHE A 1 735 ? 27.969 0.713 -19.938 1 82.12 735 PHE A N 1
ATOM 5829 C CA . PHE A 1 735 ? 29.391 0.363 -19.891 1 82.12 735 PHE A CA 1
ATOM 5830 C C . PHE A 1 735 ? 29.641 -0.667 -18.797 1 82.12 735 PHE A C 1
ATOM 5832 O O . PHE A 1 735 ? 30.516 -1.527 -18.938 1 82.12 735 PHE A O 1
ATOM 5839 N N . GLY A 1 736 ? 28.953 -0.51 -17.75 1 79.62 736 GLY A N 1
ATOM 5840 C CA . GLY A 1 736 ? 29.156 -1.431 -16.641 1 79.62 736 GLY A CA 1
ATOM 5841 C C . GLY A 1 736 ? 28.625 -2.822 -16.922 1 79.62 736 GLY A C 1
ATOM 5842 O O . GLY A 1 736 ? 29.172 -3.812 -16.422 1 79.62 736 GLY A O 1
ATOM 5843 N N . MET A 1 737 ? 27.547 -2.986 -17.656 1 80.75 737 MET A N 1
ATOM 5844 C CA . MET A 1 737 ? 26.906 -4.277 -17.859 1 80.75 737 MET A CA 1
ATOM 5845 C C . MET A 1 737 ? 27.219 -4.836 -19.25 1 80.75 737 MET A C 1
ATOM 5847 O O . MET A 1 737 ? 26.688 -5.875 -19.641 1 80.75 737 MET A O 1
ATOM 5851 N N . TYR A 1 738 ? 28.156 -4.246 -19.953 1 78.56 738 TYR A N 1
ATOM 5852 C CA . TYR A 1 738 ? 28.531 -4.75 -21.281 1 78.56 738 TYR A CA 1
ATOM 5853 C C . TYR A 1 738 ? 29.25 -6.086 -21.156 1 78.56 738 TYR A C 1
ATOM 5855 O O . TYR A 1 738 ? 30.078 -6.281 -20.266 1 78.56 738 TYR A O 1
ATOM 5863 N N . PRO A 1 739 ? 28.953 -7.125 -21.922 1 78.25 739 PRO A N 1
ATOM 5864 C CA . PRO A 1 739 ? 29.453 -8.492 -21.766 1 78.25 739 PRO A CA 1
ATOM 5865 C C . PRO A 1 739 ? 30.906 -8.648 -22.203 1 78.25 739 PRO A C 1
ATOM 5867 O O . PRO A 1 739 ? 31.344 -9.75 -22.547 1 78.25 739 PRO A O 1
ATOM 5870 N N . ILE A 1 740 ? 31.719 -7.516 -22.234 1 77.25 740 ILE A N 1
ATOM 5871 C CA . ILE A 1 740 ? 33.125 -7.641 -22.547 1 77.25 740 ILE A CA 1
ATOM 5872 C C . ILE A 1 740 ? 33.969 -7.523 -21.266 1 77.25 740 ILE A C 1
ATOM 5874 O O . ILE A 1 740 ? 33.906 -6.504 -20.578 1 77.25 740 ILE A O 1
ATOM 5878 N N . PRO A 1 741 ? 34.625 -8.602 -20.922 1 75.44 741 PRO A N 1
ATOM 5879 C CA . PRO A 1 741 ? 35.344 -8.68 -19.641 1 75.44 741 PRO A CA 1
ATOM 5880 C C . PRO A 1 741 ? 36.312 -7.527 -19.422 1 75.44 741 PRO A C 1
ATOM 5882 O O . PRO A 1 741 ? 36.406 -6.98 -18.328 1 75.44 741 PRO A O 1
ATOM 5885 N N . TYR A 1 742 ? 36.969 -6.992 -20.453 1 75.44 742 TYR A N 1
ATOM 5886 C CA . TYR A 1 742 ? 37.969 -5.961 -20.281 1 75.44 742 TYR A CA 1
ATOM 5887 C C . TYR A 1 742 ? 37.344 -4.594 -20.062 1 75.44 742 TYR A C 1
ATOM 5889 O O . TYR A 1 742 ? 37.906 -3.734 -19.391 1 75.44 742 TYR A O 1
ATOM 5897 N N . MET A 1 743 ? 36.219 -4.488 -20.578 1 77.38 743 MET A N 1
ATOM 5898 C CA . MET A 1 743 ? 35.5 -3.217 -20.391 1 77.38 743 MET A CA 1
ATOM 5899 C C . MET A 1 743 ? 35 -3.08 -18.969 1 77.38 743 MET A C 1
ATOM 5901 O O . MET A 1 743 ? 34.906 -1.972 -18.438 1 77.38 743 MET A O 1
ATOM 5905 N N . LYS A 1 744 ? 34.781 -4.184 -18.297 1 76.5 744 LYS A N 1
ATOM 5906 C CA . LYS A 1 744 ? 34.312 -4.156 -16.922 1 76.5 744 LYS A CA 1
ATOM 5907 C C . LYS A 1 744 ? 35.406 -3.713 -15.961 1 76.5 744 LYS A C 1
ATOM 5909 O O . LYS A 1 744 ? 35.125 -3.148 -14.898 1 76.5 744 LYS A O 1
ATOM 5914 N N . MET A 1 745 ? 36.625 -3.857 -16.453 1 79.69 745 MET A N 1
ATOM 5915 C CA . MET A 1 745 ? 37.75 -3.492 -15.594 1 79.69 745 MET A CA 1
ATOM 5916 C C . MET A 1 745 ? 37.969 -1.984 -15.602 1 79.69 745 MET A C 1
ATOM 5918 O O . MET A 1 745 ? 38.469 -1.425 -14.633 1 79.69 745 MET A O 1
ATOM 5922 N N . ILE A 1 746 ? 37.5 -1.321 -16.688 1 81.06 746 ILE A N 1
ATOM 5923 C CA . ILE A 1 746 ? 37.75 0.111 -16.812 1 81.06 746 ILE A CA 1
ATOM 5924 C C . ILE A 1 746 ? 36.531 0.891 -16.25 1 81.06 746 ILE A C 1
ATOM 5926 O O . ILE A 1 746 ? 36.562 2.123 -16.25 1 81.06 746 ILE A O 1
ATOM 5930 N N . PHE A 1 747 ? 35.688 0.259 -15.742 1 83.12 747 PHE A N 1
ATOM 5931 C CA . PHE A 1 747 ? 34.438 0.862 -15.297 1 83.12 747 PHE A CA 1
ATOM 5932 C C . PHE A 1 747 ? 34.688 1.885 -14.195 1 83.12 747 PHE A C 1
ATOM 5934 O O . PHE A 1 747 ? 34.094 2.959 -14.188 1 83.12 747 PHE A O 1
ATOM 5941 N N . PRO A 1 748 ? 35.656 1.701 -13.281 1 85 748 PRO A N 1
ATOM 5942 C CA . PRO A 1 748 ? 35.906 2.713 -12.25 1 85 748 PRO A CA 1
ATOM 5943 C C . PRO A 1 748 ? 36.375 4.039 -12.836 1 85 748 PRO A C 1
ATOM 5945 O O . PRO A 1 748 ? 36.156 5.098 -12.25 1 85 748 PRO A O 1
ATOM 5948 N N . LEU A 1 749 ? 37 3.924 -13.992 1 86.69 749 LEU A N 1
ATOM 5949 C CA . LEU A 1 749 ? 37.438 5.145 -14.648 1 86.69 749 LEU A CA 1
ATOM 5950 C C . LEU A 1 749 ? 36.281 5.969 -15.156 1 86.69 749 LEU A C 1
ATOM 5952 O O . LEU A 1 749 ? 36.281 7.199 -15.094 1 86.69 749 LEU A O 1
ATOM 5956 N N . PHE A 1 750 ? 35.281 5.316 -15.562 1 87.56 750 PHE A N 1
ATOM 5957 C CA . PHE A 1 750 ? 34.094 6.008 -16.031 1 87.56 750 PHE A CA 1
ATOM 5958 C C . PHE A 1 750 ? 33.344 6.652 -14.867 1 87.56 750 PHE A C 1
ATOM 5960 O O . PHE A 1 750 ? 32.719 7.711 -15.023 1 87.56 750 PHE A O 1
ATOM 5967 N N . MET A 1 751 ? 33.438 6.07 -13.688 1 87.25 751 MET A N 1
ATOM 5968 C CA . MET A 1 751 ? 32.812 6.641 -12.5 1 87.25 751 MET A CA 1
ATOM 5969 C C . MET A 1 751 ? 33.5 7.941 -12.086 1 87.25 751 MET A C 1
ATOM 5971 O O . MET A 1 751 ? 32.812 8.891 -11.68 1 87.25 751 MET A O 1
ATOM 5975 N N . ILE A 1 752 ? 34.781 7.992 -12.25 1 87.12 752 ILE A N 1
ATOM 5976 C CA . ILE A 1 752 ? 35.531 9.188 -11.883 1 87.12 752 ILE A CA 1
ATOM 5977 C C . ILE A 1 752 ? 35.25 10.305 -12.883 1 87.12 752 ILE A C 1
ATOM 5979 O O . ILE A 1 752 ? 35.219 11.484 -12.523 1 87.12 752 ILE A O 1
ATOM 5983 N N . LEU A 1 753 ? 34.938 9.875 -14.086 1 88 753 LEU A N 1
ATOM 5984 C CA . LEU A 1 753 ? 34.688 10.867 -15.133 1 88 753 LEU A CA 1
ATOM 5985 C C . LEU A 1 753 ? 33.406 11.617 -14.867 1 88 753 LEU A C 1
ATOM 5987 O O . LEU A 1 753 ? 33.188 12.703 -15.406 1 88 753 LEU A O 1
ATOM 5991 N N . LEU A 1 754 ? 32.562 11.156 -13.984 1 88.88 754 LEU A N 1
ATOM 5992 C CA . LEU A 1 754 ? 31.312 11.828 -13.656 1 88.88 754 LEU A CA 1
ATOM 5993 C C . LEU A 1 754 ? 31.562 13.07 -12.812 1 88.88 754 LEU A C 1
ATOM 5995 O O . LEU A 1 754 ? 30.734 13.992 -12.805 1 88.88 754 LEU A O 1
ATOM 5999 N N . ILE A 1 755 ? 32.719 13.141 -12.156 1 87.88 755 ILE A N 1
ATOM 6000 C CA . ILE A 1 755 ? 33.031 14.242 -11.25 1 87.88 755 ILE A CA 1
ATOM 6001 C C . ILE A 1 755 ? 33.25 15.523 -12.047 1 87.88 755 ILE A C 1
ATOM 6003 O O . ILE A 1 755 ? 32.594 16.547 -11.812 1 87.88 755 ILE A O 1
ATOM 6007 N N . PRO A 1 756 ? 34.156 15.398 -13.094 1 87.38 756 PRO A N 1
ATOM 6008 C CA . PRO A 1 756 ? 34.312 16.625 -13.867 1 87.38 756 PRO A CA 1
ATOM 6009 C C . PRO A 1 756 ? 33.094 17 -14.695 1 87.38 756 PRO A C 1
ATOM 6011 O O . PRO A 1 756 ? 32.844 18.172 -14.961 1 87.38 756 PRO A O 1
ATOM 6014 N N . ILE A 1 757 ? 32.312 16.125 -14.992 1 87.62 757 ILE A N 1
ATOM 6015 C CA . ILE A 1 757 ? 31.109 16.422 -15.734 1 87.62 757 ILE A CA 1
ATOM 6016 C C . ILE A 1 757 ? 30.156 17.234 -14.859 1 87.62 757 ILE A C 1
ATOM 6018 O O . ILE A 1 757 ? 29.562 18.219 -15.32 1 87.62 757 ILE A O 1
ATOM 6022 N N . ARG A 1 758 ? 30.031 16.922 -13.625 1 87.38 758 ARG A N 1
ATOM 6023 C CA . ARG A 1 758 ? 29.125 17.609 -12.711 1 87.38 758 ARG A CA 1
ATOM 6024 C C . ARG A 1 758 ? 29.688 18.969 -12.328 1 87.38 758 ARG A C 1
ATOM 6026 O O . ARG A 1 758 ? 28.953 19.953 -12.258 1 87.38 758 ARG A O 1
ATOM 6033 N N . ASN A 1 759 ? 30.969 19.016 -12.117 1 85.44 759 ASN A N 1
ATOM 6034 C CA . ASN A 1 759 ? 31.562 20.25 -11.586 1 85.44 759 ASN A CA 1
ATOM 6035 C C . ASN A 1 759 ? 31.875 21.25 -12.703 1 85.44 759 ASN A C 1
ATOM 6037 O O . ASN A 1 759 ? 31.828 22.453 -12.477 1 85.44 759 ASN A O 1
ATOM 6041 N N . ASN A 1 760 ? 32.094 20.672 -13.953 1 87.25 760 ASN A N 1
ATOM 6042 C CA . ASN A 1 760 ? 32.531 21.594 -14.992 1 87.25 760 ASN A CA 1
ATOM 6043 C C . ASN A 1 760 ? 31.5 21.688 -16.125 1 87.25 760 ASN A C 1
ATOM 6045 O O . ASN A 1 760 ? 31.281 22.766 -16.672 1 87.25 760 ASN A O 1
ATOM 6049 N N . VAL A 1 761 ? 30.859 20.734 -16.422 1 87.62 761 VAL A N 1
ATOM 6050 C CA . VAL A 1 761 ? 30 20.719 -17.594 1 87.62 761 VAL A CA 1
ATOM 6051 C C . VAL A 1 761 ? 28.578 21.109 -17.203 1 87.62 761 VAL A C 1
ATOM 6053 O O . VAL A 1 761 ? 27.969 21.969 -17.859 1 87.62 761 VAL A O 1
ATOM 6056 N N . LEU A 1 762 ? 28.031 20.656 -16.094 1 86.44 762 LEU A N 1
ATOM 6057 C CA . LEU A 1 762 ? 26.625 20.828 -15.734 1 86.44 762 LEU A CA 1
ATOM 6058 C C . LEU A 1 762 ? 26.344 22.281 -15.367 1 86.44 762 LEU A C 1
ATOM 6060 O O . LEU A 1 762 ? 25.266 22.812 -15.688 1 86.44 762 LEU A O 1
ATOM 6064 N N . PRO A 1 763 ? 27.328 22.969 -14.75 1 86.25 763 PRO A N 1
ATOM 6065 C CA . PRO A 1 763 ? 27.047 24.375 -14.406 1 86.25 763 PRO A CA 1
ATOM 6066 C C . PRO A 1 763 ? 26.938 25.266 -15.633 1 86.25 763 PRO A C 1
ATOM 6068 O O . PRO A 1 763 ? 26.406 26.375 -15.547 1 86.25 763 PRO A O 1
ATOM 6071 N N . HIS A 1 764 ? 27.375 24.734 -16.719 1 86 764 HIS A N 1
ATOM 6072 C CA . HIS A 1 764 ? 27.234 25.516 -17.938 1 86 764 HIS A CA 1
ATOM 6073 C C . HIS A 1 764 ? 25.844 25.344 -18.547 1 86 764 HIS A C 1
ATOM 6075 O O . HIS A 1 764 ? 25.391 26.188 -19.328 1 86 764 HIS A O 1
ATOM 6081 N N . ILE A 1 765 ? 25.172 24.406 -18.172 1 85.25 765 ILE A N 1
ATOM 6082 C CA . ILE A 1 765 ? 23.859 24.125 -18.719 1 85.25 765 ILE A CA 1
ATOM 6083 C C . ILE A 1 765 ? 22.781 24.656 -17.781 1 85.25 765 ILE A C 1
ATOM 6085 O O . ILE A 1 765 ? 21.797 25.266 -18.219 1 85.25 765 ILE A O 1
ATOM 6089 N N . ILE A 1 766 ? 22.984 24.453 -16.453 1 86.62 766 ILE A N 1
ATOM 6090 C CA . ILE A 1 766 ? 22.062 24.922 -15.422 1 86.62 766 ILE A CA 1
ATOM 6091 C C . ILE A 1 766 ? 22.781 25.875 -14.469 1 86.62 766 ILE A C 1
ATOM 6093 O O . ILE A 1 766 ? 23.953 25.656 -14.133 1 86.62 766 ILE A O 1
ATOM 6097 N N . GLU A 1 767 ? 22.016 26.781 -14 1 83.06 767 GLU A N 1
ATOM 6098 C CA . GLU A 1 767 ? 22.594 27.766 -13.086 1 83.06 767 GLU A CA 1
ATOM 6099 C C . GLU A 1 767 ? 23.109 27.094 -11.812 1 83.06 767 GLU A C 1
ATOM 6101 O O . GLU A 1 767 ? 22.453 26.219 -11.258 1 83.06 767 GLU A O 1
ATOM 6106 N N . ALA A 1 768 ? 24.25 27.5 -11.352 1 81.25 768 ALA A N 1
ATOM 6107 C CA . ALA A 1 768 ? 24.938 26.922 -10.203 1 81.25 768 ALA A CA 1
ATOM 6108 C C . ALA A 1 768 ? 24.109 27.047 -8.938 1 81.25 768 ALA A C 1
ATOM 6110 O O . ALA A 1 768 ? 24.141 26.172 -8.07 1 81.25 768 ALA A O 1
ATOM 6111 N N . LYS A 1 769 ? 23.328 28.062 -8.906 1 78.44 769 LYS A N 1
ATOM 6112 C CA . LYS A 1 769 ? 22.516 28.266 -7.719 1 78.44 769 LYS A CA 1
ATOM 6113 C C . LYS A 1 769 ? 21.5 27.141 -7.543 1 78.44 769 LYS A C 1
ATOM 6115 O O . LYS A 1 769 ? 21.312 26.625 -6.438 1 78.44 769 LYS A O 1
ATOM 6120 N N . TYR A 1 770 ? 20.984 26.812 -8.656 1 80.88 770 TYR A N 1
ATOM 6121 C CA . TYR A 1 770 ? 19.969 25.766 -8.609 1 80.88 770 TYR A CA 1
ATOM 6122 C C . TYR A 1 770 ? 20.609 24.406 -8.352 1 80.88 770 TYR A C 1
ATOM 6124 O O . TYR A 1 770 ? 20.031 23.562 -7.656 1 80.88 770 TYR A O 1
ATOM 6132 N N . LEU A 1 771 ? 21.781 24.266 -8.781 1 82.19 771 LEU A N 1
ATOM 6133 C CA . LEU A 1 771 ? 22.469 23 -8.578 1 82.19 771 LEU A CA 1
ATOM 6134 C C . LEU A 1 771 ? 22.859 22.812 -7.117 1 82.19 771 LEU A C 1
ATOM 6136 O O . LEU A 1 771 ? 22.766 21.703 -6.582 1 82.19 771 LEU A O 1
ATOM 6140 N N . ASP A 1 772 ? 23.172 23.859 -6.527 1 79.38 772 ASP A N 1
ATOM 6141 C CA . ASP A 1 772 ? 23.547 23.781 -5.121 1 79.38 772 ASP A CA 1
ATOM 6142 C C . ASP A 1 772 ? 22.344 23.484 -4.238 1 79.38 772 ASP A C 1
ATOM 6144 O O . ASP A 1 772 ? 22.453 22.781 -3.236 1 79.38 772 ASP A O 1
ATOM 6148 N N . ILE A 1 773 ? 21.266 23.953 -4.672 1 77.62 773 ILE A N 1
ATOM 6149 C CA . ILE A 1 773 ? 20.047 23.703 -3.91 1 77.62 773 ILE A CA 1
ATOM 6150 C C . ILE A 1 773 ? 19.641 22.234 -4.055 1 77.62 773 ILE A C 1
ATOM 6152 O O . ILE A 1 773 ? 19.172 21.625 -3.098 1 77.62 773 ILE A O 1
ATOM 6156 N N . MET A 1 774 ? 19.844 21.828 -5.238 1 79.81 774 MET A N 1
ATOM 6157 C CA . MET A 1 774 ? 19.484 20.438 -5.477 1 79.81 774 MET A CA 1
ATOM 6158 C C . MET A 1 774 ? 20.422 19.5 -4.73 1 79.81 774 MET A C 1
ATOM 6160 O O . MET A 1 774 ? 20.016 18.406 -4.332 1 79.81 774 MET A O 1
ATOM 6164 N N . ASP A 1 775 ? 21.609 20.031 -4.523 1 77.19 775 ASP A N 1
ATOM 6165 C CA . ASP A 1 775 ? 22.578 19.203 -3.826 1 77.19 775 ASP A CA 1
ATOM 6166 C C . ASP A 1 775 ? 22.5 19.391 -2.314 1 77.19 775 ASP A C 1
ATOM 6168 O O . ASP A 1 775 ? 23.078 18.625 -1.547 1 77.19 775 ASP A O 1
ATOM 6172 N N . ALA A 1 776 ? 21.781 20.547 -1.948 1 65.44 776 ALA A N 1
ATOM 6173 C CA . ALA A 1 776 ? 21.688 20.828 -0.519 1 65.44 776 ALA A CA 1
ATOM 6174 C C . ALA A 1 776 ? 20.656 19.938 0.156 1 65.44 776 ALA A C 1
ATOM 6176 O O . ALA A 1 776 ? 19.688 19.516 -0.469 1 65.44 776 ALA A O 1
ATOM 6177 N N . GLN A 1 777 ? 21.109 19.25 1.174 1 58.12 777 GLN A N 1
ATOM 6178 C CA . GLN A 1 777 ? 20.344 18.266 1.932 1 58.12 777 GLN A CA 1
ATOM 6179 C C . GLN A 1 777 ? 19.219 18.938 2.701 1 58.12 777 GLN A C 1
ATOM 6181 O O . GLN A 1 777 ? 19.297 20.109 3.057 1 58.12 777 GLN A O 1
ATOM 6186 N N . HIS A 1 778 ? 18.016 18.438 2.676 1 53.03 778 HIS A N 1
ATOM 6187 C CA . HIS A 1 778 ? 16.75 18.781 3.33 1 53.03 778 HIS A CA 1
ATOM 6188 C C . HIS A 1 778 ? 16.969 19.094 4.805 1 53.03 778 HIS A C 1
ATOM 6190 O O . HIS A 1 778 ? 17.594 18.312 5.527 1 53.03 778 HIS A O 1
ATOM 6196 N N . MET A 1 779 ? 17.5 20.297 5.23 1 45.28 779 MET A N 1
ATOM 6197 C CA . MET A 1 779 ? 17.219 20.516 6.648 1 45.28 779 MET A CA 1
ATOM 6198 C C . MET A 1 779 ? 15.727 20.516 6.922 1 45.28 779 MET A C 1
ATOM 6200 O O . MET A 1 779 ? 14.938 21 6.102 1 45.28 779 MET A O 1
ATOM 6204 N N . MET B 1 1 ? -6.016 39.875 23.969 1 24.94 1 MET B N 1
ATOM 6205 C CA . MET B 1 1 ? -5.422 39.188 25.125 1 24.94 1 MET B CA 1
ATOM 6206 C C . MET B 1 1 ? -4.012 39.719 25.391 1 24.94 1 MET B C 1
ATOM 6208 O O . MET B 1 1 ? -3.191 39.781 24.469 1 24.94 1 MET B O 1
ATOM 6212 N N . MET B 1 2 ? -3.793 40.312 26.484 1 26.05 2 MET B N 1
ATOM 6213 C CA . MET B 1 2 ? -2.637 41.125 26.891 1 26.05 2 MET B CA 1
ATOM 6214 C C . MET B 1 2 ? -1.479 40.219 27.312 1 26.05 2 MET B C 1
ATOM 6216 O O . MET B 1 2 ? -1.608 39.438 28.25 1 26.05 2 MET B O 1
ATOM 6220 N N . LEU B 1 3 ? -0.75 39.531 26.5 1 31.52 3 LEU B N 1
ATOM 6221 C CA . LEU B 1 3 ? 0.414 38.688 26.766 1 31.52 3 LEU B CA 1
ATOM 6222 C C . LEU B 1 3 ? 1.605 39.531 27.203 1 31.52 3 LEU B C 1
ATOM 6224 O O . LEU B 1 3 ? 1.855 40.594 26.641 1 31.52 3 LEU B O 1
ATOM 6228 N N . HIS B 1 4 ? 1.813 39.531 28.484 1 30.16 4 HIS B N 1
ATOM 6229 C CA . HIS B 1 4 ? 3.016 40.188 28.969 1 30.16 4 HIS B CA 1
ATOM 6230 C C . HIS B 1 4 ? 4.27 39.594 28.344 1 30.16 4 HIS B C 1
ATOM 6232 O O . HIS B 1 4 ? 4.508 38.375 28.453 1 30.16 4 HIS B O 1
ATOM 6238 N N . LEU B 1 5 ? 4.77 40.062 27.297 1 30.8 5 LEU B N 1
ATOM 6239 C CA . LEU B 1 5 ? 5.953 39.781 26.484 1 30.8 5 LEU B CA 1
ATOM 6240 C C . LEU B 1 5 ? 7.227 40.094 27.266 1 30.8 5 LEU B C 1
ATOM 6242 O O . LEU B 1 5 ? 7.418 41.188 27.766 1 30.8 5 LEU B O 1
ATOM 6246 N N . LYS B 1 6 ? 7.656 39.188 28.094 1 33.03 6 LYS B N 1
ATOM 6247 C CA . LYS B 1 6 ? 8.992 39.531 28.562 1 33.03 6 LYS B CA 1
ATOM 6248 C C . LYS B 1 6 ? 9.953 39.75 27.391 1 33.03 6 LYS B C 1
ATOM 6250 O O . LYS B 1 6 ? 10.125 38.844 26.578 1 33.03 6 LYS B O 1
ATOM 6255 N N . GLY B 1 7 ? 10.102 40.906 26.844 1 31.17 7 GLY B N 1
ATOM 6256 C CA . GLY B 1 7 ? 11.031 41.5 25.891 1 31.17 7 GLY B CA 1
ATOM 6257 C C . GLY B 1 7 ? 12.477 41.156 26.172 1 31.17 7 GLY B C 1
ATOM 6258 O O . GLY B 1 7 ? 13.039 41.594 27.172 1 31.17 7 GLY B O 1
ATOM 6259 N N . ASN B 1 8 ? 12.914 39.969 26.266 1 29.7 8 ASN B N 1
ATOM 6260 C CA . ASN B 1 8 ? 14.367 40.094 26.25 1 29.7 8 ASN B CA 1
ATOM 6261 C C . ASN B 1 8 ? 14.836 41.062 25.188 1 29.7 8 ASN B C 1
ATOM 6263 O O . ASN B 1 8 ? 14.359 41 24.047 1 29.7 8 ASN B O 1
ATOM 6267 N N . LYS B 1 9 ? 15.398 42.219 25.578 1 32.41 9 LYS B N 1
ATOM 6268 C CA . LYS B 1 9 ? 16.062 43.312 24.891 1 32.41 9 LYS B CA 1
ATOM 6269 C C . LYS B 1 9 ? 17.031 42.812 23.812 1 32.41 9 LYS B C 1
ATOM 6271 O O . LYS B 1 9 ? 18.109 42.312 24.125 1 32.41 9 LYS B O 1
ATOM 6276 N N . SER B 1 10 ? 16.891 41.938 22.984 1 30.42 10 SER B N 1
ATOM 6277 C CA . SER B 1 10 ? 18 42.031 22.047 1 30.42 10 SER B CA 1
ATOM 6278 C C . SER B 1 10 ? 18.344 43.5 21.734 1 30.42 10 SER B C 1
ATOM 6280 O O . SER B 1 10 ? 17.484 44.375 21.875 1 30.42 10 SER B O 1
ATOM 6282 N N . GLU B 1 11 ? 19.672 44 21.797 1 31.67 11 GLU B N 1
ATOM 6283 C CA . GLU B 1 11 ? 20.172 45.344 21.625 1 31.67 11 GLU B CA 1
ATOM 6284 C C . GLU B 1 11 ? 19.328 46.125 20.609 1 31.67 11 GLU B C 1
ATOM 6286 O O . GLU B 1 11 ? 19.094 47.312 20.781 1 31.67 11 GLU B O 1
ATOM 6291 N N . SER B 1 12 ? 19.484 45.844 19.25 1 29.95 12 SER B N 1
ATOM 6292 C CA . SER B 1 12 ? 18.875 46.844 18.359 1 29.95 12 SER B CA 1
ATOM 6293 C C . SER B 1 12 ? 17.344 46.812 18.5 1 29.95 12 SER B C 1
ATOM 6295 O O . SER B 1 12 ? 16.766 45.75 18.75 1 29.95 12 SER B O 1
ATOM 6297 N N . GLY B 1 13 ? 16.562 47.656 19.078 1 32.53 13 GLY B N 1
ATOM 6298 C CA . GLY B 1 13 ? 15.188 48.125 19.281 1 32.53 13 GLY B CA 1
ATOM 6299 C C . GLY B 1 13 ? 14.203 47.5 18.297 1 32.53 13 GLY B C 1
ATOM 6300 O O . GLY B 1 13 ? 13.094 48 18.125 1 32.53 13 GLY B O 1
ATOM 6301 N N . GLY B 1 14 ? 14.562 46.781 17.25 1 33.69 14 GLY B N 1
ATOM 6302 C CA . GLY B 1 14 ? 13.664 46.5 16.141 1 33.69 14 GLY B CA 1
ATOM 6303 C C . GLY B 1 14 ? 12.555 45.531 16.5 1 33.69 14 GLY B C 1
ATOM 6304 O O . GLY B 1 14 ? 12.75 44.625 17.312 1 33.69 14 GLY B O 1
ATOM 6305 N N . TRP B 1 15 ? 11.172 45.969 16.547 1 40.44 15 TRP B N 1
ATOM 6306 C CA . TRP B 1 15 ? 9.844 45.375 16.625 1 40.44 15 TRP B CA 1
ATOM 6307 C C . TRP B 1 15 ? 9.766 44.094 15.789 1 40.44 15 TRP B C 1
ATOM 6309 O O . TRP B 1 15 ? 10.273 44.062 14.664 1 40.44 15 TRP B O 1
ATOM 6319 N N . ILE B 1 16 ? 9.812 42.969 16.375 1 45.62 16 ILE B N 1
ATOM 6320 C CA . ILE B 1 16 ? 9.719 41.688 15.672 1 45.62 16 ILE B CA 1
ATOM 6321 C C . ILE B 1 16 ? 8.32 41.531 15.086 1 45.62 16 ILE B C 1
ATOM 6323 O O . ILE B 1 16 ? 7.324 41.594 15.812 1 45.62 16 ILE B O 1
ATOM 6327 N N . ARG B 1 17 ? 8.047 41.875 13.859 1 51.31 17 ARG B N 1
ATOM 6328 C CA . ARG B 1 17 ? 6.809 41.75 13.094 1 51.31 17 ARG B CA 1
ATOM 6329 C C . ARG B 1 17 ? 6.582 40.281 12.656 1 51.31 17 ARG B C 1
ATOM 6331 O O . ARG B 1 17 ? 7.516 39.625 12.219 1 51.31 17 ARG B O 1
ATOM 6338 N N . GLY B 1 18 ? 5.68 39.469 13.453 1 58.19 18 GLY B N 1
ATOM 6339 C CA . GLY B 1 18 ? 5.332 38.125 12.977 1 58.19 18 GLY B CA 1
ATOM 6340 C C . GLY B 1 18 ? 3.922 38.031 12.422 1 58.19 18 GLY B C 1
ATOM 6341 O O . GLY B 1 18 ? 3.162 39 12.492 1 58.19 18 GLY B O 1
ATOM 6342 N N . TRP B 1 19 ? 3.621 37.062 11.547 1 62.34 19 TRP B N 1
ATOM 6343 C CA . TRP B 1 19 ? 2.305 36.844 10.961 1 62.34 19 TRP B CA 1
ATOM 6344 C C . TRP B 1 19 ? 1.587 35.688 11.656 1 62.34 19 TRP B C 1
ATOM 6346 O O . TRP B 1 19 ? 2.215 34.688 12.039 1 62.34 19 TRP B O 1
ATOM 6356 N N . VAL B 1 20 ? 0.302 36.031 12.023 1 64.06 20 VAL B N 1
ATOM 6357 C CA . VAL B 1 20 ? -0.502 35 12.664 1 64.06 20 VAL B CA 1
ATOM 6358 C C . VAL B 1 20 ? -1.649 34.594 11.742 1 64.06 20 VAL B C 1
ATOM 6360 O O . VAL B 1 20 ? -2.342 35.469 11.188 1 64.06 20 VAL B O 1
ATOM 6363 N N . LEU B 1 21 ? -1.688 33.312 11.438 1 63.56 21 LEU B N 1
ATOM 6364 C CA . LEU B 1 21 ? -2.826 32.75 10.742 1 63.56 21 LEU B CA 1
ATOM 6365 C C . LEU B 1 21 ? -3.918 32.344 11.719 1 63.56 21 LEU B C 1
ATOM 6367 O O . LEU B 1 21 ? -3.656 31.594 12.68 1 63.56 21 LEU B O 1
ATOM 6371 N N . THR B 1 22 ? -5.031 32.969 11.617 1 68.06 22 THR B N 1
ATOM 6372 C CA . THR B 1 22 ? -6.164 32.594 12.469 1 68.06 22 THR B CA 1
ATOM 6373 C C . THR B 1 22 ? -7.207 31.812 11.68 1 68.06 22 THR B C 1
ATOM 6375 O O . THR B 1 22 ? -7.676 32.281 10.633 1 68.06 22 THR B O 1
ATOM 6378 N N . SER B 1 23 ? -7.312 30.656 12.031 1 72.25 23 SER B N 1
ATOM 6379 C CA . SER B 1 23 ? -8.352 29.812 11.445 1 72.25 23 SER B CA 1
ATOM 6380 C C . SER B 1 23 ? -9.508 29.609 12.414 1 72.25 23 SER B C 1
ATOM 6382 O O . SER B 1 23 ? -9.297 29.266 13.586 1 72.25 23 SER B O 1
ATOM 6384 N N . GLN B 1 24 ? -10.656 29.953 12.047 1 70.56 24 GLN B N 1
ATOM 6385 C CA . GLN B 1 24 ? -11.836 29.766 12.875 1 70.56 24 GLN B CA 1
ATOM 6386 C C . GLN B 1 24 ? -12.773 28.719 12.281 1 70.56 24 GLN B C 1
ATOM 6388 O O . GLN B 1 24 ? -13.031 28.719 11.078 1 70.56 24 GLN B O 1
ATOM 6393 N N . GLN B 1 25 ? -13.016 27.734 13.016 1 70.12 25 GLN B N 1
ATOM 6394 C CA . GLN B 1 25 ? -13.914 26.672 12.586 1 70.12 25 GLN B CA 1
ATOM 6395 C C . GLN B 1 25 ? -15.109 26.531 13.531 1 70.12 25 GLN B C 1
ATOM 6397 O O . GLN B 1 25 ? -14.969 26.719 14.734 1 70.12 25 GLN B O 1
ATOM 6402 N N . TYR B 1 26 ? -16.266 26.281 12.969 1 67.25 26 TYR B N 1
ATOM 6403 C CA . TYR B 1 26 ? -17.453 26.016 13.758 1 67.25 26 TYR B CA 1
ATOM 6404 C C . TYR B 1 26 ? -17.438 24.578 14.305 1 67.25 26 TYR B C 1
ATOM 6406 O O . TYR B 1 26 ? -17.078 23.656 13.594 1 67.25 26 TYR B O 1
ATOM 6414 N N . VAL B 1 27 ? -17.594 24.422 15.539 1 71.5 27 VAL B N 1
ATOM 6415 C CA . VAL B 1 27 ? -17.656 23.109 16.172 1 71.5 27 VAL B CA 1
ATOM 6416 C C . VAL B 1 27 ? -19.078 22.828 16.641 1 71.5 27 VAL B C 1
ATOM 6418 O O . VAL B 1 27 ? -19.766 23.719 17.156 1 71.5 27 VAL B O 1
ATOM 6421 N N . LYS B 1 28 ? -19.641 21.625 16.312 1 67.25 28 LYS B N 1
ATOM 6422 C CA . LYS B 1 28 ? -21 21.234 16.688 1 67.25 28 LYS B CA 1
ATOM 6423 C C . LYS B 1 28 ? -21.078 20.891 18.172 1 67.25 28 LYS B C 1
ATOM 6425 O O . LYS B 1 28 ? -20.078 20.5 18.781 1 67.25 28 LYS B O 1
ATOM 6430 N N . LEU B 1 29 ? -22.281 21.078 18.734 1 67 29 LEU B N 1
ATOM 6431 C CA . LEU B 1 29 ? -22.547 20.75 20.125 1 67 29 LEU B CA 1
ATOM 6432 C C . LEU B 1 29 ? -22.469 19.25 20.359 1 67 29 LEU B C 1
ATOM 6434 O O . LEU B 1 29 ? -22.781 18.469 19.469 1 67 29 LEU B O 1
ATOM 6438 N N . MET B 1 30 ? -21.812 18.953 21.438 1 72.88 30 MET B N 1
ATOM 6439 C CA . MET B 1 30 ? -21.734 17.547 21.828 1 72.88 30 MET B CA 1
ATOM 6440 C C . MET B 1 30 ? -23.094 17.047 22.297 1 72.88 30 MET B C 1
ATOM 6442 O O . MET B 1 30 ? -23.766 17.688 23.094 1 72.88 30 MET B O 1
ATOM 6446 N N . ASN B 1 31 ? -23.672 16.016 21.562 1 65.25 31 ASN B N 1
ATOM 6447 C CA . ASN B 1 31 ? -24.906 15.383 22 1 65.25 31 ASN B CA 1
ATOM 6448 C C . ASN B 1 31 ? -24.656 14.367 23.109 1 65.25 31 ASN B C 1
ATOM 6450 O O . ASN B 1 31 ? -24.156 13.273 22.859 1 65.25 31 ASN B O 1
ATOM 6454 N N . PHE B 1 32 ? -24.922 14.758 24.328 1 73.31 32 PHE B N 1
ATOM 6455 C CA . PHE B 1 32 ? -24.656 13.938 25.5 1 73.31 32 PHE B CA 1
ATOM 6456 C C . PHE B 1 32 ? -25.484 12.664 25.484 1 73.31 32 PHE B C 1
ATOM 6458 O O . PHE B 1 32 ? -25.156 11.688 26.172 1 73.31 32 PHE B O 1
ATOM 6465 N N . GLU B 1 33 ? -26.5 12.664 24.672 1 68.12 33 GLU B N 1
ATOM 6466 C CA . GLU B 1 33 ? -27.344 11.469 24.641 1 68.12 33 GLU B CA 1
ATOM 6467 C C . GLU B 1 33 ? -26.766 10.422 23.688 1 68.12 33 GLU B C 1
ATOM 6469 O O . GLU B 1 33 ? -26.75 9.234 24 1 68.12 33 GLU B O 1
ATOM 6474 N N . GLU B 1 34 ? -26.266 10.969 22.656 1 71.38 34 GLU B N 1
ATOM 6475 C CA . GLU B 1 34 ? -25.875 10.055 21.594 1 71.38 34 GLU B CA 1
ATOM 6476 C C . GLU B 1 34 ? -24.406 9.664 21.719 1 71.38 34 GLU B C 1
ATOM 6478 O O . GLU B 1 34 ? -24.016 8.539 21.375 1 71.38 34 GLU B O 1
ATOM 6483 N N . GLU B 1 35 ? -23.688 10.539 22.344 1 74.94 35 GLU B N 1
ATOM 6484 C CA . GLU B 1 35 ? -22.25 10.258 22.391 1 74.94 35 GLU B CA 1
ATOM 6485 C C . GLU B 1 35 ? -21.844 9.734 23.766 1 74.94 35 GLU B C 1
ATOM 6487 O O . GLU B 1 35 ? -22 10.43 24.766 1 74.94 35 GLU B O 1
ATOM 6492 N N . VAL B 1 36 ? -21.344 8.484 23.797 1 76.12 36 VAL B N 1
ATOM 6493 C CA . VAL B 1 36 ? -21 7.816 25.047 1 76.12 36 VAL B CA 1
ATOM 6494 C C . VAL B 1 36 ? -19.781 8.508 25.672 1 76.12 36 VAL B C 1
ATOM 6496 O O . VAL B 1 36 ? -19.656 8.539 26.906 1 76.12 36 VAL B O 1
ATOM 6499 N N . ARG B 1 37 ? -18.969 9.102 24.891 1 74.88 37 ARG B N 1
ATOM 6500 C CA . ARG B 1 37 ? -17.734 9.656 25.422 1 74.88 37 ARG B CA 1
ATOM 6501 C C . ARG B 1 37 ? -18 10.891 26.266 1 74.88 37 ARG B C 1
ATOM 6503 O O . ARG B 1 37 ? -17.25 11.195 27.188 1 74.88 37 ARG B O 1
ATOM 6510 N N . ALA B 1 38 ? -19.109 11.523 26.016 1 77.62 38 ALA B N 1
ATOM 6511 C CA . ALA B 1 38 ? -19.422 12.711 26.812 1 77.62 38 ALA B CA 1
ATOM 6512 C C . ALA B 1 38 ? -19.641 12.352 28.281 1 77.62 38 ALA B C 1
ATOM 6514 O O . ALA B 1 38 ? -19.141 13.047 29.172 1 77.62 38 ALA B O 1
ATOM 6515 N N . HIS B 1 39 ? -20.25 11.203 28.469 1 76.88 39 HIS B N 1
ATOM 6516 C CA . HIS B 1 39 ? -20.5 10.781 29.844 1 76.88 39 HIS B CA 1
ATOM 6517 C C . HIS B 1 39 ? -19.234 10.281 30.516 1 76.88 39 HIS B C 1
ATOM 6519 O O . HIS B 1 39 ? -18.969 10.609 31.672 1 76.88 39 HIS B O 1
ATOM 6525 N N . ARG B 1 40 ? -18.5 9.672 29.75 1 79 40 ARG B N 1
ATOM 6526 C CA . ARG B 1 40 ? -17.297 9.086 30.312 1 79 40 ARG B CA 1
ATOM 6527 C C . ARG B 1 40 ? -16.266 10.156 30.641 1 79 40 ARG B C 1
ATOM 6529 O O . ARG B 1 40 ? -15.531 10.055 31.625 1 79 40 ARG B O 1
ATOM 6536 N N . ASP B 1 41 ? -16.219 11.07 29.766 1 78.62 41 ASP B N 1
ATOM 6537 C CA . ASP B 1 41 ? -15.273 12.156 29.984 1 78.62 41 ASP B CA 1
ATOM 6538 C C . ASP B 1 41 ? -15.648 12.961 31.234 1 78.62 41 ASP B C 1
ATOM 6540 O O . ASP B 1 41 ? -14.781 13.359 32 1 78.62 41 ASP B O 1
ATOM 6544 N N . LEU B 1 42 ? -16.875 13.164 31.391 1 79.06 42 LEU B N 1
ATOM 6545 C CA . LEU B 1 42 ? -17.328 13.906 32.562 1 79.06 42 LEU B CA 1
ATOM 6546 C C . LEU B 1 42 ? -17.109 13.094 33.844 1 79.06 42 LEU B C 1
ATOM 6548 O O . LEU B 1 42 ? -16.719 13.641 34.875 1 79.06 42 LEU B O 1
ATOM 6552 N N . ASP B 1 43 ? -17.344 11.82 33.719 1 77.12 43 ASP B N 1
ATOM 6553 C CA . ASP B 1 43 ? -17.094 10.969 34.875 1 77.12 43 ASP B CA 1
ATOM 6554 C C . ASP B 1 43 ? -15.609 10.93 35.219 1 77.12 43 ASP B C 1
ATOM 6556 O O . ASP B 1 43 ? -15.25 10.93 36.406 1 77.12 43 ASP B O 1
ATOM 6560 N N . GLY B 1 44 ? -14.82 10.836 34.219 1 77.25 44 GLY B N 1
ATOM 6561 C CA . GLY B 1 44 ? -13.391 10.852 34.469 1 77.25 44 GLY B CA 1
ATOM 6562 C C . GLY B 1 44 ? -12.906 12.141 35.094 1 77.25 44 GLY B C 1
ATOM 6563 O O . GLY B 1 44 ? -12.047 12.109 36 1 77.25 44 GLY B O 1
ATOM 6564 N N . PHE B 1 45 ? -13.461 13.203 34.625 1 75.69 45 PHE B N 1
ATOM 6565 C CA . PHE B 1 45 ? -13.133 14.5 35.188 1 75.69 45 PHE B CA 1
ATOM 6566 C C . PHE B 1 45 ? -13.602 14.609 36.656 1 75.69 45 PHE B C 1
ATOM 6568 O O . PHE B 1 45 ? -12.883 15.117 37.5 1 75.69 45 PHE B O 1
ATOM 6575 N N . LEU B 1 46 ? -14.812 14.164 36.906 1 72.44 46 LEU B N 1
ATOM 6576 C CA . LEU B 1 46 ? -15.375 14.281 38.25 1 72.44 46 LEU B CA 1
ATOM 6577 C C . LEU B 1 46 ? -14.562 13.469 39.25 1 72.44 46 LEU B C 1
ATOM 6579 O O . LEU B 1 46 ? -14.461 13.844 40.406 1 72.44 46 LEU B O 1
ATOM 6583 N N . ALA B 1 47 ? -13.961 12.469 38.719 1 74.56 47 ALA B N 1
ATOM 6584 C CA . ALA B 1 47 ? -13.148 11.617 39.594 1 74.56 47 ALA B CA 1
ATOM 6585 C C . ALA B 1 47 ? -11.812 12.289 39.938 1 74.56 47 ALA B C 1
ATOM 6587 O O . ALA B 1 47 ? -11.289 12.117 41.031 1 74.56 47 ALA B O 1
ATOM 6588 N N . ARG B 1 48 ? -11.273 12.953 39 1 73.19 48 ARG B N 1
ATOM 6589 C CA . ARG B 1 48 ? -9.977 13.609 39.188 1 73.19 48 ARG B CA 1
ATOM 6590 C C . ARG B 1 48 ? -10.07 15.102 38.875 1 73.19 48 ARG B C 1
ATOM 6592 O O . ARG B 1 48 ? -9.367 15.609 38 1 73.19 48 ARG B O 1
ATOM 6599 N N . ALA B 1 49 ? -10.859 15.742 39.594 1 70.25 49 ALA B N 1
ATOM 6600 C CA . ALA B 1 49 ? -11.203 17.109 39.25 1 70.25 49 ALA B CA 1
ATOM 6601 C C . ALA B 1 49 ? -10.172 18.094 39.781 1 70.25 49 ALA B C 1
ATOM 6603 O O . ALA B 1 49 ? -9.727 17.984 40.906 1 70.25 49 ALA B O 1
ATOM 6604 N N . SER B 1 50 ? -9.531 18.781 38.969 1 81.75 50 SER B N 1
ATOM 6605 C CA . SER B 1 50 ? -8.727 19.938 39.375 1 81.75 50 SER B CA 1
ATOM 6606 C C . SER B 1 50 ? -9.5 21.234 39.219 1 81.75 50 SER B C 1
ATOM 6608 O O . SER B 1 50 ? -9.648 21.766 38.125 1 81.75 50 SER B O 1
ATOM 6610 N N . ILE B 1 51 ? -10.117 21.625 40.344 1 86.38 51 ILE B N 1
ATOM 6611 C CA . ILE B 1 51 ? -10.93 22.844 40.344 1 86.38 51 ILE B CA 1
ATOM 6612 C C . ILE B 1 51 ? -10.289 23.891 41.25 1 86.38 51 ILE B C 1
ATOM 6614 O O . ILE B 1 51 ? -9.922 23.609 42.375 1 86.38 51 ILE B O 1
ATOM 6618 N N . LEU B 1 52 ? -9.961 24.984 40.719 1 86.25 52 LEU B N 1
ATOM 6619 C CA . LEU B 1 52 ? -9.484 26.125 41.469 1 86.25 52 LEU B CA 1
ATOM 6620 C C . LEU B 1 52 ? -10.609 27.141 41.688 1 86.25 52 LEU B C 1
ATOM 6622 O O . LEU B 1 52 ? -11.086 27.75 40.719 1 86.25 52 LEU B O 1
ATOM 6626 N N . LEU B 1 53 ? -10.977 27.109 43 1 85.56 53 LEU B N 1
ATOM 6627 C CA . LEU B 1 53 ? -12.047 28.062 43.312 1 85.56 53 LEU B CA 1
ATOM 6628 C C . LEU B 1 53 ? -11.484 29.406 43.719 1 85.56 53 LEU B C 1
ATOM 6630 O O . LEU B 1 53 ? -10.461 29.469 44.406 1 85.56 53 LEU B O 1
ATOM 6634 N N . ASP B 1 54 ? -12.016 30.531 43.312 1 79.88 54 ASP B N 1
ATOM 6635 C CA . ASP B 1 54 ? -11.812 31.922 43.719 1 79.88 54 ASP B CA 1
ATOM 6636 C C . ASP B 1 54 ? -10.359 32.344 43.5 1 79.88 54 ASP B C 1
ATOM 6638 O O . ASP B 1 54 ? -9.695 32.812 44.438 1 79.88 54 ASP B O 1
ATOM 6642 N N . GLU B 1 55 ? -9.828 32.156 42.312 1 80.44 55 GLU B N 1
ATOM 6643 C CA . GLU B 1 55 ? -8.484 32.625 41.969 1 80.44 55 GLU B CA 1
ATOM 6644 C C . GLU B 1 55 ? -8.43 34.125 41.844 1 80.44 55 GLU B C 1
ATOM 6646 O O . GLU B 1 55 ? -9.281 34.75 41.188 1 80.44 55 GLU B O 1
ATOM 6651 N N . THR B 1 56 ? -7.496 34.688 42.5 1 78.12 56 THR B N 1
ATOM 6652 C CA . THR B 1 56 ? -7.387 36.156 42.531 1 78.12 56 THR B CA 1
ATOM 6653 C C . THR B 1 56 ? -6.383 36.625 41.5 1 78.12 56 THR B C 1
ATOM 6655 O O . THR B 1 56 ? -6.16 37.844 41.344 1 78.12 56 THR B O 1
ATOM 6658 N N . ALA B 1 57 ? -5.91 35.812 40.688 1 76 57 ALA B N 1
ATOM 6659 C CA . ALA B 1 57 ? -4.914 36.281 39.719 1 76 57 ALA B CA 1
ATOM 6660 C C . ALA B 1 57 ? -5.555 37.156 38.656 1 76 57 ALA B C 1
ATOM 6662 O O . ALA B 1 57 ? -6.699 36.906 38.25 1 76 57 ALA B O 1
ATOM 6663 N N . ALA B 1 58 ? -4.816 38.219 38.312 1 73.25 58 ALA B N 1
ATOM 6664 C CA . ALA B 1 58 ? -5.387 39.219 37.406 1 73.25 58 ALA B CA 1
ATOM 6665 C C . ALA B 1 58 ? -4.992 38.906 35.969 1 73.25 58 ALA B C 1
ATOM 6667 O O . ALA B 1 58 ? -5.75 39.219 35.031 1 73.25 58 ALA B O 1
ATOM 6668 N N . SER B 1 59 ? -3.863 38.375 35.906 1 77.56 59 SER B N 1
ATOM 6669 C CA . SER B 1 59 ? -3.445 38.156 34.531 1 77.56 59 SER B CA 1
ATOM 6670 C C . SER B 1 59 ? -3.668 36.688 34.094 1 77.56 59 SER B C 1
ATOM 6672 O O . SER B 1 59 ? -3.668 35.781 34.938 1 77.56 59 SER B O 1
ATOM 6674 N N . LEU B 1 60 ? -3.979 36.5 32.812 1 80.56 60 LEU B N 1
ATOM 6675 C CA . LEU B 1 60 ? -4.227 35.188 32.281 1 80.56 60 LEU B CA 1
ATOM 6676 C C . LEU B 1 60 ? -3.016 34.281 32.469 1 80.56 60 LEU B C 1
ATOM 6678 O O . LEU B 1 60 ? -3.164 33.094 32.781 1 80.56 60 LEU B O 1
ATOM 6682 N N . ASP B 1 61 ? -1.786 34.75 32.281 1 77.06 61 ASP B N 1
ATOM 6683 C CA . ASP B 1 61 ? -0.571 33.969 32.469 1 77.06 61 ASP B CA 1
ATOM 6684 C C . ASP B 1 61 ? -0.454 33.406 33.875 1 77.06 61 ASP B C 1
ATOM 6686 O O . ASP B 1 61 ? -0.091 32.25 34.094 1 77.06 61 ASP B O 1
ATOM 6690 N N . ASP B 1 62 ? -0.779 34.312 34.75 1 81.06 62 ASP B N 1
ATOM 6691 C CA . ASP B 1 62 ? -0.679 33.906 36.125 1 81.06 62 ASP B CA 1
ATOM 6692 C C . ASP B 1 62 ? -1.739 32.844 36.469 1 81.06 62 ASP B C 1
ATOM 6694 O O . ASP B 1 62 ? -1.48 31.938 37.25 1 81.06 62 ASP B O 1
ATOM 6698 N N . VAL B 1 63 ? -2.852 33.094 35.938 1 85.31 63 VAL B N 1
ATOM 6699 C CA . VAL B 1 63 ? -3.912 32.125 36.188 1 85.31 63 VAL B CA 1
ATOM 6700 C C . VAL B 1 63 ? -3.506 30.766 35.625 1 85.31 63 VAL B C 1
ATOM 6702 O O . VAL B 1 63 ? -3.676 29.734 36.281 1 85.31 63 VAL B O 1
ATOM 6705 N N . LEU B 1 64 ? -3.025 30.812 34.438 1 86.88 64 LEU B N 1
ATOM 6706 C CA . LEU B 1 64 ? -2.625 29.562 33.812 1 86.88 64 LEU B CA 1
ATOM 6707 C C . LEU B 1 64 ? -1.476 28.906 34.562 1 86.88 64 LEU B C 1
ATOM 6709 O O . LEU B 1 64 ? -1.431 27.672 34.688 1 86.88 64 LEU B O 1
ATOM 6713 N N . LYS B 1 65 ? -0.544 29.672 34.969 1 83.12 65 LYS B N 1
ATOM 6714 C CA . LYS B 1 65 ? 0.555 29.125 35.781 1 83.12 65 LYS B CA 1
ATOM 6715 C C . LYS B 1 65 ? 0.039 28.469 37.062 1 83.12 65 LYS B C 1
ATOM 6717 O O . LYS B 1 65 ? 0.503 27.391 37.438 1 83.12 65 LYS B O 1
ATOM 6722 N N . ARG B 1 66 ? -0.842 29.094 37.688 1 85.75 66 ARG B N 1
ATOM 6723 C CA . ARG B 1 66 ? -1.415 28.547 38.906 1 85.75 66 ARG B CA 1
ATOM 6724 C C . ARG B 1 66 ? -2.201 27.266 38.625 1 85.75 66 ARG B C 1
ATOM 6726 O O . ARG B 1 66 ? -2.186 26.328 39.438 1 85.75 66 ARG B O 1
ATOM 6733 N N . MET B 1 67 ? -2.891 27.359 37.594 1 87.94 67 MET B N 1
ATOM 6734 C CA . MET B 1 67 ? -3.641 26.172 37.219 1 87.94 67 MET B CA 1
ATOM 6735 C C . MET B 1 67 ? -2.699 25 36.938 1 87.94 67 MET B C 1
ATOM 6737 O O . MET B 1 67 ? -2.943 23.875 37.406 1 87.94 67 MET B O 1
ATOM 6741 N N . LEU B 1 68 ? -1.693 25.281 36.219 1 85.94 68 LEU B N 1
ATOM 6742 C CA . LEU B 1 68 ? -0.735 24.234 35.875 1 85.94 68 LEU B CA 1
ATOM 6743 C C . LEU B 1 68 ? -0.029 23.719 37.125 1 85.94 68 LEU B C 1
ATOM 6745 O O . LEU B 1 68 ? 0.245 22.516 37.25 1 85.94 68 LEU B O 1
ATOM 6749 N N . HIS B 1 69 ? 0.27 24.609 37.938 1 80.31 69 HIS B N 1
ATOM 6750 C CA . HIS B 1 69 ? 0.875 24.219 39.188 1 80.31 69 HIS B CA 1
ATOM 6751 C C . HIS B 1 69 ? -0.083 23.359 40 1 80.31 69 HIS B C 1
ATOM 6753 O O . HIS B 1 69 ? 0.338 22.391 40.656 1 80.31 69 HIS B O 1
ATOM 6759 N N . HIS B 1 70 ? -1.266 23.734 39.969 1 83.5 70 HIS B N 1
ATOM 6760 C CA . HIS B 1 70 ? -2.268 22.953 40.719 1 83.5 70 HIS B CA 1
ATOM 6761 C C . HIS B 1 70 ? -2.422 21.562 40.125 1 83.5 70 HIS B C 1
ATOM 6763 O O . HIS B 1 70 ? -2.586 20.578 40.844 1 83.5 70 HIS B O 1
ATOM 6769 N N . VAL B 1 71 ? -2.479 21.469 38.906 1 82.75 71 VAL B N 1
ATOM 6770 C CA . VAL B 1 71 ? -2.58 20.172 38.25 1 82.75 71 VAL B CA 1
ATOM 6771 C C . VAL B 1 71 ? -1.36 19.328 38.562 1 82.75 71 VAL B C 1
ATOM 6773 O O . VAL B 1 71 ? -1.474 18.109 38.75 1 82.75 71 VAL B O 1
ATOM 6776 N N . GLY B 1 72 ? -0.184 19.859 38.531 1 75.44 72 GLY B N 1
ATOM 6777 C CA . GLY B 1 72 ? 1.037 19.141 38.844 1 75.44 72 GLY B CA 1
ATOM 6778 C C . GLY B 1 72 ? 1.065 18.656 40.281 1 75.44 72 GLY B C 1
ATOM 6779 O O . GLY B 1 72 ? 1.649 17.609 40.562 1 75.44 72 GLY B O 1
ATOM 6780 N N . GLN B 1 73 ? 0.592 19.5 41.188 1 70.12 73 GLN B N 1
ATOM 6781 C CA . GLN B 1 73 ? 0.637 19.156 42.594 1 70.12 73 GLN B CA 1
ATOM 6782 C C . GLN B 1 73 ? -0.419 18.109 42.938 1 70.12 73 GLN B C 1
ATOM 6784 O O . GLN B 1 73 ? -0.296 17.406 43.938 1 70.12 73 GLN B O 1
ATOM 6789 N N . ASP B 1 74 ? -1.372 18.219 42.219 1 60.91 74 ASP B N 1
ATOM 6790 C CA . ASP B 1 74 ? -2.42 17.266 42.562 1 60.91 74 ASP B CA 1
ATOM 6791 C C . ASP B 1 74 ? -1.911 15.828 42.406 1 60.91 74 ASP B C 1
ATOM 6793 O O . ASP B 1 74 ? -1.271 15.484 41.406 1 60.91 74 ASP B O 1
ATOM 6797 N N . SER B 1 75 ? -1.547 15.18 43.531 1 54.66 75 SER B N 1
ATOM 6798 C CA . SER B 1 75 ? -0.977 13.891 43.906 1 54.66 75 SER B CA 1
ATOM 6799 C C . SER B 1 75 ? -1.384 12.797 42.906 1 54.66 75 SER B C 1
ATOM 6801 O O . SER B 1 75 ? -0.603 11.891 42.625 1 54.66 75 SER B O 1
ATOM 6803 N N . HIS B 1 76 ? -2.588 12.758 42.562 1 53.22 76 HIS B N 1
ATOM 6804 C CA . HIS B 1 76 ? -3.049 11.586 41.812 1 53.22 76 HIS B CA 1
ATOM 6805 C C . HIS B 1 76 ? -2.557 11.609 40.375 1 53.22 76 HIS B C 1
ATOM 6807 O O . HIS B 1 76 ? -2.637 10.602 39.656 1 53.22 76 HIS B O 1
ATOM 6813 N N . ALA B 1 77 ? -2.16 12.742 40 1 55.19 77 ALA B N 1
ATOM 6814 C CA . ALA B 1 77 ? -1.771 12.945 38.594 1 55.19 77 ALA B CA 1
ATOM 6815 C C . ALA B 1 77 ? -0.253 12.992 38.438 1 55.19 77 ALA B C 1
ATOM 6817 O O . ALA B 1 77 ? 0.288 13.875 37.781 1 55.19 77 ALA B O 1
ATOM 6818 N N . SER B 1 78 ? 0.489 12.516 39.281 1 53.81 78 SER B N 1
ATOM 6819 C CA . SER B 1 78 ? 1.94 12.602 39.156 1 53.81 78 SER B CA 1
ATOM 6820 C C . SER B 1 78 ? 2.412 12.141 37.781 1 53.81 78 SER B C 1
ATOM 6822 O O . SER B 1 78 ? 2.289 10.961 37.469 1 53.81 78 SER B O 1
ATOM 6824 N N . GLU B 1 79 ? 2.184 12.953 36.844 1 61.66 79 GLU B N 1
ATOM 6825 C CA . GLU B 1 79 ? 2.852 12.625 35.594 1 61.66 79 GLU B CA 1
ATOM 6826 C C . GLU B 1 79 ? 4.34 12.953 35.656 1 61.66 79 GLU B C 1
ATOM 6828 O O . GLU B 1 79 ? 4.723 14.125 35.625 1 61.66 79 GLU B O 1
ATOM 6833 N N . PRO B 1 80 ? 5.176 12.242 36.25 1 56.34 80 PRO B N 1
ATOM 6834 C CA . PRO B 1 80 ? 6.578 12.57 36.531 1 56.34 80 PRO B CA 1
ATOM 6835 C C . PRO B 1 80 ? 7.242 13.328 35.375 1 56.34 80 PRO B C 1
ATOM 6837 O O . PRO B 1 80 ? 8.148 14.133 35.625 1 56.34 80 PRO B O 1
ATOM 6840 N N . GLY B 1 81 ? 7.02 13.094 34.219 1 57.84 81 GLY B N 1
ATOM 6841 C CA . GLY B 1 81 ? 7.895 13.555 33.156 1 57.84 81 GLY B CA 1
ATOM 6842 C C . GLY B 1 81 ? 7.422 14.836 32.5 1 57.84 81 GLY B C 1
ATOM 6843 O O . GLY B 1 81 ? 8.031 15.312 31.547 1 57.84 81 GLY B O 1
ATOM 6844 N N . CYS B 1 82 ? 6.352 15.414 32.969 1 61.66 82 CYS B N 1
ATOM 6845 C CA . CYS B 1 82 ? 5.914 16.578 32.188 1 61.66 82 CYS B CA 1
ATOM 6846 C C . CYS B 1 82 ? 6.348 17.875 32.844 1 61.66 82 CYS B C 1
ATOM 6848 O O . CYS B 1 82 ? 6.047 18.109 34.031 1 61.66 82 CYS B O 1
ATOM 6850 N N . ASN B 1 83 ? 7.441 18.484 32.281 1 65.62 83 ASN B N 1
ATOM 6851 C CA . ASN B 1 83 ? 7.84 19.828 32.688 1 65.62 83 ASN B CA 1
ATOM 6852 C C . ASN B 1 83 ? 6.781 20.859 32.312 1 65.62 83 ASN B C 1
ATOM 6854 O O . ASN B 1 83 ? 6.562 21.141 31.141 1 65.62 83 ASN B O 1
ATOM 6858 N N . PHE B 1 84 ? 6.047 21.281 33.281 1 69.94 84 PHE B N 1
ATOM 6859 C CA . PHE B 1 84 ? 4.922 22.188 33.062 1 69.94 84 PHE B CA 1
ATOM 6860 C C . PHE B 1 84 ? 5.406 23.531 32.531 1 69.94 84 PHE B C 1
ATOM 6862 O O . PHE B 1 84 ? 4.641 24.266 31.891 1 69.94 84 PHE B O 1
ATOM 6869 N N . GLU B 1 85 ? 6.672 23.812 32.688 1 68 85 GLU B N 1
ATOM 6870 C CA . GLU B 1 85 ? 7.176 25.016 32.062 1 68 85 GLU B CA 1
ATOM 6871 C C . GLU B 1 85 ? 7.176 24.875 30.531 1 68 85 GLU B C 1
ATOM 6873 O O . GLU B 1 85 ? 6.895 25.828 29.812 1 68 85 GLU B O 1
ATOM 6878 N N . GLU B 1 86 ? 7.332 23.672 30.203 1 74.06 86 GLU B N 1
ATOM 6879 C CA . GLU B 1 86 ? 7.316 23.406 28.766 1 74.06 86 GLU B CA 1
ATOM 6880 C C . GLU B 1 86 ? 5.898 23.469 28.203 1 74.06 86 GLU B C 1
ATOM 6882 O O . GLU B 1 86 ? 5.691 23.875 27.062 1 74.06 86 GLU B O 1
ATOM 6887 N N . VAL B 1 87 ? 4.953 23.141 29.078 1 79.5 87 VAL B N 1
ATOM 6888 C CA . VAL B 1 87 ? 3.564 23.188 28.641 1 79.5 87 VAL B CA 1
ATOM 6889 C C . VAL B 1 87 ? 3.119 24.641 28.453 1 79.5 87 VAL B C 1
ATOM 6891 O O . VAL B 1 87 ? 2.336 24.938 27.547 1 79.5 87 VAL B O 1
ATOM 6894 N N . MET B 1 88 ? 3.67 25.484 29.266 1 76.69 88 MET B N 1
ATOM 6895 C CA . MET B 1 88 ? 3.318 26.906 29.172 1 76.69 88 MET B CA 1
ATOM 6896 C C . MET B 1 88 ? 3.748 27.484 27.828 1 76.69 88 MET B C 1
ATOM 6898 O O . MET B 1 88 ? 3.029 28.281 27.234 1 76.69 88 MET B O 1
ATOM 6902 N N . SER B 1 89 ? 4.801 26.922 27.328 1 70.44 89 SER B N 1
ATOM 6903 C CA . SER B 1 89 ? 5.285 27.438 26.047 1 70.44 89 SER B CA 1
ATOM 6904 C C . SER B 1 89 ? 4.453 26.891 24.891 1 70.44 89 SER B C 1
ATOM 6906 O O . SER B 1 89 ? 4.375 27.516 23.828 1 70.44 89 SER B O 1
ATOM 6908 N N . MET B 1 90 ? 3.779 25.812 25.078 1 72.81 90 MET B N 1
ATOM 6909 C CA . MET B 1 90 ? 2.979 25.203 24.016 1 72.81 90 MET B CA 1
ATOM 6910 C C . MET B 1 90 ? 1.598 25.859 23.938 1 72.81 90 MET B C 1
ATOM 6912 O O . MET B 1 90 ? 0.925 25.781 22.906 1 72.81 90 MET B O 1
ATOM 6916 N N . LEU B 1 91 ? 1.239 26.391 25.016 1 76.06 91 LEU B N 1
ATOM 6917 C CA . LEU B 1 91 ? -0.076 27.016 25.062 1 76.06 91 LEU B CA 1
ATOM 6918 C C . LEU B 1 91 ? -0.099 28.297 24.234 1 76.06 91 LEU B C 1
ATOM 6920 O O . LEU B 1 91 ? -1.162 28.719 23.781 1 76.06 91 LEU B O 1
ATOM 6924 N N . PHE B 1 92 ? 1.164 28.719 24.109 1 65.56 92 PHE B N 1
ATOM 6925 C CA . PHE B 1 92 ? 1.241 30 23.391 1 65.56 92 PHE B CA 1
ATOM 6926 C C . PHE B 1 92 ? 1.954 29.812 22.062 1 65.56 92 PHE B C 1
ATOM 6928 O O . PHE B 1 92 ? 2.686 28.844 21.859 1 65.56 92 PHE B O 1
ATOM 6935 N N . THR B 1 93 ? 1.558 30.281 21.062 1 58.5 93 THR B N 1
ATOM 6936 C CA . THR B 1 93 ? 2.127 30.203 19.719 1 58.5 93 THR B CA 1
ATOM 6937 C C . THR B 1 93 ? 3.633 30.453 19.766 1 58.5 93 THR B C 1
ATOM 6939 O O . THR B 1 93 ? 4.336 30.188 18.781 1 58.5 93 THR B O 1
ATOM 6942 N N . ASP B 1 94 ? 4.242 30.859 20.844 1 52.66 94 ASP B N 1
ATOM 6943 C CA . ASP B 1 94 ? 5.66 31.203 20.906 1 52.66 94 ASP B CA 1
ATOM 6944 C C . ASP B 1 94 ? 6.535 29.953 20.891 1 52.66 94 ASP B C 1
ATOM 6946 O O . ASP B 1 94 ? 7.754 30.047 21.062 1 52.66 94 ASP B O 1
ATOM 6950 N N . ALA B 1 95 ? 5.984 28.766 21.031 1 47.06 95 ALA B N 1
ATOM 6951 C CA . ALA B 1 95 ? 6.891 27.656 21.297 1 47.06 95 ALA B CA 1
ATOM 6952 C C . ALA B 1 95 ? 7.992 27.578 20.25 1 47.06 95 ALA B C 1
ATOM 6954 O O . ALA B 1 95 ? 8.914 26.766 20.375 1 47.06 95 ALA B O 1
ATOM 6955 N N . GLY B 1 96 ? 7.684 27.609 18.938 1 43.09 96 GLY B N 1
ATOM 6956 C CA . GLY B 1 96 ? 8.844 27.359 18.094 1 43.09 96 GLY B CA 1
ATOM 6957 C C . GLY B 1 96 ? 10.008 28.281 18.375 1 43.09 96 GLY B C 1
ATOM 6958 O O . GLY B 1 96 ? 9.859 29.281 19.094 1 43.09 96 GLY B O 1
ATOM 6959 N N . ALA B 1 97 ? 11.227 27.953 17.766 1 40 97 ALA B N 1
ATOM 6960 C CA . ALA B 1 97 ? 12.57 28.5 17.938 1 40 97 ALA B CA 1
ATOM 6961 C C . ALA B 1 97 ? 12.547 30.031 17.906 1 40 97 ALA B C 1
ATOM 6963 O O . ALA B 1 97 ? 13.523 30.672 18.281 1 40 97 ALA B O 1
ATOM 6964 N N . GLN B 1 98 ? 12.031 30.609 16.703 1 40.09 98 GLN B N 1
ATOM 6965 C CA . GLN B 1 98 ? 12.719 31.859 16.406 1 40.09 98 GLN B CA 1
ATOM 6966 C C . GLN B 1 98 ? 12.367 32.938 17.422 1 40.09 98 GLN B C 1
ATOM 6968 O O . GLN B 1 98 ? 11.438 32.781 18.219 1 40.09 98 GLN B O 1
ATOM 6973 N N . GLU B 1 99 ? 12.805 34.219 17.062 1 40.06 99 GLU B N 1
ATOM 6974 C CA . GLU B 1 99 ? 13.016 35.531 17.672 1 40.06 99 GLU B CA 1
ATOM 6975 C C . GLU B 1 99 ? 11.703 36.125 18.203 1 40.06 99 GLU B C 1
ATOM 6977 O O . GLU B 1 99 ? 11.711 37.031 19.031 1 40.06 99 GLU B O 1
ATOM 6982 N N . VAL B 1 100 ? 10.547 35.969 17.406 1 44.19 100 VAL B N 1
ATOM 6983 C CA . VAL B 1 100 ? 9.438 36.875 17.719 1 44.19 100 VAL B CA 1
ATOM 6984 C C . VAL B 1 100 ? 8.43 36.156 18.609 1 44.19 100 VAL B C 1
ATOM 6986 O O . VAL B 1 100 ? 7.898 35.125 18.25 1 44.19 100 VAL B O 1
ATOM 6989 N N . ASN B 1 101 ? 8.469 36.281 19.859 1 46.31 101 ASN B N 1
ATOM 6990 C CA . ASN B 1 101 ? 7.668 35.688 20.922 1 46.31 101 ASN B CA 1
ATOM 6991 C C . ASN B 1 101 ? 6.223 36.188 20.875 1 46.31 101 ASN B C 1
ATOM 6993 O O . ASN B 1 101 ? 5.926 37.312 21.266 1 46.31 101 ASN B O 1
ATOM 6997 N N . VAL B 1 102 ? 5.453 36.062 19.797 1 50.78 102 VAL B N 1
ATOM 6998 C CA . VAL B 1 102 ? 4.043 36.406 19.938 1 50.78 102 VAL B CA 1
ATOM 6999 C C . VAL B 1 102 ? 3.359 35.406 20.875 1 50.78 102 VAL B C 1
ATOM 7001 O O . VAL B 1 102 ? 3.359 34.219 20.625 1 50.78 102 VAL B O 1
ATOM 7004 N N . HIS B 1 103 ? 3.031 35.906 22.062 1 54.78 103 HIS B N 1
ATOM 7005 C CA . HIS B 1 103 ? 2.422 35.125 23.156 1 54.78 103 HIS B CA 1
ATOM 7006 C C . HIS B 1 103 ? 0.912 35.031 22.969 1 54.78 103 HIS B C 1
ATOM 7008 O O . HIS B 1 103 ? 0.153 35.812 23.547 1 54.78 103 HIS B O 1
ATOM 7014 N N . LEU B 1 104 ? 0.446 34.438 21.875 1 62.78 104 LEU B N 1
ATOM 7015 C CA . LEU B 1 104 ? -0.982 34.188 21.703 1 62.78 104 LEU B CA 1
ATOM 7016 C C . LEU B 1 104 ? -1.313 32.719 21.969 1 62.78 104 LEU B C 1
ATOM 7018 O O . LEU B 1 104 ? -0.448 31.844 21.844 1 62.78 104 LEU B O 1
ATOM 7022 N N . LEU B 1 105 ? -2.629 32.625 22.5 1 67.88 105 LEU B N 1
ATOM 7023 C CA . LEU B 1 105 ? -3.084 31.266 22.75 1 67.88 105 LEU B CA 1
ATOM 7024 C C . LEU B 1 105 ? -3.25 30.5 21.438 1 67.88 105 LEU B C 1
ATOM 7026 O O . LEU B 1 105 ? -3.713 31.062 20.438 1 67.88 105 LEU B O 1
ATOM 7030 N N . SER B 1 106 ? -2.848 29.344 21.312 1 71 106 SER B N 1
ATOM 7031 C CA . SER B 1 106 ? -2.818 28.562 20.094 1 71 106 SER B CA 1
ATOM 7032 C C . SER B 1 106 ? -4.211 28.062 19.719 1 71 106 SER B C 1
ATOM 7034 O O . SER B 1 106 ? -4.652 28.234 18.578 1 71 106 SER B O 1
ATOM 7036 N N . GLU B 1 107 ? -4.941 27.469 20.594 1 79.56 107 GLU B N 1
ATOM 7037 C CA . GLU B 1 107 ? -6.262 26.922 20.312 1 79.56 107 GLU B CA 1
ATOM 7038 C C . GLU B 1 107 ? -7.242 27.234 21.438 1 79.56 107 GLU B C 1
ATOM 7040 O O . GLU B 1 107 ? -6.973 26.938 22.609 1 79.56 107 GLU B O 1
ATOM 7045 N N . THR B 1 108 ? -8.297 27.938 21.109 1 79.88 108 THR B N 1
ATOM 7046 C CA . THR B 1 108 ? -9.312 28.297 22.109 1 79.88 108 THR B CA 1
ATOM 7047 C C . THR B 1 108 ? -10.711 28.016 21.578 1 79.88 108 THR B C 1
ATOM 7049 O O . THR B 1 108 ? -10.938 28.062 20.359 1 79.88 108 THR B O 1
ATOM 7052 N N . ILE B 1 109 ? -11.57 27.578 22.359 1 78.5 109 ILE B N 1
ATOM 7053 C CA . ILE B 1 109 ? -12.984 27.422 22.031 1 78.5 109 ILE B CA 1
ATOM 7054 C C . ILE B 1 109 ? -13.805 28.469 22.781 1 78.5 109 ILE B C 1
ATOM 7056 O O . ILE B 1 109 ? -13.625 28.641 24 1 78.5 109 ILE B O 1
ATOM 7060 N N . GLN B 1 110 ? -14.516 29.234 22.047 1 74.88 110 GLN B N 1
ATOM 7061 C CA . GLN B 1 110 ? -15.375 30.219 22.672 1 74.88 110 GLN B CA 1
ATOM 7062 C C . GLN B 1 110 ? -16.797 30.172 22.109 1 74.88 110 GLN B C 1
ATOM 7064 O O . GLN B 1 110 ? -17.016 29.672 21 1 74.88 110 GLN B O 1
ATOM 7069 N N . GLY B 1 111 ? -17.75 30.453 22.938 1 71 111 GLY B N 1
ATOM 7070 C CA . GLY B 1 111 ? -19.141 30.5 22.5 1 71 111 GLY B CA 1
ATOM 7071 C C . GLY B 1 111 ? -19.5 31.797 21.797 1 71 111 GLY B C 1
ATOM 7072 O O . GLY B 1 111 ? -19.031 32.875 22.172 1 71 111 GLY B O 1
ATOM 7073 N N . VAL B 1 112 ? -20.141 31.594 20.625 1 67.56 112 VAL B N 1
ATOM 7074 C CA . VAL B 1 112 ? -20.531 32.781 19.859 1 67.56 112 VAL B CA 1
ATOM 7075 C C . VAL B 1 112 ? -22.047 32.812 19.688 1 67.56 112 VAL B C 1
ATOM 7077 O O . VAL B 1 112 ? -22.672 31.75 19.531 1 67.56 112 VAL B O 1
ATOM 7080 N N . THR B 1 113 ? -22.625 33.906 20.078 1 60.34 113 THR B N 1
ATOM 7081 C CA . THR B 1 113 ? -24.062 34.094 19.844 1 60.34 113 THR B CA 1
ATOM 7082 C C . THR B 1 113 ? -24.281 35.062 18.703 1 60.34 113 THR B C 1
ATOM 7084 O O . THR B 1 113 ? -23.656 36.125 18.641 1 60.34 113 THR B O 1
ATOM 7087 N N . ALA B 1 114 ? -24.891 34.562 17.688 1 58.59 114 ALA B N 1
ATOM 7088 C CA . ALA B 1 114 ? -25.188 35.406 16.547 1 58.59 114 ALA B CA 1
ATOM 7089 C C . ALA B 1 114 ? -26.422 36.281 16.812 1 58.59 114 ALA B C 1
ATOM 7091 O O . ALA B 1 114 ? -27.5 35.75 17.109 1 58.59 114 ALA B O 1
ATOM 7092 N N . THR B 1 115 ? -26.234 37.594 17.25 1 51 115 THR B N 1
ATOM 7093 C CA . THR B 1 115 ? -27.344 38.531 17.406 1 51 115 THR B CA 1
ATOM 7094 C C . THR B 1 115 ? -27.531 39.375 16.156 1 51 115 THR B C 1
ATOM 7096 O O . THR B 1 115 ? -26.734 39.281 15.211 1 51 115 THR B O 1
ATOM 7099 N N . ALA B 1 116 ? -28.719 40.031 16 1 46.06 116 ALA B N 1
ATOM 7100 C CA . ALA B 1 116 ? -29.062 40.906 14.883 1 46.06 116 ALA B CA 1
ATOM 7101 C C . ALA B 1 116 ? -27.969 41.938 14.625 1 46.06 116 ALA B C 1
ATOM 7103 O O . ALA B 1 116 ? -27.781 42.375 13.492 1 46.06 116 ALA B O 1
ATOM 7104 N N . THR B 1 117 ? -27.234 42.344 15.734 1 45.16 117 THR B N 1
ATOM 7105 C CA . THR B 1 117 ? -26.281 43.438 15.617 1 45.16 117 THR B CA 1
ATOM 7106 C C . THR B 1 117 ? -24.859 42.906 15.438 1 45.16 117 THR B C 1
ATOM 7108 O O . THR B 1 117 ? -23.922 43.656 15.164 1 45.16 117 THR B O 1
ATOM 7111 N N . GLY B 1 118 ? -24.641 41.562 15.391 1 51.41 118 GLY B N 1
ATOM 7112 C CA . GLY B 1 118 ? -23.312 41.031 15.211 1 51.41 118 GLY B CA 1
ATOM 7113 C C . GLY B 1 118 ? -23.047 39.781 16.047 1 51.41 118 GLY B C 1
ATOM 7114 O O . GLY B 1 118 ? -23.969 39.25 16.672 1 51.41 118 GLY B O 1
ATOM 7115 N N . VAL B 1 119 ? -21.859 39.25 15.875 1 59.34 119 VAL B N 1
ATOM 7116 C CA . VAL B 1 119 ? -21.469 38.031 16.609 1 59.34 119 VAL B CA 1
ATOM 7117 C C . VAL B 1 119 ? -20.906 38.438 17.969 1 59.34 119 VAL B C 1
ATOM 7119 O O . VAL B 1 119 ? -20.031 39.281 18.062 1 59.34 119 VAL B O 1
ATOM 7122 N N . GLN B 1 120 ? -21.609 38.125 19.016 1 59.41 120 GLN B N 1
ATOM 7123 C CA . GLN B 1 120 ? -21.109 38.406 20.359 1 59.41 120 GLN B CA 1
ATOM 7124 C C . GLN B 1 120 ? -20.484 37.156 20.969 1 59.41 120 GLN B C 1
ATOM 7126 O O . GLN B 1 120 ? -21.062 36.062 20.875 1 59.41 120 GLN B O 1
ATOM 7131 N N . TYR B 1 121 ? -19.188 37.219 21.188 1 63.62 121 TYR B N 1
ATOM 7132 C CA . TYR B 1 121 ? -18.516 36.156 21.891 1 63.62 121 TYR B CA 1
ATOM 7133 C C . TYR B 1 121 ? -18.953 36.094 23.344 1 63.62 121 TYR B C 1
ATOM 7135 O O . TYR B 1 121 ? -19.203 37.125 23.969 1 63.62 121 TYR B O 1
ATOM 7143 N N . GLN B 1 122 ? -19.422 34.875 23.734 1 64.62 122 GLN B N 1
ATOM 7144 C CA . GLN B 1 122 ? -19.625 34.719 25.172 1 64.62 122 GLN B CA 1
ATOM 7145 C C . GLN B 1 122 ? -18.312 34.875 25.938 1 64.62 122 GLN B C 1
ATOM 7147 O O . GLN B 1 122 ? -17.359 34.156 25.672 1 64.62 122 GLN B O 1
ATOM 7152 N N . GLN B 1 123 ? -18.219 35.938 26.609 1 64.38 123 GLN B N 1
ATOM 7153 C CA . GLN B 1 123 ? -16.953 36.344 27.188 1 64.38 123 GLN B CA 1
ATOM 7154 C C . GLN B 1 123 ? -16.781 35.812 28.609 1 64.38 123 GLN B C 1
ATOM 7156 O O . GLN B 1 123 ? -15.742 36 29.234 1 64.38 123 GLN B O 1
ATOM 7161 N N . SER B 1 124 ? -17.734 35.062 29.031 1 75.75 124 SER B N 1
ATOM 7162 C CA . SER B 1 124 ? -17.625 34.719 30.453 1 75.75 124 SER B CA 1
ATOM 7163 C C . SER B 1 124 ? -16.75 33.5 30.656 1 75.75 124 SER B C 1
ATOM 7165 O O . SER B 1 124 ? -16.281 33.25 31.766 1 75.75 124 SER B O 1
ATOM 7167 N N . TRP B 1 125 ? -16.625 32.75 29.672 1 80.75 125 TRP B N 1
ATOM 7168 C CA . TRP B 1 125 ? -15.789 31.578 29.859 1 80.75 125 TRP B CA 1
ATOM 7169 C C . TRP B 1 125 ? -14.836 31.391 28.672 1 80.75 125 TRP B C 1
ATOM 7171 O O . TRP B 1 125 ? -15.125 31.828 27.562 1 80.75 125 TRP B O 1
ATOM 7181 N N . LEU B 1 126 ? -13.688 30.875 28.938 1 82.19 126 LEU B N 1
ATOM 7182 C CA . LEU B 1 126 ? -12.641 30.609 27.953 1 82.19 126 LEU B CA 1
ATOM 7183 C C . LEU B 1 126 ? -12.102 29.188 28.109 1 82.19 126 LEU B C 1
ATOM 7185 O O . LEU B 1 126 ? -11.773 28.766 29.219 1 82.19 126 LEU B O 1
ATOM 7189 N N . CYS B 1 127 ? -12.227 28.469 27.016 1 85 127 CYS B N 1
ATOM 7190 C CA . CYS B 1 127 ? -11.68 27.109 27.016 1 85 127 CYS B CA 1
ATOM 7191 C C . CYS B 1 127 ? -10.391 27.047 26.203 1 85 127 CYS B C 1
ATOM 7193 O O . CYS B 1 127 ? -10.383 27.391 25.016 1 85 127 CYS B O 1
ATOM 7195 N N . ILE B 1 128 ? -9.352 26.703 26.812 1 86 128 ILE B N 1
ATOM 7196 C CA . ILE B 1 128 ? -8.039 26.625 26.172 1 86 128 ILE B CA 1
ATOM 7197 C C . ILE B 1 128 ? -7.648 25.156 25.969 1 86 128 ILE B C 1
ATOM 7199 O O . ILE B 1 128 ? -7.734 24.359 26.906 1 86 128 ILE B O 1
ATOM 7203 N N . LEU B 1 129 ? -7.32 24.844 24.781 1 87.19 129 LEU B N 1
ATOM 7204 C CA . LEU B 1 129 ? -6.906 23.484 24.438 1 87.19 129 LEU B CA 1
ATOM 7205 C C . LEU B 1 129 ? -5.406 23.438 24.172 1 87.19 129 LEU B C 1
ATOM 7207 O O . LEU B 1 129 ? -4.848 24.344 23.562 1 87.19 129 LEU B O 1
ATOM 7211 N N . CYS B 1 130 ? -4.727 22.422 24.609 1 81.62 130 CYS B N 1
ATOM 7212 C CA . CYS B 1 130 ? -3.301 22.25 24.359 1 81.62 130 CYS B CA 1
ATOM 7213 C C . CYS B 1 130 ? -2.945 20.766 24.234 1 81.62 130 CYS B C 1
ATOM 7215 O O . CYS B 1 130 ? -3.381 19.953 25.062 1 81.62 130 CYS B O 1
ATOM 7217 N N . ASN B 1 131 ? -2.307 20.422 23.219 1 81.12 131 ASN B N 1
ATOM 7218 C CA . ASN B 1 131 ? -1.765 19.078 23.047 1 81.12 131 ASN B CA 1
ATOM 7219 C C . ASN B 1 131 ? -0.3 19.016 23.469 1 81.12 131 ASN B C 1
ATOM 7221 O O . ASN B 1 131 ? 0.537 19.75 22.938 1 81.12 131 ASN B O 1
ATOM 7225 N N . VAL B 1 132 ? -0.108 18.234 24.516 1 77.19 132 VAL B N 1
ATOM 7226 C CA . VAL B 1 132 ? 1.244 18.125 25.047 1 77.19 132 VAL B CA 1
ATOM 7227 C C . VAL B 1 132 ? 1.831 16.75 24.703 1 77.19 132 VAL B C 1
ATOM 7229 O O . VAL B 1 132 ? 1.165 15.727 24.859 1 77.19 132 VAL B O 1
ATOM 7232 N N . LYS B 1 133 ? 3.006 16.625 24.125 1 71.94 133 LYS B N 1
ATOM 7233 C CA . LYS B 1 133 ? 3.668 15.414 23.672 1 71.94 133 LYS B CA 1
ATOM 7234 C C . LYS B 1 133 ? 3.957 14.469 24.828 1 71.94 133 LYS B C 1
ATOM 7236 O O . LYS B 1 133 ? 3.775 13.258 24.703 1 71.94 133 LYS B O 1
ATOM 7241 N N . HIS B 1 134 ? 4.41 14.891 26.047 1 70.56 134 HIS B N 1
ATOM 7242 C CA . HIS B 1 134 ? 4.883 14.008 27.109 1 70.56 134 HIS B CA 1
ATOM 7243 C C . HIS B 1 134 ? 3.797 13.766 28.156 1 70.56 134 HIS B C 1
ATOM 7245 O O . HIS B 1 134 ? 4.059 13.164 29.203 1 70.56 134 HIS B O 1
ATOM 7251 N N . LEU B 1 135 ? 2.6 14.156 27.781 1 77.94 135 LEU B N 1
ATOM 7252 C CA . LEU B 1 135 ? 1.5 13.938 28.719 1 77.94 135 LEU B CA 1
ATOM 7253 C C . LEU B 1 135 ? 0.88 12.555 28.516 1 77.94 135 LEU B C 1
ATOM 7255 O O . LEU B 1 135 ? 0.722 12.102 27.375 1 77.94 135 LEU B O 1
ATOM 7259 N N . GLN B 1 136 ? 0.752 11.734 29.547 1 74.81 136 GLN B N 1
ATOM 7260 C CA . GLN B 1 136 ? 0.199 10.383 29.453 1 74.81 136 GLN B CA 1
ATOM 7261 C C . GLN B 1 136 ? -1.316 10.398 29.641 1 74.81 136 GLN B C 1
ATOM 7263 O O . GLN B 1 136 ? -2.021 9.562 29.062 1 74.81 136 GLN B O 1
ATOM 7268 N N . ARG B 1 137 ? -1.774 11.336 30.453 1 79 137 ARG B N 1
ATOM 7269 C CA . ARG B 1 137 ? -3.207 11.383 30.734 1 79 137 ARG B CA 1
ATOM 7270 C C . ARG B 1 137 ? -3.773 12.766 30.422 1 79 137 ARG B C 1
ATOM 7272 O O . ARG B 1 137 ? -3.031 13.75 30.344 1 79 137 ARG B O 1
ATOM 7279 N N . ARG B 1 138 ? -5.043 12.672 30.219 1 85.31 138 ARG B N 1
ATOM 7280 C CA . ARG B 1 138 ? -5.738 13.938 29.984 1 85.31 138 ARG B CA 1
ATOM 7281 C C . ARG B 1 138 ? -6.043 14.641 31.312 1 85.31 138 ARG B C 1
ATOM 7283 O O . ARG B 1 138 ? -6.359 13.984 32.312 1 85.31 138 ARG B O 1
ATOM 7290 N N . HIS B 1 139 ? -5.848 15.898 31.266 1 84.12 139 HIS B N 1
ATOM 7291 C CA . HIS B 1 139 ? -6.137 16.688 32.469 1 84.12 139 HIS B CA 1
ATOM 7292 C C . HIS B 1 139 ? -7.047 17.859 32.125 1 84.12 139 HIS B C 1
ATOM 7294 O O . HIS B 1 139 ? -6.902 18.484 31.078 1 84.12 139 HIS B O 1
ATOM 7300 N N . VAL B 1 140 ? -8.047 18.016 32.906 1 88.62 140 VAL B N 1
ATOM 7301 C CA . VAL B 1 140 ? -8.938 19.172 32.781 1 88.62 140 VAL B CA 1
ATOM 7302 C C . VAL B 1 140 ? -8.898 19.969 34.094 1 88.62 140 VAL B C 1
ATOM 7304 O O . VAL B 1 140 ? -8.992 19.422 35.188 1 88.62 140 VAL B O 1
ATOM 7307 N N . CYS B 1 141 ? -8.586 21.203 33.906 1 88 141 CYS B N 1
ATOM 7308 C CA . CYS B 1 141 ? -8.57 22.109 35.062 1 88 141 CYS B CA 1
ATOM 7309 C C . CYS B 1 141 ? -9.523 23.281 34.844 1 88 141 CYS B C 1
ATOM 7311 O O . CYS B 1 141 ? -9.508 23.906 33.781 1 88 141 CYS B O 1
ATOM 7313 N N . ILE B 1 142 ? -10.406 23.5 35.719 1 90.25 142 ILE B N 1
ATOM 7314 C CA . ILE B 1 142 ? -11.344 24.609 35.656 1 90.25 142 ILE B CA 1
ATOM 7315 C C . ILE B 1 142 ? -11.039 25.625 36.75 1 90.25 142 ILE B C 1
ATOM 7317 O O . ILE B 1 142 ? -10.891 25.25 37.938 1 90.25 142 ILE B O 1
ATOM 7321 N N . SER B 1 143 ? -10.859 26.766 36.375 1 89.12 143 SER B N 1
ATOM 7322 C CA . SER B 1 143 ? -10.602 27.844 37.344 1 89.12 143 SER B CA 1
ATOM 7323 C C . SER B 1 143 ? -11.711 28.891 37.312 1 89.12 143 SER B C 1
ATOM 7325 O O . SER B 1 143 ? -12.133 29.328 36.25 1 89.12 143 SER B O 1
ATOM 7327 N N . ARG B 1 144 ? -12.242 29.141 38.469 1 89.75 144 ARG B N 1
ATOM 7328 C CA . ARG B 1 144 ? -13.188 30.25 38.625 1 89.75 144 ARG B CA 1
ATOM 7329 C C . ARG B 1 144 ? -12.5 31.484 39.219 1 89.75 144 ARG B C 1
ATOM 7331 O O . ARG B 1 144 ? -11.867 31.391 40.281 1 89.75 144 ARG B O 1
ATOM 7338 N N . LEU B 1 145 ? -12.641 32.562 38.5 1 86.81 145 LEU B N 1
ATOM 7339 C CA . LEU B 1 145 ? -12.023 33.812 38.969 1 86.81 145 LEU B CA 1
ATOM 7340 C C . LEU B 1 145 ? -12.938 34.531 39.969 1 86.81 145 LEU B C 1
ATOM 7342 O O . LEU B 1 145 ? -14.156 34.5 39.844 1 86.81 145 LEU B O 1
ATOM 7346 N N . GLU B 1 146 ? -12.352 35.125 40.969 1 83.62 146 GLU B N 1
ATOM 7347 C CA . GLU B 1 146 ? -13.125 35.844 41.969 1 83.62 146 GLU B CA 1
ATOM 7348 C C . GLU B 1 146 ? -13.781 37.094 41.344 1 83.62 146 GLU B C 1
ATOM 7350 O O . GLU B 1 146 ? -14.969 37.344 41.594 1 83.62 146 GLU B O 1
ATOM 7355 N N . ARG B 1 147 ? -12.945 37.781 40.594 1 82.44 147 ARG B N 1
ATOM 7356 C CA . ARG B 1 147 ? -13.453 38.969 39.875 1 82.44 147 ARG B CA 1
ATOM 7357 C C . ARG B 1 147 ? -13.328 38.812 38.375 1 82.44 147 ARG B C 1
ATOM 7359 O O . ARG B 1 147 ? -12.367 38.188 37.875 1 82.44 147 ARG B O 1
ATOM 7366 N N . PRO B 1 148 ? -14.445 39.219 37.75 1 82.88 148 PRO B N 1
ATOM 7367 C CA . PRO B 1 148 ? -14.344 39.156 36.281 1 82.88 148 PRO B CA 1
ATOM 7368 C C . PRO B 1 148 ? -13.156 39.938 35.75 1 82.88 148 PRO B C 1
ATOM 7370 O O . PRO B 1 148 ? -12.852 41.031 36.219 1 82.88 148 PRO B O 1
ATOM 7373 N N . GLN B 1 149 ? -12.383 39.281 35 1 79.06 149 GLN B N 1
ATOM 7374 C CA . GLN B 1 149 ? -11.188 39.875 34.438 1 79.06 149 GLN B CA 1
ATOM 7375 C C . GLN B 1 149 ? -11.367 40.156 32.938 1 79.06 149 GLN B C 1
ATOM 7377 O O . GLN B 1 149 ? -12.07 39.406 32.25 1 79.06 149 GLN B O 1
ATOM 7382 N N . ASN B 1 150 ? -10.797 41.219 32.531 1 72.69 150 ASN B N 1
ATOM 7383 C CA . ASN B 1 150 ? -10.828 41.594 31.109 1 72.69 150 ASN B CA 1
ATOM 7384 C C . ASN B 1 150 ? -9.477 41.375 30.438 1 72.69 150 ASN B C 1
ATOM 7386 O O . ASN B 1 150 ? -8.508 42.094 30.75 1 72.69 150 ASN B O 1
ATOM 7390 N N . TRP B 1 151 ? -9.344 40.281 29.844 1 67.62 151 TRP B N 1
ATOM 7391 C CA . TRP B 1 151 ? -8.078 39.938 29.203 1 67.62 151 TRP B CA 1
ATOM 7392 C C . TRP B 1 151 ? -8.086 40.344 27.734 1 67.62 151 TRP B C 1
ATOM 7394 O O . TRP B 1 151 ? -7.281 39.875 26.953 1 67.62 151 TRP B O 1
ATOM 7404 N N . GLY B 1 152 ? -8.938 41.062 27.328 1 60.25 152 GLY B N 1
ATOM 7405 C CA . GLY B 1 152 ? -8.945 41.5 25.953 1 60.25 152 GLY B CA 1
ATOM 7406 C C . GLY B 1 152 ? -10.336 41.781 25.422 1 60.25 152 GLY B C 1
ATOM 7407 O O . GLY B 1 152 ? -11.312 41.75 26.188 1 60.25 152 GLY B O 1
ATOM 7408 N N . GLU B 1 153 ? -10.273 42.031 24.188 1 55.78 153 GLU B N 1
ATOM 7409 C CA . GLU B 1 153 ? -11.516 42.5 23.578 1 55.78 153 GLU B CA 1
ATOM 7410 C C . GLU B 1 153 ? -12.539 41.375 23.484 1 55.78 153 GLU B C 1
ATOM 7412 O O . GLU B 1 153 ? -13.734 41.594 23.672 1 55.78 153 GLU B O 1
ATOM 7417 N N . ASN B 1 154 ? -12.039 40.188 23.281 1 60.16 154 ASN B N 1
ATOM 7418 C CA . ASN B 1 154 ? -12.992 39.094 23.156 1 60.16 154 ASN B CA 1
ATOM 7419 C C . ASN B 1 154 ? -13.094 38.281 24.453 1 60.16 154 ASN B C 1
ATOM 7421 O O . ASN B 1 154 ? -13.758 37.25 24.484 1 60.16 154 ASN B O 1
ATOM 7425 N N . CYS B 1 155 ? -12.414 38.719 25.297 1 65.38 155 CYS B N 1
ATOM 7426 C CA . CYS B 1 155 ? -12.461 38.062 26.594 1 65.38 155 CYS B CA 1
ATOM 7427 C C . CYS B 1 155 ? -12.703 39.062 27.719 1 65.38 155 CYS B C 1
ATOM 7429 O O . CYS B 1 155 ? -11.805 39.344 28.516 1 65.38 155 CYS B O 1
ATOM 7431 N N . CYS B 1 156 ? -13.898 39.594 27.547 1 67.38 156 CYS B N 1
ATOM 7432 C CA . CYS B 1 156 ? -14.25 40.562 28.594 1 67.38 156 CYS B CA 1
ATOM 7433 C C . CYS B 1 156 ? -15.031 39.875 29.703 1 67.38 156 CYS B C 1
ATOM 7435 O O . CYS B 1 156 ? -15.844 38.969 29.453 1 67.38 156 CYS B O 1
ATOM 7437 N N . GLU B 1 157 ? -14.789 40.156 30.891 1 73.75 157 GLU B N 1
ATOM 7438 C CA . GLU B 1 157 ? -15.461 39.688 32.094 1 73.75 157 GLU B CA 1
ATOM 7439 C C . GLU B 1 157 ? -15.391 38.156 32.188 1 73.75 157 GLU B C 1
ATOM 7441 O O . GLU B 1 157 ? -16.422 37.5 32.375 1 73.75 157 GLU B O 1
ATOM 7446 N N . VAL B 1 158 ? -14.273 37.719 31.922 1 83.56 158 VAL B N 1
ATOM 7447 C CA . VAL B 1 158 ? -14.07 36.281 32 1 83.56 158 VAL B CA 1
ATOM 7448 C C . VAL B 1 158 ? -14.141 35.844 33.469 1 83.56 158 VAL B C 1
ATOM 7450 O O . VAL B 1 158 ? -13.492 36.438 34.344 1 83.56 158 VAL B O 1
ATOM 7453 N N . ARG B 1 159 ? -14.945 34.906 33.656 1 85.88 159 ARG B N 1
ATOM 7454 C CA . ARG B 1 159 ? -15.094 34.406 35.031 1 85.88 159 ARG B CA 1
ATOM 7455 C C . ARG B 1 159 ? -14.594 32.969 35.125 1 85.88 159 ARG B C 1
ATOM 7457 O O . ARG B 1 159 ? -14.18 32.531 36.219 1 85.88 159 ARG B O 1
ATOM 7464 N N . TYR B 1 160 ? -14.703 32.281 34.062 1 88.19 160 TYR B N 1
ATOM 7465 C CA . TYR B 1 160 ? -14.312 30.875 34.094 1 88.19 160 TYR B CA 1
ATOM 7466 C C . TYR B 1 160 ? -13.25 30.578 33.031 1 88.19 160 TYR B C 1
ATOM 7468 O O . TYR B 1 160 ? -13.367 31.031 31.891 1 88.19 160 TYR B O 1
ATOM 7476 N N . VAL B 1 161 ? -12.234 29.938 33.438 1 88.19 161 VAL B N 1
ATOM 7477 C CA . VAL B 1 161 ? -11.188 29.469 32.531 1 88.19 161 VAL B CA 1
ATOM 7478 C C . VAL B 1 161 ? -11.047 27.953 32.625 1 88.19 161 VAL B C 1
ATOM 7480 O O . VAL B 1 161 ? -10.852 27.422 33.719 1 88.19 161 VAL B O 1
ATOM 7483 N N . ILE B 1 162 ? -11.258 27.312 31.5 1 88.62 162 ILE B N 1
ATOM 7484 C CA . ILE B 1 162 ? -11.125 25.859 31.438 1 88.62 162 ILE B CA 1
ATOM 7485 C C . ILE B 1 162 ? -9.859 25.5 30.656 1 88.62 162 ILE B C 1
ATOM 7487 O O . ILE B 1 162 ? -9.688 25.906 29.516 1 88.62 162 ILE B O 1
ATOM 7491 N N . LEU B 1 163 ? -9 24.859 31.281 1 88.44 163 LEU B N 1
ATOM 7492 C CA . LEU B 1 163 ? -7.77 24.406 30.641 1 88.44 163 LEU B CA 1
ATOM 7493 C C . LEU B 1 163 ? -7.797 22.906 30.422 1 88.44 163 LEU B C 1
ATOM 7495 O O . LEU B 1 163 ? -7.984 22.125 31.359 1 88.44 163 LEU B O 1
ATOM 7499 N N . ILE B 1 164 ? -7.699 22.562 29.172 1 88.81 164 ILE B N 1
ATOM 7500 C CA . ILE B 1 164 ? -7.707 21.141 28.797 1 88.81 164 ILE B CA 1
ATOM 7501 C C . ILE B 1 164 ? -6.344 20.75 28.234 1 88.81 164 ILE B C 1
ATOM 7503 O O . ILE B 1 164 ? -5.863 21.359 27.281 1 88.81 164 ILE B O 1
ATOM 7507 N N . LEU B 1 165 ? -5.715 19.812 28.859 1 86.31 165 LEU B N 1
ATOM 7508 C CA . LEU B 1 165 ? -4.438 19.266 28.422 1 86.31 165 LEU B CA 1
ATOM 7509 C C . LEU B 1 165 ? -4.598 17.828 27.953 1 86.31 165 LEU B C 1
ATOM 7511 O O . LEU B 1 165 ? -5.152 16.984 28.672 1 86.31 165 LEU B O 1
ATOM 7515 N N . ALA B 1 166 ? -4.297 17.594 26.719 1 85.56 166 ALA B N 1
ATOM 7516 C CA . ALA B 1 166 ? -4.398 16.234 26.172 1 85.56 166 ALA B CA 1
ATOM 7517 C C . ALA B 1 166 ? -3.088 15.812 25.516 1 85.56 166 ALA B C 1
ATOM 7519 O O . ALA B 1 166 ? -2.33 16.641 25.031 1 85.56 166 ALA B O 1
ATOM 7520 N N . PRO B 1 167 ? -2.812 14.469 25.703 1 79.69 167 PRO B N 1
ATOM 7521 C CA . PRO B 1 167 ? -1.61 13.961 25.031 1 79.69 167 PRO B CA 1
ATOM 7522 C C . PRO B 1 167 ? -1.732 13.984 23.516 1 79.69 167 PRO B C 1
ATOM 7524 O O . PRO B 1 167 ? -2.844 14 22.984 1 79.69 167 PRO B O 1
ATOM 7527 N N . LEU B 1 168 ? -0.617 14.055 22.812 1 70.69 168 LEU B N 1
ATOM 7528 C CA . LEU B 1 168 ? -0.586 14.172 21.359 1 70.69 168 LEU B CA 1
ATOM 7529 C C . LEU B 1 168 ? -1.076 12.891 20.688 1 70.69 168 LEU B C 1
ATOM 7531 O O . LEU B 1 168 ? -1.81 12.93 19.703 1 70.69 168 LEU B O 1
ATOM 7535 N N . LYS B 1 169 ? -0.705 11.711 21.188 1 65.69 169 LYS B N 1
ATOM 7536 C CA . LYS B 1 169 ? -1.062 10.453 20.547 1 65.69 169 LYS B CA 1
ATOM 7537 C C . LYS B 1 169 ? -2.27 9.812 21.219 1 65.69 169 LYS B C 1
ATOM 7539 O O . LYS B 1 169 ? -2.123 9.086 22.203 1 65.69 169 LYS B O 1
ATOM 7544 N N . MET B 1 170 ? -3.486 10.438 21.016 1 67.06 170 MET B N 1
ATOM 7545 C CA . MET B 1 170 ? -4.668 9.852 21.641 1 67.06 170 MET B CA 1
ATOM 7546 C C . MET B 1 170 ? -5.66 9.375 20.594 1 67.06 170 MET B C 1
ATOM 7548 O O . MET B 1 170 ? -5.504 9.672 19.406 1 67.06 170 MET B O 1
ATOM 7552 N N . LYS B 1 171 ? -6.469 8.531 21.156 1 68.81 171 LYS B N 1
ATOM 7553 C CA . LYS B 1 171 ? -7.578 8.062 20.328 1 68.81 171 LYS B CA 1
ATOM 7554 C C . LYS B 1 171 ? -8.352 9.234 19.719 1 68.81 171 LYS B C 1
ATOM 7556 O O . LYS B 1 171 ? -8.383 10.32 20.297 1 68.81 171 LYS B O 1
ATOM 7561 N N . SER B 1 172 ? -8.758 9.125 18.484 1 66.5 172 SER B N 1
ATOM 7562 C CA . SER B 1 172 ? -9.469 10.188 17.781 1 66.5 172 SER B CA 1
ATOM 7563 C C . SER B 1 172 ? -10.656 10.688 18.609 1 66.5 172 SER B C 1
ATOM 7565 O O . SER B 1 172 ? -11.086 11.836 18.453 1 66.5 172 SER B O 1
ATOM 7567 N N . THR B 1 173 ? -11.156 9.883 19.516 1 68.81 173 THR B N 1
ATOM 7568 C CA . THR B 1 173 ? -12.305 10.297 20.312 1 68.81 173 THR B CA 1
ATOM 7569 C C . THR B 1 173 ? -11.859 10.969 21.609 1 68.81 173 THR B C 1
ATOM 7571 O O . THR B 1 173 ? -12.648 11.633 22.281 1 68.81 173 THR B O 1
ATOM 7574 N N . LYS B 1 174 ? -10.656 10.828 21.938 1 73.81 174 LYS B N 1
ATOM 7575 C CA . LYS B 1 174 ? -10.164 11.391 23.188 1 73.81 174 LYS B CA 1
ATOM 7576 C C . LYS B 1 174 ? -9.227 12.57 22.938 1 73.81 174 LYS B C 1
ATOM 7578 O O . LYS B 1 174 ? -8.312 12.82 23.719 1 73.81 174 LYS B O 1
ATOM 7583 N N . THR B 1 175 ? -9.539 13.219 21.812 1 76.12 175 THR B N 1
ATOM 7584 C CA . THR B 1 175 ? -8.695 14.375 21.5 1 76.12 175 THR B CA 1
ATOM 7585 C C . THR B 1 175 ? -9.078 15.57 22.375 1 76.12 175 THR B C 1
ATOM 7587 O O . THR B 1 175 ? -10.125 15.555 23.031 1 76.12 175 THR B O 1
ATOM 7590 N N . ALA B 1 176 ? -8.195 16.484 22.484 1 80 176 ALA B N 1
ATOM 7591 C CA . ALA B 1 176 ? -8.43 17.703 23.25 1 80 176 ALA B CA 1
ATOM 7592 C C . ALA B 1 176 ? -9.664 18.453 22.734 1 80 176 ALA B C 1
ATOM 7594 O O . ALA B 1 176 ? -10.43 19.016 23.516 1 80 176 ALA B O 1
ATOM 7595 N N . MET B 1 177 ? -9.883 18.312 21.484 1 79.38 177 MET B N 1
ATOM 7596 C CA . MET B 1 177 ? -11.016 19.016 20.891 1 79.38 177 MET B CA 1
ATOM 7597 C C . MET B 1 177 ? -12.336 18.406 21.344 1 79.38 177 MET B C 1
ATOM 7599 O O . MET B 1 177 ? -13.281 19.125 21.656 1 79.38 177 MET B O 1
ATOM 7603 N N . GLU B 1 178 ? -12.32 17.156 21.391 1 79.44 178 GLU B N 1
ATOM 7604 C CA . GLU B 1 178 ? -13.555 16.5 21.828 1 79.44 178 GLU B CA 1
ATOM 7605 C C . GLU B 1 178 ? -13.844 16.766 23.297 1 79.44 178 GLU B C 1
ATOM 7607 O O . GLU B 1 178 ? -14.992 16.969 23.688 1 79.44 178 GLU B O 1
ATOM 7612 N N . LEU B 1 179 ? -12.859 16.734 24.047 1 83.56 179 LEU B N 1
ATOM 7613 C CA . LEU B 1 179 ? -13.031 17.078 25.453 1 83.56 179 LEU B CA 1
ATOM 7614 C C . LEU B 1 179 ? -13.461 18.531 25.609 1 83.56 179 LEU B C 1
ATOM 7616 O O . LEU B 1 179 ? -14.297 18.859 26.453 1 83.56 179 LEU B O 1
ATOM 7620 N N . GLY B 1 180 ? -12.82 19.328 24.812 1 82.06 180 GLY B N 1
ATOM 7621 C CA . GLY B 1 180 ? -13.219 20.719 24.812 1 82.06 180 GLY B CA 1
ATOM 7622 C C . GLY B 1 180 ? -14.672 20.938 24.422 1 82.06 180 GLY B C 1
ATOM 7623 O O . GLY B 1 180 ? -15.367 21.766 25 1 82.06 180 GLY B O 1
ATOM 7624 N N . ARG B 1 181 ? -15.086 20.141 23.516 1 80.38 181 ARG B N 1
ATOM 7625 C CA . ARG B 1 181 ? -16.484 20.234 23.094 1 80.38 181 ARG B CA 1
ATOM 7626 C C . ARG B 1 181 ? -17.422 19.828 24.203 1 80.38 181 ARG B C 1
ATOM 7628 O O . ARG B 1 181 ? -18.5 20.406 24.359 1 80.38 181 ARG B O 1
ATOM 7635 N N . THR B 1 182 ? -17.094 18.891 24.922 1 83.38 182 THR B N 1
ATOM 7636 C CA . THR B 1 182 ? -17.922 18.438 26.031 1 83.38 182 THR B CA 1
ATOM 7637 C C . THR B 1 182 ? -18.078 19.531 27.078 1 83.38 182 THR B C 1
ATOM 7639 O O . THR B 1 182 ? -19.188 19.859 27.484 1 83.38 182 THR B O 1
ATOM 7642 N N . PHE B 1 183 ? -17.031 20.094 27.469 1 84.56 183 PHE B N 1
ATOM 7643 C CA . PHE B 1 183 ? -17.078 21.078 28.531 1 84.56 183 PHE B CA 1
ATOM 7644 C C . PHE B 1 183 ? -17.625 22.406 28.016 1 84.56 183 PHE B C 1
ATOM 7646 O O . PHE B 1 183 ? -18.266 23.156 28.766 1 84.56 183 PHE B O 1
ATOM 7653 N N . ALA B 1 184 ? -17.312 22.656 26.781 1 80 184 ALA B N 1
ATOM 7654 C CA . ALA B 1 184 ? -17.891 23.859 26.203 1 80 184 ALA B CA 1
ATOM 7655 C C . ALA B 1 184 ? -19.422 23.781 26.156 1 80 184 ALA B C 1
ATOM 7657 O O . ALA B 1 184 ? -20.109 24.766 26.375 1 80 184 ALA B O 1
ATOM 7658 N N . THR B 1 185 ? -19.891 22.625 25.906 1 79.31 185 THR B N 1
ATOM 7659 C CA . THR B 1 185 ? -21.344 22.438 25.875 1 79.31 185 THR B CA 1
ATOM 7660 C C . THR B 1 185 ? -21.938 22.562 27.281 1 79.31 185 THR B C 1
ATOM 7662 O O . THR B 1 185 ? -23.031 23.094 27.453 1 79.31 185 THR B O 1
ATOM 7665 N N . LEU B 1 186 ? -21.25 22.125 28.25 1 81.69 186 LEU B N 1
ATOM 7666 C CA . LEU B 1 186 ? -21.703 22.219 29.625 1 81.69 186 LEU B CA 1
ATOM 7667 C C . LEU B 1 186 ? -21.766 23.672 30.078 1 81.69 186 LEU B C 1
ATOM 7669 O O . LEU B 1 186 ? -22.734 24.094 30.719 1 81.69 186 LEU B O 1
ATOM 7673 N N . PHE B 1 187 ? -20.812 24.453 29.688 1 81.12 187 PHE B N 1
ATOM 7674 C CA . PHE B 1 187 ? -20.703 25.828 30.172 1 81.12 187 PHE B CA 1
ATOM 7675 C C . PHE B 1 187 ? -21.453 26.781 29.266 1 81.12 187 PHE B C 1
ATOM 7677 O O . PHE B 1 187 ? -21.5 27.984 29.531 1 81.12 187 PHE B O 1
ATOM 7684 N N . SER B 1 188 ? -22.047 26.266 28.281 1 77.25 188 SER B N 1
ATOM 7685 C CA . SER B 1 188 ? -22.781 27.125 27.375 1 77.25 188 SER B CA 1
ATOM 7686 C C . SER B 1 188 ? -24.078 27.625 28 1 77.25 188 SER B C 1
ATOM 7688 O O . SER B 1 188 ? -24.609 28.672 27.625 1 77.25 188 SER B O 1
ATOM 7690 N N . ASP B 1 189 ? -24.531 26.922 28.969 1 75.12 189 ASP B N 1
ATOM 7691 C CA . ASP B 1 189 ? -25.766 27.297 29.656 1 75.12 189 ASP B CA 1
ATOM 7692 C C . ASP B 1 189 ? -25.484 28.375 30.703 1 75.12 189 ASP B C 1
ATOM 7694 O O . ASP B 1 189 ? -24.703 28.156 31.625 1 75.12 189 ASP B O 1
ATOM 7698 N N . ILE B 1 190 ? -26.141 29.547 30.531 1 77.88 190 ILE B N 1
ATOM 7699 C CA . ILE B 1 190 ? -25.938 30.688 31.406 1 77.88 190 ILE B CA 1
ATOM 7700 C C . ILE B 1 190 ? -26.469 30.359 32.812 1 77.88 190 ILE B C 1
ATOM 7702 O O . ILE B 1 190 ? -25.891 30.766 33.812 1 77.88 190 ILE B O 1
ATOM 7706 N N . SER B 1 191 ? -27.625 29.594 32.812 1 79.88 191 SER B N 1
ATOM 7707 C CA . SER B 1 191 ? -28.203 29.266 34.125 1 79.88 191 SER B CA 1
ATOM 7708 C C . SER B 1 191 ? -27.25 28.391 34.906 1 79.88 191 SER B C 1
ATOM 7710 O O . SER B 1 191 ? -27.156 28.531 36.156 1 79.88 191 SER B O 1
ATOM 7712 N N . PHE B 1 192 ? -26.594 27.641 34.25 1 86.81 192 PHE B N 1
ATOM 7713 C CA . PHE B 1 192 ? -25.625 26.781 34.906 1 86.81 192 PHE B CA 1
ATOM 7714 C C . PHE B 1 192 ? -24.438 27.594 35.438 1 86.81 192 PHE B C 1
ATOM 7716 O O . PHE B 1 192 ? -23.969 27.359 36.562 1 86.81 192 PHE B O 1
ATOM 7723 N N . ARG B 1 193 ? -23.969 28.562 34.75 1 85.31 193 ARG B N 1
ATOM 7724 C CA . ARG B 1 193 ? -22.844 29.375 35.156 1 85.31 193 ARG B CA 1
ATOM 7725 C C . ARG B 1 193 ? -23.188 30.203 36.406 1 85.31 193 ARG B C 1
ATOM 7727 O O . ARG B 1 193 ? -22.344 30.391 37.281 1 85.31 193 ARG B O 1
ATOM 7734 N N . GLN B 1 194 ? -24.359 30.594 36.375 1 82.81 194 GLN B N 1
ATOM 7735 C CA . GLN B 1 194 ? -24.812 31.344 37.531 1 82.81 194 GLN B CA 1
ATOM 7736 C C . GLN B 1 194 ? -24.891 30.453 38.75 1 82.81 194 GLN B C 1
ATOM 7738 O O . GLN B 1 194 ? -24.547 30.875 39.875 1 82.81 194 GLN B O 1
ATOM 7743 N N . LYS B 1 195 ? -25.297 29.25 38.469 1 86.12 195 LYS B N 1
ATOM 7744 C CA . LYS B 1 195 ? -25.359 28.297 39.562 1 86.12 195 LYS B CA 1
ATOM 7745 C C . LYS B 1 195 ? -23.953 27.984 40.094 1 86.12 195 LYS B C 1
ATOM 7747 O O . LYS B 1 195 ? -23.766 27.812 41.312 1 86.12 195 LYS B O 1
ATOM 7752 N N . LEU B 1 196 ? -23.078 27.953 39.219 1 87.62 196 LEU B N 1
ATOM 7753 C CA . LEU B 1 196 ? -21.703 27.641 39.594 1 87.62 196 LEU B CA 1
ATOM 7754 C C . LEU B 1 196 ? -21.094 28.781 40.406 1 87.62 196 LEU B C 1
ATOM 7756 O O . LEU B 1 196 ? -20.203 28.562 41.25 1 87.62 196 LEU B O 1
ATOM 7760 N N . LEU B 1 197 ? -21.516 30.016 40.156 1 86 197 LEU B N 1
ATOM 7761 C CA . LEU B 1 197 ? -21.016 31.172 40.875 1 86 197 LEU B CA 1
ATOM 7762 C C . LEU B 1 197 ? -21.438 31.125 42.344 1 86 197 LEU B C 1
ATOM 7764 O O . LEU B 1 197 ? -20.734 31.656 43.219 1 86 197 LEU B O 1
ATOM 7768 N N . GLU B 1 198 ? -22.484 30.391 42.594 1 83.94 198 GLU B N 1
ATOM 7769 C CA . GLU B 1 198 ? -23.016 30.344 43.938 1 83.94 198 GLU B CA 1
ATOM 7770 C C . GLU B 1 198 ? -22.406 29.203 44.75 1 83.94 198 GLU B C 1
ATOM 7772 O O . GLU B 1 198 ? -22.594 29.125 45.969 1 83.94 198 GLU B O 1
ATOM 7777 N N . THR B 1 199 ? -21.719 28.438 44.062 1 88.19 199 THR B N 1
ATOM 7778 C CA . THR B 1 199 ? -21.109 27.312 44.781 1 88.19 199 THR B CA 1
ATOM 7779 C C . THR B 1 199 ? -19.906 27.766 45.594 1 88.19 199 THR B C 1
ATOM 7781 O O . THR B 1 199 ? -19.109 28.594 45.125 1 88.19 199 THR B O 1
ATOM 7784 N N . LYS B 1 200 ? -19.766 27.312 46.781 1 84.56 200 LYS B N 1
ATOM 7785 C CA . LYS B 1 200 ? -18.688 27.766 47.656 1 84.56 200 LYS B CA 1
ATOM 7786 C C . LYS B 1 200 ? -17.609 26.688 47.812 1 84.56 200 LYS B C 1
ATOM 7788 O O . LYS B 1 200 ? -16.438 27.016 48.031 1 84.56 200 LYS B O 1
ATOM 7793 N N . THR B 1 201 ? -18.062 25.438 47.688 1 86.38 201 THR B N 1
ATOM 7794 C CA . THR B 1 201 ? -17.094 24.375 47.875 1 86.38 201 THR B CA 1
ATOM 7795 C C . THR B 1 201 ? -16.891 23.578 46.562 1 86.38 201 THR B C 1
ATOM 7797 O O . THR B 1 201 ? -17.672 23.719 45.625 1 86.38 201 THR B O 1
ATOM 7800 N N . GLN B 1 202 ? -15.789 22.891 46.469 1 86.75 202 GLN B N 1
ATOM 7801 C CA . GLN B 1 202 ? -15.461 22.047 45.312 1 86.75 202 GLN B CA 1
ATOM 7802 C C . GLN B 1 202 ? -16.484 20.938 45.156 1 86.75 202 GLN B C 1
ATOM 7804 O O . GLN B 1 202 ? -16.828 20.578 44 1 86.75 202 GLN B O 1
ATOM 7809 N N . GLU B 1 203 ? -16.984 20.406 46.25 1 86.06 203 GLU B N 1
ATOM 7810 C CA . GLU B 1 203 ? -17.953 19.312 46.156 1 86.06 203 GLU B CA 1
ATOM 7811 C C . GLU B 1 203 ? -19.281 19.812 45.562 1 86.06 203 GLU B C 1
ATOM 7813 O O . GLU B 1 203 ? -19.906 19.109 44.781 1 86.06 203 GLU B O 1
ATOM 7818 N N . GLU B 1 204 ? -19.641 20.969 45.938 1 88.06 204 GLU B N 1
ATOM 7819 C CA . GLU B 1 204 ? -20.844 21.547 45.375 1 88.06 204 GLU B CA 1
ATOM 7820 C C . GLU B 1 204 ? -20.688 21.828 43.875 1 88.06 204 GLU B C 1
ATOM 7822 O O . GLU B 1 204 ? -21.625 21.672 43.125 1 88.06 204 GLU B O 1
ATOM 7827 N N . PHE B 1 205 ? -19.531 22.219 43.625 1 87.94 205 PHE B N 1
ATOM 7828 C CA . PHE B 1 205 ? -19.234 22.469 42.219 1 87.94 205 PHE B CA 1
ATOM 7829 C C . PHE B 1 205 ? -19.359 21.188 41.406 1 87.94 205 PHE B C 1
ATOM 7831 O O . PHE B 1 205 ? -19.953 21.188 40.312 1 87.94 205 PHE B O 1
ATOM 7838 N N . LYS B 1 206 ? -18.922 20.125 41.906 1 87.38 206 LYS B N 1
ATOM 7839 C CA . LYS B 1 206 ? -19 18.828 41.219 1 87.38 206 LYS B CA 1
ATOM 7840 C C . LYS B 1 206 ? -20.438 18.359 41.094 1 87.38 206 LYS B C 1
ATOM 7842 O O . LYS B 1 206 ? -20.828 17.797 40.062 1 87.38 206 LYS B O 1
ATOM 7847 N N . GLU B 1 207 ? -21.125 18.531 42.094 1 86.31 207 GLU B N 1
ATOM 7848 C CA . GLU B 1 207 ? -22.531 18.141 42.062 1 86.31 207 GLU B CA 1
ATOM 7849 C C . GLU B 1 207 ? -23.312 18.938 41 1 86.31 207 GLU B C 1
ATOM 7851 O O . GLU B 1 207 ? -24.203 18.391 40.344 1 86.31 207 GLU B O 1
ATOM 7856 N N . ALA B 1 208 ? -22.938 20.156 40.906 1 87.31 208 ALA B N 1
ATOM 7857 C CA . ALA B 1 208 ? -23.594 20.984 39.906 1 87.31 208 ALA B CA 1
ATOM 7858 C C . ALA B 1 208 ? -23.266 20.484 38.5 1 87.31 208 ALA B C 1
ATOM 7860 O O . ALA B 1 208 ? -24.125 20.516 37.594 1 87.31 208 ALA B O 1
ATOM 7861 N N . LEU B 1 209 ? -22.141 20.125 38.375 1 86.06 209 LEU B N 1
ATOM 7862 C CA . LEU B 1 209 ? -21.75 19.594 37.062 1 86.06 209 LEU B CA 1
ATOM 7863 C C . LEU B 1 209 ? -22.516 18.312 36.75 1 86.06 209 LEU B C 1
ATOM 7865 O O . LEU B 1 209 ? -22.953 18.125 35.594 1 86.06 209 LEU B O 1
ATOM 7869 N N . VAL B 1 210 ? -22.672 17.438 37.688 1 85.25 210 VAL B N 1
ATOM 7870 C CA . VAL B 1 210 ? -23.391 16.188 37.5 1 85.25 210 VAL B CA 1
ATOM 7871 C C . VAL B 1 210 ? -24.859 16.484 37.188 1 85.25 210 VAL B C 1
ATOM 7873 O O . VAL B 1 210 ? -25.469 15.82 36.344 1 85.25 210 VAL B O 1
ATOM 7876 N N . PHE B 1 211 ? -25.344 17.391 37.875 1 83.06 211 PHE B N 1
ATOM 7877 C CA . PHE B 1 211 ? -26.734 17.766 37.656 1 83.06 211 PHE B CA 1
ATOM 7878 C C . PHE B 1 211 ? -26.922 18.297 36.219 1 83.06 211 PHE B C 1
ATOM 7880 O O . PHE B 1 211 ? -27.922 18 35.562 1 83.06 211 PHE B O 1
ATOM 7887 N N . GLN B 1 212 ? -26.031 19.094 35.781 1 84.88 212 GLN B N 1
ATOM 7888 C CA . GLN B 1 212 ? -26.109 19.656 34.438 1 84.88 212 GLN B CA 1
ATOM 7889 C C . GLN B 1 212 ? -26.031 18.547 33.406 1 84.88 212 GLN B C 1
ATOM 7891 O O . GLN B 1 212 ? -26.719 18.609 32.375 1 84.88 212 GLN B O 1
ATOM 7896 N N . ARG B 1 213 ? -25.297 17.641 33.656 1 81.75 213 ARG B N 1
ATOM 7897 C CA . ARG B 1 213 ? -25.203 16.5 32.75 1 81.75 213 ARG B CA 1
ATOM 7898 C C . ARG B 1 213 ? -26.547 15.805 32.625 1 81.75 213 ARG B C 1
ATOM 7900 O O . ARG B 1 213 ? -26.969 15.453 31.5 1 81.75 213 ARG B O 1
ATOM 7907 N N . HIS B 1 214 ? -27.156 15.539 33.656 1 79.5 214 HIS B N 1
ATOM 7908 C CA . HIS B 1 214 ? -28.453 14.859 33.656 1 79.5 214 HIS B CA 1
ATOM 7909 C C . HIS B 1 214 ? -29.5 15.688 32.938 1 79.5 214 HIS B C 1
ATOM 7911 O O . HIS B 1 214 ? -30.359 15.141 32.219 1 79.5 214 HIS B O 1
ATOM 7917 N N . GLN B 1 215 ? -29.391 16.984 33.094 1 77.62 215 GLN B N 1
ATOM 7918 C CA . GLN B 1 215 ? -30.344 17.859 32.438 1 77.62 215 GLN B CA 1
ATOM 7919 C C . GLN B 1 215 ? -30.156 17.844 30.938 1 77.62 215 GLN B C 1
ATOM 7921 O O . GLN B 1 215 ? -31.125 17.844 30.172 1 77.62 215 GLN B O 1
ATOM 7926 N N . LEU B 1 216 ? -28.984 17.875 30.516 1 77.12 216 LEU B N 1
ATOM 7927 C CA . LEU B 1 216 ? -28.672 17.891 29.094 1 77.12 216 LEU B CA 1
ATOM 7928 C C . LEU B 1 216 ? -29.031 16.547 28.453 1 77.12 216 LEU B C 1
ATOM 7930 O O . LEU B 1 216 ? -29.406 16.484 27.281 1 77.12 216 LEU B O 1
ATOM 7934 N N . THR B 1 217 ? -28.844 15.461 29.203 1 74.94 217 THR B N 1
ATOM 7935 C CA . THR B 1 217 ? -29.203 14.141 28.703 1 74.94 217 THR B CA 1
ATOM 7936 C C . THR B 1 217 ? -30.719 14.016 28.547 1 74.94 217 THR B C 1
ATOM 7938 O O . THR B 1 217 ? -31.219 13.383 27.625 1 74.94 217 THR B O 1
ATOM 7941 N N . ALA B 1 218 ? -31.438 14.633 29.422 1 65.38 218 ALA B N 1
ATOM 7942 C CA . ALA B 1 218 ? -32.906 14.578 29.422 1 65.38 218 ALA B CA 1
ATOM 7943 C C . ALA B 1 218 ? -33.469 15.43 28.312 1 65.38 218 ALA B C 1
ATOM 7945 O O . ALA B 1 218 ? -34.469 15.062 27.688 1 65.38 218 ALA B O 1
ATOM 7946 N N . VAL B 1 219 ? -32.969 16.578 28.047 1 58.56 219 VAL B N 1
ATOM 7947 C CA . VAL B 1 219 ? -33.5 17.516 27.047 1 58.56 219 VAL B CA 1
ATOM 7948 C C . VAL B 1 219 ? -33.344 16.922 25.641 1 58.56 219 VAL B C 1
ATOM 7950 O O . VAL B 1 219 ? -34.219 17.078 24.797 1 58.56 219 VAL B O 1
ATOM 7953 N N . ASN B 1 220 ? -32.344 16.391 25.375 1 53.5 220 ASN B N 1
ATOM 7954 C CA . ASN B 1 220 ? -32.094 15.891 24.031 1 53.5 220 ASN B CA 1
ATOM 7955 C C . ASN B 1 220 ? -32.844 14.586 23.766 1 53.5 220 ASN B C 1
ATOM 7957 O O . ASN B 1 220 ? -32.688 13.992 22.703 1 53.5 220 ASN B O 1
ATOM 7961 N N . GLN B 1 221 ? -33.5 14.078 24.844 1 49.75 221 GLN B N 1
ATOM 7962 C CA . GLN B 1 221 ? -34.344 12.891 24.625 1 49.75 221 GLN B CA 1
ATOM 7963 C C . GLN B 1 221 ? -35.5 13.211 23.703 1 49.75 221 GLN B C 1
ATOM 7965 O O . GLN B 1 221 ? -36.344 12.344 23.422 1 49.75 221 GLN B O 1
ATOM 7970 N N . GLN B 1 222 ? -35.781 14.5 23.422 1 43.97 222 GLN B N 1
ATOM 7971 C CA . GLN B 1 222 ? -36.938 14.633 22.516 1 43.97 222 GLN B CA 1
ATOM 7972 C C . GLN B 1 222 ? -36.75 13.789 21.266 1 43.97 222 GLN B C 1
ATOM 7974 O O . GLN B 1 222 ? -35.656 13.789 20.656 1 43.97 222 GLN B O 1
ATOM 7979 N N . PRO B 1 223 ? -37.719 12.914 21.062 1 41 223 PRO B N 1
ATOM 7980 C CA . PRO B 1 223 ? -37.656 11.992 19.922 1 41 223 PRO B CA 1
ATOM 7981 C C . PRO B 1 223 ? -37.281 12.68 18.609 1 41 223 PRO B C 1
ATOM 7983 O O . PRO B 1 223 ? -37.812 13.734 18.281 1 41 223 PRO B O 1
ATOM 7986 N N . THR B 1 224 ? -36.094 12.969 18.312 1 40.28 224 THR B N 1
ATOM 7987 C CA . THR B 1 224 ? -35.812 13.328 16.922 1 40.28 224 THR B CA 1
ATOM 7988 C C . THR B 1 224 ? -36.969 12.914 16.016 1 40.28 224 THR B C 1
ATOM 7990 O O . THR B 1 224 ? -37.406 11.766 16.031 1 40.28 224 THR B O 1
ATOM 7993 N N . ALA B 1 225 ? -37.875 13.875 15.641 1 34.41 225 ALA B N 1
ATOM 7994 C CA . ALA B 1 225 ? -38.875 13.602 14.602 1 34.41 225 ALA B CA 1
ATOM 7995 C C . ALA B 1 225 ? -38.344 12.602 13.578 1 34.41 225 ALA B C 1
ATOM 7997 O O . ALA B 1 225 ? -37.344 12.867 12.898 1 34.41 225 ALA B O 1
ATOM 7998 N N . LEU B 1 226 ? -38.375 11.391 13.852 1 37.28 226 LEU B N 1
ATOM 7999 C CA . LEU B 1 226 ? -38.344 10.266 12.93 1 37.28 226 LEU B CA 1
ATOM 8000 C C . LEU B 1 226 ? -39 10.641 11.602 1 37.28 226 LEU B C 1
ATOM 8002 O O . LEU B 1 226 ? -39.375 9.766 10.82 1 37.28 226 LEU B O 1
ATOM 8006 N N . GLY B 1 227 ? -39.562 11.867 11.445 1 34.88 227 GLY B N 1
ATOM 8007 C CA . GLY B 1 227 ? -40.344 12.086 10.242 1 34.88 227 GLY B CA 1
ATOM 8008 C C . GLY B 1 227 ? -39.531 11.891 8.969 1 34.88 227 GLY B C 1
ATOM 8009 O O . GLY B 1 227 ? -40 12.219 7.879 1 34.88 227 GLY B O 1
ATOM 8010 N N . LYS B 1 228 ? -38.312 12.273 8.969 1 35.09 228 LYS B N 1
ATOM 8011 C CA . LYS B 1 228 ? -37.938 12.133 7.562 1 35.09 228 LYS B CA 1
ATOM 8012 C C . LYS B 1 228 ? -38.344 10.766 7.02 1 35.09 228 LYS B C 1
ATOM 8014 O O . LYS B 1 228 ? -37.969 9.734 7.586 1 35.09 228 LYS B O 1
ATOM 8019 N N . GLU B 1 229 ? -39.5 10.641 6.473 1 36.44 229 GLU B N 1
ATOM 8020 C CA . GLU B 1 229 ? -40 9.617 5.562 1 36.44 229 GLU B CA 1
ATOM 8021 C C . GLU B 1 229 ? -38.875 8.961 4.797 1 36.44 229 GLU B C 1
ATOM 8023 O O . GLU B 1 229 ? -38.375 9.508 3.801 1 36.44 229 GLU B O 1
ATOM 8028 N N . GLU B 1 230 ? -37.781 8.609 5.414 1 38.94 230 GLU B N 1
ATOM 8029 C CA . GLU B 1 230 ? -36.812 7.891 4.57 1 38.94 230 GLU B CA 1
ATOM 8030 C C . GLU B 1 230 ? -37.531 6.859 3.693 1 38.94 230 GLU B C 1
ATOM 8032 O O . GLU B 1 230 ? -38.312 6.055 4.188 1 38.94 230 GLU B O 1
ATOM 8037 N N . THR B 1 231 ? -37.969 7.137 2.564 1 38.5 231 THR B N 1
ATOM 8038 C CA . THR B 1 231 ? -38.406 6.238 1.505 1 38.5 231 THR B CA 1
ATOM 8039 C C . THR B 1 231 ? -37.719 4.887 1.616 1 38.5 231 THR B C 1
ATOM 8041 O O . THR B 1 231 ? -37.812 4.062 0.702 1 38.5 231 THR B O 1
ATOM 8044 N N . ASP B 1 232 ? -36.812 4.602 2.475 1 45.31 232 ASP B N 1
ATOM 8045 C CA . ASP B 1 232 ? -36.25 3.26 2.486 1 45.31 232 ASP B CA 1
ATOM 8046 C C . ASP B 1 232 ? -37.281 2.219 2.852 1 45.31 232 ASP B C 1
ATOM 8048 O O . ASP B 1 232 ? -38.125 2.441 3.744 1 45.31 232 ASP B O 1
ATOM 8052 N N . PRO B 1 233 ? -37.875 1.389 2.039 1 45.88 233 PRO B N 1
ATOM 8053 C CA . PRO B 1 233 ? -38.812 0.334 2.379 1 45.88 233 PRO B CA 1
ATOM 8054 C C . PRO B 1 233 ? -38.594 -0.224 3.785 1 45.88 233 PRO B C 1
ATOM 8056 O O . PRO B 1 233 ? -39.375 -1.062 4.246 1 45.88 233 PRO B O 1
ATOM 8059 N N . ARG B 1 234 ? -37.5 -0.121 4.348 1 47.03 234 ARG B N 1
ATOM 8060 C CA . ARG B 1 234 ? -37.344 -0.537 5.738 1 47.03 234 ARG B CA 1
ATOM 8061 C C . ARG B 1 234 ? -38.031 0.452 6.68 1 47.03 234 ARG B C 1
ATOM 8063 O O . ARG B 1 234 ? -37.406 0.96 7.609 1 47.03 234 ARG B O 1
ATOM 8070 N N . SER B 1 235 ? -38.938 1.235 6.16 1 52.72 235 SER B N 1
ATOM 8071 C CA . SER B 1 235 ? -39.719 2.135 7 1 52.72 235 SER B CA 1
ATOM 8072 C C . SER B 1 235 ? -40.281 1.404 8.219 1 52.72 235 SER B C 1
ATOM 8074 O O . SER B 1 235 ? -40.469 0.186 8.18 1 52.72 235 SER B O 1
ATOM 8076 N N . HIS B 1 236 ? -40.312 2.014 9.25 1 54.84 236 HIS B N 1
ATOM 8077 C CA . HIS B 1 236 ? -40.625 1.659 10.625 1 54.84 236 HIS B CA 1
ATOM 8078 C C . HIS B 1 236 ? -42.031 1.075 10.719 1 54.84 236 HIS B C 1
ATOM 8080 O O . HIS B 1 236 ? -42.562 0.841 11.82 1 54.84 236 HIS B O 1
ATOM 8086 N N . LYS B 1 237 ? -42.688 0.771 9.523 1 59.03 237 LYS B N 1
ATOM 8087 C CA . LYS B 1 237 ? -44.031 0.232 9.805 1 59.03 237 LYS B CA 1
ATOM 8088 C C . LYS B 1 237 ? -43.969 -1.261 10.117 1 59.03 237 LYS B C 1
ATOM 8090 O O . LYS B 1 237 ? -43.281 -2.016 9.422 1 59.03 237 LYS B O 1
ATOM 8095 N N . PRO B 1 238 ? -44.438 -1.602 11.227 1 69.31 238 PRO B N 1
ATOM 8096 C CA . PRO B 1 238 ? -44.406 -3.012 11.617 1 69.31 238 PRO B CA 1
ATOM 8097 C C . PRO B 1 238 ? -45.062 -3.922 10.586 1 69.31 238 PRO B C 1
ATOM 8099 O O . PRO B 1 238 ? -45.969 -3.486 9.859 1 69.31 238 PRO B O 1
ATOM 8102 N N . LEU B 1 239 ? -44.5 -5.039 10.258 1 75.19 239 LEU B N 1
ATOM 8103 C CA . LEU B 1 239 ? -45 -6.055 9.328 1 75.19 239 LEU B CA 1
ATOM 8104 C C . LEU B 1 239 ? -46.344 -6.594 9.789 1 75.19 239 LEU B C 1
ATOM 8106 O O . LEU B 1 239 ? -46.5 -7.027 10.938 1 75.19 239 LEU B O 1
ATOM 8110 N N . LYS B 1 240 ? -47.406 -6.25 9.039 1 78.88 240 LYS B N 1
ATOM 8111 C CA . LYS B 1 240 ? -48.719 -6.797 9.328 1 78.88 240 LYS B CA 1
ATOM 8112 C C . LYS B 1 240 ? -49.031 -8.008 8.445 1 78.88 240 LYS B C 1
ATOM 8114 O O . LYS B 1 240 ? -48.625 -8.047 7.281 1 78.88 240 LYS B O 1
ATOM 8119 N N . CYS B 1 241 ? -49.5 -9.055 8.93 1 79.62 241 CYS B N 1
ATOM 8120 C CA . CYS B 1 241 ? -49.875 -10.273 8.219 1 79.62 241 CYS B CA 1
ATOM 8121 C C . CYS B 1 241 ? -50.812 -9.984 7.059 1 79.62 241 CYS B C 1
ATOM 8123 O O . CYS B 1 241 ? -50.781 -10.68 6.047 1 79.62 241 CYS B O 1
ATOM 8125 N N . LYS B 1 242 ? -51.531 -8.984 7.145 1 80.75 242 LYS B N 1
ATOM 8126 C CA . LYS B 1 242 ? -52.5 -8.656 6.105 1 80.75 242 LYS B CA 1
ATOM 8127 C C . LYS B 1 242 ? -51.781 -8.188 4.832 1 80.75 242 LYS B C 1
ATOM 8129 O O . LYS B 1 242 ? -52.344 -8.281 3.738 1 80.75 242 LYS B O 1
ATOM 8134 N N . ASP B 1 243 ? -50.656 -7.758 5.082 1 83.31 243 ASP B N 1
ATOM 8135 C CA . ASP B 1 243 ? -49.938 -7.238 3.932 1 83.31 243 ASP B CA 1
ATOM 8136 C C . ASP B 1 243 ? -49.5 -8.367 2.992 1 83.31 243 ASP B C 1
ATOM 8138 O O . ASP B 1 243 ? -49.281 -8.141 1.8 1 83.31 243 ASP B O 1
ATOM 8142 N N . PHE B 1 244 ? -49.5 -9.617 3.439 1 85.56 244 PHE B N 1
ATOM 8143 C CA . PHE B 1 244 ? -49.062 -10.758 2.633 1 85.56 244 PHE B CA 1
ATOM 8144 C C . PHE B 1 244 ? -50.219 -11.273 1.776 1 85.56 244 PHE B C 1
ATOM 8146 O O . PHE B 1 244 ? -50 -11.93 0.76 1 85.56 244 PHE B O 1
ATOM 8153 N N . PHE B 1 245 ? -51.438 -10.906 2.168 1 85.75 245 PHE B N 1
ATOM 8154 C CA . PHE B 1 245 ? -52.562 -11.469 1.469 1 85.75 245 PHE B CA 1
ATOM 8155 C C . PHE B 1 245 ? -53.094 -10.5 0.413 1 85.75 245 PHE B C 1
ATOM 8157 O O . PHE B 1 245 ? -54.031 -10.812 -0.305 1 85.75 245 PHE B O 1
ATOM 8164 N N . LYS B 1 246 ? -52.531 -9.406 0.344 1 87.81 246 LYS B N 1
ATOM 8165 C CA . LYS B 1 246 ? -52.844 -8.508 -0.759 1 87.81 246 LYS B CA 1
ATOM 8166 C C . LYS B 1 246 ? -52.125 -8.906 -2.031 1 87.81 246 LYS B C 1
ATOM 8168 O O . LYS B 1 246 ? -51.062 -8.352 -2.35 1 87.81 246 LYS B O 1
ATOM 8173 N N . ALA B 1 247 ? -52.75 -9.859 -2.723 1 88.81 247 ALA B N 1
ATOM 8174 C CA . ALA B 1 247 ? -52.094 -10.484 -3.875 1 88.81 247 ALA B CA 1
ATOM 8175 C C . ALA B 1 247 ? -51.844 -9.469 -4.977 1 88.81 247 ALA B C 1
ATOM 8177 O O . ALA B 1 247 ? -52.75 -8.695 -5.344 1 88.81 247 ALA B O 1
ATOM 8178 N N . GLY B 1 248 ? -50.594 -9.367 -5.426 1 89.06 248 GLY B N 1
ATOM 8179 C CA . GLY B 1 248 ? -50.25 -8.586 -6.594 1 89.06 248 GLY B CA 1
ATOM 8180 C C . GLY B 1 248 ? -50.031 -7.109 -6.293 1 89.06 248 GLY B C 1
ATOM 8181 O O . GLY B 1 248 ? -49.688 -6.332 -7.18 1 89.06 248 GLY B O 1
ATOM 8182 N N . ARG B 1 249 ? -50.281 -6.668 -5.203 1 89.75 249 ARG B N 1
ATOM 8183 C CA . ARG B 1 249 ? -50.188 -5.254 -4.859 1 89.75 249 ARG B CA 1
ATOM 8184 C C . ARG B 1 249 ? -48.719 -4.809 -4.832 1 89.75 249 ARG B C 1
ATOM 8186 O O . ARG B 1 249 ? -48.375 -3.717 -5.297 1 89.75 249 ARG B O 1
ATOM 8193 N N . GLY B 1 250 ? -47.938 -5.656 -4.285 1 88.88 250 GLY B N 1
ATOM 8194 C CA . GLY B 1 250 ? -46.531 -5.32 -4.25 1 88.88 250 GLY B CA 1
ATOM 8195 C C . GLY B 1 250 ? -45.938 -5.145 -5.629 1 88.88 250 GLY B C 1
ATOM 8196 O O . GLY B 1 250 ? -45.188 -4.188 -5.867 1 88.88 250 GLY B O 1
ATOM 8197 N N . ILE B 1 251 ? -46.25 -5.98 -6.523 1 92.5 251 ILE B N 1
ATOM 8198 C CA . ILE B 1 251 ? -45.75 -5.926 -7.887 1 92.5 251 ILE B CA 1
ATOM 8199 C C . ILE B 1 251 ? -46.281 -4.68 -8.586 1 92.5 251 ILE B C 1
ATOM 8201 O O . ILE B 1 251 ? -45.531 -3.984 -9.281 1 92.5 251 ILE B O 1
ATOM 8205 N N . TYR B 1 252 ? -47.438 -4.457 -8.32 1 91.88 252 TYR B N 1
ATOM 8206 C CA . TYR B 1 252 ? -48.062 -3.291 -8.945 1 91.88 252 TYR B CA 1
ATOM 8207 C C . TYR B 1 252 ? -47.438 -2 -8.438 1 91.88 252 TYR B C 1
ATOM 8209 O O . TYR B 1 252 ? -47.125 -1.095 -9.219 1 91.88 252 TYR B O 1
ATOM 8217 N N . GLU B 1 253 ? -47.219 -1.927 -7.223 1 89.31 253 GLU B N 1
ATOM 8218 C CA . GLU B 1 253 ? -46.594 -0.739 -6.641 1 89.31 253 GLU B CA 1
ATOM 8219 C C . GLU B 1 253 ? -45.156 -0.561 -7.141 1 89.31 253 GLU B C 1
ATOM 8221 O O . GLU B 1 253 ? -44.719 0.563 -7.395 1 89.31 253 GLU B O 1
ATOM 8226 N N . ASP B 1 254 ? -44.5 -1.636 -7.227 1 91.19 254 ASP B N 1
ATOM 8227 C CA . ASP B 1 254 ? -43.156 -1.566 -7.738 1 91.19 254 ASP B CA 1
ATOM 8228 C C . ASP B 1 254 ? -43.125 -1.063 -9.18 1 91.19 254 ASP B C 1
ATOM 8230 O O . ASP B 1 254 ? -42.312 -0.193 -9.531 1 91.19 254 ASP B O 1
ATOM 8234 N N . LEU B 1 255 ? -44 -1.552 -10.016 1 90.38 255 LEU B N 1
ATOM 8235 C CA . LEU B 1 255 ? -44.062 -1.173 -11.422 1 90.38 255 LEU B CA 1
ATOM 8236 C C . LEU B 1 255 ? -44.469 0.284 -11.578 1 90.38 255 LEU B C 1
ATOM 8238 O O . LEU B 1 255 ? -43.938 1.005 -12.422 1 90.38 255 LEU B O 1
ATOM 8242 N N . CYS B 1 256 ? -45.344 0.7 -10.742 1 89.56 256 CYS B N 1
ATOM 8243 C CA . CYS B 1 256 ? -45.781 2.086 -10.812 1 89.56 256 CYS B CA 1
ATOM 8244 C C . CYS B 1 256 ? -44.688 3.041 -10.367 1 89.56 256 CYS B C 1
ATOM 8246 O O . CYS B 1 256 ? -44.562 4.145 -10.898 1 89.56 256 CYS B O 1
ATOM 8248 N N . ARG B 1 257 ? -44.031 2.639 -9.492 1 87.44 257 ARG B N 1
ATOM 8249 C CA . ARG B 1 257 ? -42.938 3.48 -8.992 1 87.44 257 ARG B CA 1
ATOM 8250 C C . ARG B 1 257 ? -41.812 3.553 -9.992 1 87.44 257 ARG B C 1
ATOM 8252 O O . ARG B 1 257 ? -41.219 4.625 -10.211 1 87.44 257 ARG B O 1
ATOM 8259 N N . ARG B 1 258 ? -41.531 2.439 -10.711 1 90.31 258 ARG B N 1
ATOM 8260 C CA . ARG B 1 258 ? -40.344 2.375 -11.523 1 90.31 258 ARG B CA 1
ATOM 8261 C C . ARG B 1 258 ? -40.625 2.703 -12.984 1 90.31 258 ARG B C 1
ATOM 8263 O O . ARG B 1 258 ? -39.75 3.096 -13.734 1 90.31 258 ARG B O 1
ATOM 8270 N N . LEU B 1 259 ? -41.75 2.633 -13.43 1 89 259 LEU B N 1
ATOM 8271 C CA . LEU B 1 259 ? -42.094 2.787 -14.836 1 89 259 LEU B CA 1
ATOM 8272 C C . LEU B 1 259 ? -41.75 4.184 -15.336 1 89 259 LEU B C 1
ATOM 8274 O O . LEU B 1 259 ? -41.25 4.344 -16.438 1 89 259 LEU B O 1
ATOM 8278 N N . PRO B 1 260 ? -41.906 5.191 -14.492 1 88.19 260 PRO B N 1
ATOM 8279 C CA . PRO B 1 260 ? -41.562 6.531 -14.977 1 88.19 260 PRO B CA 1
ATOM 8280 C C . PRO B 1 260 ? -40.062 6.73 -15.148 1 88.19 260 PRO B C 1
ATOM 8282 O O . PRO B 1 260 ? -39.625 7.586 -15.93 1 88.19 260 PRO B O 1
ATOM 8285 N N . PHE B 1 261 ? -39.312 6.047 -14.461 1 88.88 261 PHE B N 1
ATOM 8286 C CA . PHE B 1 261 ? -37.875 6.215 -14.508 1 88.88 261 PHE B CA 1
ATOM 8287 C C . PHE B 1 261 ? -37.25 5.246 -15.508 1 88.88 261 PHE B C 1
ATOM 8289 O O . PHE B 1 261 ? -36.031 5.27 -15.734 1 88.88 261 PHE B O 1
ATOM 8296 N N . TYR B 1 262 ? -38 4.453 -16.266 1 89.62 262 TYR B N 1
ATOM 8297 C CA . TYR B 1 262 ? -37.5 3.391 -17.125 1 89.62 262 TYR B CA 1
ATOM 8298 C C . TYR B 1 262 ? -36.781 3.967 -18.344 1 89.62 262 TYR B C 1
ATOM 8300 O O . TYR B 1 262 ? -35.688 3.514 -18.703 1 89.62 262 TYR B O 1
ATOM 8308 N N . PRO B 1 263 ? -37.312 5.031 -18.906 1 87.56 263 PRO B N 1
ATOM 8309 C CA . PRO B 1 263 ? -36.594 5.605 -20.047 1 87.56 263 PRO B CA 1
ATOM 8310 C C . PRO B 1 263 ? -35.312 6.32 -19.641 1 87.56 263 PRO B C 1
ATOM 8312 O O . PRO B 1 263 ? -34.344 6.352 -20.406 1 87.56 263 PRO B O 1
ATOM 8315 N N . SER B 1 264 ? -35.219 6.836 -18.5 1 87.62 264 SER B N 1
ATOM 8316 C CA . SER B 1 264 ? -34.031 7.539 -18.031 1 87.62 264 SER B CA 1
ATOM 8317 C C . SER B 1 264 ? -32.875 6.57 -17.766 1 87.62 264 SER B C 1
ATOM 8319 O O . SER B 1 264 ? -31.719 6.977 -17.719 1 87.62 264 SER B O 1
ATOM 8321 N N . ASP B 1 265 ? -33.219 5.277 -17.578 1 89.75 265 ASP B N 1
ATOM 8322 C CA . ASP B 1 265 ? -32.188 4.262 -17.359 1 89.75 265 ASP B CA 1
ATOM 8323 C C . ASP B 1 265 ? -31.359 4.043 -18.625 1 89.75 265 ASP B C 1
ATOM 8325 O O . ASP B 1 265 ? -30.219 3.566 -18.562 1 89.75 265 ASP B O 1
ATOM 8329 N N . PHE B 1 266 ? -31.922 4.434 -19.781 1 88.69 266 PHE B N 1
ATOM 8330 C CA . PHE B 1 266 ? -31.219 4.203 -21.047 1 88.69 266 PHE B CA 1
ATOM 8331 C C . PHE B 1 266 ? -30.562 5.488 -21.547 1 88.69 266 PHE B C 1
ATOM 8333 O O . PHE B 1 266 ? -29.609 5.441 -22.312 1 88.69 266 PHE B O 1
ATOM 8340 N N . THR B 1 267 ? -31 6.59 -21 1 85.5 267 THR B N 1
ATOM 8341 C CA . THR B 1 267 ? -30.531 7.848 -21.562 1 85.5 267 THR B CA 1
ATOM 8342 C C . THR B 1 267 ? -29.547 8.531 -20.609 1 85.5 267 THR B C 1
ATOM 8344 O O . THR B 1 267 ? -28.703 9.312 -21.047 1 85.5 267 THR B O 1
ATOM 8347 N N . ASP B 1 268 ? -29.688 8.18 -19.391 1 81.75 268 ASP B N 1
ATOM 8348 C CA . ASP B 1 268 ? -28.797 8.836 -18.422 1 81.75 268 ASP B CA 1
ATOM 8349 C C . ASP B 1 268 ? -27.344 8.5 -18.719 1 81.75 268 ASP B C 1
ATOM 8351 O O . ASP B 1 268 ? -26.984 7.328 -18.891 1 81.75 268 ASP B O 1
ATOM 8355 N N . GLY B 1 269 ? -26.438 9.445 -18.906 1 75.44 269 GLY B N 1
ATOM 8356 C CA . GLY B 1 269 ? -25.016 9.266 -19.125 1 75.44 269 GLY B CA 1
ATOM 8357 C C . GLY B 1 269 ? -24.609 9.43 -20.578 1 75.44 269 GLY B 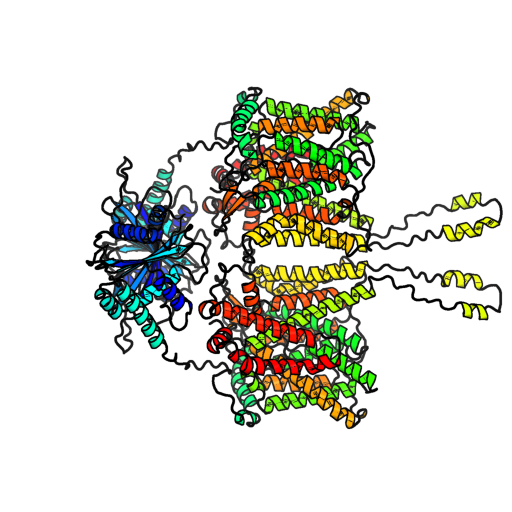C 1
ATOM 8358 O O . GLY B 1 269 ? -23.422 9.648 -20.875 1 75.44 269 GLY B O 1
ATOM 8359 N N . ILE B 1 270 ? -25.609 9.148 -21.484 1 79.31 270 ILE B N 1
ATOM 8360 C CA . ILE B 1 270 ? -25.281 9.297 -22.891 1 79.31 270 ILE B CA 1
ATOM 8361 C C . ILE B 1 270 ? -25.734 10.664 -23.391 1 79.31 270 ILE B C 1
ATOM 8363 O O . ILE B 1 270 ? -25 11.336 -24.141 1 79.31 270 ILE B O 1
ATOM 8367 N N . VAL B 1 271 ? -26.969 10.969 -22.875 1 75.12 271 VAL B N 1
ATOM 8368 C CA . VAL B 1 271 ? -27.547 12.219 -23.359 1 75.12 271 VAL B CA 1
ATOM 8369 C C . VAL B 1 271 ? -27.547 13.258 -22.25 1 75.12 271 VAL B C 1
ATOM 8371 O O . VAL B 1 271 ? -27.781 12.922 -21.078 1 75.12 271 VAL B O 1
ATOM 8374 N N . GLY B 1 272 ? -26.953 14.445 -22.469 1 65.81 272 GLY B N 1
ATOM 8375 C CA . GLY B 1 272 ? -27.047 15.555 -21.531 1 65.81 272 GLY B CA 1
ATOM 8376 C C . GLY B 1 272 ? -25.703 16.078 -21.078 1 65.81 272 GLY B C 1
ATOM 8377 O O . GLY B 1 272 ? -24.672 15.75 -21.672 1 65.81 272 GLY B O 1
ATOM 8378 N N . SER B 1 273 ? -25.719 16.953 -20.062 1 62.12 273 SER B N 1
ATOM 8379 C CA . SER B 1 273 ? -24.562 17.719 -19.609 1 62.12 273 SER B CA 1
ATOM 8380 C C . SER B 1 273 ? -23.594 16.859 -18.812 1 62.12 273 SER B C 1
ATOM 8382 O O . SER B 1 273 ? -22.406 17.141 -18.75 1 62.12 273 SER B O 1
ATOM 8384 N N . ASN B 1 274 ? -24.062 15.688 -18.359 1 67.5 274 ASN B N 1
ATOM 8385 C CA . ASN B 1 274 ? -23.156 14.867 -17.562 1 67.5 274 ASN B CA 1
ATOM 8386 C C . ASN B 1 274 ? -22.75 13.602 -18.312 1 67.5 274 ASN B C 1
ATOM 8388 O O . ASN B 1 274 ? -23.016 12.492 -17.844 1 67.5 274 ASN B O 1
ATOM 8392 N N . LYS B 1 275 ? -22.188 13.852 -19.547 1 76 275 LYS B N 1
ATOM 8393 C CA . LYS B 1 275 ? -21.812 12.727 -20.391 1 76 275 LYS B CA 1
ATOM 8394 C C . LYS B 1 275 ? -20.516 12.07 -19.906 1 76 275 LYS B C 1
ATOM 8396 O O . LYS B 1 275 ? -19.547 12.758 -19.609 1 76 275 LYS B O 1
ATOM 8401 N N . THR B 1 276 ? -20.672 10.805 -19.5 1 82.44 276 THR B N 1
ATOM 8402 C CA . THR B 1 276 ? -19.5 10.023 -19.109 1 82.44 276 THR B CA 1
ATOM 8403 C C . THR B 1 276 ? -19.422 8.719 -19.906 1 82.44 276 THR B C 1
ATOM 8405 O O . THR B 1 276 ? -19.484 7.633 -19.328 1 82.44 276 THR B O 1
ATOM 8408 N N . PRO B 1 277 ? -19.234 8.773 -21.312 1 85.38 277 PRO B N 1
ATOM 8409 C CA . PRO B 1 277 ? -19.203 7.555 -22.125 1 85.38 277 PRO B CA 1
ATOM 8410 C C . PRO B 1 277 ? -18 6.668 -21.812 1 85.38 277 PRO B C 1
ATOM 8412 O O . PRO B 1 277 ? -18.094 5.441 -21.906 1 85.38 277 PRO B O 1
ATOM 8415 N N . LEU B 1 278 ? -16.922 7.258 -21.422 1 85.88 278 LEU B N 1
ATOM 8416 C CA . LEU B 1 278 ? -15.727 6.477 -21.109 1 85.88 278 LEU B CA 1
ATOM 8417 C C . LEU B 1 278 ? -15.969 5.574 -19.906 1 85.88 278 LEU B C 1
ATOM 8419 O O . LEU B 1 278 ? -15.586 4.402 -19.906 1 85.88 278 LEU B O 1
ATOM 8423 N N . LYS B 1 279 ? -16.594 6.102 -18.953 1 88.38 279 LYS B N 1
ATOM 8424 C CA . LYS B 1 279 ? -16.906 5.309 -17.75 1 88.38 279 LYS B CA 1
ATOM 8425 C C . LYS B 1 279 ? -17.859 4.172 -18.078 1 88.38 279 LYS B C 1
ATOM 8427 O O . LYS B 1 279 ? -17.75 3.072 -17.547 1 88.38 279 LYS B O 1
ATOM 8432 N N . TYR B 1 280 ? -18.781 4.359 -19.047 1 90.81 280 TYR B N 1
ATOM 8433 C CA . TYR B 1 280 ? -19.719 3.324 -19.469 1 90.81 280 TYR B CA 1
ATOM 8434 C C . TYR B 1 280 ? -19 2.223 -20.234 1 90.81 280 TYR B C 1
ATOM 8436 O O . TYR B 1 280 ? -19.297 1.038 -20.047 1 90.81 280 TYR B O 1
ATOM 8444 N N . MET B 1 281 ? -18.062 2.621 -20.984 1 91.5 281 MET B N 1
ATOM 8445 C CA . MET B 1 281 ? -17.328 1.64 -21.781 1 91.5 281 MET B CA 1
ATOM 8446 C C . MET B 1 281 ? -16.438 0.785 -20.891 1 91.5 281 MET B C 1
ATOM 8448 O O . MET B 1 281 ? -16.391 -0.439 -21.031 1 91.5 281 MET B O 1
ATOM 8452 N N . THR B 1 282 ? -15.711 1.403 -20 1 90.88 282 THR B N 1
ATOM 8453 C CA . THR B 1 282 ? -14.82 0.645 -19.125 1 90.88 282 THR B CA 1
ATOM 8454 C C . THR B 1 282 ? -15.625 -0.272 -18.203 1 90.88 282 THR B C 1
ATOM 8456 O O . THR B 1 282 ? -15.211 -1.403 -17.938 1 90.88 282 THR B O 1
ATOM 8459 N N . THR B 1 283 ? -16.812 0.213 -17.812 1 92.75 283 THR B N 1
ATOM 8460 C CA . THR B 1 283 ? -17.656 -0.611 -16.953 1 92.75 283 THR B CA 1
ATOM 8461 C C . THR B 1 283 ? -18.234 -1.795 -17.719 1 92.75 283 THR B C 1
ATOM 8463 O O . THR B 1 283 ? -18.312 -2.904 -17.188 1 92.75 283 THR B O 1
ATOM 8466 N N . ALA B 1 284 ? -18.594 -1.573 -18.969 1 94.5 284 ALA B N 1
ATOM 8467 C CA . ALA B 1 284 ? -19.109 -2.658 -19.797 1 94.5 284 ALA B CA 1
ATOM 8468 C C . ALA B 1 284 ? -18.062 -3.73 -20.031 1 94.5 284 ALA B C 1
ATOM 8470 O O . ALA B 1 284 ? -18.359 -4.926 -19.984 1 94.5 284 ALA B O 1
ATOM 8471 N N . ILE B 1 285 ? -16.875 -3.35 -20.234 1 93.31 285 ILE B N 1
ATOM 8472 C CA . ILE B 1 285 ? -15.789 -4.293 -20.469 1 93.31 285 ILE B CA 1
ATOM 8473 C C . ILE B 1 285 ? -15.484 -5.051 -19.188 1 93.31 285 ILE B C 1
ATOM 8475 O O . ILE B 1 285 ? -15.25 -6.262 -19.203 1 93.31 285 ILE B O 1
ATOM 8479 N N . PHE B 1 286 ? -15.477 -4.336 -18.172 1 92.06 286 PHE B N 1
ATOM 8480 C CA . PHE B 1 286 ? -15.258 -4.969 -16.875 1 92.06 286 PHE B CA 1
ATOM 8481 C C . PHE B 1 286 ? -16.328 -6.023 -16.609 1 92.06 286 PHE B C 1
ATOM 8483 O O . PHE B 1 286 ? -16 -7.152 -16.219 1 92.06 286 PHE B O 1
ATOM 8490 N N . LEU B 1 287 ? -17.547 -5.621 -16.766 1 94.81 287 LEU B N 1
ATOM 8491 C CA . LEU B 1 287 ? -18.656 -6.543 -16.516 1 94.81 287 LEU B CA 1
ATOM 8492 C C . LEU B 1 287 ? -18.594 -7.734 -17.469 1 94.81 287 LEU B C 1
ATOM 8494 O O . LEU B 1 287 ? -18.906 -8.867 -17.078 1 94.81 287 LEU B O 1
ATOM 8498 N N . TYR B 1 288 ? -18.266 -7.492 -18.719 1 95.06 288 TYR B N 1
ATOM 8499 C CA . TYR B 1 288 ? -18.141 -8.562 -19.688 1 95.06 288 TYR B CA 1
ATOM 8500 C C . TYR B 1 288 ? -17.188 -9.641 -19.203 1 95.06 288 TYR B C 1
ATOM 8502 O O . TYR B 1 288 ? -17.516 -10.828 -19.188 1 95.06 288 TYR B O 1
ATOM 8510 N N . ILE B 1 289 ? -16.109 -9.203 -18.688 1 91.94 289 ILE B N 1
ATOM 8511 C CA . ILE B 1 289 ? -15.094 -10.156 -18.234 1 91.94 289 ILE B CA 1
ATOM 8512 C C . ILE B 1 289 ? -15.492 -10.742 -16.891 1 91.94 289 ILE B C 1
ATOM 8514 O O . ILE B 1 289 ? -15.289 -11.938 -16.641 1 91.94 289 ILE B O 1
ATOM 8518 N N . ALA B 1 290 ? -16.078 -9.93 -16.078 1 91.94 290 ALA B N 1
ATOM 8519 C CA . ALA B 1 290 ? -16.438 -10.352 -14.719 1 91.94 290 ALA B CA 1
ATOM 8520 C C . ALA B 1 290 ? -17.562 -11.375 -14.742 1 91.94 290 ALA B C 1
ATOM 8522 O O . ALA B 1 290 ? -17.719 -12.164 -13.805 1 91.94 290 ALA B O 1
ATOM 8523 N N . ILE B 1 291 ? -18.344 -11.398 -15.805 1 94.56 291 ILE B N 1
ATOM 8524 C CA . ILE B 1 291 ? -19.453 -12.328 -15.891 1 94.56 291 ILE B CA 1
ATOM 8525 C C . ILE B 1 291 ? -19.062 -13.531 -16.75 1 94.56 291 ILE B C 1
ATOM 8527 O O . ILE B 1 291 ? -19.391 -14.672 -16.422 1 94.56 291 ILE B O 1
ATOM 8531 N N . LEU B 1 292 ? -18.359 -13.289 -17.797 1 93.56 292 LEU B N 1
ATOM 8532 C CA . LEU B 1 292 ? -18.031 -14.344 -18.734 1 93.56 292 LEU B CA 1
ATOM 8533 C C . LEU B 1 292 ? -17.109 -15.383 -18.094 1 93.56 292 LEU B C 1
ATOM 8535 O O . LEU B 1 292 ? -17.344 -16.578 -18.234 1 93.56 292 LEU B O 1
ATOM 8539 N N . LEU B 1 293 ? -16.203 -14.93 -17.406 1 91.06 293 LEU B N 1
ATOM 8540 C CA . LEU B 1 293 ? -15.172 -15.844 -16.906 1 91.06 293 LEU B CA 1
ATOM 8541 C C . LEU B 1 293 ? -15.727 -16.734 -15.797 1 91.06 293 LEU B C 1
ATOM 8543 O O . LEU B 1 293 ? -15.5 -17.938 -15.797 1 91.06 293 LEU B O 1
ATOM 8547 N N . PRO B 1 294 ? -16.438 -16.125 -14.891 1 90.5 294 PRO B N 1
ATOM 8548 C CA . PRO B 1 294 ? -17.094 -17.047 -13.938 1 90.5 294 PRO B CA 1
ATOM 8549 C C . PRO B 1 294 ? -18.078 -18 -14.609 1 90.5 294 PRO B C 1
ATOM 8551 O O . PRO B 1 294 ? -18.234 -19.141 -14.172 1 90.5 294 PRO B O 1
ATOM 8554 N N . ALA B 1 295 ? -18.734 -17.562 -15.617 1 92.94 295 ALA B N 1
ATOM 8555 C CA . ALA B 1 295 ? -19.625 -18.453 -16.359 1 92.94 295 ALA B CA 1
ATOM 8556 C C . ALA B 1 295 ? -18.844 -19.609 -16.969 1 92.94 295 ALA B C 1
ATOM 8558 O O . ALA B 1 295 ? -19.312 -20.75 -16.969 1 92.94 295 ALA B O 1
ATOM 8559 N N . ILE B 1 296 ? -17.719 -19.328 -17.422 1 91.38 296 ILE B N 1
ATOM 8560 C CA . ILE B 1 296 ? -16.875 -20.375 -18 1 91.38 296 ILE B CA 1
ATOM 8561 C C . ILE B 1 296 ? -16.375 -21.312 -16.891 1 91.38 296 ILE B C 1
ATOM 8563 O O . ILE B 1 296 ? -16.391 -22.531 -17.047 1 91.38 296 ILE B O 1
ATOM 8567 N N . ALA B 1 297 ? -16.016 -20.781 -15.828 1 89.19 297 ALA B N 1
ATOM 8568 C CA . ALA B 1 297 ? -15.5 -21.578 -14.719 1 89.19 297 ALA B CA 1
ATOM 8569 C C . ALA B 1 297 ? -16.578 -22.484 -14.156 1 89.19 297 ALA B C 1
ATOM 8571 O O . ALA B 1 297 ? -16.359 -23.688 -13.961 1 89.19 297 ALA B O 1
ATOM 8572 N N . PHE B 1 298 ? -17.734 -21.984 -13.883 1 90 298 PHE B N 1
ATOM 8573 C CA . PHE B 1 298 ? -18.812 -22.781 -13.336 1 90 298 PHE B CA 1
ATOM 8574 C C . PHE B 1 298 ? -19.391 -23.703 -14.406 1 90 298 PHE B C 1
ATOM 8576 O O . PHE B 1 298 ? -19.875 -24.797 -14.094 1 90 298 PHE B O 1
ATOM 8583 N N . GLY B 1 299 ? -19.312 -23.266 -15.625 1 90.81 299 GLY B N 1
ATOM 8584 C CA . GLY B 1 299 ? -19.672 -24.156 -16.703 1 90.81 299 GLY B CA 1
ATOM 8585 C C . GLY B 1 299 ? -18.781 -25.375 -16.797 1 90.81 299 GLY B C 1
ATOM 8586 O O . GLY B 1 299 ? -19.25 -26.484 -17.047 1 90.81 299 GLY B O 1
ATOM 8587 N N . SER B 1 300 ? -17.516 -25.109 -16.609 1 88.81 300 SER B N 1
ATOM 8588 C CA . SER B 1 300 ? -16.562 -26.219 -16.625 1 88.81 300 SER B CA 1
ATOM 8589 C C . SER B 1 300 ? -16.797 -27.156 -15.445 1 88.81 300 SER B C 1
ATOM 8591 O O . SER B 1 300 ? -16.703 -28.375 -15.586 1 88.81 300 SER B O 1
ATOM 8593 N N . LEU B 1 301 ? -17.156 -26.594 -14.375 1 86.56 301 LEU B N 1
ATOM 8594 C CA . LEU B 1 301 ? -17.469 -27.391 -13.195 1 86.56 301 LEU B CA 1
ATOM 8595 C C . LEU B 1 301 ? -18.734 -28.203 -13.414 1 86.56 301 LEU B C 1
ATOM 8597 O O . LEU B 1 301 ? -18.781 -29.391 -13.078 1 86.56 301 LEU B O 1
ATOM 8601 N N . ASN B 1 302 ? -19.734 -27.562 -13.922 1 91.06 302 ASN B N 1
ATOM 8602 C CA . ASN B 1 302 ? -20.984 -28.25 -14.227 1 91.06 302 ASN B CA 1
ATOM 8603 C C . ASN B 1 302 ? -20.781 -29.344 -15.273 1 91.06 302 ASN B C 1
ATOM 8605 O O . ASN B 1 302 ? -21.422 -30.391 -15.219 1 91.06 302 ASN B O 1
ATOM 8609 N N . ASP B 1 303 ? -19.906 -29.109 -16.203 1 90.69 303 ASP B N 1
ATOM 8610 C CA . ASP B 1 303 ? -19.625 -30.109 -17.234 1 90.69 303 ASP B CA 1
ATOM 8611 C C . ASP B 1 303 ? -19.031 -31.375 -16.625 1 90.69 303 ASP B C 1
ATOM 8613 O O . ASP B 1 303 ? -19.438 -32.469 -16.969 1 90.69 303 ASP B O 1
ATOM 8617 N N . GLU B 1 304 ? -18.156 -31.172 -15.734 1 86 304 GLU B N 1
ATOM 8618 C CA . GLU B 1 304 ? -17.5 -32.312 -15.078 1 86 304 GLU B CA 1
ATOM 8619 C C . GLU B 1 304 ? -18.484 -33.031 -14.172 1 86 304 GLU B C 1
ATOM 8621 O O . GLU B 1 304 ? -18.484 -34.281 -14.125 1 86 304 GLU B O 1
ATOM 8626 N N . SER B 1 305 ? -19.406 -32.312 -13.508 1 87.25 305 SER B N 1
ATOM 8627 C CA . SER B 1 305 ? -20.312 -32.906 -12.547 1 87.25 305 SER B CA 1
ATOM 8628 C C . SER B 1 305 ? -21.484 -33.594 -13.25 1 87.25 305 SER B C 1
ATOM 8630 O O . SER B 1 305 ? -22 -34.594 -12.758 1 87.25 305 SER B O 1
ATOM 8632 N N . THR B 1 306 ? -21.922 -33.094 -14.367 1 91 306 THR B N 1
ATOM 8633 C CA . THR B 1 306 ? -23.078 -33.656 -15.07 1 91 306 THR B CA 1
ATOM 8634 C C . THR B 1 306 ? -22.625 -34.531 -16.25 1 91 306 THR B C 1
ATOM 8636 O O . THR B 1 306 ? -23.453 -34.938 -17.078 1 91 306 THR B O 1
ATOM 8639 N N . ARG B 1 307 ? -21.328 -34.844 -16.328 1 87.25 307 ARG B N 1
ATOM 8640 C CA . ARG B 1 307 ? -20.766 -35.688 -17.391 1 87.25 307 ARG B CA 1
ATOM 8641 C C . ARG B 1 307 ? -21.109 -35.125 -18.766 1 87.25 307 ARG B C 1
ATOM 8643 O O . ARG B 1 307 ? -21.562 -35.875 -19.641 1 87.25 307 ARG B O 1
ATOM 8650 N N . GLY B 1 308 ? -21.188 -33.719 -18.891 1 85 308 GLY B N 1
ATOM 8651 C CA . GLY B 1 308 ? -21.312 -33.094 -20.188 1 85 308 GLY B CA 1
ATOM 8652 C C . GLY B 1 308 ? -22.734 -32.656 -20.5 1 85 308 GLY B C 1
ATOM 8653 O O . GLY B 1 308 ? -23 -32.094 -21.562 1 85 308 GLY B O 1
ATOM 8654 N N . GLU B 1 309 ? -23.766 -32.875 -19.641 1 87.56 309 GLU B N 1
ATOM 8655 C CA . GLU B 1 309 ? -25.141 -32.438 -19.906 1 87.56 309 GLU B CA 1
ATOM 8656 C C . GLU B 1 309 ? -25.266 -30.922 -19.906 1 87.56 309 GLU B C 1
ATOM 8658 O O . GLU B 1 309 ? -25.984 -30.359 -20.734 1 87.56 309 GLU B O 1
ATOM 8663 N N . ILE B 1 310 ? -24.609 -30.344 -18.984 1 90.75 310 ILE B N 1
ATOM 8664 C CA . ILE B 1 310 ? -24.531 -28.875 -18.938 1 90.75 310 ILE B CA 1
ATOM 8665 C C . ILE B 1 310 ? -23.078 -28.438 -19.141 1 90.75 310 ILE B C 1
ATOM 8667 O O . ILE B 1 310 ? -22.266 -28.531 -18.234 1 90.75 310 ILE B O 1
ATOM 8671 N N . ASP B 1 311 ? -22.859 -28.016 -20.328 1 90.38 311 ASP B N 1
ATOM 8672 C CA . ASP B 1 311 ? -21.484 -27.672 -20.703 1 90.38 311 ASP B CA 1
ATOM 8673 C C . ASP B 1 311 ? -21.266 -26.156 -20.641 1 90.38 311 ASP B C 1
ATOM 8675 O O . ASP B 1 311 ? -22.141 -25.422 -20.188 1 90.38 311 ASP B O 1
ATOM 8679 N N . VAL B 1 312 ? -20.031 -25.75 -21 1 91.88 312 VAL B N 1
ATOM 8680 C CA . VAL B 1 312 ? -19.641 -24.344 -20.969 1 91.88 312 VAL B CA 1
ATOM 8681 C C . VAL B 1 312 ? -20.422 -23.547 -22 1 91.88 312 VAL B C 1
ATOM 8683 O O . VAL B 1 312 ? -20.859 -22.422 -21.75 1 91.88 312 VAL B O 1
ATOM 8686 N N . ARG B 1 313 ? -20.719 -24.156 -23.156 1 92.38 313 ARG B N 1
ATOM 8687 C CA . ARG B 1 313 ? -21.469 -23.5 -24.219 1 92.38 313 ARG B CA 1
ATOM 8688 C C . ARG B 1 313 ? -22.891 -23.188 -23.781 1 92.38 313 ARG B C 1
ATOM 8690 O O . ARG B 1 313 ? -23.391 -22.078 -23.984 1 92.38 313 ARG B O 1
ATOM 8697 N N . LYS B 1 314 ? -23.547 -24.109 -23.141 1 92.69 314 LYS B N 1
ATOM 8698 C CA . LYS B 1 314 ? -24.906 -23.922 -22.656 1 92.69 314 LYS B CA 1
ATOM 8699 C C . LYS B 1 314 ? -24.953 -22.859 -21.562 1 92.69 314 LYS B C 1
ATOM 8701 O O . LYS B 1 314 ? -25.906 -22.094 -21.469 1 92.69 314 LYS B O 1
ATOM 8706 N N . THR B 1 315 ? -23.922 -22.859 -20.75 1 93.62 315 THR B N 1
ATOM 8707 C CA . THR B 1 315 ? -23.875 -21.891 -19.656 1 93.62 315 THR B CA 1
ATOM 8708 C C . THR B 1 315 ? -23.719 -20.469 -20.203 1 93.62 315 THR B C 1
ATOM 8710 O O . THR B 1 315 ? -24.359 -19.547 -19.719 1 93.62 315 THR B O 1
ATOM 8713 N N . ILE B 1 316 ? -22.906 -20.266 -21.25 1 94.06 316 ILE B N 1
ATOM 8714 C CA . ILE B 1 316 ? -22.688 -18.953 -21.844 1 94.06 316 ILE B CA 1
ATOM 8715 C C . ILE B 1 316 ? -23.969 -18.469 -22.516 1 94.06 316 ILE B C 1
ATOM 8717 O O . ILE B 1 316 ? -24.375 -17.312 -22.375 1 94.06 316 ILE B O 1
ATOM 8721 N N . ILE B 1 317 ? -24.641 -19.391 -23.203 1 94.12 317 ILE B N 1
ATOM 8722 C CA . ILE B 1 317 ? -25.875 -19.031 -23.891 1 94.12 317 ILE B CA 1
ATOM 8723 C C . ILE B 1 317 ? -26.969 -18.719 -22.875 1 94.12 317 ILE B C 1
ATOM 8725 O O . ILE B 1 317 ? -27.719 -17.766 -23.047 1 94.12 317 ILE B O 1
ATOM 8729 N N . GLY B 1 318 ? -27.047 -19.609 -21.875 1 94.5 318 GLY B N 1
ATOM 8730 C CA . GLY B 1 318 ? -28 -19.344 -20.812 1 94.5 318 GLY B CA 1
ATOM 8731 C C . GLY B 1 318 ? -27.781 -18 -20.125 1 94.5 318 GLY B C 1
ATOM 8732 O O . GLY B 1 318 ? -28.734 -17.281 -19.844 1 94.5 318 GLY B O 1
ATOM 8733 N N . GLN B 1 319 ? -26.531 -17.656 -19.828 1 95.56 319 GLN B N 1
ATOM 8734 C CA . GLN B 1 319 ? -26.188 -16.391 -19.188 1 95.56 319 GLN B CA 1
ATOM 8735 C C . GLN B 1 319 ? -26.562 -15.211 -20.078 1 95.56 319 GLN B C 1
ATOM 8737 O O . GLN B 1 319 ? -27.078 -14.203 -19.594 1 95.56 319 GLN B O 1
ATOM 8742 N N . SER B 1 320 ? -26.312 -15.328 -21.391 1 96.06 320 SER B N 1
ATOM 8743 C CA . SER B 1 320 ? -26.625 -14.234 -22.312 1 96.06 320 SER B CA 1
ATOM 8744 C C . SER B 1 320 ? -28.125 -14.016 -22.422 1 96.06 320 SER B C 1
ATOM 8746 O O . SER B 1 320 ? -28.609 -12.883 -22.312 1 96.06 320 SER B O 1
ATOM 8748 N N . ILE B 1 321 ? -28.906 -15.086 -22.531 1 95.62 321 ILE B N 1
ATOM 8749 C CA . ILE B 1 321 ? -30.359 -14.977 -22.672 1 95.62 321 ILE B CA 1
ATOM 8750 C C . ILE B 1 321 ? -30.969 -14.414 -21.391 1 95.62 321 ILE B C 1
ATOM 8752 O O . ILE B 1 321 ? -31.719 -13.445 -21.422 1 95.62 321 ILE B O 1
ATOM 8756 N N . GLY B 1 322 ? -30.656 -15.055 -20.328 1 95.56 322 GLY B N 1
ATOM 8757 C CA . GLY B 1 322 ? -31.172 -14.586 -19.047 1 95.56 322 GLY B CA 1
ATOM 8758 C C . GLY B 1 322 ? -30.719 -13.188 -18.703 1 95.56 322 GLY B C 1
ATOM 8759 O O . GLY B 1 322 ? -31.5 -12.391 -18.172 1 95.56 322 GLY B O 1
ATOM 8760 N N . GLY B 1 323 ? -29.438 -12.852 -18.953 1 95.44 323 GLY B N 1
ATOM 8761 C CA . GLY B 1 323 ? -28.906 -11.531 -18.656 1 95.44 323 GLY B CA 1
ATOM 8762 C C . GLY B 1 323 ? -29.547 -10.43 -19.484 1 95.44 323 GLY B C 1
ATOM 8763 O O . GLY B 1 323 ? -29.812 -9.336 -18.984 1 95.44 323 GLY B O 1
ATOM 8764 N N . VAL B 1 324 ? -29.828 -10.695 -20.781 1 96.62 324 VAL B N 1
ATOM 8765 C CA . VAL B 1 324 ? -30.438 -9.703 -21.656 1 96.62 324 VAL B CA 1
ATOM 8766 C C . VAL B 1 324 ? -31.875 -9.445 -21.234 1 96.62 324 VAL B C 1
ATOM 8768 O O . VAL B 1 324 ? -32.312 -8.289 -21.141 1 96.62 324 VAL B O 1
ATOM 8771 N N . ILE B 1 325 ? -32.594 -10.484 -20.844 1 96.31 325 ILE B N 1
ATOM 8772 C CA . ILE B 1 325 ? -33.969 -10.328 -20.406 1 96.31 325 ILE B CA 1
ATOM 8773 C C . ILE B 1 325 ? -34.031 -9.539 -19.094 1 96.31 325 ILE B C 1
ATOM 8775 O O . ILE B 1 325 ? -34.812 -8.625 -18.938 1 96.31 325 ILE B O 1
ATOM 8779 N N . TYR B 1 326 ? -33.156 -9.914 -18.234 1 95.88 326 TYR B N 1
ATOM 8780 C CA . TYR B 1 326 ? -33.125 -9.234 -16.938 1 95.88 326 TYR B CA 1
ATOM 8781 C C . TYR B 1 326 ? -32.781 -7.766 -17.094 1 95.88 326 TYR B C 1
ATOM 8783 O O . TYR B 1 326 ? -33.344 -6.898 -16.438 1 95.88 326 TYR B O 1
ATOM 8791 N N . SER B 1 327 ? -31.781 -7.43 -17.969 1 94.44 327 SER B N 1
ATOM 8792 C CA . SER B 1 327 ? -31.344 -6.051 -18.156 1 94.44 327 SER B CA 1
ATOM 8793 C C . SER B 1 327 ? -32.438 -5.211 -18.797 1 94.44 327 SER B C 1
ATOM 8795 O O . SER B 1 327 ? -32.531 -4.012 -18.547 1 94.44 327 SER B O 1
ATOM 8797 N N . LEU B 1 328 ? -33.312 -5.84 -19.547 1 94.38 328 LEU B N 1
ATOM 8798 C CA . LEU B 1 328 ? -34.375 -5.102 -20.25 1 94.38 328 LEU B CA 1
ATOM 8799 C C . LEU B 1 328 ? -35.594 -4.93 -19.359 1 94.38 328 LEU B C 1
ATOM 8801 O O . LEU B 1 328 ? -36.25 -3.879 -19.375 1 94.38 328 LEU B O 1
ATOM 8805 N N . PHE B 1 329 ? -35.875 -5.902 -18.484 1 93.5 329 PHE B N 1
ATOM 8806 C CA . PHE B 1 329 ? -37.156 -5.875 -17.828 1 93.5 329 PHE B CA 1
ATOM 8807 C C . PHE B 1 329 ? -37.031 -5.781 -16.312 1 93.5 329 PHE B C 1
ATOM 8809 O O . PHE B 1 329 ? -38 -5.637 -15.594 1 93.5 329 PHE B O 1
ATOM 8816 N N . ALA B 1 330 ? -35.938 -5.82 -15.797 1 92 330 ALA B N 1
ATOM 8817 C CA . ALA B 1 330 ? -35.75 -5.809 -14.344 1 92 330 ALA B CA 1
ATOM 8818 C C . ALA B 1 330 ? -36.125 -4.441 -13.766 1 92 330 ALA B C 1
ATOM 8820 O O . ALA B 1 330 ? -36.094 -3.436 -14.477 1 92 330 ALA B O 1
ATOM 8821 N N . GLY B 1 331 ? -36.531 -4.383 -12.562 1 88.25 331 GLY B N 1
ATOM 8822 C CA . GLY B 1 331 ? -36.812 -3.133 -11.875 1 88.25 331 GLY B CA 1
ATOM 8823 C C . GLY B 1 331 ? -35.562 -2.398 -11.445 1 88.25 331 GLY B C 1
ATOM 8824 O O . GLY B 1 331 ? -35.469 -1.183 -11.617 1 88.25 331 GLY B O 1
ATOM 8825 N N . SER B 1 332 ? -34.656 -3.17 -10.898 1 87.62 332 SER B N 1
ATOM 8826 C CA . SER B 1 332 ? -33.375 -2.57 -10.5 1 87.62 332 SER B CA 1
ATOM 8827 C C . SER B 1 332 ? -32.375 -2.604 -11.648 1 87.62 332 SER B C 1
ATOM 8829 O O . SER B 1 332 ? -32.031 -3.678 -12.133 1 87.62 332 SER B O 1
ATOM 8831 N N . PRO B 1 333 ? -31.875 -1.522 -12.047 1 87.75 333 PRO B N 1
ATOM 8832 C CA . PRO B 1 333 ? -30.984 -1.496 -13.219 1 87.75 333 PRO B CA 1
ATOM 8833 C C . PRO B 1 333 ? -29.578 -1.975 -12.898 1 87.75 333 PRO B C 1
ATOM 8835 O O . PRO B 1 333 ? -28.844 -2.395 -13.797 1 87.75 333 PRO B O 1
ATOM 8838 N N . LEU B 1 334 ? -29.125 -1.988 -11.695 1 91.31 334 LEU B N 1
ATOM 8839 C CA . LEU B 1 334 ? -27.719 -2.227 -11.398 1 91.31 334 LEU B CA 1
ATOM 8840 C C . LEU B 1 334 ? -27.484 -3.664 -10.945 1 91.31 334 LEU B C 1
ATOM 8842 O O . LEU B 1 334 ? -26.344 -4.105 -10.82 1 91.31 334 LEU B O 1
ATOM 8846 N N . VAL B 1 335 ? -28.516 -4.449 -10.805 1 93.19 335 VAL B N 1
ATOM 8847 C CA . VAL B 1 335 ? -28.391 -5.828 -10.344 1 93.19 335 VAL B CA 1
ATOM 8848 C C . VAL B 1 335 ? -28.047 -6.738 -11.523 1 93.19 335 VAL B C 1
ATOM 8850 O O . VAL B 1 335 ? -28.625 -6.609 -12.602 1 93.19 335 VAL B O 1
ATOM 8853 N N . ILE B 1 336 ? -27.047 -7.629 -11.312 1 94.69 336 ILE B N 1
ATOM 8854 C CA . ILE B 1 336 ? -26.562 -8.516 -12.367 1 94.69 336 ILE B CA 1
ATOM 8855 C C . ILE B 1 336 ? -26.875 -9.969 -12.008 1 94.69 336 ILE B C 1
ATOM 8857 O O . ILE B 1 336 ? -26.469 -10.453 -10.953 1 94.69 336 ILE B O 1
ATOM 8861 N N . PRO B 1 337 ? -27.609 -10.648 -12.805 1 94.75 337 PRO B N 1
ATOM 8862 C CA . PRO B 1 337 ? -27.891 -12.07 -12.578 1 94.75 337 PRO B CA 1
ATOM 8863 C C . PRO B 1 337 ? -26.781 -12.977 -13.102 1 94.75 337 PRO B C 1
ATOM 8865 O O . PRO B 1 337 ? -26.188 -12.695 -14.141 1 94.75 337 PRO B O 1
ATOM 8868 N N . LEU B 1 338 ? -26.359 -13.898 -12.391 1 93.25 338 LEU B N 1
ATOM 8869 C CA . LEU B 1 338 ? -25.344 -14.859 -12.797 1 93.25 338 LEU B CA 1
ATOM 8870 C C . LEU B 1 338 ? -25.562 -16.203 -12.109 1 93.25 338 LEU B C 1
ATOM 8872 O O . LEU B 1 338 ? -26.328 -16.312 -11.156 1 93.25 338 LEU B O 1
ATOM 8876 N N . THR B 1 339 ? -24.969 -17.172 -12.719 1 91.31 339 THR B N 1
ATOM 8877 C CA . THR B 1 339 ? -24.906 -18.469 -12.047 1 91.31 339 THR B CA 1
ATOM 8878 C C . THR B 1 339 ? -23.891 -18.453 -10.922 1 91.31 339 THR B C 1
ATOM 8880 O O . THR B 1 339 ? -22.781 -17.938 -11.094 1 91.31 339 THR B O 1
ATOM 8883 N N . THR B 1 340 ? -24.188 -18.859 -9.773 1 87.75 340 THR B N 1
ATOM 8884 C CA . THR B 1 340 ? -23.328 -18.766 -8.594 1 87.75 340 THR B CA 1
ATOM 8885 C C . THR B 1 340 ? -22.828 -20.141 -8.164 1 87.75 340 THR B C 1
ATOM 8887 O O . THR B 1 340 ? -23.25 -21.156 -8.719 1 87.75 340 THR B O 1
ATOM 8890 N N . ALA B 1 341 ? -21.922 -20.125 -7.238 1 81.19 341 ALA B N 1
ATOM 8891 C CA . ALA B 1 341 ? -21.297 -21.344 -6.719 1 81.19 341 ALA B CA 1
ATOM 8892 C C . ALA B 1 341 ? -22.328 -22.234 -6.016 1 81.19 341 ALA B C 1
ATOM 8894 O O . ALA B 1 341 ? -22.375 -23.438 -6.246 1 81.19 341 ALA B O 1
ATOM 8895 N N . PRO B 1 342 ? -23.25 -21.656 -5.227 1 81.56 342 PRO B N 1
ATOM 8896 C CA . PRO B 1 342 ? -24.25 -22.531 -4.594 1 81.56 342 PRO B CA 1
ATOM 8897 C C . PRO B 1 342 ? -25.156 -23.219 -5.609 1 81.56 342 PRO B C 1
ATOM 8899 O O . PRO B 1 342 ? -25.594 -24.344 -5.387 1 81.56 342 PRO B O 1
ATOM 8902 N N . LEU B 1 343 ? -25.469 -22.562 -6.676 1 89.88 343 LEU B N 1
ATOM 8903 C CA . LEU B 1 343 ? -26.281 -23.172 -7.715 1 89.88 343 LEU B CA 1
ATOM 8904 C C . LEU B 1 343 ? -25.547 -24.328 -8.375 1 89.88 343 LEU B C 1
ATOM 8906 O O . LEU B 1 343 ? -26.156 -25.359 -8.695 1 89.88 343 LEU B O 1
ATOM 8910 N N . ALA B 1 344 ? -24.266 -24.156 -8.555 1 86.69 344 ALA B N 1
ATOM 8911 C CA . ALA B 1 344 ? -23.469 -25.234 -9.141 1 86.69 344 ALA B CA 1
ATOM 8912 C C . ALA B 1 344 ? -23.422 -26.438 -8.219 1 86.69 344 ALA B C 1
ATOM 8914 O O . ALA B 1 344 ? -23.453 -27.578 -8.68 1 86.69 344 ALA B O 1
ATOM 8915 N N . ILE B 1 345 ? -23.422 -26.203 -6.988 1 81.56 345 ILE B N 1
ATOM 8916 C CA . ILE B 1 345 ? -23.453 -27.281 -6.016 1 81.56 345 ILE B CA 1
ATOM 8917 C C . ILE B 1 345 ? -24.797 -28 -6.074 1 81.56 345 ILE B C 1
ATOM 8919 O O . ILE B 1 345 ? -24.859 -29.234 -6.027 1 81.56 345 ILE B O 1
ATOM 8923 N N . PHE B 1 346 ? -25.828 -27.25 -6.16 1 88.69 346 PHE B N 1
ATOM 8924 C CA . PHE B 1 346 ? -27.156 -27.828 -6.258 1 88.69 346 PHE B CA 1
ATOM 8925 C C . PHE B 1 346 ? -27.266 -28.734 -7.484 1 88.69 346 PHE B C 1
ATOM 8927 O O . PHE B 1 346 ? -27.828 -29.828 -7.406 1 88.69 346 PHE B O 1
ATOM 8934 N N . ILE B 1 347 ? -26.734 -28.297 -8.539 1 91 347 ILE B N 1
ATOM 8935 C CA . ILE B 1 347 ? -26.781 -29.062 -9.781 1 91 347 ILE B CA 1
ATOM 8936 C C . ILE B 1 347 ? -26 -30.359 -9.617 1 91 347 ILE B C 1
ATOM 8938 O O . ILE B 1 347 ? -26.438 -31.422 -10.062 1 91 347 ILE B O 1
ATOM 8942 N N . SER B 1 348 ? -24.891 -30.25 -8.992 1 87.88 348 SER B N 1
ATOM 8943 C CA . SER B 1 348 ? -24.078 -31.438 -8.758 1 87.88 348 SER B CA 1
ATOM 8944 C C . SER B 1 348 ? -24.797 -32.438 -7.879 1 87.88 348 SER B C 1
ATOM 8946 O O . SER B 1 348 ? -24.734 -33.656 -8.133 1 87.88 348 SER B O 1
ATOM 8948 N N . VAL B 1 349 ? -25.516 -31.969 -6.898 1 88.06 349 VAL B N 1
ATOM 8949 C CA . VAL B 1 349 ? -26.234 -32.844 -5.984 1 88.06 349 VAL B CA 1
ATOM 8950 C C . VAL B 1 349 ? -27.422 -33.5 -6.707 1 88.06 349 VAL B C 1
ATOM 8952 O O . VAL B 1 349 ? -27.719 -34.656 -6.488 1 88.06 349 VAL B O 1
ATOM 8955 N N . ILE B 1 350 ? -28.062 -32.781 -7.52 1 92.44 350 ILE B N 1
ATOM 8956 C CA . ILE B 1 350 ? -29.188 -33.281 -8.281 1 92.44 350 ILE B CA 1
ATOM 8957 C C . ILE B 1 350 ? -28.719 -34.438 -9.18 1 92.44 350 ILE B C 1
ATOM 8959 O O . ILE B 1 350 ? -29.391 -35.469 -9.289 1 92.44 350 ILE B O 1
ATOM 8963 N N . ARG B 1 351 ? -27.562 -34.25 -9.828 1 92.19 351 ARG B N 1
ATOM 8964 C CA . ARG B 1 351 ? -27 -35.344 -10.641 1 92.19 351 ARG B CA 1
ATOM 8965 C C . ARG B 1 351 ? -26.672 -36.562 -9.797 1 92.19 351 ARG B C 1
ATOM 8967 O O . ARG B 1 351 ? -26.891 -37.688 -10.219 1 92.19 351 ARG B O 1
ATOM 8974 N N . GLY B 1 352 ? -26.188 -36.344 -8.625 1 89.25 352 GLY B N 1
ATOM 8975 C CA . GLY B 1 352 ? -25.922 -37.438 -7.719 1 89.25 352 GLY B CA 1
ATOM 8976 C C . GLY B 1 352 ? -27.188 -38.188 -7.332 1 89.25 352 GLY B C 1
ATOM 8977 O O . GLY B 1 352 ? -27.188 -39.438 -7.293 1 89.25 352 GLY B O 1
ATOM 8978 N N . ILE B 1 353 ? -28.25 -37.469 -7.141 1 89.56 353 ILE B N 1
ATOM 8979 C CA . ILE B 1 353 ? -29.516 -38.062 -6.781 1 89.56 353 ILE B CA 1
ATOM 8980 C C . ILE B 1 353 ? -30.062 -38.844 -7.969 1 89.56 353 ILE B C 1
ATOM 8982 O O . ILE B 1 353 ? -30.625 -39.938 -7.797 1 89.56 353 ILE B O 1
ATOM 8986 N N . CYS B 1 354 ? -29.906 -38.344 -9.141 1 92.81 354 CYS B N 1
ATOM 8987 C CA . CYS B 1 354 ? -30.359 -39.031 -10.336 1 92.81 354 CYS B CA 1
ATOM 8988 C C . CYS B 1 354 ? -29.594 -40.344 -10.562 1 92.81 354 CYS B C 1
ATOM 8990 O O . CYS B 1 354 ? -30.172 -41.344 -11 1 92.81 354 CYS B O 1
ATOM 8992 N N . ASP B 1 355 ? -28.328 -40.312 -10.289 1 91.94 355 ASP B N 1
ATOM 8993 C CA . ASP B 1 355 ? -27.516 -41.5 -10.438 1 91.94 355 ASP B CA 1
ATOM 8994 C C . ASP B 1 355 ? -27.875 -42.562 -9.383 1 91.94 355 ASP B C 1
ATOM 8996 O O . ASP B 1 355 ? -27.906 -43.75 -9.672 1 91.94 355 ASP B O 1
ATOM 9000 N N . ASP B 1 356 ? -28.219 -42.125 -8.195 1 89.81 356 ASP B N 1
ATOM 9001 C CA . ASP B 1 356 ? -28.547 -43.062 -7.113 1 89.81 356 ASP B CA 1
ATOM 9002 C C . ASP B 1 356 ? -29.906 -43.719 -7.344 1 89.81 356 ASP B C 1
ATOM 9004 O O . ASP B 1 356 ? -30.094 -44.906 -7.039 1 89.81 356 ASP B O 1
ATOM 9008 N N . TYR B 1 357 ? -30.859 -42.969 -7.926 1 90.56 357 TYR B N 1
ATOM 9009 C CA . TYR B 1 357 ? -32.219 -43.5 -8.07 1 90.56 357 TYR B CA 1
ATOM 9010 C C . TYR B 1 357 ? -32.531 -43.781 -9.531 1 90.56 357 TYR B C 1
ATOM 9012 O O . TYR B 1 357 ? -33.688 -44.031 -9.883 1 90.56 357 TYR B O 1
ATOM 9020 N N . ASN B 1 358 ? -31.594 -43.75 -10.422 1 90.5 358 ASN B N 1
ATOM 9021 C CA . ASN B 1 358 ? -31.719 -44.031 -11.844 1 90.5 358 ASN B CA 1
ATOM 9022 C C . ASN B 1 358 ? -32.812 -43.219 -12.5 1 90.5 358 ASN B C 1
ATOM 9024 O O . ASN B 1 358 ? -33.688 -43.75 -13.18 1 90.5 358 ASN B O 1
ATOM 9028 N N . LEU B 1 359 ? -32.812 -41.938 -12.266 1 92.5 359 LEU B N 1
ATOM 9029 C CA . LEU B 1 359 ? -33.75 -41 -12.875 1 92.5 359 LEU B CA 1
ATOM 9030 C C . LEU B 1 359 ? -33.125 -40.281 -14.07 1 92.5 359 LEU B C 1
ATOM 9032 O O . LEU B 1 359 ? -31.891 -40.219 -14.18 1 92.5 359 LEU B O 1
ATOM 9036 N N . ASP B 1 360 ? -33.969 -39.938 -14.953 1 92.62 360 ASP B N 1
ATOM 9037 C CA . ASP B 1 360 ? -33.469 -39.125 -16.062 1 92.62 360 ASP B CA 1
ATOM 9038 C C . ASP B 1 360 ? -33.125 -37.719 -15.602 1 92.62 360 ASP B C 1
ATOM 9040 O O . ASP B 1 360 ? -33.938 -37 -15.023 1 92.62 360 ASP B O 1
ATOM 9044 N N . PHE B 1 361 ? -31.922 -37.25 -15.836 1 93.38 361 PHE B N 1
ATOM 9045 C CA . PHE B 1 361 ? -31.406 -36 -15.289 1 93.38 361 PHE B CA 1
ATOM 9046 C C . PHE B 1 361 ? -32.094 -34.812 -15.914 1 93.38 361 PHE B C 1
ATOM 9048 O O . PHE B 1 361 ? -32.625 -33.938 -15.195 1 93.38 361 PHE B O 1
ATOM 9055 N N . PRO B 1 362 ? -32.188 -34.719 -17.281 1 92.62 362 PRO B N 1
ATOM 9056 C CA . PRO B 1 362 ? -32.812 -33.5 -17.844 1 92.62 362 PRO B CA 1
ATOM 9057 C C . PRO B 1 362 ? -34.281 -33.344 -17.406 1 92.62 362 PRO B C 1
ATOM 9059 O O . PRO B 1 362 ? -34.719 -32.219 -17.172 1 92.62 362 PRO B O 1
ATOM 9062 N N . ALA B 1 363 ? -34.969 -34.406 -17.297 1 94.94 363 ALA B N 1
ATOM 9063 C CA . ALA B 1 363 ? -36.375 -34.344 -16.891 1 94.94 363 ALA B CA 1
ATOM 9064 C C . ALA B 1 363 ? -36.5 -33.938 -15.422 1 94.94 363 ALA B C 1
ATOM 9066 O O . ALA B 1 363 ? -37.312 -33.094 -15.078 1 94.94 363 ALA B O 1
ATOM 9067 N N . PHE B 1 364 ? -35.75 -34.562 -14.617 1 95.75 364 PHE B N 1
ATOM 9068 C CA . PHE B 1 364 ? -35.812 -34.281 -13.188 1 95.75 364 PHE B CA 1
ATOM 9069 C C . PHE B 1 364 ? -35.312 -32.844 -12.906 1 95.75 364 PHE B C 1
ATOM 9071 O O . PHE B 1 364 ? -35.875 -32.156 -12.062 1 95.75 364 PHE B O 1
ATOM 9078 N N . TYR B 1 365 ? -34.25 -32.438 -13.594 1 95.5 365 TYR B N 1
ATOM 9079 C CA . TYR B 1 365 ? -33.688 -31.094 -13.484 1 95.5 365 TYR B CA 1
ATOM 9080 C C . TYR B 1 365 ? -34.75 -30.047 -13.844 1 95.5 365 TYR B C 1
ATOM 9082 O O . TYR B 1 365 ? -34.969 -29.078 -13.125 1 95.5 365 TYR B O 1
ATOM 9090 N N . ALA B 1 366 ? -35.469 -30.219 -14.906 1 96 366 ALA B N 1
ATOM 9091 C CA . ALA B 1 366 ? -36.5 -29.297 -15.367 1 96 366 ALA B CA 1
ATOM 9092 C C . ALA B 1 366 ? -37.688 -29.25 -14.391 1 96 366 ALA B C 1
ATOM 9094 O O . ALA B 1 366 ? -38.25 -28.203 -14.148 1 96 366 ALA B O 1
ATOM 9095 N N . CYS B 1 367 ? -37.969 -30.391 -13.859 1 96.25 367 CYS B N 1
ATOM 9096 C CA . CYS B 1 367 ? -39.094 -30.453 -12.914 1 96.25 367 CYS B CA 1
ATOM 9097 C C . CYS B 1 367 ? -38.781 -29.672 -11.641 1 96.25 367 CYS B C 1
ATOM 9099 O O . CYS B 1 367 ? -39.625 -28.938 -11.133 1 96.25 367 CYS B O 1
ATOM 9101 N N . ILE B 1 368 ? -37.594 -29.828 -11.148 1 96.56 368 ILE B N 1
ATOM 9102 C CA . ILE B 1 368 ? -37.188 -29.094 -9.969 1 96.56 368 ILE B CA 1
ATOM 9103 C C . ILE B 1 368 ? -37.188 -27.594 -10.266 1 96.56 368 ILE B C 1
ATOM 9105 O O . ILE B 1 368 ? -37.656 -26.797 -9.438 1 96.56 368 ILE B O 1
ATOM 9109 N N . GLY B 1 369 ? -36.688 -27.25 -11.43 1 96.75 369 GLY B N 1
ATOM 9110 C CA . GLY B 1 369 ? -36.656 -25.844 -11.828 1 96.75 369 GLY B CA 1
ATOM 9111 C C . GLY B 1 369 ? -38.031 -25.234 -11.945 1 96.75 369 GLY B C 1
ATOM 9112 O O . GLY B 1 369 ? -38.25 -24.094 -11.539 1 96.75 369 GLY B O 1
ATOM 9113 N N . LEU B 1 370 ? -38.938 -25.953 -12.422 1 96.94 370 LEU B N 1
ATOM 9114 C CA . LEU B 1 370 ? -40.312 -25.438 -12.57 1 96.94 370 LEU B CA 1
ATOM 9115 C C . LEU B 1 370 ? -40.969 -25.25 -11.211 1 96.94 370 LEU B C 1
ATOM 9117 O O . LEU B 1 370 ? -41.719 -24.297 -11 1 96.94 370 LEU B O 1
ATOM 9121 N N . TRP B 1 371 ? -40.75 -26.188 -10.336 1 97 371 TRP B N 1
ATOM 9122 C CA . TRP B 1 371 ? -41.25 -26.016 -8.984 1 97 371 TRP B CA 1
ATOM 9123 C C . TRP B 1 371 ? -40.656 -24.781 -8.32 1 97 371 TRP B C 1
ATOM 9125 O O . TRP B 1 371 ? -41.344 -24.016 -7.641 1 97 371 TRP B O 1
ATOM 9135 N N . ASN B 1 372 ? -39.312 -24.672 -8.453 1 96.81 372 ASN B N 1
ATOM 9136 C CA . ASN B 1 372 ? -38.625 -23.484 -7.945 1 96.81 372 ASN B CA 1
ATOM 9137 C C . ASN B 1 372 ? -39.281 -22.203 -8.453 1 96.81 372 ASN B C 1
ATOM 9139 O O . ASN B 1 372 ? -39.531 -21.266 -7.684 1 96.81 372 ASN B O 1
ATOM 9143 N N . CYS B 1 373 ? -39.594 -22.188 -9.727 1 97.5 373 CYS B N 1
ATOM 9144 C CA . CYS B 1 373 ? -40.219 -21.016 -10.344 1 97.5 373 CYS B CA 1
ATOM 9145 C C . CYS B 1 373 ? -41.625 -20.781 -9.789 1 97.5 373 CYS B C 1
ATOM 9147 O O . CYS B 1 373 ? -42.031 -19.625 -9.57 1 97.5 373 CYS B O 1
ATOM 9149 N N . PHE B 1 374 ? -42.312 -21.859 -9.578 1 97.06 374 PHE B N 1
ATOM 9150 C CA . PHE B 1 374 ? -43.656 -21.766 -9.023 1 97.06 374 PHE B CA 1
ATOM 9151 C C . PHE B 1 374 ? -43.625 -21.094 -7.652 1 97.06 374 PHE B C 1
ATOM 9153 O O . PHE B 1 374 ? -44.375 -20.172 -7.387 1 97.06 374 PHE B O 1
ATOM 9160 N N . PHE B 1 375 ? -42.719 -21.438 -6.867 1 97 375 PHE B N 1
ATOM 9161 C CA . PHE B 1 375 ? -42.625 -20.891 -5.523 1 97 375 PHE B CA 1
ATOM 9162 C C . PHE B 1 375 ? -42.156 -19.438 -5.562 1 97 375 PHE B C 1
ATOM 9164 O O . PHE B 1 375 ? -42.594 -18.609 -4.77 1 97 375 PHE B O 1
ATOM 9171 N N . LEU B 1 376 ? -41.219 -19.094 -6.414 1 96.81 376 LEU B N 1
ATOM 9172 C CA . LEU B 1 376 ? -40.719 -17.719 -6.523 1 96.81 376 LEU B CA 1
ATOM 9173 C C . LEU B 1 376 ? -41.812 -16.781 -7.008 1 96.81 376 LEU B C 1
ATOM 9175 O O . LEU B 1 376 ? -41.938 -15.672 -6.488 1 96.81 376 LEU B O 1
ATOM 9179 N N . ILE B 1 377 ? -42.562 -17.234 -8.023 1 96.31 377 ILE B N 1
ATOM 9180 C CA . ILE B 1 377 ? -43.625 -16.422 -8.562 1 96.31 377 ILE B CA 1
ATOM 9181 C C . ILE B 1 377 ? -44.719 -16.219 -7.492 1 96.31 377 ILE B C 1
ATOM 9183 O O . ILE B 1 377 ? -45.219 -15.117 -7.328 1 96.31 377 ILE B O 1
ATOM 9187 N N . LEU B 1 378 ? -44.969 -17.281 -6.75 1 94.81 378 LEU B N 1
ATOM 9188 C CA . LEU B 1 378 ? -45.906 -17.172 -5.648 1 94.81 378 LEU B CA 1
ATOM 9189 C C . LEU B 1 378 ? -45.406 -16.203 -4.59 1 94.81 378 LEU B C 1
ATOM 9191 O O . LEU B 1 378 ? -46.156 -15.445 -4 1 94.81 378 LEU B O 1
ATOM 9195 N N . GLY B 1 379 ? -44.156 -16.281 -4.348 1 93.31 379 GLY B N 1
ATOM 9196 C CA . GLY B 1 379 ? -43.562 -15.344 -3.404 1 93.31 379 GLY B CA 1
ATOM 9197 C C . GLY B 1 379 ? -43.688 -13.898 -3.844 1 93.31 379 GLY B C 1
ATOM 9198 O O . GLY B 1 379 ? -43.938 -13.008 -3.02 1 93.31 379 GLY B O 1
ATOM 9199 N N . GLY B 1 380 ? -43.5 -13.609 -5.117 1 92.06 380 GLY B N 1
ATOM 9200 C CA . GLY B 1 380 ? -43.688 -12.258 -5.633 1 92.06 380 GLY B CA 1
ATOM 9201 C C . GLY B 1 380 ? -45.125 -11.781 -5.578 1 92.06 380 GLY B C 1
ATOM 9202 O O . GLY B 1 380 ? -45.406 -10.641 -5.215 1 92.06 380 GLY B O 1
ATOM 9203 N N . ILE B 1 381 ? -46 -12.703 -5.797 1 94.12 381 ILE B N 1
ATOM 9204 C CA . ILE B 1 381 ? -47.438 -12.359 -5.844 1 94.12 381 ILE B CA 1
ATOM 9205 C C . ILE B 1 381 ? -47.969 -12.117 -4.43 1 94.12 381 ILE B C 1
ATOM 9207 O O . ILE B 1 381 ? -48.719 -11.188 -4.199 1 94.12 381 ILE B O 1
ATOM 9211 N N . PHE B 1 382 ? -47.406 -12.883 -3.459 1 93 382 PHE B N 1
ATOM 9212 C CA . PHE B 1 382 ? -47.906 -12.766 -2.092 1 93 382 PHE B CA 1
ATOM 9213 C C . PHE B 1 382 ? -47.031 -11.844 -1.269 1 93 382 PHE B C 1
ATOM 9215 O O . PHE B 1 382 ? -47.094 -11.852 -0.037 1 93 382 PHE B O 1
ATOM 9222 N N . ASN B 1 383 ? -46.188 -11.07 -1.874 1 91.69 383 ASN B N 1
ATOM 9223 C CA . ASN B 1 383 ? -45.375 -10.047 -1.242 1 91.69 383 ASN B CA 1
ATOM 9224 C C . ASN B 1 383 ? -44.5 -10.625 -0.133 1 91.69 383 ASN B C 1
ATOM 9226 O O . ASN B 1 383 ? -44.406 -10.055 0.952 1 91.69 383 ASN B O 1
ATOM 9230 N N . VAL B 1 384 ? -43.875 -11.758 -0.413 1 90.56 384 VAL B N 1
ATOM 9231 C CA . VAL B 1 384 ? -43 -12.391 0.583 1 90.56 384 VAL B CA 1
ATOM 9232 C C . VAL B 1 384 ? -41.719 -11.578 0.747 1 90.56 384 VAL B C 1
ATOM 9234 O O . VAL B 1 384 ? -41.031 -11.719 1.751 1 90.56 384 VAL B O 1
ATOM 9237 N N . SER B 1 385 ? -41.406 -10.727 -0.168 1 89.62 385 SER B N 1
ATOM 9238 C CA . SER B 1 385 ? -40.188 -9.914 -0.104 1 89.62 385 SER B CA 1
ATOM 9239 C C . SER B 1 385 ? -40.25 -8.914 1.04 1 89.62 385 SER B C 1
ATOM 9241 O O . SER B 1 385 ? -39.25 -8.297 1.4 1 89.62 385 SER B O 1
ATOM 9243 N N . LEU B 1 386 ? -41.406 -8.703 1.619 1 87.75 386 LEU B N 1
ATOM 9244 C CA . LEU B 1 386 ? -41.531 -7.844 2.791 1 87.75 386 LEU B CA 1
ATOM 9245 C C . LEU B 1 386 ? -40.781 -8.43 3.982 1 87.75 386 LEU B C 1
ATOM 9247 O O . LEU B 1 386 ? -40.438 -7.703 4.914 1 87.75 386 LEU B O 1
ATOM 9251 N N . LEU B 1 387 ? -40.5 -9.727 3.869 1 85.38 387 LEU B N 1
ATOM 9252 C CA . LEU B 1 387 ? -39.75 -10.375 4.934 1 85.38 387 LEU B CA 1
ATOM 9253 C C . LEU B 1 387 ? -38.344 -9.82 5.016 1 85.38 387 LEU B C 1
ATOM 9255 O O . LEU B 1 387 ? -37.656 -10 6.023 1 85.38 387 LEU B O 1
ATOM 9259 N N . MET B 1 388 ? -38 -9.164 3.986 1 83.94 388 MET B N 1
ATOM 9260 C CA . MET B 1 388 ? -36.656 -8.586 3.955 1 83.94 388 MET B CA 1
ATOM 9261 C C . MET B 1 388 ? -36.5 -7.508 5.023 1 83.94 388 MET B C 1
ATOM 9263 O O . MET B 1 388 ? -35.375 -7.148 5.398 1 83.94 388 MET B O 1
ATOM 9267 N N . LYS B 1 389 ? -37.562 -6.992 5.469 1 81.06 389 LYS B N 1
ATOM 9268 C CA . LYS B 1 389 ? -37.5 -6.008 6.547 1 81.06 389 LYS B CA 1
ATOM 9269 C C . LYS B 1 389 ? -36.906 -6.609 7.816 1 81.06 389 LYS B C 1
ATOM 9271 O O . LYS B 1 389 ? -36.375 -5.887 8.656 1 81.06 389 LYS B O 1
ATOM 9276 N N . LEU B 1 390 ? -36.969 -7.922 7.812 1 83.38 390 LEU B N 1
ATOM 9277 C CA . LEU B 1 390 ? -36.406 -8.602 8.984 1 83.38 390 LEU B CA 1
ATOM 9278 C C . LEU B 1 390 ? -34.906 -8.812 8.852 1 83.38 390 LEU B C 1
ATOM 9280 O O . LEU B 1 390 ? -34.219 -9.109 9.836 1 83.38 390 LEU B O 1
ATOM 9284 N N . PHE B 1 391 ? -34.5 -8.641 7.664 1 84.5 391 PHE B N 1
ATOM 9285 C CA . PHE B 1 391 ? -33.062 -8.789 7.438 1 84.5 391 PHE B CA 1
ATOM 9286 C C . PHE B 1 391 ? -32.312 -7.512 7.824 1 84.5 391 PHE B C 1
ATOM 9288 O O . PHE B 1 391 ? -32.438 -6.492 7.145 1 84.5 391 PHE B O 1
ATOM 9295 N N . LYS B 1 392 ? -31.562 -7.598 8.891 1 87.12 392 LYS B N 1
ATOM 9296 C CA . LYS B 1 392 ? -30.75 -6.457 9.312 1 87.12 392 LYS B CA 1
ATOM 9297 C C . LYS B 1 392 ? -29.406 -6.43 8.578 1 87.12 392 LYS B C 1
ATOM 9299 O O . LYS B 1 392 ? -29 -7.43 7.988 1 87.12 392 LYS B O 1
ATOM 9304 N N . ARG B 1 393 ? -28.828 -5.32 8.602 1 85.81 393 ARG B N 1
ATOM 9305 C CA . ARG B 1 393 ? -27.578 -5.109 7.879 1 85.81 393 ARG B CA 1
ATOM 9306 C C . ARG B 1 393 ? -26.5 -6.078 8.359 1 85.81 393 ARG B C 1
ATOM 9308 O O . ARG B 1 393 ? -25.719 -6.59 7.551 1 85.81 393 ARG B O 1
ATOM 9315 N N . SER B 1 394 ? -26.422 -6.371 9.625 1 88.25 394 SER B N 1
ATOM 9316 C CA . SER B 1 394 ? -25.406 -7.262 10.18 1 88.25 394 SER B CA 1
ATOM 9317 C C . SER B 1 394 ? -25.547 -8.672 9.602 1 88.25 394 SER B C 1
ATOM 9319 O O . SER B 1 394 ? -24.547 -9.312 9.273 1 88.25 394 SER B O 1
ATOM 9321 N N . THR B 1 395 ? -26.75 -9.148 9.406 1 88.31 395 THR B N 1
ATOM 9322 C CA . THR B 1 395 ? -26.984 -10.477 8.852 1 88.31 395 THR B CA 1
ATOM 9323 C C . THR B 1 395 ? -26.625 -10.508 7.363 1 88.31 395 THR B C 1
ATOM 9325 O O . THR B 1 395 ? -26.062 -11.484 6.871 1 88.31 395 THR B O 1
ATOM 9328 N N . GLU B 1 396 ? -26.984 -9.484 6.715 1 88.62 396 GLU B N 1
ATOM 9329 C CA . GLU B 1 396 ? -26.672 -9.406 5.289 1 88.62 396 GLU B CA 1
ATOM 9330 C C . GLU B 1 396 ? -25.172 -9.422 5.043 1 88.62 396 GLU B C 1
ATOM 9332 O O . GLU B 1 396 ? -24.703 -10.062 4.105 1 88.62 396 GLU B O 1
ATOM 9337 N N . GLU B 1 397 ? -24.438 -8.797 5.844 1 90.06 397 GLU B N 1
ATOM 9338 C CA . GLU B 1 397 ? -22.984 -8.734 5.688 1 90.06 397 GLU B CA 1
ATOM 9339 C C . GLU B 1 397 ? -22.344 -10.086 5.996 1 90.06 397 GLU B C 1
ATOM 9341 O O . GLU B 1 397 ? -21.328 -10.445 5.398 1 90.06 397 GLU B O 1
ATOM 9346 N N . VAL B 1 398 ? -22.938 -10.805 6.914 1 91.12 398 VAL B N 1
ATOM 9347 C CA . VAL B 1 398 ? -22.406 -12.125 7.238 1 91.12 398 VAL B CA 1
ATOM 9348 C C . VAL B 1 398 ? -22.609 -13.062 6.047 1 91.12 398 VAL B C 1
ATOM 9350 O O . VAL B 1 398 ? -21.703 -13.812 5.68 1 91.12 398 VAL B O 1
ATOM 9353 N N . ILE B 1 399 ? -23.734 -12.992 5.469 1 87.94 399 ILE B N 1
ATOM 9354 C CA . ILE B 1 399 ? -24.031 -13.852 4.324 1 87.94 399 ILE B CA 1
ATOM 9355 C C . ILE B 1 399 ? -23.172 -13.43 3.131 1 87.94 399 ILE B C 1
ATOM 9357 O O . ILE B 1 399 ? -22.688 -14.273 2.377 1 87.94 399 ILE B O 1
ATOM 9361 N N . ALA B 1 400 ? -23.016 -12.148 2.998 1 89 400 ALA B N 1
ATOM 9362 C CA . ALA B 1 400 ? -22.156 -11.648 1.933 1 89 400 ALA B CA 1
ATOM 9363 C C . ALA B 1 400 ? -20.734 -12.156 2.1 1 89 400 ALA B C 1
ATOM 9365 O O . ALA B 1 400 ? -20.094 -12.578 1.129 1 89 400 ALA B O 1
ATOM 9366 N N . LEU B 1 401 ? -20.219 -12.109 3.27 1 91.88 401 LEU B N 1
ATOM 9367 C CA . LEU B 1 401 ? -18.859 -12.594 3.537 1 91.88 401 LEU B CA 1
ATOM 9368 C C . LEU B 1 401 ? -18.766 -14.102 3.324 1 91.88 401 LEU B C 1
ATOM 9370 O O . LEU B 1 401 ? -17.734 -14.609 2.883 1 91.88 401 LEU B O 1
ATOM 9374 N N . PHE B 1 402 ? -19.844 -14.828 3.631 1 89.19 402 PHE B N 1
ATOM 9375 C CA . PHE B 1 402 ? -19.891 -16.266 3.371 1 89.19 402 PHE B CA 1
ATOM 9376 C C . PHE B 1 402 ? -19.734 -16.547 1.884 1 89.19 402 PHE B C 1
ATOM 9378 O O . PHE B 1 402 ? -18.984 -17.453 1.498 1 89.19 402 PHE B O 1
ATOM 9385 N N . ILE B 1 403 ? -20.406 -15.773 1.087 1 85.19 403 ILE B N 1
ATOM 9386 C CA . ILE B 1 403 ? -20.312 -15.969 -0.357 1 85.19 403 ILE B CA 1
ATOM 9387 C C . ILE B 1 403 ? -18.906 -15.68 -0.835 1 85.19 403 ILE B C 1
ATOM 9389 O O . ILE B 1 403 ? -18.375 -16.391 -1.693 1 85.19 403 ILE B O 1
ATOM 9393 N N . SER B 1 404 ? -18.297 -14.672 -0.316 1 90 404 SER B N 1
ATOM 9394 C CA . SER B 1 404 ? -16.922 -14.352 -0.68 1 90 404 SER B CA 1
ATOM 9395 C C . SER B 1 404 ? -15.977 -15.484 -0.292 1 90 404 SER B C 1
ATOM 9397 O O . SER B 1 404 ? -15.078 -15.836 -1.058 1 90 404 SER B O 1
ATOM 9399 N N . ILE B 1 405 ? -16.156 -16.078 0.828 1 90.81 405 ILE B N 1
ATOM 9400 C CA . ILE B 1 405 ? -15.32 -17.188 1.281 1 90.81 405 ILE B CA 1
ATOM 9401 C C . ILE B 1 405 ? -15.562 -18.406 0.404 1 90.81 405 ILE B C 1
ATOM 9403 O O . ILE B 1 405 ? -14.641 -19.172 0.129 1 90.81 405 ILE B O 1
ATOM 9407 N N . ALA B 1 406 ? -16.766 -18.562 0.003 1 87.06 406 ALA B N 1
ATOM 9408 C CA . ALA B 1 406 ? -17.078 -19.672 -0.887 1 87.06 406 ALA B CA 1
ATOM 9409 C C . ALA B 1 406 ? -16.297 -19.578 -2.188 1 87.06 406 ALA B C 1
ATOM 9411 O O . ALA B 1 406 ? -15.852 -20.594 -2.729 1 87.06 406 ALA B O 1
ATOM 9412 N N . PHE B 1 407 ? -16.094 -18.391 -2.676 1 88.38 407 PHE B N 1
ATOM 9413 C CA . PHE B 1 407 ? -15.281 -18.188 -3.871 1 88.38 407 PHE B CA 1
ATOM 9414 C C . PHE B 1 407 ? -13.828 -18.562 -3.611 1 88.38 407 PHE B C 1
ATOM 9416 O O . PHE B 1 407 ? -13.172 -19.156 -4.473 1 88.38 407 PHE B O 1
ATOM 9423 N N . VAL B 1 408 ? -13.352 -18.25 -2.475 1 92.88 408 VAL B N 1
ATOM 9424 C CA . VAL B 1 408 ? -11.977 -18.594 -2.115 1 92.88 408 VAL B CA 1
ATOM 9425 C C . VAL B 1 408 ? -11.828 -20.109 -2.025 1 92.88 408 VAL B C 1
ATOM 9427 O O . VAL B 1 408 ? -10.859 -20.672 -2.537 1 92.88 408 VAL B O 1
ATOM 9430 N N . VAL B 1 409 ? -12.805 -20.781 -1.441 1 90.56 409 VAL B N 1
ATOM 9431 C CA . VAL B 1 409 ? -12.75 -22.219 -1.252 1 90.56 409 VAL B CA 1
ATOM 9432 C C . VAL B 1 409 ? -12.82 -22.922 -2.607 1 90.56 409 VAL B C 1
ATOM 9434 O O . VAL B 1 409 ? -12.133 -23.922 -2.83 1 90.56 409 VAL B O 1
ATOM 9437 N N . ASP B 1 410 ? -13.578 -22.375 -3.479 1 87.19 410 ASP B N 1
ATOM 9438 C CA . ASP B 1 410 ? -13.672 -22.969 -4.812 1 87.19 410 ASP B CA 1
ATOM 9439 C C . ASP B 1 410 ? -12.344 -22.859 -5.559 1 87.19 410 ASP B C 1
ATOM 9441 O O . ASP B 1 410 ? -11.938 -23.797 -6.25 1 87.19 410 ASP B O 1
ATOM 9445 N N . ALA B 1 411 ? -11.719 -21.766 -5.453 1 92.19 411 ALA B N 1
ATOM 9446 C CA . ALA B 1 411 ? -10.414 -21.578 -6.094 1 92.19 411 ALA B CA 1
ATOM 9447 C C . ALA B 1 411 ? -9.383 -22.531 -5.5 1 92.19 411 ALA B C 1
ATOM 9449 O O . ALA B 1 411 ? -8.602 -23.156 -6.23 1 92.19 411 ALA B O 1
ATOM 9450 N N . VAL B 1 412 ? -9.383 -22.766 -4.207 1 92.81 412 VAL B N 1
ATOM 9451 C CA . VAL B 1 412 ? -8.414 -23.625 -3.537 1 92.81 412 VAL B CA 1
ATOM 9452 C C . VAL B 1 412 ? -8.695 -25.078 -3.877 1 92.81 412 VAL B C 1
ATOM 9454 O O . VAL B 1 412 ? -7.77 -25.859 -4.137 1 92.81 412 VAL B O 1
ATOM 9457 N N . LYS B 1 413 ? -9.969 -25.5 -3.916 1 88.94 413 LYS B N 1
ATOM 9458 C CA . LYS B 1 413 ? -10.328 -26.875 -4.285 1 88.94 413 LYS B CA 1
ATOM 9459 C C . LYS B 1 413 ? -9.906 -27.188 -5.715 1 88.94 413 LYS B C 1
ATOM 9461 O O . LYS B 1 413 ? -9.422 -28.281 -5.996 1 88.94 413 LYS B O 1
ATOM 9466 N N . GLY B 1 414 ? -10.133 -26.172 -6.582 1 88.06 414 GLY B N 1
ATOM 9467 C CA . GLY B 1 414 ? -9.672 -26.359 -7.949 1 88.06 414 GLY B CA 1
ATOM 9468 C C . GLY B 1 414 ? -8.164 -26.531 -8.055 1 88.06 414 GLY B C 1
ATOM 9469 O O . GLY B 1 414 ? -7.691 -27.375 -8.812 1 88.06 414 GLY B O 1
ATOM 9470 N N . THR B 1 415 ? -7.402 -25.828 -7.285 1 91.38 415 THR B N 1
ATOM 9471 C CA . THR B 1 415 ? -5.945 -25.922 -7.305 1 91.38 415 THR B CA 1
ATOM 9472 C C . THR B 1 415 ? -5.477 -27.234 -6.695 1 91.38 415 THR B C 1
ATOM 9474 O O . THR B 1 415 ? -4.555 -27.875 -7.207 1 91.38 415 THR B O 1
ATOM 9477 N N . VAL B 1 416 ? -6.152 -27.703 -5.656 1 91.62 416 VAL B N 1
ATOM 9478 C CA . VAL B 1 416 ? -5.785 -28.953 -4.992 1 91.62 416 VAL B CA 1
ATOM 9479 C C . VAL B 1 416 ? -6.066 -30.141 -5.918 1 91.62 416 VAL B C 1
ATOM 9481 O O . VAL B 1 416 ? -5.301 -31.094 -5.945 1 91.62 416 VAL B O 1
ATOM 9484 N N . LYS B 1 417 ? -7.098 -30.031 -6.691 1 88.12 417 LYS B N 1
ATOM 9485 C CA . LYS B 1 417 ? -7.406 -31.078 -7.656 1 88.12 417 LYS B CA 1
ATOM 9486 C C . LYS B 1 417 ? -6.312 -31.188 -8.719 1 88.12 417 LYS B C 1
ATOM 9488 O O . LYS B 1 417 ? -5.93 -32.312 -9.109 1 88.12 417 LYS B O 1
ATOM 9493 N N . ILE B 1 418 ? -5.762 -30.062 -9.109 1 88.62 418 ILE B N 1
ATOM 9494 C CA . ILE B 1 418 ? -4.695 -30.062 -10.109 1 88.62 418 ILE B CA 1
ATOM 9495 C C . ILE B 1 418 ? -3.422 -30.641 -9.5 1 88.62 418 ILE B C 1
ATOM 9497 O O . ILE B 1 418 ? -2.697 -31.391 -10.164 1 88.62 418 ILE B O 1
ATOM 9501 N N . PHE B 1 419 ? -3.104 -30.344 -8.234 1 89.44 419 PHE B N 1
ATOM 9502 C CA . PHE B 1 419 ? -1.926 -30.875 -7.559 1 89.44 419 PHE B CA 1
ATOM 9503 C C . PHE B 1 419 ? -2.043 -32.375 -7.371 1 89.44 419 PHE B C 1
ATOM 9505 O O . PHE B 1 419 ? -1.063 -33.125 -7.539 1 89.44 419 PHE B O 1
ATOM 9512 N N . HIS B 1 420 ? -3.23 -32.875 -7.102 1 87.81 420 HIS B N 1
ATOM 9513 C CA . HIS B 1 420 ? -3.426 -34.312 -6.891 1 87.81 420 HIS B CA 1
ATOM 9514 C C . HIS B 1 420 ? -3.332 -35.062 -8.203 1 87.81 420 HIS B C 1
ATOM 9516 O O . HIS B 1 420 ? -2.803 -36.188 -8.242 1 87.81 420 HIS B O 1
ATOM 9522 N N . ARG B 1 421 ? -3.711 -34.469 -9.258 1 84.5 421 ARG B N 1
ATOM 9523 C CA . ARG B 1 421 ? -3.732 -35.125 -10.555 1 84.5 421 ARG B CA 1
ATOM 9524 C C . ARG B 1 421 ? -2.344 -35.156 -11.188 1 84.5 421 ARG B C 1
ATOM 9526 O O . ARG B 1 421 ? -1.952 -36.156 -11.812 1 84.5 421 ARG B O 1
ATOM 9533 N N . TYR B 1 422 ? -1.593 -34.094 -10.984 1 82.5 422 TYR B N 1
ATOM 9534 C CA . TYR B 1 422 ? -0.388 -33.969 -11.797 1 82.5 422 TYR B CA 1
ATOM 9535 C C . TYR B 1 422 ? 0.862 -34 -10.93 1 82.5 422 TYR B C 1
ATOM 9537 O O . TYR B 1 422 ? 1.97 -34.219 -11.43 1 82.5 422 TYR B O 1
ATOM 9545 N N . TYR B 1 423 ? 0.861 -33.812 -9.648 1 79.31 423 TYR B N 1
ATOM 9546 C CA . TYR B 1 423 ? 2.076 -33.719 -8.852 1 79.31 423 TYR B CA 1
ATOM 9547 C C . TYR B 1 423 ? 2.541 -35.094 -8.391 1 79.31 423 TYR B C 1
ATOM 9549 O O . TYR B 1 423 ? 3.738 -35.375 -8.406 1 79.31 423 TYR B O 1
ATOM 9557 N N . HIS B 1 424 ? 1.603 -36 -7.891 1 70.06 424 HIS B N 1
ATOM 9558 C CA . HIS B 1 424 ? 2.01 -37.281 -7.348 1 70.06 424 HIS B CA 1
ATOM 9559 C C . HIS B 1 424 ? 2.109 -38.344 -8.445 1 70.06 424 HIS B C 1
ATOM 9561 O O . HIS B 1 424 ? 1.371 -38.281 -9.43 1 70.06 424 HIS B O 1
ATOM 9567 N N . ASP B 1 425 ? 3.395 -38.938 -8.68 1 58.19 425 ASP B N 1
ATOM 9568 C CA . ASP B 1 425 ? 3.732 -40 -9.617 1 58.19 425 ASP B CA 1
ATOM 9569 C C . ASP B 1 425 ? 2.58 -41 -9.742 1 58.19 425 ASP B C 1
ATOM 9571 O O . ASP B 1 425 ? 1.897 -41.281 -8.766 1 58.19 425 ASP B O 1
ATOM 9575 N N . PRO B 1 426 ? 1.932 -41.031 -10.953 1 49.09 426 PRO B N 1
ATOM 9576 C CA . PRO B 1 426 ? 1.009 -42.156 -11.047 1 49.09 426 PRO B CA 1
ATOM 9577 C C . PRO B 1 426 ? 1.547 -43.406 -10.375 1 49.09 426 PRO B C 1
ATOM 9579 O O . PRO B 1 426 ? 2.707 -43.781 -10.578 1 49.09 426 PRO B O 1
ATOM 9582 N N . THR B 1 427 ? 1.335 -43.531 -9.125 1 40.94 427 THR B N 1
ATOM 9583 C CA . THR B 1 427 ? 1.662 -44.875 -8.664 1 40.94 427 THR B CA 1
ATOM 9584 C C . THR B 1 427 ? 1.519 -45.875 -9.797 1 40.94 427 THR B C 1
ATOM 9586 O O . THR B 1 427 ? 0.611 -45.781 -10.625 1 40.94 427 THR B O 1
ATOM 9589 N N . LEU B 1 428 ? 2.574 -46.438 -10.297 1 36.78 428 LEU B N 1
ATOM 9590 C CA . LEU B 1 428 ? 2.422 -47.688 -10.992 1 36.78 428 LEU B CA 1
ATOM 9591 C C . LEU B 1 428 ? 1.162 -48.438 -10.531 1 36.78 428 LEU B C 1
ATOM 9593 O O . LEU B 1 428 ? 1.115 -48.938 -9.414 1 36.78 428 LEU B O 1
ATOM 9597 N N . ALA B 1 429 ? 0.041 -47.906 -10.344 1 34.69 429 ALA B N 1
ATOM 9598 C CA . ALA B 1 429 ? -0.879 -49.031 -10.273 1 34.69 429 ALA B CA 1
ATOM 9599 C C . ALA B 1 429 ? -0.394 -50.188 -11.141 1 34.69 429 ALA B C 1
ATOM 9601 O O . ALA B 1 429 ? 0.276 -49.969 -12.156 1 34.69 429 ALA B O 1
ATOM 9602 N N . ASN B 1 430 ? -0.519 -51.406 -10.523 1 32.41 430 ASN B N 1
ATOM 9603 C CA . ASN B 1 430 ? -0.323 -52.781 -10.969 1 32.41 430 ASN B CA 1
ATOM 9604 C C . ASN B 1 430 ? -0.789 -52.969 -12.406 1 32.41 430 ASN B C 1
ATOM 9606 O O . ASN B 1 430 ? -1.954 -53.281 -12.656 1 32.41 430 ASN B O 1
ATOM 9610 N N . ARG B 1 431 ? -0.773 -52.094 -13.258 1 33.53 431 ARG B N 1
ATOM 9611 C CA . ARG B 1 431 ? -0.977 -52.844 -14.5 1 33.53 431 ARG B CA 1
ATOM 9612 C C . ARG B 1 431 ? 0.032 -53.969 -14.641 1 33.53 431 ARG B C 1
ATOM 9614 O O . ARG B 1 431 ? 1.132 -53.781 -15.164 1 33.53 431 ARG B O 1
ATOM 9621 N N . SER B 1 432 ? 0.257 -54.75 -13.406 1 30.98 432 SER B N 1
ATOM 9622 C CA . SER B 1 432 ? 0.447 -56.156 -13.758 1 30.98 432 SER B CA 1
ATOM 9623 C C . SER B 1 432 ? -0.664 -56.625 -14.68 1 30.98 432 SER B C 1
ATOM 9625 O O . SER B 1 432 ? -1.789 -56.875 -14.227 1 30.98 432 SER B O 1
ATOM 9627 N N . VAL B 1 433 ? -1.037 -55.969 -15.617 1 29.67 433 VAL B N 1
ATOM 9628 C CA . VAL B 1 433 ? -1.591 -56.938 -16.578 1 29.67 433 VAL B CA 1
ATOM 9629 C C . VAL B 1 433 ? -0.763 -58.219 -16.562 1 29.67 433 VAL B C 1
ATOM 9631 O O . VAL B 1 433 ? 0.464 -58.156 -16.688 1 29.67 433 VAL B O 1
ATOM 9634 N N . ASP B 1 434 ? -1.252 -59.188 -15.734 1 28.78 434 ASP B N 1
ATOM 9635 C CA . ASP B 1 434 ? -0.974 -60.594 -15.953 1 28.78 434 ASP B CA 1
ATOM 9636 C C . ASP B 1 434 ? -0.729 -60.906 -17.422 1 28.78 434 ASP B C 1
ATOM 9638 O O . ASP B 1 434 ? -1.661 -60.875 -18.234 1 28.78 434 ASP B O 1
ATOM 9642 N N . PHE B 1 435 ? 0.265 -60.25 -17.891 1 28.94 435 PHE B N 1
ATOM 9643 C CA . PHE B 1 435 ? 0.863 -60.875 -19.062 1 28.94 435 PHE B CA 1
ATOM 9644 C C . PHE B 1 435 ? 0.998 -62.375 -18.844 1 28.94 435 PHE B C 1
ATOM 9646 O O . PHE B 1 435 ? 1.673 -63.062 -19.625 1 28.94 435 PHE B O 1
ATOM 9653 N N . ARG B 1 436 ? 0.6 -62.625 -17.5 1 32.75 436 ARG B N 1
ATOM 9654 C CA . ARG B 1 436 ? 0.54 -64.062 -17.531 1 32.75 436 ARG B CA 1
ATOM 9655 C C . ARG B 1 436 ? -0.368 -64.562 -18.656 1 32.75 436 ARG B C 1
ATOM 9657 O O . ARG B 1 436 ? -0.185 -65.688 -19.172 1 32.75 436 ARG B O 1
ATOM 9664 N N . GLN B 1 437 ? -1.51 -63.906 -18.641 1 28.8 437 GLN B N 1
ATOM 9665 C CA . GLN B 1 437 ? -2.381 -64.75 -19.453 1 28.8 437 GLN B CA 1
ATOM 9666 C C . GLN B 1 437 ? -1.972 -64.688 -20.922 1 28.8 437 GLN B C 1
ATOM 9668 O O . GLN B 1 437 ? -2.508 -65.438 -21.75 1 28.8 437 GLN B O 1
ATOM 9673 N N . GLY B 1 438 ? -1.408 -63.375 -21.359 1 28.48 438 GLY B N 1
ATOM 9674 C CA . GLY B 1 438 ? -1.132 -63.531 -22.781 1 28.48 438 GLY B CA 1
ATOM 9675 C C . GLY B 1 438 ? -0.069 -64.562 -23.062 1 28.48 438 GLY B C 1
ATOM 9676 O O . GLY B 1 438 ? 0.365 -64.75 -24.203 1 28.48 438 GLY B O 1
ATOM 9677 N N . ARG B 1 439 ? 0.694 -64.875 -21.844 1 31.53 439 ARG B N 1
ATOM 9678 C CA . ARG B 1 439 ? 1.617 -65.938 -22.234 1 31.53 439 ARG B CA 1
ATOM 9679 C C . ARG B 1 439 ? 0.873 -67.125 -22.891 1 31.53 439 ARG B C 1
ATOM 9681 O O . ARG B 1 439 ? 1.49 -68 -23.484 1 31.53 439 ARG B O 1
ATOM 9688 N N . ASP B 1 440 ? -0.406 -67.25 -22.219 1 29.75 440 ASP B N 1
ATOM 9689 C CA . ASP B 1 440 ? -0.85 -68.562 -22.672 1 29.75 440 ASP B CA 1
ATOM 9690 C C . ASP B 1 440 ? -0.996 -68.625 -24.188 1 29.75 440 ASP B C 1
ATOM 9692 O O . ASP B 1 440 ? -1.095 -69.688 -24.781 1 29.75 440 ASP B O 1
ATOM 9696 N N . LEU B 1 441 ? -1.587 -67.5 -24.625 1 27.28 441 LEU B N 1
ATOM 9697 C CA . LEU B 1 441 ? -1.962 -67.938 -25.969 1 27.28 441 LEU B CA 1
ATOM 9698 C C . LEU B 1 441 ? -0.737 -68.062 -26.875 1 27.28 441 LEU B C 1
ATOM 9700 O O . LEU B 1 441 ? -0.869 -68.188 -28.094 1 27.28 441 LEU B O 1
ATOM 9704 N N . LEU B 1 442 ? 0.496 -67.625 -26.391 1 29.53 442 LEU B N 1
ATOM 9705 C CA . LEU B 1 442 ? 1.604 -67.688 -27.344 1 29.53 442 LEU B CA 1
ATOM 9706 C C . LEU B 1 442 ? 1.784 -69.125 -27.812 1 29.53 442 LEU B C 1
ATOM 9708 O O . LEU B 1 442 ? 2.67 -69.875 -27.328 1 29.53 442 LEU B O 1
ATOM 9712 N N . GLY B 1 443 ? 0.815 -70 -27.844 1 26.47 443 GLY B N 1
ATOM 9713 C CA . GLY B 1 443 ? 1.162 -71.188 -28.578 1 26.47 443 GLY B CA 1
ATOM 9714 C C . GLY B 1 443 ? 1.838 -70.938 -29.906 1 26.47 443 GLY B C 1
ATOM 9715 O O . GLY B 1 443 ? 2.641 -71.688 -30.375 1 26.47 443 GLY B O 1
ATOM 9716 N N . GLY B 1 444 ? 1.147 -70.312 -30.922 1 26.16 444 GLY B N 1
ATOM 9717 C CA . GLY B 1 444 ? 1.624 -70.625 -32.25 1 26.16 444 GLY B CA 1
ATOM 9718 C C . GLY B 1 444 ? 2.998 -70.062 -32.562 1 26.16 444 GLY B C 1
ATOM 9719 O O . GLY B 1 444 ? 3.615 -69.438 -31.719 1 26.16 444 GLY B O 1
ATOM 9720 N N . ASN B 1 445 ? 3.287 -69.688 -34 1 24.77 445 ASN B N 1
ATOM 9721 C CA . ASN B 1 445 ? 4.508 -69.625 -34.781 1 24.77 445 ASN B CA 1
ATOM 9722 C C . ASN B 1 445 ? 5.449 -68.5 -34.281 1 24.77 445 ASN B C 1
ATOM 9724 O O . ASN B 1 445 ? 5.012 -67.562 -33.625 1 24.77 445 ASN B O 1
ATOM 9728 N N . ARG B 1 446 ? 6.926 -68.5 -34.594 1 29.5 446 ARG B N 1
ATOM 9729 C CA . ARG B 1 446 ? 8.273 -68 -34.312 1 29.5 446 ARG B CA 1
ATOM 9730 C C . ARG B 1 446 ? 8.32 -66.5 -34.406 1 29.5 446 ARG B C 1
ATOM 9732 O O . ARG B 1 446 ? 9.117 -65.875 -33.719 1 29.5 446 ARG B O 1
ATOM 9739 N N . SER B 1 447 ? 7.715 -66 -35.594 1 28.22 447 SER B N 1
ATOM 9740 C CA . SER B 1 447 ? 8.266 -64.75 -36.156 1 28.22 447 SER B CA 1
ATOM 9741 C C . SER B 1 447 ? 7.973 -63.562 -35.25 1 28.22 447 SER B C 1
ATOM 9743 O O . SER B 1 447 ? 8.75 -62.625 -35.219 1 28.22 447 SER B O 1
ATOM 9745 N N . GLU B 1 448 ? 6.664 -63.469 -34.844 1 27.62 448 GLU B N 1
ATOM 9746 C CA . GLU B 1 448 ? 6.203 -62.125 -34.5 1 27.62 448 GLU B CA 1
ATOM 9747 C C . GLU B 1 448 ? 6.699 -61.688 -33.125 1 27.62 448 GLU B C 1
ATOM 9749 O O . GLU B 1 448 ? 6.203 -60.719 -32.562 1 27.62 448 GLU B O 1
ATOM 9754 N N . VAL B 1 449 ? 7.574 -62.406 -32.469 1 31.03 449 VAL B N 1
ATOM 9755 C CA . VAL B 1 449 ? 8.055 -62.125 -31.141 1 31.03 449 VAL B CA 1
ATOM 9756 C C . VAL B 1 449 ? 8.703 -60.75 -31.109 1 31.03 449 VAL B C 1
ATOM 9758 O O . VAL B 1 449 ? 8.93 -60.188 -30.031 1 31.03 449 VAL B O 1
ATOM 9761 N N . ALA B 1 450 ? 9.422 -60.438 -32.219 1 31.62 450 ALA B N 1
ATOM 9762 C CA . ALA B 1 450 ? 10.242 -59.219 -32.219 1 31.62 450 ALA B CA 1
ATOM 9763 C C . ALA B 1 450 ? 9.398 -57.969 -31.906 1 31.62 450 ALA B C 1
ATOM 9765 O O . ALA B 1 450 ? 9.914 -57 -31.391 1 31.62 450 ALA B O 1
ATOM 9766 N N . GLY B 1 451 ? 8.117 -58.062 -32.438 1 29.8 45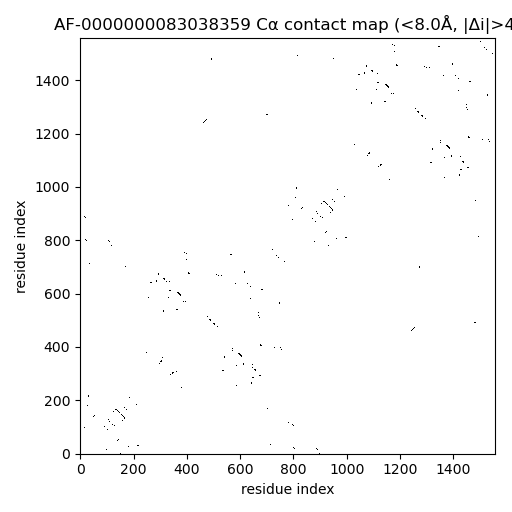1 GLY B N 1
ATOM 9767 C CA . GLY B 1 451 ? 7.301 -56.844 -32.375 1 29.8 451 GLY B CA 1
ATOM 9768 C C . GLY B 1 451 ? 6.84 -56.562 -30.953 1 29.8 451 GLY B C 1
ATOM 9769 O O . GLY B 1 451 ? 6.41 -55.438 -30.656 1 29.8 451 GLY B O 1
ATOM 9770 N N . LEU B 1 452 ? 6.504 -57.562 -30.125 1 30.19 452 LEU B N 1
ATOM 9771 C CA . LEU B 1 452 ? 5.895 -57.344 -28.812 1 30.19 452 LEU B CA 1
ATOM 9772 C C . LEU B 1 452 ? 6.871 -56.688 -27.859 1 30.19 452 LEU B C 1
ATOM 9774 O O . LEU B 1 452 ? 6.457 -56.062 -26.875 1 30.19 452 LEU B O 1
ATOM 9778 N N . ALA B 1 453 ? 8.219 -57.125 -27.906 1 30.31 453 ALA B N 1
ATOM 9779 C CA . ALA B 1 453 ? 9.164 -56.562 -26.953 1 30.31 453 ALA B CA 1
ATOM 9780 C C . ALA B 1 453 ? 9.156 -55.031 -27.031 1 30.31 453 ALA B C 1
ATOM 9782 O O . ALA B 1 453 ? 9.297 -54.344 -26 1 30.31 453 ALA B O 1
ATOM 9783 N N . LEU B 1 454 ? 9.219 -54.531 -28.312 1 31.81 454 LEU B N 1
ATOM 9784 C CA . LEU B 1 454 ? 9.266 -53.094 -28.484 1 31.81 454 LEU B CA 1
ATOM 9785 C C . LEU B 1 454 ? 7.988 -52.438 -27.969 1 31.81 454 LEU B C 1
ATOM 9787 O O . LEU B 1 454 ? 8 -51.281 -27.547 1 31.81 454 LEU B O 1
ATOM 9791 N N . ASN B 1 455 ? 6.789 -53.156 -28.203 1 31.28 455 ASN B N 1
ATOM 9792 C CA . ASN B 1 455 ? 5.527 -52.5 -27.875 1 31.28 455 ASN B CA 1
ATOM 9793 C C . ASN B 1 455 ? 5.332 -52.375 -26.375 1 31.28 455 ASN B C 1
ATOM 9795 O O . ASN B 1 455 ? 4.43 -51.688 -25.906 1 31.28 455 ASN B O 1
ATOM 9799 N N . ALA B 1 456 ? 5.68 -53.406 -25.609 1 31.53 456 ALA B N 1
ATOM 9800 C CA . ALA B 1 456 ? 5.363 -53.406 -24.188 1 31.53 456 ALA B CA 1
ATOM 9801 C C . ALA B 1 456 ? 6.148 -52.312 -23.469 1 31.53 456 ALA B C 1
ATOM 9803 O O . ALA B 1 456 ? 6.082 -52.188 -22.234 1 31.53 456 ALA B O 1
ATOM 9804 N N . PHE B 1 457 ? 7.32 -52 -24.078 1 32.41 457 PHE B N 1
ATOM 9805 C CA . PHE B 1 457 ? 7.832 -50.875 -23.312 1 32.41 457 PHE B CA 1
ATOM 9806 C C . PHE B 1 457 ? 6.797 -49.75 -23.234 1 32.41 457 PHE B C 1
ATOM 9808 O O . PHE B 1 457 ? 6.578 -49.031 -24.219 1 32.41 457 PHE B O 1
ATOM 9815 N N . PRO B 1 458 ? 5.59 -50.188 -22.672 1 34.16 458 PRO B N 1
ATOM 9816 C CA . PRO B 1 458 ? 4.891 -48.906 -22.469 1 34.16 458 PRO B CA 1
ATOM 9817 C C . PRO B 1 458 ? 5.844 -47.75 -22.141 1 34.16 458 PRO B C 1
ATOM 9819 O O . PRO B 1 458 ? 6.707 -47.875 -21.281 1 34.16 458 PRO B O 1
ATOM 9822 N N . GLU B 1 459 ? 6.539 -47.281 -23.125 1 33.75 459 GLU B N 1
ATOM 9823 C CA . GLU B 1 459 ? 7.102 -45.938 -22.953 1 33.75 459 GLU B CA 1
ATOM 9824 C C . GLU B 1 459 ? 6.336 -45.156 -21.891 1 33.75 459 GLU B C 1
ATOM 9826 O O . GLU B 1 459 ? 5.379 -44.438 -22.219 1 33.75 459 GLU B O 1
ATOM 9831 N N . SER B 1 460 ? 5.695 -45.812 -20.938 1 35.5 460 SER B N 1
ATOM 9832 C CA . SER B 1 460 ? 5.238 -44.969 -19.844 1 35.5 460 SER B CA 1
ATOM 9833 C C . SER B 1 460 ? 6.289 -43.938 -19.469 1 35.5 460 SER B C 1
ATOM 9835 O O . SER B 1 460 ? 7.289 -44.25 -18.828 1 35.5 460 SER B O 1
ATOM 9837 N N . VAL B 1 461 ? 6.945 -43.281 -20.375 1 39.59 461 VAL B N 1
ATOM 9838 C CA . VAL B 1 461 ? 7.547 -41.969 -20.156 1 39.59 461 VAL B CA 1
ATOM 9839 C C . VAL B 1 461 ? 6.875 -41.281 -18.969 1 39.59 461 VAL B C 1
ATOM 9841 O O . VAL B 1 461 ? 5.691 -40.938 -19.047 1 39.59 461 VAL B O 1
ATOM 9844 N N . ILE B 1 462 ? 6.977 -41.844 -17.812 1 43.97 462 ILE B N 1
ATOM 9845 C CA . ILE B 1 462 ? 6.609 -41.219 -16.562 1 43.97 462 ILE B CA 1
ATOM 9846 C C . ILE B 1 462 ? 6.805 -39.719 -16.672 1 43.97 462 ILE B C 1
ATOM 9848 O O . ILE B 1 462 ? 7.938 -39.219 -16.734 1 43.97 462 ILE B O 1
ATOM 9852 N N . GLN B 1 463 ? 6.246 -39.062 -17.703 1 48.97 463 GLN B N 1
ATOM 9853 C CA . GLN B 1 463 ? 6.219 -37.594 -17.875 1 48.97 463 GLN B CA 1
ATOM 9854 C C . GLN B 1 463 ? 5.961 -36.906 -16.531 1 48.97 463 GLN B C 1
ATOM 9856 O O . GLN B 1 463 ? 4.93 -37.125 -15.898 1 48.97 463 GLN B O 1
ATOM 9861 N N . CYS B 1 464 ? 6.973 -36.844 -15.602 1 57.25 464 CYS B N 1
ATOM 9862 C CA . CYS B 1 464 ? 6.898 -36.031 -14.398 1 57.25 464 CYS B CA 1
ATOM 9863 C C . CYS B 1 464 ? 6.344 -34.656 -14.719 1 57.25 464 CYS B C 1
ATOM 9865 O O . CYS B 1 464 ? 6.977 -33.875 -15.438 1 57.25 464 CYS B O 1
ATOM 9867 N N . THR B 1 465 ? 5.027 -34.5 -14.766 1 78.25 465 THR B N 1
ATOM 9868 C CA . THR B 1 465 ? 4.34 -33.281 -15.117 1 78.25 465 THR B CA 1
ATOM 9869 C C . THR B 1 465 ? 4.168 -32.375 -13.883 1 78.25 465 THR B C 1
ATOM 9871 O O . THR B 1 465 ? 3.064 -31.906 -13.602 1 78.25 465 THR B O 1
ATOM 9874 N N . ARG B 1 466 ? 5.285 -32.375 -13.023 1 84.75 466 ARG B N 1
ATOM 9875 C CA . ARG B 1 466 ? 5.184 -31.516 -11.836 1 84.75 466 ARG B CA 1
ATOM 9876 C C . ARG B 1 466 ? 5.258 -30.047 -12.219 1 84.75 466 ARG B C 1
ATOM 9878 O O . ARG B 1 466 ? 4.957 -29.172 -11.398 1 84.75 466 ARG B O 1
ATOM 9885 N N . GLU B 1 467 ? 5.562 -29.781 -13.477 1 87.81 467 GLU B N 1
ATOM 9886 C CA . GLU B 1 467 ? 5.652 -28.406 -13.93 1 87.81 467 GLU B CA 1
ATOM 9887 C C . GLU B 1 467 ? 4.273 -27.75 -14.016 1 87.81 467 GLU B C 1
ATOM 9889 O O . GLU B 1 467 ? 4.137 -26.547 -13.852 1 87.81 467 GLU B O 1
ATOM 9894 N N . ARG B 1 468 ? 3.238 -28.594 -14.156 1 89.81 468 ARG B N 1
ATOM 9895 C CA . ARG B 1 468 ? 1.895 -28.078 -14.391 1 89.81 468 ARG B CA 1
ATOM 9896 C C . ARG B 1 468 ? 1.321 -27.453 -13.117 1 89.81 468 ARG B C 1
ATOM 9898 O O . ARG B 1 468 ? 0.91 -26.297 -13.117 1 89.81 468 ARG B O 1
ATOM 9905 N N . PRO B 1 469 ? 1.364 -28.172 -11.953 1 91.81 469 PRO B N 1
ATOM 9906 C CA . PRO B 1 469 ? 0.808 -27.562 -10.75 1 91.81 469 PRO B CA 1
ATOM 9907 C C . PRO B 1 469 ? 1.602 -26.344 -10.289 1 91.81 469 PRO B C 1
ATOM 9909 O O . PRO B 1 469 ? 1.025 -25.391 -9.758 1 91.81 469 PRO B O 1
ATOM 9912 N N . VAL B 1 470 ? 2.9 -26.344 -10.477 1 92.06 470 VAL B N 1
ATOM 9913 C CA . VAL B 1 470 ? 3.713 -25.219 -10.055 1 92.06 470 VAL B CA 1
ATOM 9914 C C . VAL B 1 470 ? 3.4 -24 -10.922 1 92.06 470 VAL B C 1
ATOM 9916 O O . VAL B 1 470 ? 3.287 -22.875 -10.422 1 92.06 470 VAL B O 1
ATOM 9919 N N . LEU B 1 471 ? 3.303 -24.234 -12.188 1 93.62 471 LEU B N 1
ATOM 9920 C CA . LEU B 1 471 ? 2.941 -23.141 -13.078 1 93.62 471 LEU B CA 1
ATOM 9921 C C . LEU B 1 471 ? 1.534 -22.641 -12.781 1 93.62 471 LEU B C 1
ATOM 9923 O O . LEU B 1 471 ? 1.265 -21.438 -12.883 1 93.62 471 LEU B O 1
ATOM 9927 N N . CYS B 1 472 ? 0.611 -23.547 -12.414 1 94.12 472 CYS B N 1
ATOM 9928 C CA . CYS B 1 472 ? -0.747 -23.156 -12.047 1 94.12 472 CYS B CA 1
ATOM 9929 C C . CYS B 1 472 ? -0.74 -22.234 -10.828 1 94.12 472 CYS B C 1
ATOM 9931 O O . CYS B 1 472 ? -1.475 -21.25 -10.789 1 94.12 472 CYS B O 1
ATOM 9933 N N . LEU B 1 473 ? 0.134 -22.562 -9.906 1 94.88 473 LEU B N 1
ATOM 9934 C CA . LEU B 1 473 ? 0.246 -21.719 -8.719 1 94.88 473 LEU B CA 1
ATOM 9935 C C . LEU B 1 473 ? 0.787 -20.344 -9.078 1 94.88 473 LEU B C 1
ATOM 9937 O O . LEU B 1 473 ? 0.31 -19.328 -8.562 1 94.88 473 LEU B O 1
ATOM 9941 N N . LEU B 1 474 ? 1.726 -20.312 -9.992 1 95.44 474 LEU B N 1
ATOM 9942 C CA . LEU B 1 474 ? 2.318 -19.047 -10.414 1 95.44 474 LEU B CA 1
ATOM 9943 C C . LEU B 1 474 ? 1.297 -18.188 -11.148 1 95.44 474 LEU B C 1
ATOM 9945 O O . LEU B 1 474 ? 1.192 -16.984 -10.898 1 95.44 474 LEU B O 1
ATOM 9949 N N . LEU B 1 475 ? 0.519 -18.797 -11.992 1 95.94 475 LEU B N 1
ATOM 9950 C CA . LEU B 1 475 ? -0.461 -18.062 -12.773 1 95.94 475 LEU B CA 1
ATOM 9951 C C . LEU B 1 475 ? -1.611 -17.578 -11.898 1 95.94 475 LEU B C 1
ATOM 9953 O O . LEU B 1 475 ? -2.096 -16.453 -12.055 1 95.94 475 LEU B O 1
ATOM 9957 N N . MET B 1 476 ? -2.088 -18.406 -11.008 1 96.88 476 MET B N 1
ATOM 9958 C CA . MET B 1 476 ? -3.178 -18.031 -10.117 1 96.88 476 MET B CA 1
ATOM 9959 C C . MET B 1 476 ? -2.766 -16.875 -9.211 1 96.88 476 MET B C 1
ATOM 9961 O O . MET B 1 476 ? -3.467 -15.867 -9.133 1 96.88 476 MET B O 1
ATOM 9965 N N . LEU B 1 477 ? -1.544 -17.031 -8.602 1 96.06 477 LEU B N 1
ATOM 9966 C CA . LEU B 1 477 ? -1.073 -15.992 -7.688 1 96.06 477 LEU B CA 1
ATOM 9967 C C . LEU B 1 477 ? -0.667 -14.734 -8.453 1 96.06 477 LEU B C 1
ATOM 9969 O O . LEU B 1 477 ? -0.831 -13.617 -7.961 1 96.06 477 LEU B O 1
ATOM 9973 N N . GLY B 1 478 ? -0.13 -14.953 -9.656 1 95.69 478 GLY B N 1
ATOM 9974 C CA . GLY B 1 478 ? 0.224 -13.812 -10.484 1 95.69 478 GLY B CA 1
ATOM 9975 C C . GLY B 1 478 ? -0.978 -13.008 -10.938 1 95.69 478 GLY B C 1
ATOM 9976 O O . GLY B 1 478 ? -0.941 -11.773 -10.93 1 95.69 478 GLY B O 1
ATOM 9977 N N . THR B 1 479 ? -2.047 -13.656 -11.258 1 96.12 479 THR B N 1
ATOM 9978 C CA . THR B 1 479 ? -3.27 -12.969 -11.664 1 96.12 479 THR B CA 1
ATOM 9979 C C . THR B 1 479 ? -3.854 -12.172 -10.5 1 96.12 479 THR B C 1
ATOM 9981 O O . THR B 1 479 ? -4.285 -11.031 -10.672 1 96.12 479 THR B O 1
ATOM 9984 N N . LEU B 1 480 ? -3.859 -12.836 -9.312 1 96.19 480 LEU B N 1
ATOM 9985 C CA . LEU B 1 480 ? -4.363 -12.164 -8.117 1 96.19 480 LEU B CA 1
ATOM 9986 C C . LEU B 1 480 ? -3.514 -10.945 -7.777 1 96.19 480 LEU B C 1
ATOM 9988 O O . LEU B 1 480 ? -4.047 -9.867 -7.508 1 96.19 480 LEU B O 1
ATOM 9992 N N . TRP B 1 481 ? -2.238 -11.094 -7.859 1 95 481 TRP B N 1
ATOM 9993 C CA . TRP B 1 481 ? -1.326 -10.023 -7.484 1 95 481 TRP B CA 1
ATOM 9994 C C . TRP B 1 481 ? -1.448 -8.844 -8.445 1 95 481 TRP B C 1
ATOM 9996 O O . TRP B 1 481 ? -1.548 -7.691 -8.016 1 95 481 TRP B O 1
ATOM 10006 N N . MET B 1 482 ? -1.439 -9.07 -9.727 1 94.69 482 MET B N 1
ATOM 10007 C CA . MET B 1 482 ? -1.542 -8 -10.719 1 94.69 482 MET B CA 1
ATOM 10008 C C . MET B 1 482 ? -2.898 -7.312 -10.633 1 94.69 482 MET B C 1
ATOM 10010 O O . MET B 1 482 ? -2.98 -6.086 -10.703 1 94.69 482 MET B O 1
ATOM 10014 N N . GLY B 1 483 ? -3.906 -8.133 -10.516 1 94.56 483 GLY B N 1
ATOM 10015 C CA . GLY B 1 483 ? -5.234 -7.551 -10.406 1 94.56 483 GLY B CA 1
ATOM 10016 C C . GLY B 1 483 ? -5.402 -6.676 -9.18 1 94.56 483 GLY B C 1
ATOM 10017 O O . GLY B 1 483 ? -5.918 -5.559 -9.273 1 94.56 483 GLY B O 1
ATOM 10018 N N . TYR B 1 484 ? -4.961 -7.145 -8.086 1 92.56 484 TYR B N 1
ATOM 10019 C CA . TYR B 1 484 ? -5.125 -6.402 -6.84 1 92.56 484 TYR B CA 1
ATOM 10020 C C . TYR B 1 484 ? -4.246 -5.156 -6.828 1 92.56 484 TYR B C 1
ATOM 10022 O O . TYR B 1 484 ? -4.645 -4.113 -6.305 1 92.56 484 TYR B O 1
ATOM 10030 N N . THR B 1 485 ? -3.025 -5.234 -7.391 1 91.56 485 THR B N 1
ATOM 10031 C CA . THR B 1 485 ? -2.133 -4.086 -7.449 1 91.56 485 THR B CA 1
ATOM 10032 C C . THR B 1 485 ? -2.719 -2.99 -8.336 1 91.56 485 THR B C 1
ATOM 10034 O O . THR B 1 485 ? -2.658 -1.808 -7.996 1 91.56 485 THR B O 1
ATOM 10037 N N . LEU B 1 486 ? -3.275 -3.41 -9.438 1 92.12 486 LEU B N 1
ATOM 10038 C CA . LEU B 1 486 ? -3.891 -2.438 -10.328 1 92.12 486 LEU B CA 1
ATOM 10039 C C . LEU B 1 486 ? -5.152 -1.847 -9.703 1 92.12 486 LEU B C 1
ATOM 10041 O O . LEU B 1 486 ? -5.457 -0.671 -9.914 1 92.12 486 LEU B O 1
ATOM 10045 N N . TYR B 1 487 ? -5.781 -2.648 -8.93 1 90.75 487 TYR B N 1
ATOM 10046 C CA . TYR B 1 487 ? -6.977 -2.184 -8.234 1 90.75 487 TYR B CA 1
ATOM 10047 C C . TYR B 1 487 ? -6.629 -1.115 -7.203 1 90.75 487 TYR B C 1
ATOM 10049 O O . TYR B 1 487 ? -7.348 -0.124 -7.059 1 90.75 487 TYR B O 1
ATOM 10057 N N . GLN B 1 488 ? -5.5 -1.257 -6.582 1 87.94 488 GLN B N 1
ATOM 10058 C CA . GLN B 1 488 ? -5.09 -0.325 -5.535 1 87.94 488 GLN B CA 1
ATOM 10059 C C . GLN B 1 488 ? -4.465 0.932 -6.129 1 87.94 488 GLN B C 1
ATOM 10061 O O . GLN B 1 488 ? -4.191 1.896 -5.414 1 87.94 488 GLN B O 1
ATOM 10066 N N . PHE B 1 489 ? -4.27 0.934 -7.363 1 86.06 489 PHE B N 1
ATOM 10067 C CA . PHE B 1 489 ? -3.652 2.078 -8.023 1 86.06 489 PHE B CA 1
ATOM 10068 C C . PHE B 1 489 ? -4.555 3.303 -7.941 1 86.06 489 PHE B C 1
ATOM 10070 O O . PHE B 1 489 ? -4.094 4.434 -8.133 1 86.06 489 PHE B O 1
ATOM 10077 N N . LYS B 1 490 ? -5.793 3.037 -7.652 1 81 490 LYS B N 1
ATOM 10078 C CA . LYS B 1 490 ? -6.734 4.145 -7.52 1 81 490 LYS B CA 1
ATOM 10079 C C . LYS B 1 490 ? -6.34 5.062 -6.363 1 81 490 LYS B C 1
ATOM 10081 O O . LYS B 1 490 ? -6.598 6.266 -6.402 1 81 490 LYS B O 1
ATOM 10086 N N . ARG B 1 491 ? -5.672 4.5 -5.422 1 77.19 491 ARG B N 1
ATOM 10087 C CA . ARG B 1 491 ? -5.309 5.27 -4.234 1 77.19 491 ARG B CA 1
ATOM 10088 C C . ARG B 1 491 ? -3.893 5.82 -4.352 1 77.19 491 ARG B C 1
ATOM 10090 O O . ARG B 1 491 ? -3.457 6.609 -3.516 1 77.19 491 ARG B O 1
ATOM 10097 N N . SER B 1 492 ? -3.295 5.59 -5.434 1 77.69 492 SER B N 1
ATOM 10098 C CA . SER B 1 492 ? -1.918 6.043 -5.598 1 77.69 492 SER B CA 1
ATOM 10099 C C . SER B 1 492 ? -1.863 7.445 -6.195 1 77.69 492 SER B C 1
ATOM 10101 O O . SER B 1 492 ? -2.777 7.852 -6.918 1 77.69 492 SER B O 1
ATOM 10103 N N . PRO B 1 493 ? -1.011 8.203 -5.734 1 77.12 493 PRO B N 1
ATOM 10104 C CA . PRO B 1 493 ? -0.879 9.57 -6.246 1 77.12 493 PRO B CA 1
ATOM 10105 C C . PRO B 1 493 ? -0.183 9.625 -7.605 1 77.12 493 PRO B C 1
ATOM 10107 O O . PRO B 1 493 ? 0.028 10.711 -8.148 1 77.12 493 PRO B O 1
ATOM 10110 N N . PHE B 1 494 ? -0.033 8.445 -8.242 1 79.56 494 PHE B N 1
ATOM 10111 C CA . PHE B 1 494 ? 0.748 8.445 -9.477 1 79.56 494 PHE B CA 1
ATOM 10112 C C . PHE B 1 494 ? -0.154 8.648 -10.688 1 79.56 494 PHE B C 1
ATOM 10114 O O . PHE B 1 494 ? -1.331 8.281 -10.656 1 79.56 494 PHE B O 1
ATOM 10121 N N . LEU B 1 495 ? 0.265 9.25 -11.727 1 81.94 495 LEU B N 1
ATOM 10122 C CA . LEU B 1 495 ? -0.406 9.461 -13 1 81.94 495 LEU B CA 1
ATOM 10123 C C . LEU B 1 495 ? -1.616 10.375 -12.828 1 81.94 495 LEU B C 1
ATOM 10125 O O . LEU B 1 495 ? -1.922 10.812 -11.719 1 81.94 495 LEU B O 1
ATOM 10129 N N . HIS B 1 496 ? -2.203 10.695 -13.828 1 81.5 496 HIS B N 1
ATOM 10130 C CA . HIS B 1 496 ? -3.385 11.547 -13.812 1 81.5 496 HIS B CA 1
ATOM 10131 C C . HIS B 1 496 ? -4.594 10.805 -13.258 1 81.5 496 HIS B C 1
ATOM 10133 O O . HIS B 1 496 ? -4.668 9.578 -13.344 1 81.5 496 HIS B O 1
ATOM 10139 N N . ALA B 1 497 ? -5.48 11.484 -12.641 1 77 497 ALA B N 1
ATOM 10140 C CA . ALA B 1 497 ? -6.656 10.938 -11.969 1 77 497 ALA B CA 1
ATOM 10141 C C . ALA B 1 497 ? -7.496 10.102 -12.938 1 77 497 ALA B C 1
ATOM 10143 O O . ALA B 1 497 ? -8.008 9.039 -12.57 1 77 497 ALA B O 1
ATOM 10144 N N . LYS B 1 498 ? -7.566 10.523 -14.234 1 80.75 498 LYS B N 1
ATOM 10145 C CA . LYS B 1 498 ? -8.391 9.797 -15.195 1 80.75 498 LYS B CA 1
ATOM 10146 C C . LYS B 1 498 ? -7.738 8.469 -15.578 1 80.75 498 LYS B C 1
ATOM 10148 O O . LYS B 1 498 ? -8.422 7.449 -15.703 1 80.75 498 LYS B O 1
ATOM 10153 N N . VAL B 1 499 ? -6.465 8.531 -15.711 1 86.44 499 VAL B N 1
ATOM 10154 C CA . VAL B 1 499 ? -5.754 7.312 -16.094 1 86.44 499 VAL B CA 1
ATOM 10155 C C . VAL B 1 499 ? -5.746 6.332 -14.922 1 86.44 499 VAL B C 1
ATOM 10157 O O . VAL B 1 499 ? -5.875 5.121 -15.117 1 86.44 499 VAL B O 1
ATOM 10160 N N . ARG B 1 500 ? -5.695 6.875 -13.703 1 87.12 500 ARG B N 1
ATOM 10161 C CA . ARG B 1 500 ? -5.734 6.031 -12.516 1 87.12 500 ARG B CA 1
ATOM 10162 C C . ARG B 1 500 ? -7.074 5.316 -12.391 1 87.12 500 ARG B C 1
ATOM 10164 O O . ARG B 1 500 ? -7.125 4.133 -12.055 1 87.12 500 ARG B O 1
ATOM 10171 N N . GLU B 1 501 ? -8.055 6.031 -12.703 1 84.25 501 GLU B N 1
ATOM 10172 C CA . GLU B 1 501 ? -9.391 5.457 -12.617 1 84.25 501 GLU B CA 1
ATOM 10173 C C . GLU B 1 501 ? -9.609 4.395 -13.688 1 84.25 501 GLU B C 1
ATOM 10175 O O . GLU B 1 501 ? -10.18 3.338 -13.422 1 84.25 501 GLU B O 1
ATOM 10180 N N . VAL B 1 502 ? -9.109 4.645 -14.875 1 87.56 502 VAL B N 1
ATOM 10181 C CA . VAL B 1 502 ? -9.281 3.701 -15.977 1 87.56 502 VAL B CA 1
ATOM 10182 C C . VAL B 1 502 ? -8.477 2.432 -15.695 1 87.56 502 VAL B C 1
ATOM 10184 O O . VAL B 1 502 ? -8.953 1.322 -15.945 1 87.56 502 VAL B O 1
ATOM 10187 N N . LEU B 1 503 ? -7.348 2.623 -15.164 1 89.5 503 LEU B N 1
ATOM 10188 C CA . LEU B 1 503 ? -6.5 1.476 -14.867 1 89.5 503 LEU B CA 1
ATOM 10189 C C . LEU B 1 503 ? -7.098 0.627 -13.75 1 89.5 503 LEU B C 1
ATOM 10191 O O . LEU B 1 503 ? -7.023 -0.603 -13.797 1 89.5 503 LEU B O 1
ATOM 10195 N N . SER B 1 504 ? -7.684 1.292 -12.789 1 88.94 504 SER B N 1
ATOM 10196 C CA . SER B 1 504 ? -8.312 0.558 -11.695 1 88.94 504 SER B CA 1
ATOM 10197 C C . SER B 1 504 ? -9.578 -0.156 -12.172 1 88.94 504 SER B C 1
ATOM 10199 O O . SER B 1 504 ? -9.844 -1.288 -11.766 1 88.94 504 SER B O 1
ATOM 10201 N N . ASP B 1 505 ? -10.297 0.473 -13.078 1 87.25 505 ASP B N 1
ATOM 10202 C CA . ASP B 1 505 ? -11.516 -0.136 -13.609 1 87.25 505 ASP B CA 1
ATOM 10203 C C . ASP B 1 505 ? -11.188 -1.317 -14.523 1 87.25 505 ASP B C 1
ATOM 10205 O O . ASP B 1 505 ? -11.922 -2.307 -14.555 1 87.25 505 ASP B O 1
ATOM 10209 N N . CYS B 1 506 ? -10.086 -1.219 -15.172 1 91.38 506 CYS B N 1
ATOM 10210 C CA . CYS B 1 506 ? -9.688 -2.281 -16.078 1 91.38 506 CYS B CA 1
ATOM 10211 C C . CYS B 1 506 ? -8.664 -3.207 -15.438 1 91.38 506 CYS B C 1
ATOM 10213 O O . CYS B 1 506 ? -7.895 -3.869 -16.141 1 91.38 506 CYS B O 1
ATOM 10215 N N . ALA B 1 507 ? -8.625 -3.191 -14.18 1 93.5 507 ALA B N 1
ATOM 10216 C CA . ALA B 1 507 ? -7.648 -4.02 -13.477 1 93.5 507 ALA B CA 1
ATOM 10217 C C . ALA B 1 507 ? -7.867 -5.5 -13.773 1 93.5 507 ALA B C 1
ATOM 10219 O O . ALA B 1 507 ? -6.922 -6.223 -14.102 1 93.5 507 ALA B O 1
ATOM 10220 N N . LEU B 1 508 ? -9.109 -5.992 -13.719 1 92.94 508 LEU B N 1
ATOM 10221 C CA . LEU B 1 508 ? -9.438 -7.402 -13.891 1 92.94 508 LEU B CA 1
ATOM 10222 C C . LEU B 1 508 ? -9.195 -7.844 -15.336 1 92.94 508 LEU B C 1
ATOM 10224 O O . LEU B 1 508 ? -8.461 -8.812 -15.578 1 92.94 508 LEU B O 1
ATOM 10228 N N . PRO B 1 509 ? -9.688 -7.141 -16.375 1 92.5 509 PRO B N 1
ATOM 10229 C CA . PRO B 1 509 ? -9.438 -7.551 -17.75 1 92.5 509 PRO B CA 1
ATOM 10230 C C . PRO B 1 509 ? -7.949 -7.543 -18.109 1 92.5 509 PRO B C 1
ATOM 10232 O O . PRO B 1 509 ? -7.477 -8.438 -18.812 1 92.5 509 PRO B O 1
ATOM 10235 N N . ILE B 1 510 ? -7.23 -6.625 -17.609 1 94.56 510 ILE B N 1
ATOM 10236 C CA . ILE B 1 510 ? -5.809 -6.531 -17.922 1 94.56 510 ILE B CA 1
ATOM 10237 C C . ILE B 1 510 ? -5.062 -7.711 -17.297 1 94.56 510 ILE B C 1
ATOM 10239 O O . ILE B 1 510 ? -4.215 -8.328 -17.938 1 94.56 510 ILE B O 1
ATOM 10243 N N . SER B 1 511 ? -5.387 -8 -16.016 1 95.56 511 SER B N 1
ATOM 10244 C CA . SER B 1 511 ? -4.707 -9.094 -15.328 1 95.56 511 SER B CA 1
ATOM 10245 C C . SER B 1 511 ? -5.004 -10.438 -15.992 1 95.56 511 SER B C 1
ATOM 10247 O O . SER B 1 511 ? -4.098 -11.25 -16.172 1 95.56 511 SER B O 1
ATOM 10249 N N . VAL B 1 512 ? -6.266 -10.68 -16.438 1 94.31 512 VAL B N 1
ATOM 10250 C CA . VAL B 1 512 ? -6.66 -11.945 -17.047 1 94.31 512 VAL B CA 1
ATOM 10251 C C . VAL B 1 512 ? -5.996 -12.086 -18.406 1 94.31 512 VAL B C 1
ATOM 10253 O O . VAL B 1 512 ? -5.461 -13.148 -18.75 1 94.31 512 VAL B O 1
ATOM 10256 N N . LEU B 1 513 ? -5.953 -11.039 -19.188 1 93.88 513 LEU B N 1
ATOM 10257 C CA . LEU B 1 513 ? -5.371 -11.086 -20.531 1 93.88 513 LEU B CA 1
ATOM 10258 C C . LEU B 1 513 ? -3.855 -11.25 -20.453 1 93.88 513 LEU B C 1
ATOM 10260 O O . LEU B 1 513 ? -3.275 -12.031 -21.203 1 93.88 513 LEU B O 1
ATOM 10264 N N . LEU B 1 514 ? -3.238 -10.562 -19.547 1 96.06 514 LEU B N 1
ATOM 10265 C CA . LEU B 1 514 ? -1.783 -10.617 -19.438 1 96.06 514 LEU B CA 1
ATOM 10266 C C . LEU B 1 514 ? -1.322 -12 -18.969 1 96.06 514 LEU B C 1
ATOM 10268 O O . LEU B 1 514 ? -0.405 -12.578 -19.562 1 96.06 514 LEU B O 1
ATOM 10272 N N . PHE B 1 515 ? -1.977 -12.562 -18.031 1 95.81 515 PHE B N 1
ATOM 10273 C CA . PHE B 1 515 ? -1.501 -13.836 -17.5 1 95.81 515 PHE B CA 1
ATOM 10274 C C . PHE B 1 515 ? -1.989 -15 -18.344 1 95.81 515 PHE B C 1
ATOM 10276 O O . PHE B 1 515 ? -1.428 -16.094 -18.297 1 95.81 515 PHE B O 1
ATOM 10283 N N . SER B 1 516 ? -3.115 -14.781 -19.109 1 94.25 516 SER B N 1
ATOM 10284 C CA . SER B 1 516 ? -3.447 -15.773 -20.125 1 94.25 516 SER B CA 1
ATOM 10285 C C . SER B 1 516 ? -2.41 -15.789 -21.25 1 94.25 516 SER B C 1
ATOM 10287 O O . SER B 1 516 ? -2.061 -16.859 -21.766 1 94.25 516 SER B O 1
ATOM 10289 N N . PHE B 1 517 ? -1.854 -14.617 -21.547 1 94.56 517 PHE B N 1
ATOM 10290 C CA . PHE B 1 517 ? -0.796 -14.523 -22.547 1 94.56 517 PHE B CA 1
ATOM 10291 C C . PHE B 1 517 ? 0.488 -15.164 -22.031 1 94.56 517 PHE B C 1
ATOM 10293 O O . PHE B 1 517 ? 1.162 -15.883 -22.781 1 94.56 517 PHE B O 1
ATOM 10300 N N . ILE B 1 518 ? 0.787 -14.992 -20.797 1 93.81 518 ILE B N 1
ATOM 10301 C CA . ILE B 1 518 ? 1.99 -15.57 -20.203 1 93.81 518 ILE B CA 1
ATOM 10302 C C . ILE B 1 518 ? 1.845 -17.094 -20.125 1 93.81 518 ILE B C 1
ATOM 10304 O O . ILE B 1 518 ? 2.783 -17.828 -20.438 1 93.81 518 ILE B O 1
ATOM 10308 N N . GLY B 1 519 ? 0.701 -17.562 -19.75 1 91.06 519 GLY B N 1
ATOM 10309 C CA . GLY B 1 519 ? 0.48 -18.984 -19.609 1 91.06 519 GLY B CA 1
ATOM 10310 C C . GLY B 1 519 ? 0.416 -19.719 -20.938 1 91.06 519 GLY B C 1
ATOM 10311 O O . GLY B 1 519 ? 1.044 -20.766 -21.109 1 91.06 519 GLY B O 1
ATOM 10312 N N . SER B 1 520 ? -0.237 -19.141 -21.906 1 89.5 520 SER B N 1
ATOM 10313 C CA . SER B 1 520 ? -0.489 -19.875 -23.141 1 89.5 520 SER B CA 1
ATOM 10314 C C . SER B 1 520 ? 0.58 -19.562 -24.188 1 89.5 520 SER B C 1
ATOM 10316 O O . SER B 1 520 ? 0.893 -20.406 -25.031 1 89.5 520 SER B O 1
ATOM 10318 N N . TYR B 1 521 ? 1.231 -18.391 -24.078 1 88.38 521 TYR B N 1
ATOM 10319 C CA . TYR B 1 521 ? 2.193 -18.047 -25.125 1 88.38 521 TYR B CA 1
ATOM 10320 C C . TYR B 1 521 ? 3.623 -18.188 -24.609 1 88.38 521 TYR B C 1
ATOM 10322 O O . TYR B 1 521 ? 4.453 -18.844 -25.25 1 88.38 521 TYR B O 1
ATOM 10330 N N . LEU B 1 522 ? 3.957 -17.641 -23.469 1 87.75 522 LEU B N 1
ATOM 10331 C CA . LEU B 1 522 ? 5.324 -17.672 -22.969 1 87.75 522 LEU B CA 1
ATOM 10332 C C . LEU B 1 522 ? 5.691 -19.078 -22.484 1 87.75 522 LEU B C 1
ATOM 10334 O O . LEU B 1 522 ? 6.816 -19.531 -22.703 1 87.75 522 LEU B O 1
ATOM 10338 N N . PHE B 1 523 ? 4.754 -19.766 -21.844 1 90.12 523 PHE B N 1
ATOM 10339 C CA . PHE B 1 523 ? 4.98 -21.125 -21.391 1 90.12 523 PHE B CA 1
ATOM 10340 C C . PHE B 1 523 ? 4.199 -22.125 -22.234 1 90.12 523 PHE B C 1
ATOM 10342 O O . PHE B 1 523 ? 3.539 -23.016 -21.703 1 90.12 523 PHE B O 1
ATOM 10349 N N . SER B 1 524 ? 4.25 -22.016 -23.484 1 85.44 524 SER B N 1
ATOM 10350 C CA . SER B 1 524 ? 3.484 -22.844 -24.422 1 85.44 524 SER B CA 1
ATOM 10351 C C . SER B 1 524 ? 3.928 -24.297 -24.359 1 85.44 524 SER B C 1
ATOM 10353 O O . SER B 1 524 ? 3.172 -25.188 -24.734 1 85.44 524 SER B O 1
ATOM 10355 N N . ASP B 1 525 ? 5.129 -24.547 -23.734 1 82.94 525 ASP B N 1
ATOM 10356 C CA . ASP B 1 525 ? 5.66 -25.906 -23.703 1 82.94 525 ASP B CA 1
ATOM 10357 C C . ASP B 1 525 ? 5.012 -26.719 -22.594 1 82.94 525 ASP B C 1
ATOM 10359 O O . ASP B 1 525 ? 5.086 -27.953 -22.594 1 82.94 525 ASP B O 1
ATOM 10363 N N . ILE B 1 526 ? 4.395 -26.016 -21.672 1 86 526 ILE B N 1
ATOM 10364 C CA . ILE B 1 526 ? 3.719 -26.688 -20.562 1 86 526 ILE B CA 1
ATOM 10365 C C . ILE B 1 526 ? 2.217 -26.734 -20.844 1 86 526 ILE B C 1
ATOM 10367 O O . ILE B 1 526 ? 1.587 -25.703 -21.078 1 86 526 ILE B O 1
ATOM 10371 N N . GLU B 1 527 ? 1.64 -27.891 -20.984 1 82.56 527 GLU B N 1
ATOM 10372 C CA . GLU B 1 527 ? 0.214 -28.031 -21.25 1 82.56 527 GLU B CA 1
ATOM 10373 C C . GLU B 1 527 ? -0.621 -27.719 -20.016 1 82.56 527 GLU B C 1
ATOM 10375 O O . GLU B 1 527 ? -0.538 -28.422 -19 1 82.56 527 GLU B O 1
ATOM 10380 N N . LEU B 1 528 ? -1.272 -26.641 -20.016 1 87.12 528 LEU B N 1
ATOM 10381 C CA . LEU B 1 528 ? -2.143 -26.234 -18.922 1 87.12 528 LEU B CA 1
ATOM 10382 C C . LEU B 1 528 ? -3.549 -26.797 -19.109 1 87.12 528 LEU B C 1
ATOM 10384 O O . LEU B 1 528 ? -3.975 -27.047 -20.234 1 87.12 528 LEU B O 1
ATOM 10388 N N . PRO B 1 529 ? -4.188 -27.109 -18 1 83.88 529 PRO B N 1
ATOM 10389 C CA . PRO B 1 529 ? -5.566 -27.594 -18.125 1 83.88 529 PRO B CA 1
ATOM 10390 C C . PRO B 1 529 ? -6.52 -26.516 -18.656 1 83.88 529 PRO B C 1
ATOM 10392 O O . PRO B 1 529 ? -6.543 -25.406 -18.141 1 83.88 529 PRO B O 1
ATOM 10395 N N . VAL B 1 530 ? -7.184 -26.844 -19.766 1 83.75 530 VAL B N 1
ATOM 10396 C CA . VAL B 1 530 ? -8.148 -25.953 -20.391 1 83.75 530 VAL B CA 1
ATOM 10397 C C . VAL B 1 530 ? -9.539 -26.578 -20.344 1 83.75 530 VAL B C 1
ATOM 10399 O O . VAL B 1 530 ? -9.68 -27.781 -20.109 1 83.75 530 VAL B O 1
ATOM 10402 N N . PHE B 1 531 ? -10.594 -25.766 -20.391 1 82.56 531 PHE B N 1
ATOM 10403 C CA . PHE B 1 531 ? -11.953 -26.281 -20.344 1 82.56 531 PHE B CA 1
ATOM 10404 C C . PHE B 1 531 ? -12.312 -27 -21.641 1 82.56 531 PHE B C 1
ATOM 10406 O O . PHE B 1 531 ? -11.773 -26.672 -22.703 1 82.56 531 PHE B O 1
ATOM 10413 N N . LYS B 1 532 ? -13.117 -28 -21.578 1 81.69 532 LYS B N 1
ATOM 10414 C CA . LYS B 1 532 ? -13.531 -28.812 -22.719 1 81.69 532 LYS B CA 1
ATOM 10415 C C . LYS B 1 532 ? -14.844 -28.312 -23.297 1 81.69 532 LYS B C 1
ATOM 10417 O O . LYS B 1 532 ? -15.695 -27.797 -22.578 1 81.69 532 LYS B O 1
ATOM 10422 N N . VAL B 1 533 ? -14.922 -28.281 -24.625 1 81.62 533 VAL B N 1
ATOM 10423 C CA . VAL B 1 533 ? -16.156 -27.875 -25.312 1 81.62 533 VAL B CA 1
ATOM 10424 C C . VAL B 1 533 ? -16.719 -29.078 -26.078 1 81.62 533 VAL B C 1
ATOM 10426 O O . VAL B 1 533 ? -15.992 -29.766 -26.781 1 81.62 533 VAL B O 1
ATOM 10429 N N . HIS B 1 534 ? -17.953 -29.406 -25.734 1 80.81 534 HIS B N 1
ATOM 10430 C CA . HIS B 1 534 ? -18.641 -30.484 -26.438 1 80.81 534 HIS B CA 1
ATOM 10431 C C . HIS B 1 534 ? -19.547 -29.969 -27.531 1 80.81 534 HIS B C 1
ATOM 10433 O O . HIS B 1 534 ? -20.078 -28.844 -27.422 1 80.81 534 HIS B O 1
ATOM 10439 N N . ASP B 1 535 ? -19.656 -30.656 -28.672 1 77.94 535 ASP B N 1
ATOM 10440 C CA . ASP B 1 535 ? -20.531 -30.25 -29.766 1 77.94 535 ASP B CA 1
ATOM 10441 C C . ASP B 1 535 ? -21.922 -30.875 -29.625 1 77.94 535 ASP B C 1
ATOM 10443 O O . ASP B 1 535 ? -22.344 -31.656 -30.469 1 77.94 535 ASP B O 1
ATOM 10447 N N . ARG B 1 536 ? -22.578 -30.703 -28.562 1 78.31 536 ARG B N 1
ATOM 10448 C CA . ARG B 1 536 ? -23.938 -31.203 -28.359 1 78.31 536 ARG B CA 1
ATOM 10449 C C . ARG B 1 536 ? -24.969 -30.141 -28.688 1 78.31 536 ARG B C 1
ATOM 10451 O O . ARG B 1 536 ? -24.641 -28.953 -28.797 1 78.31 536 ARG B O 1
ATOM 10458 N N . PRO B 1 537 ? -26.172 -30.656 -28.922 1 79.56 537 PRO B N 1
ATOM 10459 C CA . PRO B 1 537 ? -27.203 -29.672 -29.203 1 79.56 537 PRO B CA 1
ATOM 10460 C C . PRO B 1 537 ? -27.438 -28.703 -28.047 1 79.56 537 PRO B C 1
ATOM 10462 O O . PRO B 1 537 ? -27.391 -29.109 -26.891 1 79.56 537 PRO B O 1
ATOM 10465 N N . ILE B 1 538 ? -27.656 -27.469 -28.375 1 79.62 538 ILE B N 1
ATOM 10466 C CA . ILE B 1 538 ? -27.734 -26.375 -27.422 1 79.62 538 ILE B CA 1
ATOM 10467 C C . ILE B 1 538 ? -29.094 -26.391 -26.719 1 79.62 538 ILE B C 1
ATOM 10469 O O . ILE B 1 538 ? -29.172 -26.281 -25.5 1 79.62 538 ILE B O 1
ATOM 10473 N N . PHE B 1 539 ? -30.188 -26.5 -27.438 1 84.56 539 PHE B N 1
ATOM 10474 C CA . PHE B 1 539 ? -31.531 -26.438 -26.875 1 84.56 539 PHE B CA 1
ATOM 10475 C C . PHE B 1 539 ? -32.188 -27.797 -26.891 1 84.56 539 PHE B C 1
ATOM 10477 O O . PHE B 1 539 ? -32.344 -28.422 -27.953 1 84.56 539 PHE B O 1
ATOM 10484 N N . ASN B 1 540 ? -32.281 -28.406 -25.703 1 84.25 540 ASN B N 1
ATOM 10485 C CA . ASN B 1 540 ? -33 -29.672 -25.562 1 84.25 540 ASN B CA 1
ATOM 10486 C C . ASN B 1 540 ? -34.156 -29.531 -24.594 1 84.25 540 ASN B C 1
ATOM 10488 O O . ASN B 1 540 ? -33.969 -29.25 -23.406 1 84.25 540 ASN B O 1
ATOM 10492 N N . VAL B 1 541 ? -35.406 -29.719 -25.125 1 89.12 541 VAL B N 1
ATOM 10493 C CA . VAL B 1 541 ? -36.562 -29.672 -24.25 1 89.12 541 VAL B CA 1
ATOM 10494 C C . VAL B 1 541 ? -36.625 -30.906 -23.375 1 89.12 541 VAL B C 1
ATOM 10496 O O . VAL B 1 541 ? -36.406 -32.031 -23.859 1 89.12 541 VAL B O 1
ATOM 10499 N N . ALA B 1 542 ? -36.875 -30.688 -22.109 1 90.88 542 ALA B N 1
ATOM 10500 C CA . ALA B 1 542 ? -36.844 -31.766 -21.109 1 90.88 542 ALA B CA 1
ATOM 10501 C C . ALA B 1 542 ? -37.969 -32.75 -21.359 1 90.88 542 ALA B C 1
ATOM 10503 O O . ALA B 1 542 ? -39.094 -32.375 -21.609 1 90.88 542 ALA B O 1
ATOM 10504 N N . PRO B 1 543 ? -37.656 -34.031 -21.375 1 91.69 543 PRO B N 1
ATOM 10505 C CA . PRO B 1 543 ? -38.656 -35.094 -21.547 1 91.69 543 PRO B CA 1
ATOM 10506 C C . PRO B 1 543 ? -39.438 -35.375 -20.25 1 91.69 543 PRO B C 1
ATOM 10508 O O . PRO B 1 543 ? -39.125 -36.312 -19.547 1 91.69 543 PRO B O 1
ATOM 10511 N N . PHE B 1 544 ? -40.562 -34.812 -20.031 1 91.31 544 PHE B N 1
ATOM 10512 C CA . PHE B 1 544 ? -41.312 -34.875 -18.797 1 91.31 544 PHE B CA 1
ATOM 10513 C C . PHE B 1 544 ? -42.031 -36.219 -18.688 1 91.31 544 PHE B C 1
ATOM 10515 O O . PHE B 1 544 ? -42.375 -36.656 -17.594 1 91.31 544 PHE B O 1
ATOM 10522 N N . GLU B 1 545 ? -42.125 -36.938 -19.75 1 90 545 GLU B N 1
ATOM 10523 C CA . GLU B 1 545 ? -42.875 -38.188 -19.766 1 90 545 GLU B CA 1
ATOM 10524 C C . GLU B 1 545 ? -42.094 -39.312 -19.078 1 90 545 GLU B C 1
ATOM 10526 O O . GLU B 1 545 ? -42.656 -40.312 -18.672 1 90 545 GLU B O 1
ATOM 10531 N N . ARG B 1 546 ? -40.906 -39 -18.906 1 90.94 546 ARG B N 1
ATOM 10532 C CA . ARG B 1 546 ? -40.062 -40.031 -18.328 1 90.94 546 ARG B CA 1
ATOM 10533 C C . ARG B 1 546 ? -40.125 -40 -16.812 1 90.94 546 ARG B C 1
ATOM 10535 O O . ARG B 1 546 ? -39.531 -40.875 -16.141 1 90.94 546 ARG B O 1
ATOM 10542 N N . LEU B 1 547 ? -40.938 -39.094 -16.219 1 92.88 547 LEU B N 1
ATOM 10543 C CA . LEU B 1 547 ? -40.969 -38.969 -14.766 1 92.88 547 LEU B CA 1
ATOM 10544 C C . LEU B 1 547 ? -42.25 -39.531 -14.203 1 92.88 547 LEU B C 1
ATOM 10546 O O . LEU B 1 547 ? -43.312 -39.406 -14.828 1 92.88 547 LEU B O 1
ATOM 10550 N N . THR B 1 548 ? -42.188 -40.219 -13.117 1 92.69 548 THR B N 1
ATOM 10551 C CA . THR B 1 548 ? -43.344 -40.75 -12.406 1 92.69 548 THR B CA 1
ATOM 10552 C C . THR B 1 548 ? -43.938 -39.719 -11.461 1 92.69 548 THR B C 1
ATOM 10554 O O . THR B 1 548 ? -43.312 -38.656 -11.242 1 92.69 548 THR B O 1
ATOM 10557 N N . ALA B 1 549 ? -45.094 -39.906 -10.883 1 92.25 549 ALA B N 1
ATOM 10558 C CA . ALA B 1 549 ? -45.75 -38.969 -9.977 1 92.25 549 ALA B CA 1
ATOM 10559 C C . ALA B 1 549 ? -44.969 -38.781 -8.688 1 92.25 549 ALA B C 1
ATOM 10561 O O . ALA B 1 549 ? -44.906 -37.688 -8.133 1 92.25 549 ALA B O 1
ATOM 10562 N N . MET B 1 550 ? -44.344 -39.875 -8.289 1 91.88 550 MET B N 1
ATOM 10563 C CA . MET B 1 550 ? -43.531 -39.812 -7.07 1 91.88 550 MET B CA 1
ATOM 10564 C C . MET B 1 550 ? -42.281 -38.938 -7.277 1 91.88 550 MET B C 1
ATOM 10566 O O . MET B 1 550 ? -41.844 -38.25 -6.363 1 91.88 550 MET B O 1
ATOM 10570 N N . ASN B 1 551 ? -41.781 -39 -8.477 1 93.69 551 ASN B N 1
ATOM 10571 C CA . ASN B 1 551 ? -40.625 -38.156 -8.805 1 93.69 551 ASN B CA 1
ATOM 10572 C C . ASN B 1 551 ? -41 -36.688 -8.82 1 93.69 551 ASN B C 1
ATOM 10574 O O . ASN B 1 551 ? -40.219 -35.844 -8.375 1 93.69 551 ASN B O 1
ATOM 10578 N N . VAL B 1 552 ? -42.156 -36.375 -9.219 1 94.56 552 VAL B N 1
ATOM 10579 C CA . VAL B 1 552 ? -42.594 -35 -9.297 1 94.56 552 VAL B CA 1
ATOM 10580 C C . VAL B 1 552 ? -42.781 -34.406 -7.895 1 94.56 552 VAL B C 1
ATOM 10582 O O . VAL B 1 552 ? -42.438 -33.281 -7.629 1 94.56 552 VAL B O 1
ATOM 10585 N N . VAL B 1 553 ? -43.219 -35.219 -6.992 1 94.31 553 VAL B N 1
ATOM 10586 C CA . VAL B 1 553 ? -43.406 -34.781 -5.625 1 94.31 553 VAL B CA 1
ATOM 10587 C C . VAL B 1 553 ? -42.062 -34.594 -4.934 1 94.31 553 VAL B C 1
ATOM 10589 O O . VAL B 1 553 ? -41.875 -33.625 -4.176 1 94.31 553 VAL B O 1
ATOM 10592 N N . SER B 1 554 ? -41.219 -35.5 -5.18 1 92.88 554 SER B N 1
ATOM 10593 C CA . SER B 1 554 ? -39.875 -35.344 -4.617 1 92.88 554 SER B CA 1
ATOM 10594 C C . SER B 1 554 ? -39.188 -34.094 -5.18 1 92.88 554 SER B C 1
ATOM 10596 O O . SER B 1 554 ? -38.469 -33.406 -4.465 1 92.88 554 SER B O 1
ATOM 10598 N N . ALA B 1 555 ? -39.406 -33.812 -6.426 1 95.56 555 ALA B N 1
ATOM 10599 C CA . ALA B 1 555 ? -38.844 -32.625 -7.059 1 95.56 555 ALA B CA 1
ATOM 10600 C C . ALA B 1 555 ? -39.438 -31.359 -6.438 1 95.56 555 ALA B C 1
ATOM 10602 O O . ALA B 1 555 ? -38.75 -30.312 -6.426 1 95.56 555 ALA B O 1
ATOM 10603 N N . MET B 1 556 ? -40.625 -31.406 -5.914 1 96.5 556 MET B N 1
ATOM 10604 C CA . MET B 1 556 ? -41.219 -30.266 -5.258 1 96.5 556 MET B CA 1
ATOM 10605 C C . MET B 1 556 ? -40.469 -29.875 -3.998 1 96.5 556 MET B C 1
ATOM 10607 O O . MET B 1 556 ? -40.25 -28.703 -3.732 1 96.5 556 MET B O 1
ATOM 10611 N N . GLY B 1 557 ? -40.031 -30.875 -3.24 1 92.25 557 GLY B N 1
ATOM 10612 C CA . GLY B 1 557 ? -39.25 -30.609 -2.051 1 92.25 557 GLY B CA 1
ATOM 10613 C C . GLY B 1 557 ? -37.906 -29.953 -2.357 1 92.25 557 GLY B C 1
ATOM 10614 O O . GLY B 1 557 ? -37.531 -28.969 -1.725 1 92.25 557 GLY B O 1
ATOM 10615 N N . LEU B 1 558 ? -37.219 -30.484 -3.354 1 92.5 558 LEU B N 1
ATOM 10616 C CA . LEU B 1 558 ? -35.938 -29.922 -3.754 1 92.5 558 LEU B CA 1
ATOM 10617 C C . LEU B 1 558 ? -36.125 -28.547 -4.395 1 92.5 558 LEU B C 1
ATOM 10619 O O . LEU B 1 558 ? -35.312 -27.656 -4.211 1 92.5 558 LEU B O 1
ATOM 10623 N N . GLY B 1 559 ? -37.188 -28.438 -5.113 1 94.81 559 GLY B N 1
ATOM 10624 C CA . GLY B 1 559 ? -37.5 -27.141 -5.707 1 94.81 559 GLY B CA 1
ATOM 10625 C C . GLY B 1 559 ? -37.781 -26.062 -4.68 1 94.81 559 GLY B C 1
ATOM 10626 O O . GLY B 1 559 ? -37.438 -24.891 -4.887 1 94.81 559 GLY B O 1
ATOM 10627 N N . PHE B 1 560 ? -38.344 -26.406 -3.594 1 95.06 560 PHE B N 1
ATOM 10628 C CA . PHE B 1 560 ? -38.625 -25.453 -2.521 1 95.06 560 PHE B CA 1
ATOM 10629 C C . PHE B 1 560 ? -37.312 -24.984 -1.877 1 95.06 560 PHE B C 1
ATOM 10631 O O . PHE B 1 560 ? -37.156 -23.781 -1.594 1 95.06 560 PHE B O 1
ATOM 10638 N N . LEU B 1 561 ? -36.406 -25.891 -1.664 1 92.44 561 LEU B N 1
ATOM 10639 C CA . LEU B 1 561 ? -35.094 -25.531 -1.091 1 92.44 561 LEU B CA 1
ATOM 10640 C C . LEU B 1 561 ? -34.344 -24.609 -2.031 1 92.44 561 LEU B C 1
ATOM 10642 O O . LEU B 1 561 ? -33.688 -23.656 -1.582 1 92.44 561 LEU B O 1
ATOM 10646 N N . LEU B 1 562 ? -34.438 -24.906 -3.275 1 93.5 562 LEU B N 1
ATOM 10647 C CA . LEU B 1 562 ? -33.781 -24.047 -4.27 1 93.5 562 LEU B CA 1
ATOM 10648 C C . LEU B 1 562 ? -34.438 -22.672 -4.312 1 93.5 562 LEU B C 1
ATOM 10650 O O . LEU B 1 562 ? -33.75 -21.656 -4.453 1 93.5 562 LEU B O 1
ATOM 10654 N N . ALA B 1 563 ? -35.75 -22.625 -4.184 1 95.5 563 ALA B N 1
ATOM 10655 C CA . ALA B 1 563 ? -36.438 -21.344 -4.168 1 95.5 563 ALA B CA 1
ATOM 10656 C C . ALA B 1 563 ? -36.062 -20.516 -2.947 1 95.5 563 ALA B C 1
ATOM 10658 O O . ALA B 1 563 ? -35.938 -19.281 -3.035 1 95.5 563 ALA B O 1
ATOM 10659 N N . LEU B 1 564 ? -35.875 -21.188 -1.876 1 92.62 564 LEU B N 1
ATOM 10660 C CA . LEU B 1 564 ? -35.438 -20.484 -0.664 1 92.62 564 LEU B CA 1
ATOM 10661 C C . LEU B 1 564 ? -34.062 -19.875 -0.844 1 92.62 564 LEU B C 1
ATOM 10663 O O . LEU B 1 564 ? -33.812 -18.75 -0.415 1 92.62 564 LEU B O 1
ATOM 10667 N N . LEU B 1 565 ? -33.219 -20.578 -1.458 1 89.75 565 LEU B N 1
ATOM 10668 C CA . LEU B 1 565 ? -31.875 -20.078 -1.717 1 89.75 565 LEU B CA 1
ATOM 10669 C C . LEU B 1 565 ? -31.906 -18.859 -2.615 1 89.75 565 LEU B C 1
ATOM 10671 O O . LEU B 1 565 ? -31.297 -17.828 -2.293 1 89.75 565 LEU B O 1
ATOM 10675 N N . ILE B 1 566 ? -32.594 -18.969 -3.691 1 93.25 566 ILE B N 1
ATOM 10676 C CA . ILE B 1 566 ? -32.656 -17.875 -4.652 1 93.25 566 ILE B CA 1
ATOM 10677 C C . ILE B 1 566 ? -33.344 -16.672 -4.02 1 93.25 566 ILE B C 1
ATOM 10679 O O . ILE B 1 566 ? -32.969 -15.531 -4.258 1 93.25 566 ILE B O 1
ATOM 10683 N N . PHE B 1 567 ? -34.344 -16.938 -3.234 1 93.19 567 PHE B N 1
ATOM 10684 C CA . PHE B 1 567 ? -35.094 -15.867 -2.561 1 93.19 567 PHE B CA 1
ATOM 10685 C C . PHE B 1 567 ? -34.156 -15.078 -1.647 1 93.19 567 PHE B C 1
ATOM 10687 O O . PHE B 1 567 ? -34.125 -13.844 -1.698 1 93.19 567 PHE B O 1
ATOM 10694 N N . ILE B 1 568 ? -33.375 -15.727 -0.906 1 90.06 568 ILE B N 1
ATOM 10695 C CA . ILE B 1 568 ? -32.5 -15.078 0.051 1 90.06 568 ILE B CA 1
ATOM 10696 C C . ILE B 1 568 ? -31.375 -14.352 -0.694 1 90.06 568 ILE B C 1
ATOM 10698 O O . ILE B 1 568 ? -31.141 -13.164 -0.448 1 90.06 568 ILE B O 1
ATOM 10702 N N . ASP B 1 569 ? -30.75 -14.977 -1.587 1 90.56 569 ASP B N 1
ATOM 10703 C CA . ASP B 1 569 ? -29.609 -14.398 -2.305 1 90.56 569 ASP B CA 1
ATOM 10704 C C . ASP B 1 569 ? -30.047 -13.172 -3.115 1 90.56 569 ASP B C 1
ATOM 10706 O O . ASP B 1 569 ? -29.375 -12.141 -3.088 1 90.56 569 ASP B O 1
ATOM 10710 N N . GLN B 1 570 ? -31.125 -13.352 -3.781 1 91.88 570 GLN B N 1
ATOM 10711 C CA . GLN B 1 570 ? -31.594 -12.258 -4.621 1 91.88 570 GLN B CA 1
ATOM 10712 C C . GLN B 1 570 ? -31.953 -11.031 -3.785 1 91.88 570 GLN B C 1
ATOM 10714 O O . GLN B 1 570 ? -31.547 -9.914 -4.117 1 91.88 570 GLN B O 1
ATOM 10719 N N . ASN B 1 571 ? -32.594 -11.211 -2.713 1 90.94 571 ASN B N 1
ATOM 10720 C CA . ASN B 1 571 ? -33.031 -10.078 -1.897 1 90.94 571 ASN B CA 1
ATOM 10721 C C . ASN B 1 571 ? -31.875 -9.445 -1.146 1 90.94 571 ASN B C 1
ATOM 10723 O O . ASN B 1 571 ? -31.828 -8.227 -0.974 1 90.94 571 ASN B O 1
ATOM 10727 N N . ILE B 1 572 ? -31.016 -10.242 -0.771 1 88.44 572 ILE B N 1
ATOM 10728 C CA . ILE B 1 572 ? -29.859 -9.703 -0.062 1 88.44 572 ILE B CA 1
ATOM 10729 C C . ILE B 1 572 ? -29 -8.875 -1.018 1 88.44 572 ILE B C 1
ATOM 10731 O O . ILE B 1 572 ? -28.516 -7.797 -0.651 1 88.44 572 ILE B O 1
ATOM 10735 N N . VAL B 1 573 ? -28.828 -9.328 -2.176 1 91.62 573 VAL B N 1
ATOM 10736 C CA . VAL B 1 573 ? -28.016 -8.617 -3.154 1 91.62 573 VAL B CA 1
ATOM 10737 C C . VAL B 1 573 ? -28.688 -7.305 -3.537 1 91.62 573 VAL B C 1
ATOM 10739 O O . VAL B 1 573 ? -28.016 -6.27 -3.641 1 91.62 573 VAL B O 1
ATOM 10742 N N . VAL B 1 574 ? -29.969 -7.348 -3.709 1 91 574 VAL B N 1
ATOM 10743 C CA . VAL B 1 574 ? -30.688 -6.129 -4.039 1 91 574 VAL B CA 1
ATOM 10744 C C . VAL B 1 574 ? -30.609 -5.145 -2.877 1 91 574 VAL B C 1
ATOM 10746 O O . VAL B 1 574 ? -30.438 -3.939 -3.084 1 91 574 VAL B O 1
ATOM 10749 N N . SER B 1 575 ? -30.641 -5.652 -1.732 1 88.94 575 SER B N 1
ATOM 10750 C CA . SER B 1 575 ? -30.547 -4.801 -0.552 1 88.94 575 SER B CA 1
ATOM 10751 C C . SER B 1 575 ? -29.172 -4.164 -0.427 1 88.94 575 SER B C 1
ATOM 10753 O O . SER B 1 575 ? -29.047 -2.973 -0.144 1 88.94 575 SER B O 1
ATOM 10755 N N . LEU B 1 576 ? -28.188 -4.938 -0.646 1 87 576 LEU B N 1
ATOM 10756 C CA . LEU B 1 576 ? -26.828 -4.434 -0.53 1 87 576 LEU B CA 1
ATOM 10757 C C . LEU B 1 576 ? -26.516 -3.443 -1.646 1 87 576 LEU B C 1
ATOM 10759 O O . LEU B 1 576 ? -25.75 -2.5 -1.449 1 87 576 LEU B O 1
ATOM 10763 N N . THR B 1 577 ? -27.047 -3.664 -2.756 1 88.5 577 THR B N 1
ATOM 10764 C CA . THR B 1 577 ? -26.828 -2.771 -3.891 1 88.5 577 THR B CA 1
ATOM 10765 C C . THR B 1 577 ? -27.547 -1.439 -3.67 1 88.5 577 THR B C 1
ATOM 10767 O O . THR B 1 577 ? -27.047 -0.39 -4.09 1 88.5 577 THR B O 1
ATOM 10770 N N . ASN B 1 578 ? -28.625 -1.47 -2.963 1 86.06 578 ASN B N 1
ATOM 10771 C CA . ASN B 1 578 ? -29.406 -0.259 -2.717 1 86.06 578 ASN B CA 1
ATOM 10772 C C . ASN B 1 578 ? -29.109 0.324 -1.338 1 86.06 578 ASN B C 1
ATOM 10774 O O . ASN B 1 578 ? -29.953 1.006 -0.752 1 86.06 578 ASN B O 1
ATOM 10778 N N . ALA B 1 579 ? -27.984 0.07 -0.915 1 81.38 579 ALA B N 1
ATOM 10779 C CA . ALA B 1 579 ? -27.578 0.649 0.367 1 81.38 579 ALA B CA 1
ATOM 10780 C C . ALA B 1 579 ? -27.547 2.172 0.292 1 81.38 579 ALA B C 1
ATOM 10782 O O . ALA B 1 579 ? -27.156 2.74 -0.733 1 81.38 579 ALA B O 1
ATOM 10783 N N . PRO B 1 580 ? -27.922 2.846 1.27 1 77.44 580 PRO B N 1
ATOM 10784 C CA . PRO B 1 580 ? -27.969 4.309 1.247 1 77.44 580 PRO B CA 1
ATOM 10785 C C . PRO B 1 580 ? -26.594 4.938 1.028 1 77.44 580 PRO B C 1
ATOM 10787 O O . PRO B 1 580 ? -26.5 6.07 0.548 1 77.44 580 PRO B O 1
ATOM 10790 N N . GLU B 1 581 ? -25.625 4.203 1.344 1 76.12 581 GLU B N 1
ATOM 10791 C CA . GLU B 1 581 ? -24.281 4.73 1.128 1 76.12 581 GLU B CA 1
ATOM 10792 C C . GLU B 1 581 ? -24.016 4.977 -0.354 1 76.12 581 GLU B C 1
ATOM 10794 O O . GLU B 1 581 ? -23.188 5.824 -0.711 1 76.12 581 GLU B O 1
ATOM 10799 N N . ASN B 1 582 ? -24.703 4.211 -1.217 1 79.5 582 ASN B N 1
ATOM 10800 C CA . ASN B 1 582 ? -24.5 4.355 -2.656 1 79.5 582 ASN B CA 1
ATOM 10801 C C . ASN B 1 582 ? -25.359 5.48 -3.23 1 79.5 582 ASN B C 1
ATOM 10803 O O . ASN B 1 582 ? -25.141 5.93 -4.352 1 79.5 582 ASN B O 1
ATOM 10807 N N . ARG B 1 583 ? -26.281 6.07 -2.434 1 76.75 583 ARG B N 1
ATOM 10808 C CA . ARG B 1 583 ? -27.094 7.23 -2.783 1 76.75 583 ARG B CA 1
ATOM 10809 C C . ARG B 1 583 ? -27.781 7.031 -4.129 1 76.75 583 ARG B C 1
ATOM 10811 O O . ARG B 1 583 ? -27.703 7.898 -5.004 1 76.75 583 ARG B O 1
ATOM 10818 N N . LEU B 1 584 ? -28.469 5.898 -4.246 1 82.81 584 LEU B N 1
ATOM 10819 C CA . LEU B 1 584 ? -29.25 5.66 -5.457 1 82.81 584 LEU B CA 1
ATOM 10820 C C . LEU B 1 584 ? -30.547 6.453 -5.434 1 82.81 584 LEU B C 1
ATOM 10822 O O . LEU B 1 584 ? -31.156 6.617 -4.375 1 82.81 584 LEU B O 1
ATOM 10826 N N . LEU B 1 585 ? -30.906 7.066 -6.547 1 77.38 585 LEU B N 1
ATOM 10827 C CA . LEU B 1 585 ? -32.031 8.008 -6.586 1 77.38 585 LEU B CA 1
ATOM 10828 C C . LEU B 1 585 ? -33.281 7.344 -7.148 1 77.38 585 LEU B C 1
ATOM 10830 O O . LEU B 1 585 ? -34.406 7.789 -6.879 1 77.38 585 LEU B O 1
ATOM 10834 N N . LYS B 1 586 ? -33.25 6.254 -7.863 1 82.12 586 LYS B N 1
ATOM 10835 C CA . LYS B 1 586 ? -34.406 5.766 -8.625 1 82.12 586 LYS B CA 1
ATOM 10836 C C . LYS B 1 586 ? -35.156 4.703 -7.836 1 82.12 586 LYS B C 1
ATOM 10838 O O . LYS B 1 586 ? -36.188 4.223 -8.289 1 82.12 586 LYS B O 1
ATOM 10843 N N . GLY B 1 587 ? -34.844 4.305 -6.711 1 79.06 587 GLY B N 1
ATOM 10844 C CA . GLY B 1 587 ? -35.625 3.441 -5.84 1 79.06 587 GLY B CA 1
ATOM 10845 C C . GLY B 1 587 ? -35.375 1.966 -6.105 1 79.06 587 GLY B C 1
ATOM 10846 O O . GLY B 1 587 ? -34.656 1.601 -7.035 1 79.06 587 GLY B O 1
ATOM 10847 N N . THR B 1 588 ? -36.219 1.077 -5.348 1 83.31 588 THR B N 1
ATOM 10848 C CA . THR B 1 588 ? -36.031 -0.366 -5.414 1 83.31 588 THR B CA 1
ATOM 10849 C C . THR B 1 588 ? -37.281 -1.068 -5.902 1 83.31 588 THR B C 1
ATOM 10851 O O . THR B 1 588 ? -38.375 -0.475 -5.914 1 83.31 588 THR B O 1
ATOM 10854 N N . ALA B 1 589 ? -37.219 -2.268 -6.547 1 90.12 589 ALA B N 1
ATOM 10855 C CA . ALA B 1 589 ? -38.281 -3.146 -6.992 1 90.12 589 ALA B CA 1
ATOM 10856 C C . ALA B 1 589 ? -38.031 -4.586 -6.562 1 90.12 589 ALA B C 1
ATOM 10858 O O . ALA B 1 589 ? -37.719 -5.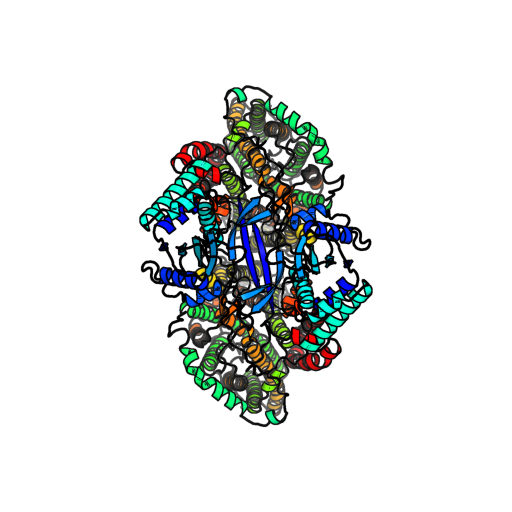445 -7.391 1 90.12 589 ALA B O 1
ATOM 10859 N N . TYR B 1 590 ? -38.375 -4.906 -5.312 1 90.12 590 TYR B N 1
ATOM 10860 C CA . TYR B 1 590 ? -38.094 -6.223 -4.758 1 90.12 590 TYR B CA 1
ATOM 10861 C C . TYR B 1 590 ? -39.031 -7.27 -5.312 1 90.12 590 TYR B C 1
ATOM 10863 O O . TYR B 1 590 ? -38.625 -8.352 -5.734 1 90.12 590 TYR B O 1
ATOM 10871 N N . HIS B 1 591 ? -40.312 -6.996 -5.367 1 91.44 591 HIS B N 1
ATOM 10872 C CA . HIS B 1 591 ? -41.312 -7.969 -5.746 1 91.44 591 HIS B CA 1
ATOM 10873 C C . HIS B 1 591 ? -41.281 -8.281 -7.238 1 91.44 591 HIS B C 1
ATOM 10875 O O . HIS B 1 591 ? -41.281 -9.453 -7.629 1 91.44 591 HIS B O 1
ATOM 10881 N N . TRP B 1 592 ? -41.125 -7.328 -7.98 1 93.5 592 TRP B N 1
ATOM 10882 C CA . TRP B 1 592 ? -41.094 -7.535 -9.422 1 93.5 592 TRP B CA 1
ATOM 10883 C C . TRP B 1 592 ? -39.812 -8.273 -9.812 1 93.5 592 TRP B C 1
ATOM 10885 O O . TRP B 1 592 ? -39.844 -9.172 -10.664 1 93.5 592 TRP B O 1
ATOM 10895 N N . ASP B 1 593 ? -38.719 -7.863 -9.258 1 93.88 593 ASP B N 1
ATOM 10896 C CA . ASP B 1 593 ? -37.469 -8.523 -9.578 1 93.88 593 ASP B CA 1
ATOM 10897 C C . ASP B 1 593 ? -37.5 -10 -9.195 1 93.88 593 ASP B C 1
ATOM 10899 O O . ASP B 1 593 ? -36.906 -10.836 -9.883 1 93.88 593 ASP B O 1
ATOM 10903 N N . LEU B 1 594 ? -38.125 -10.32 -8.094 1 94.62 594 LEU B N 1
ATOM 10904 C CA . LEU B 1 594 ? -38.281 -11.719 -7.691 1 94.62 594 LEU B CA 1
ATOM 10905 C C . LEU B 1 594 ? -39.125 -12.484 -8.695 1 94.62 594 LEU B C 1
ATOM 10907 O O . LEU B 1 594 ? -38.781 -13.602 -9.078 1 94.62 594 LEU B O 1
ATOM 10911 N N . MET B 1 595 ? -40.219 -11.938 -9.125 1 95.06 595 MET B N 1
ATOM 10912 C CA . MET B 1 595 ? -41.094 -12.57 -10.117 1 95.06 595 MET B CA 1
ATOM 10913 C C . MET B 1 595 ? -40.344 -12.742 -11.445 1 95.06 595 MET B C 1
ATOM 10915 O O . MET B 1 595 ? -40.438 -13.797 -12.07 1 95.06 595 MET B O 1
ATOM 10919 N N . LEU B 1 596 ? -39.656 -11.734 -11.82 1 95.06 596 LEU B N 1
ATOM 10920 C CA . LEU B 1 596 ? -38.906 -11.797 -13.07 1 95.06 596 LEU B CA 1
ATOM 10921 C C . LEU B 1 596 ? -37.844 -12.898 -13.023 1 95.06 596 LEU B C 1
ATOM 10923 O O . LEU B 1 596 ? -37.656 -13.609 -14.008 1 95.06 596 LEU B O 1
ATOM 10927 N N . SER B 1 597 ? -37.125 -12.992 -11.891 1 95.38 597 SER B N 1
ATOM 10928 C CA . SER B 1 597 ? -36.156 -14.07 -11.742 1 95.38 597 SER B CA 1
ATOM 10929 C C . SER B 1 597 ? -36.812 -15.438 -11.859 1 95.38 597 SER B C 1
ATOM 10931 O O . SER B 1 597 ? -36.25 -16.359 -12.438 1 95.38 597 SER B O 1
ATOM 10933 N N . GLY B 1 598 ? -38.062 -15.586 -11.328 1 96.12 598 GLY B N 1
ATOM 10934 C CA . GLY B 1 598 ? -38.781 -16.812 -11.5 1 96.12 598 GLY B CA 1
ATOM 10935 C C . GLY B 1 598 ? -39.188 -17.094 -12.945 1 96.12 598 GLY B C 1
ATOM 10936 O O . GLY B 1 598 ? -39.094 -18.234 -13.414 1 96.12 598 GLY B O 1
ATOM 10937 N N . LEU B 1 599 ? -39.5 -16.078 -13.656 1 96.38 599 LEU B N 1
ATOM 10938 C CA . LEU B 1 599 ? -39.875 -16.219 -15.055 1 96.38 599 LEU B CA 1
ATOM 10939 C C . LEU B 1 599 ? -38.688 -16.609 -15.922 1 96.38 599 LEU B C 1
ATOM 10941 O O . LEU B 1 599 ? -38.812 -17.438 -16.828 1 96.38 599 LEU B O 1
ATOM 10945 N N . ILE B 1 600 ? -37.594 -15.992 -15.688 1 96.56 600 ILE B N 1
ATOM 10946 C CA . ILE B 1 600 ? -36.375 -16.297 -16.453 1 96.56 600 ILE B CA 1
ATOM 10947 C C . ILE B 1 600 ? -35.969 -17.75 -16.203 1 96.56 600 ILE B C 1
ATOM 10949 O O . ILE B 1 600 ? -35.594 -18.453 -17.141 1 96.56 600 ILE B O 1
ATOM 10953 N N . ASN B 1 601 ? -36.094 -18.219 -14.969 1 97.19 601 ASN B N 1
ATOM 10954 C CA . ASN B 1 601 ? -35.688 -19.578 -14.625 1 97.19 601 ASN B CA 1
ATOM 10955 C C . ASN B 1 601 ? -36.656 -20.625 -15.188 1 97.19 601 ASN B C 1
ATOM 10957 O O . ASN B 1 601 ? -36.312 -21.812 -15.242 1 97.19 601 ASN B O 1
ATOM 10961 N N . ILE B 1 602 ? -37.875 -20.266 -15.625 1 96.75 602 ILE B N 1
ATOM 10962 C CA . ILE B 1 602 ? -38.75 -21.188 -16.344 1 96.75 602 ILE B CA 1
ATOM 10963 C C . ILE B 1 602 ? -38.125 -21.562 -17.672 1 96.75 602 ILE B C 1
ATOM 10965 O O . ILE B 1 602 ? -38.062 -22.75 -18.016 1 96.75 602 ILE B O 1
ATOM 10969 N N . LEU B 1 603 ? -37.656 -20.531 -18.312 1 94.38 603 LEU B N 1
ATOM 10970 C CA . LEU B 1 603 ? -37.031 -20.734 -19.609 1 94.38 603 LEU B CA 1
ATOM 10971 C C . LEU B 1 603 ? -35.75 -21.562 -19.469 1 94.38 603 LEU B C 1
ATOM 10973 O O . LEU B 1 603 ? -35.5 -22.469 -20.25 1 94.38 603 LEU B O 1
ATOM 10977 N N . MET B 1 604 ? -34.969 -21.25 -18.438 1 95.31 604 MET B N 1
ATOM 10978 C CA . MET B 1 604 ? -33.719 -21.969 -18.219 1 95.31 604 MET B CA 1
ATOM 10979 C C . MET B 1 604 ? -34 -23.438 -17.859 1 95.31 604 MET B C 1
ATOM 10981 O O . MET B 1 604 ? -33.281 -24.328 -18.297 1 95.31 604 MET B O 1
ATOM 10985 N N . SER B 1 605 ? -35.031 -23.719 -17.109 1 95.5 605 SER B N 1
ATOM 10986 C CA . SER B 1 605 ? -35.344 -25.062 -16.672 1 95.5 605 SER B CA 1
ATOM 10987 C C . SER B 1 605 ? -35.844 -25.906 -17.828 1 95.5 605 SER B C 1
ATOM 10989 O O . SER B 1 605 ? -35.438 -27.062 -18.016 1 95.5 605 SER B O 1
ATOM 10991 N N . VAL B 1 606 ? -36.656 -25.375 -18.672 1 94.25 606 VAL B N 1
ATOM 10992 C CA . VAL B 1 606 ? -37.281 -26.125 -19.75 1 94.25 606 VAL B CA 1
ATOM 10993 C C . VAL B 1 606 ? -36.25 -26.406 -20.844 1 94.25 606 VAL B C 1
ATOM 10995 O O . VAL B 1 606 ? -36.25 -27.484 -21.453 1 94.25 606 VAL B O 1
ATOM 10998 N N . LEU B 1 607 ? -35.219 -25.578 -21 1 93.5 607 LEU B N 1
ATOM 10999 C CA . LEU B 1 607 ? -34.219 -25.734 -22.047 1 93.5 607 LEU B CA 1
ATOM 11000 C C . LEU B 1 607 ? -32.969 -26.406 -21.516 1 93.5 607 LEU B C 1
ATOM 11002 O O . LEU B 1 607 ? -32 -26.641 -22.266 1 93.5 607 LEU B O 1
ATOM 11006 N N . GLY B 1 608 ? -32.938 -26.719 -20.297 1 91.31 608 GLY B N 1
ATOM 11007 C CA . GLY B 1 608 ? -31.797 -27.406 -19.703 1 91.31 608 GLY B CA 1
ATOM 11008 C C . GLY B 1 608 ? -30.594 -26.516 -19.5 1 91.31 608 GLY B C 1
ATOM 11009 O O . GLY B 1 608 ? -29.453 -26.953 -19.688 1 91.31 608 GLY B O 1
ATOM 11010 N N . LEU B 1 609 ? -30.797 -25.25 -19.297 1 93.69 609 LEU B N 1
ATOM 11011 C CA . LEU B 1 609 ? -29.75 -24.281 -19.031 1 93.69 609 LEU B CA 1
ATOM 11012 C C . LEU B 1 609 ? -29.594 -24.047 -17.531 1 93.69 609 LEU B C 1
ATOM 11014 O O . LEU B 1 609 ? -30.484 -24.391 -16.75 1 93.69 609 LEU B O 1
ATOM 11018 N N . PRO B 1 610 ? -28.422 -23.641 -17.094 1 93.56 610 PRO B N 1
ATOM 11019 C CA . PRO B 1 610 ? -28.234 -23.406 -15.664 1 93.56 610 PRO B CA 1
ATOM 11020 C C . PRO B 1 610 ? -29.078 -22.234 -15.141 1 93.56 610 PRO B C 1
ATOM 11022 O O . PRO B 1 610 ? -29.328 -21.281 -15.875 1 93.56 610 PRO B O 1
ATOM 11025 N N . TRP B 1 611 ? -29.516 -22.328 -13.938 1 95.81 611 TRP B N 1
ATOM 11026 C CA . TRP B 1 611 ? -30.328 -21.297 -13.297 1 95.81 611 TRP B CA 1
ATOM 11027 C C . TRP B 1 611 ? -29.5 -20.062 -12.984 1 95.81 611 TRP B C 1
ATOM 11029 O O . TRP B 1 611 ? -28.266 -20.125 -12.945 1 95.81 611 TRP B O 1
ATOM 11039 N N . MET B 1 612 ? -30.141 -18.922 -12.828 1 94.88 612 MET B N 1
ATOM 11040 C CA . MET B 1 612 ? -29.438 -17.688 -12.523 1 94.88 612 MET B CA 1
ATOM 11041 C C . MET B 1 612 ? -30.25 -16.812 -11.562 1 94.88 612 MET B C 1
ATOM 11043 O O . MET B 1 612 ? -31.469 -16.938 -11.492 1 94.88 612 MET B O 1
ATOM 11047 N N . HIS B 1 613 ? -29.672 -16.094 -10.789 1 93.75 613 HIS B N 1
ATOM 11048 C CA . HIS B 1 613 ? -30.25 -15.086 -9.906 1 93.75 613 HIS B CA 1
ATOM 11049 C C . HIS B 1 613 ? -29.266 -13.953 -9.648 1 93.75 613 HIS B C 1
ATOM 11051 O O . HIS B 1 613 ? -28.125 -13.992 -10.125 1 93.75 613 HIS B O 1
ATOM 11057 N N . ALA B 1 614 ? -29.672 -12.93 -8.992 1 93.06 614 ALA B N 1
ATOM 11058 C CA . ALA B 1 614 ? -28.781 -11.812 -8.672 1 93.06 614 ALA B CA 1
ATOM 11059 C C . ALA B 1 614 ? -27.609 -12.266 -7.812 1 93.06 614 ALA B C 1
ATOM 11061 O O . ALA B 1 614 ? -27.781 -13 -6.84 1 93.06 614 ALA B O 1
ATOM 11062 N N . ALA B 1 615 ? -26.453 -11.867 -8.289 1 90.12 615 ALA B N 1
ATOM 11063 C CA . ALA B 1 615 ? -25.266 -12.438 -7.656 1 90.12 615 ALA B CA 1
ATOM 11064 C C . ALA B 1 615 ? -24.469 -11.367 -6.914 1 90.12 615 ALA B C 1
ATOM 11066 O O . ALA B 1 615 ? -24.375 -10.227 -7.375 1 90.12 615 ALA B O 1
ATOM 11067 N N . PHE B 1 616 ? -24.031 -11.727 -5.703 1 87.56 616 PHE B N 1
ATOM 11068 C CA . PHE B 1 616 ? -22.984 -11.031 -4.973 1 87.56 616 PHE B CA 1
ATOM 11069 C C . PHE B 1 616 ? -21.609 -11.633 -5.277 1 87.56 616 PHE B C 1
ATOM 11071 O O . PHE B 1 616 ? -21.469 -12.852 -5.355 1 87.56 616 PHE B O 1
ATOM 11078 N N . PRO B 1 617 ? -20.625 -10.875 -5.535 1 88.94 617 PRO B N 1
ATOM 11079 C CA . PRO B 1 617 ? -20.438 -9.43 -5.379 1 88.94 617 PRO B CA 1
ATOM 11080 C C . PRO B 1 617 ? -20.438 -8.688 -6.715 1 88.94 617 PRO B C 1
ATOM 11082 O O . PRO B 1 617 ? -20.047 -7.523 -6.777 1 88.94 617 PRO B O 1
ATOM 11085 N N . HIS B 1 618 ? -20.891 -9.344 -7.727 1 90.88 618 HIS B N 1
ATOM 11086 C CA . HIS B 1 618 ? -20.844 -8.75 -9.062 1 90.88 618 HIS B CA 1
ATOM 11087 C C . HIS B 1 618 ? -21.734 -7.52 -9.148 1 90.88 618 HIS B C 1
ATOM 11089 O O . HIS B 1 618 ? -21.375 -6.527 -9.789 1 90.88 618 HIS B O 1
ATOM 11095 N N . SER B 1 619 ? -22.828 -7.527 -8.461 1 92.62 619 SER B N 1
ATOM 11096 C CA . SER B 1 619 ? -23.766 -6.402 -8.492 1 92.62 619 SER B CA 1
ATOM 11097 C C . SER B 1 619 ? -23.203 -5.199 -7.742 1 92.62 619 SER B C 1
ATOM 11099 O O . SER B 1 619 ? -23.281 -4.066 -8.219 1 92.62 619 SER B O 1
ATOM 11101 N N . THR B 1 620 ? -22.625 -5.496 -6.59 1 90.12 620 THR B N 1
ATOM 11102 C CA . THR B 1 620 ? -22.062 -4.398 -5.816 1 90.12 620 THR B CA 1
ATOM 11103 C C . THR B 1 620 ? -20.828 -3.822 -6.516 1 90.12 620 THR B C 1
ATOM 11105 O O . THR B 1 620 ? -20.578 -2.617 -6.449 1 90.12 620 THR B O 1
ATOM 11108 N N . LEU B 1 621 ? -20.109 -4.691 -7.168 1 90.38 621 LEU B N 1
ATOM 11109 C CA . LEU B 1 621 ? -18.953 -4.223 -7.93 1 90.38 621 LEU B CA 1
ATOM 11110 C C . LEU B 1 621 ? -19.391 -3.355 -9.102 1 90.38 621 LEU B C 1
ATOM 11112 O O . LEU B 1 621 ? -18.703 -2.396 -9.461 1 90.38 621 LEU B O 1
ATOM 11116 N N . HIS B 1 622 ? -20.516 -3.705 -9.648 1 91.5 622 HIS B N 1
ATOM 11117 C CA . HIS B 1 622 ? -21.094 -2.906 -10.727 1 91.5 622 HIS B CA 1
ATOM 11118 C C . HIS B 1 622 ? -21.422 -1.497 -10.25 1 91.5 622 HIS B C 1
ATOM 11120 O O . HIS B 1 622 ? -21.094 -0.516 -10.922 1 91.5 622 HIS B O 1
ATOM 11126 N N . VAL B 1 623 ? -21.969 -1.383 -9.086 1 90.69 623 VAL B N 1
ATOM 11127 C CA . VAL B 1 623 ? -22.328 -0.09 -8.516 1 90.69 623 VAL B CA 1
ATOM 11128 C C . VAL B 1 623 ? -21.062 0.717 -8.219 1 90.69 623 VAL B C 1
ATOM 11130 O O . VAL B 1 623 ? -21 1.918 -8.5 1 90.69 623 VAL B O 1
ATOM 11133 N N . ARG B 1 624 ? -20.125 0.051 -7.758 1 86.88 624 ARG B N 1
ATOM 11134 C CA . ARG B 1 624 ? -18.891 0.736 -7.402 1 86.88 624 ARG B CA 1
ATOM 11135 C C . ARG B 1 624 ? -18.188 1.273 -8.641 1 86.88 624 ARG B C 1
ATOM 11137 O O . ARG B 1 624 ? -17.547 2.334 -8.594 1 86.88 624 ARG B O 1
ATOM 11144 N N . GLN B 1 625 ? -18.266 0.535 -9.695 1 88.38 625 GLN B N 1
ATOM 11145 C CA . GLN B 1 625 ? -17.625 0.952 -10.938 1 88.38 625 GLN B CA 1
ATOM 11146 C C . GLN B 1 625 ? -18.312 2.184 -11.523 1 88.38 625 GLN B C 1
ATOM 11148 O O . GLN B 1 625 ? -17.672 2.996 -12.195 1 88.38 625 GLN B O 1
ATOM 11153 N N . LEU B 1 626 ? -19.531 2.375 -11.203 1 89.25 626 LEU B N 1
ATOM 11154 C CA . LEU B 1 626 ? -20.297 3.492 -11.75 1 89.25 626 LEU B CA 1
ATOM 11155 C C . LEU B 1 626 ? -20.328 4.664 -10.773 1 89.25 626 LEU B C 1
ATOM 11157 O O . LEU B 1 626 ? -20.906 5.711 -11.078 1 89.25 626 LEU B O 1
ATOM 11161 N N . ALA B 1 627 ? -19.656 4.496 -9.633 1 85.62 627 ALA B N 1
ATOM 11162 C CA . ALA B 1 627 ? -19.688 5.531 -8.602 1 85.62 627 ALA B CA 1
ATOM 11163 C C . ALA B 1 627 ? -18.641 6.602 -8.875 1 85.62 627 ALA B C 1
ATOM 11165 O O . ALA B 1 627 ? -17.547 6.301 -9.383 1 85.62 627 ALA B O 1
ATOM 11166 N N . PHE B 1 628 ? -19.031 7.77 -8.664 1 77.31 628 PHE B N 1
ATOM 11167 C CA . PHE B 1 628 ? -18.109 8.898 -8.719 1 77.31 628 PHE B CA 1
ATOM 11168 C C . PHE B 1 628 ? -17.562 9.219 -7.332 1 77.31 628 PHE B C 1
ATOM 11170 O O . PHE B 1 628 ? -18.328 9.43 -6.391 1 77.31 628 PHE B O 1
ATOM 11177 N N . VAL B 1 629 ? -16.25 8.945 -7.16 1 70.25 629 VAL B N 1
ATOM 11178 C CA . VAL B 1 629 ? -15.664 9.133 -5.836 1 70.25 629 VAL B CA 1
ATOM 11179 C C . VAL B 1 629 ? -14.82 10.406 -5.816 1 70.25 629 VAL B C 1
ATOM 11181 O O . VAL B 1 629 ? -14.047 10.664 -6.746 1 70.25 629 VAL B O 1
ATOM 11184 N N . GLU B 1 630 ? -15.258 11.352 -5 1 61.44 630 GLU B N 1
ATOM 11185 C CA . GLU B 1 630 ? -14.422 12.531 -4.777 1 61.44 630 GLU B CA 1
ATOM 11186 C C . GLU B 1 630 ? -13.312 12.234 -3.773 1 61.44 630 GLU B C 1
ATOM 11188 O O . GLU B 1 630 ? -13.539 11.555 -2.77 1 61.44 630 GLU B O 1
ATOM 11193 N N . GLN B 1 631 ? -12.109 12.273 -4.242 1 56.06 631 GLN B N 1
ATOM 11194 C CA . GLN B 1 631 ? -10.922 11.945 -3.459 1 56.06 631 GLN B CA 1
ATOM 11195 C C . GLN B 1 631 ? -10.727 12.93 -2.309 1 56.06 631 GLN B C 1
ATOM 11197 O O . GLN B 1 631 ? -10.039 13.938 -2.459 1 56.06 631 GLN B O 1
ATOM 11202 N N . LEU B 1 632 ? -11.828 13.219 -1.51 1 50.84 632 LEU B N 1
ATOM 11203 C CA . LEU B 1 632 ? -11.492 13.961 -0.298 1 50.84 632 LEU B CA 1
ATOM 11204 C C . LEU B 1 632 ? -10.703 13.086 0.671 1 50.84 632 LEU B C 1
ATOM 11206 O O . LEU B 1 632 ? -10.297 11.977 0.321 1 50.84 632 LEU B O 1
ATOM 11210 N N . THR B 1 633 ? -10.531 13.406 1.835 1 49.25 633 THR B N 1
ATOM 11211 C CA . THR B 1 633 ? -9.883 12.617 2.885 1 49.25 633 THR B CA 1
ATOM 11212 C C . THR B 1 633 ? -10.492 11.219 2.959 1 49.25 633 THR B C 1
ATOM 11214 O O . THR B 1 633 ? -9.766 10.234 3.133 1 49.25 633 THR B O 1
ATOM 11217 N N . ARG B 1 634 ? -11.766 11.195 2.926 1 50.66 634 ARG B N 1
ATOM 11218 C CA . ARG B 1 634 ? -12.477 9.93 2.826 1 50.66 634 ARG B CA 1
ATOM 11219 C C . ARG B 1 634 ? -13.281 9.852 1.531 1 50.66 634 ARG B C 1
ATOM 11221 O O . ARG B 1 634 ? -13.977 10.797 1.172 1 50.66 634 ARG B O 1
ATOM 11228 N N . PRO B 1 635 ? -12.977 8.781 0.766 1 56.94 635 PRO B N 1
ATOM 11229 C CA . PRO B 1 635 ? -13.719 8.648 -0.49 1 56.94 635 PRO B CA 1
ATOM 11230 C C . PRO B 1 635 ? -15.234 8.688 -0.29 1 56.94 635 PRO B C 1
ATOM 11232 O O . PRO B 1 635 ? -15.781 7.871 0.453 1 56.94 635 PRO B O 1
ATOM 11235 N N . LEU B 1 636 ? -15.781 9.82 -0.452 1 60.72 636 LEU B N 1
ATOM 11236 C CA . LEU B 1 636 ? -17.234 9.906 -0.4 1 60.72 636 LEU B CA 1
ATOM 11237 C C . LEU B 1 636 ? -17.844 9.797 -1.798 1 60.72 636 LEU B C 1
ATOM 11239 O O . LEU B 1 636 ? -17.391 10.477 -2.725 1 60.72 636 LEU B O 1
ATOM 11243 N N . THR B 1 637 ? -18.672 8.719 -1.978 1 66.56 637 THR B N 1
ATOM 11244 C CA . THR B 1 637 ? -19.391 8.562 -3.236 1 66.56 637 THR B CA 1
ATOM 11245 C C . THR B 1 637 ? -20.359 9.727 -3.455 1 66.56 637 THR B C 1
ATOM 11247 O O . THR B 1 637 ? -21.234 9.977 -2.627 1 66.56 637 THR B O 1
ATOM 11250 N N . THR B 1 638 ? -20.094 10.641 -4.32 1 67.38 638 THR B N 1
ATOM 11251 C CA . THR B 1 638 ? -20.953 11.781 -4.613 1 67.38 638 THR B CA 1
ATOM 11252 C C . THR B 1 638 ? -22.219 11.336 -5.355 1 67.38 638 THR B C 1
ATOM 11254 O O . THR B 1 638 ? -23.281 11.938 -5.203 1 67.38 638 THR B O 1
ATOM 11257 N N . GLY B 1 639 ? -22.094 10.258 -6.129 1 74.94 639 GLY B N 1
ATOM 11258 C CA . GLY B 1 639 ? -23.266 9.773 -6.852 1 74.94 639 GLY B CA 1
ATOM 11259 C C . GLY B 1 639 ? -22.938 8.641 -7.809 1 74.94 639 GLY B C 1
ATOM 11260 O O . GLY B 1 639 ? -21.766 8.398 -8.133 1 74.94 639 GLY B O 1
ATOM 11261 N N . VAL B 1 640 ? -24.047 7.871 -8.102 1 82.62 640 VAL B N 1
ATOM 11262 C CA . VAL B 1 640 ? -23.922 6.746 -9.023 1 82.62 640 VAL B CA 1
ATOM 11263 C C . VAL B 1 640 ? -24.828 6.961 -10.234 1 82.62 640 VAL B C 1
ATOM 11265 O O . VAL B 1 640 ? -25.953 7.418 -10.102 1 82.62 640 VAL B O 1
ATOM 11268 N N . LYS B 1 641 ? -24.234 6.895 -11.367 1 81.94 641 LYS B N 1
ATOM 11269 C CA . LYS B 1 641 ? -25.062 6.945 -12.562 1 81.94 641 LYS B CA 1
ATOM 11270 C C . LYS B 1 641 ? -25.75 5.605 -12.812 1 81.94 641 LYS B C 1
ATOM 11272 O O . LYS B 1 641 ? -25.094 4.609 -13.117 1 81.94 641 LYS B O 1
ATOM 11277 N N . GLU B 1 642 ? -26.969 5.555 -12.562 1 87.56 642 GLU B N 1
ATOM 11278 C CA . GLU B 1 642 ? -27.734 4.328 -12.742 1 87.56 642 GLU B CA 1
ATOM 11279 C C . GLU B 1 642 ? -28.094 4.109 -14.203 1 87.56 642 GLU B C 1
ATOM 11281 O O . GLU B 1 642 ? -28.891 4.867 -14.773 1 87.56 642 GLU B O 1
ATOM 11286 N N . THR B 1 643 ? -27.469 3.211 -14.906 1 89.56 643 THR B N 1
ATOM 11287 C CA . THR B 1 643 ? -27.719 2.936 -16.312 1 89.56 643 THR B CA 1
ATOM 11288 C C . THR B 1 643 ? -27.906 1.438 -16.547 1 89.56 643 THR B C 1
ATOM 11290 O O . THR B 1 643 ? -27.312 0.618 -15.844 1 89.56 643 THR B O 1
ATOM 11293 N N . ARG B 1 644 ? -28.734 1.055 -17.516 1 92.94 644 ARG B N 1
ATOM 11294 C CA . ARG B 1 644 ? -28.938 -0.324 -17.953 1 92.94 644 ARG B CA 1
ATOM 11295 C C . ARG B 1 644 ? -28.078 -0.667 -19.156 1 92.94 644 ARG B C 1
ATOM 11297 O O . ARG B 1 644 ? -27.922 -1.84 -19.5 1 92.94 644 ARG B O 1
ATOM 11304 N N . LEU B 1 645 ? -27.484 0.258 -19.672 1 92.19 645 LEU B N 1
ATOM 11305 C CA . LEU B 1 645 ? -26.75 0.068 -20.922 1 92.19 645 LEU B CA 1
ATOM 11306 C C . LEU B 1 645 ? -25.484 -0.756 -20.688 1 92.19 645 LEU B C 1
ATOM 11308 O O . LEU B 1 645 ? -25.094 -1.552 -21.547 1 92.19 645 LEU B O 1
ATOM 11312 N N . THR B 1 646 ? -24.875 -0.587 -19.562 1 93.94 646 THR B N 1
ATOM 11313 C CA . THR B 1 646 ? -23.641 -1.32 -19.297 1 93.94 646 THR B CA 1
ATOM 11314 C C . THR B 1 646 ? -23.922 -2.812 -19.141 1 93.94 646 THR B C 1
ATOM 11316 O O . THR B 1 646 ? -23.234 -3.645 -19.719 1 93.94 646 THR B O 1
ATOM 11319 N N . SER B 1 647 ? -24.984 -3.168 -18.391 1 94.5 647 SER B N 1
ATOM 11320 C CA . SER B 1 647 ? -25.344 -4.57 -18.203 1 94.5 647 SER B CA 1
ATOM 11321 C C . SER B 1 647 ? -25.859 -5.184 -19.5 1 94.5 647 SER B C 1
ATOM 11323 O O . SER B 1 647 ? -25.547 -6.336 -19.812 1 94.5 647 SER B O 1
ATOM 11325 N N . LEU B 1 648 ? -26.656 -4.434 -20.297 1 95.69 648 LEU B N 1
ATOM 11326 C CA . LEU B 1 648 ? -27.172 -4.922 -21.578 1 95.69 648 LEU B CA 1
ATOM 11327 C C . LEU B 1 648 ? -26.047 -5.18 -22.562 1 95.69 648 LEU B C 1
ATOM 11329 O O . LEU B 1 648 ? -26 -6.242 -23.188 1 95.69 648 LEU B O 1
ATOM 11333 N N . ALA B 1 649 ? -25.172 -4.25 -22.672 1 95.38 649 ALA B N 1
ATOM 11334 C CA . ALA B 1 649 ? -24.047 -4.414 -23.594 1 95.38 649 ALA B CA 1
ATOM 11335 C C . ALA B 1 649 ? -23.172 -5.598 -23.172 1 95.38 649 ALA B C 1
ATOM 11337 O O . ALA B 1 649 ? -22.75 -6.391 -24.016 1 95.38 649 ALA B O 1
ATOM 11338 N N . ALA B 1 650 ? -22.906 -5.723 -21.906 1 96.19 650 ALA B N 1
ATOM 11339 C CA . ALA B 1 650 ? -22.078 -6.816 -21.422 1 96.19 650 ALA B CA 1
ATOM 11340 C C . ALA B 1 650 ? -22.703 -8.172 -21.734 1 96.19 650 ALA B C 1
ATOM 11342 O O . ALA B 1 650 ? -22.016 -9.086 -22.188 1 96.19 650 ALA B O 1
ATOM 11343 N N . ASN B 1 651 ? -24.016 -8.344 -21.562 1 96.69 651 ASN B N 1
ATOM 11344 C CA . ASN B 1 651 ? -24.672 -9.617 -21.812 1 96.69 651 ASN B CA 1
ATOM 11345 C C . ASN B 1 651 ? -24.812 -9.898 -23.297 1 96.69 651 ASN B C 1
ATOM 11347 O O . ASN B 1 651 ? -24.812 -11.055 -23.719 1 96.69 651 ASN B O 1
ATOM 11351 N N . ILE B 1 652 ? -24.922 -8.906 -24.109 1 96.69 652 ILE B N 1
ATOM 11352 C CA . ILE B 1 652 ? -24.922 -9.094 -25.547 1 96.69 652 ILE B CA 1
ATOM 11353 C C . ILE B 1 652 ? -23.547 -9.57 -26 1 96.69 652 ILE B C 1
ATOM 11355 O O . ILE B 1 652 ? -23.438 -10.484 -26.828 1 96.69 652 ILE B O 1
ATOM 11359 N N . PHE B 1 653 ? -22.516 -8.953 -25.438 1 96.62 653 PHE B N 1
ATOM 11360 C CA . PHE B 1 653 ? -21.156 -9.359 -25.766 1 96.62 653 PHE B CA 1
ATOM 11361 C C . PHE B 1 653 ? -20.906 -10.805 -25.359 1 96.62 653 PHE B C 1
ATOM 11363 O O . PHE B 1 653 ? -20.172 -11.531 -26.031 1 96.62 653 PHE B O 1
ATOM 11370 N N . ILE B 1 654 ? -21.516 -11.195 -24.266 1 96.69 654 ILE B N 1
ATOM 11371 C CA . ILE B 1 654 ? -21.391 -12.578 -23.828 1 96.69 654 ILE B CA 1
ATOM 11372 C C . ILE B 1 654 ? -22.062 -13.508 -24.828 1 96.69 654 ILE B C 1
ATOM 11374 O O . ILE B 1 654 ? -21.516 -14.578 -25.141 1 96.69 654 ILE B O 1
ATOM 11378 N N . GLY B 1 655 ? -23.234 -13.125 -25.406 1 94.94 655 GLY B N 1
ATOM 11379 C CA . GLY B 1 655 ? -23.891 -13.914 -26.438 1 94.94 655 GLY B CA 1
ATOM 11380 C C . GLY B 1 655 ? -23.062 -14.039 -27.719 1 94.94 655 GLY B C 1
ATOM 11381 O O . GLY B 1 655 ? -22.984 -15.125 -28.297 1 94.94 655 GLY B O 1
ATOM 11382 N N . VAL B 1 656 ? -22.328 -13.039 -28 1 94.88 656 VAL B N 1
ATOM 11383 C CA . VAL B 1 656 ? -21.5 -13.039 -29.203 1 94.88 656 VAL B CA 1
ATOM 11384 C C . VAL B 1 656 ? -20.234 -13.859 -28.953 1 94.88 656 VAL B C 1
ATOM 11386 O O . VAL B 1 656 ? -19.641 -14.398 -29.891 1 94.88 656 VAL B O 1
ATOM 11389 N N . SER B 1 657 ? -19.891 -13.977 -27.734 1 94.19 657 SER B N 1
ATOM 11390 C CA . SER B 1 657 ? -18.672 -14.719 -27.391 1 94.19 657 SER B CA 1
ATOM 11391 C C . SER B 1 657 ? -18.844 -16.203 -27.656 1 94.19 657 SER B C 1
ATOM 11393 O O . SER B 1 657 ? -17.859 -16.969 -27.625 1 94.19 657 SER B O 1
ATOM 11395 N N . VAL B 1 658 ? -20.047 -16.703 -27.922 1 91.38 658 VAL B N 1
ATOM 11396 C CA . VAL B 1 658 ? -20.266 -18.109 -28.281 1 91.38 658 VAL B CA 1
ATOM 11397 C C . VAL B 1 658 ? -19.562 -18.406 -29.609 1 91.38 658 VAL B C 1
ATOM 11399 O O . VAL B 1 658 ? -19.125 -19.547 -29.828 1 91.38 658 VAL B O 1
ATOM 11402 N N . LEU B 1 659 ? -19.328 -17.375 -30.344 1 91.06 659 LEU B N 1
ATOM 11403 C CA . LEU B 1 659 ? -18.656 -17.531 -31.641 1 91.06 659 LEU B CA 1
ATOM 11404 C C . LEU B 1 659 ? -17.156 -17.656 -31.453 1 91.06 659 LEU B C 1
ATOM 11406 O O . LEU B 1 659 ? -16.453 -18.094 -32.344 1 91.06 659 LEU B O 1
ATOM 11410 N N . LEU B 1 660 ? -16.719 -17.344 -30.297 1 90.31 660 LEU B N 1
ATOM 11411 C CA . LEU B 1 660 ? -15.281 -17.406 -30.016 1 90.31 660 LEU B CA 1
ATOM 11412 C C . LEU B 1 660 ? -14.914 -18.75 -29.406 1 90.31 660 LEU B C 1
ATOM 11414 O O . LEU B 1 660 ? -13.75 -18.984 -29.062 1 90.31 660 LEU B O 1
ATOM 11418 N N . LEU B 1 661 ? -15.914 -19.578 -29.312 1 88 661 LEU B N 1
ATOM 11419 C CA . LEU B 1 661 ? -15.648 -20.922 -28.812 1 88 661 LEU B CA 1
ATOM 11420 C C . LEU B 1 661 ? -15.273 -21.859 -29.938 1 88 661 LEU B C 1
ATOM 11422 O O . LEU B 1 661 ? -15.836 -21.781 -31.031 1 88 661 LEU B O 1
ATOM 11426 N N . PRO B 1 662 ? -14.328 -22.703 -29.844 1 85.81 662 PRO B N 1
ATOM 11427 C CA . PRO B 1 662 ? -13.531 -22.953 -28.641 1 85.81 662 PRO B CA 1
ATOM 11428 C C . PRO B 1 662 ? -12.312 -22.031 -28.531 1 85.81 662 PRO B C 1
ATOM 11430 O O . PRO B 1 662 ? -11.961 -21.609 -27.438 1 85.81 662 PRO B O 1
ATOM 11433 N N . VAL B 1 663 ? -11.688 -21.812 -29.734 1 86.94 663 VAL B N 1
ATOM 11434 C CA . VAL B 1 663 ? -10.555 -20.875 -29.781 1 86.94 663 VAL B CA 1
ATOM 11435 C C . VAL B 1 663 ? -11.039 -19.5 -30.219 1 86.94 663 VAL B C 1
ATOM 11437 O O . VAL B 1 663 ? -11.836 -19.391 -31.156 1 86.94 663 VAL B O 1
ATOM 11440 N N . PRO B 1 664 ? -10.703 -18.438 -29.391 1 88.94 664 PRO B N 1
ATOM 11441 C CA . PRO B 1 664 ? -9.562 -18.141 -28.531 1 88.94 664 PRO B CA 1
ATOM 11442 C C . PRO B 1 664 ? -9.922 -18.219 -27.047 1 88.94 664 PRO B C 1
ATOM 11444 O O . PRO B 1 664 ? -9.055 -18.047 -26.188 1 88.94 664 PRO B O 1
ATOM 11447 N N . LEU B 1 665 ? -11.102 -18.578 -26.594 1 88.44 665 LEU B N 1
ATOM 11448 C CA . LEU B 1 665 ? -11.484 -18.562 -25.188 1 88.44 665 LEU B CA 1
ATOM 11449 C C . LEU B 1 665 ? -10.773 -19.688 -24.438 1 88.44 665 LEU B C 1
ATOM 11451 O O . LEU B 1 665 ? -10.57 -19.594 -23.219 1 88.44 665 LEU B O 1
ATOM 11455 N N . GLN B 1 666 ? -10.391 -20.656 -25.172 1 88.31 666 GLN B N 1
ATOM 11456 C CA . GLN B 1 666 ? -9.703 -21.781 -24.547 1 88.31 666 GLN B CA 1
ATOM 11457 C C . GLN B 1 666 ? -8.266 -21.406 -24.203 1 88.31 666 GLN B C 1
ATOM 11459 O O . GLN B 1 666 ? -7.59 -22.156 -23.484 1 88.31 666 GLN B O 1
ATOM 11464 N N . TRP B 1 667 ? -7.828 -20.281 -24.703 1 87.19 667 TRP B N 1
ATOM 11465 C CA . TRP B 1 667 ? -6.484 -19.828 -24.375 1 87.19 667 TRP B CA 1
ATOM 11466 C C . TRP B 1 667 ? -6.434 -19.297 -22.938 1 87.19 667 TRP B C 1
ATOM 11468 O O . TRP B 1 667 ? -5.352 -19.062 -22.391 1 87.19 667 TRP B O 1
ATOM 11478 N N . ILE B 1 668 ? -7.539 -19.219 -22.281 1 90.5 668 ILE B N 1
ATOM 11479 C CA . ILE B 1 668 ? -7.559 -18.844 -20.875 1 90.5 668 ILE B CA 1
ATOM 11480 C C . ILE B 1 668 ? -7.453 -20.094 -20 1 90.5 668 ILE B C 1
ATOM 11482 O O . ILE B 1 668 ? -8.398 -20.875 -19.906 1 90.5 668 ILE B O 1
ATOM 11486 N N . PRO B 1 669 ? -6.332 -20.266 -19.406 1 92.56 669 PRO B N 1
ATOM 11487 C CA . PRO B 1 669 ? -6.145 -21.469 -18.594 1 92.56 669 PRO B CA 1
ATOM 11488 C C . PRO B 1 669 ? -6.992 -21.469 -17.328 1 92.56 669 PRO B C 1
ATOM 11490 O O . PRO B 1 669 ? -7.398 -20.406 -16.859 1 92.56 669 PRO B O 1
ATOM 11493 N N . LYS B 1 670 ? -7.32 -22.562 -16.781 1 91.88 670 LYS B N 1
ATOM 11494 C CA . LYS B 1 670 ? -8.164 -22.719 -15.594 1 91.88 670 LYS B CA 1
ATOM 11495 C C . LYS B 1 670 ? -7.57 -21.984 -14.391 1 91.88 670 LYS B C 1
ATOM 11497 O O . LYS B 1 670 ? -8.297 -21.375 -13.617 1 91.88 670 LYS B O 1
ATOM 11502 N N . PRO B 1 671 ? -6.195 -22 -14.25 1 93.94 671 PRO B N 1
ATOM 11503 C CA . PRO B 1 671 ? -5.645 -21.297 -13.078 1 93.94 671 PRO B CA 1
ATOM 11504 C C . PRO B 1 671 ? -5.914 -19.797 -13.109 1 93.94 671 PRO B C 1
ATOM 11506 O O . PRO B 1 671 ? -6.016 -19.172 -12.055 1 93.94 671 PRO B O 1
ATOM 11509 N N . VAL B 1 672 ? -5.977 -19.188 -14.273 1 94.5 672 VAL B N 1
ATOM 11510 C CA . VAL B 1 672 ? -6.285 -17.766 -14.383 1 94.5 672 VAL B CA 1
ATOM 11511 C C . VAL B 1 672 ? -7.719 -17.516 -13.93 1 94.5 672 VAL B C 1
ATOM 11513 O O . VAL B 1 672 ? -8.008 -16.484 -13.312 1 94.5 672 VAL B O 1
ATOM 11516 N N . LEU B 1 673 ? -8.609 -18.469 -14.148 1 92.38 673 LEU B N 1
ATOM 11517 C CA . LEU B 1 673 ? -9.984 -18.375 -13.672 1 92.38 673 LEU B CA 1
ATOM 11518 C C . LEU B 1 673 ? -10.047 -18.453 -12.148 1 92.38 673 LEU B C 1
ATOM 11520 O O . LEU B 1 673 ? -10.828 -17.734 -11.523 1 92.38 673 LEU B O 1
ATOM 11524 N N . TYR B 1 674 ? -9.195 -19.312 -11.617 1 93.69 674 TYR B N 1
ATOM 11525 C CA . TYR B 1 674 ? -9.141 -19.406 -10.164 1 93.69 674 TYR B CA 1
ATOM 11526 C C . TYR B 1 674 ? -8.586 -18.125 -9.555 1 93.69 674 TYR B C 1
ATOM 11528 O O . TYR B 1 674 ? -9.008 -17.703 -8.477 1 93.69 674 TYR B O 1
ATOM 11536 N N . GLY B 1 675 ? -7.586 -17.516 -10.266 1 94.19 675 GLY B N 1
ATOM 11537 C CA . GLY B 1 675 ? -7.105 -16.219 -9.828 1 94.19 675 GLY B CA 1
ATOM 11538 C C . GLY B 1 675 ? -8.188 -15.148 -9.844 1 94.19 675 GLY B C 1
ATOM 11539 O O . GLY B 1 675 ? -8.219 -14.289 -8.961 1 94.19 675 GLY B O 1
ATOM 11540 N N . LEU B 1 676 ? -9.047 -15.242 -10.758 1 92.88 676 LEU B N 1
ATOM 11541 C CA . LEU B 1 676 ? -10.164 -14.312 -10.852 1 92.88 676 LEU B CA 1
ATOM 11542 C C . LEU B 1 676 ? -11.117 -14.477 -9.672 1 92.88 676 LEU B C 1
ATOM 11544 O O . LEU B 1 676 ? -11.617 -13.492 -9.133 1 92.88 676 LEU B O 1
ATOM 11548 N N . PHE B 1 677 ? -11.359 -15.68 -9.203 1 91.81 677 PHE B N 1
ATOM 11549 C CA . PHE B 1 677 ? -12.211 -15.938 -8.055 1 91.81 677 PHE B CA 1
ATOM 11550 C C . PHE B 1 677 ? -11.633 -15.305 -6.797 1 91.81 677 PHE B C 1
ATOM 11552 O O . PHE B 1 677 ? -12.359 -14.703 -6 1 91.81 677 PHE B O 1
ATOM 11559 N N . LEU B 1 678 ? -10.352 -15.477 -6.707 1 94.5 678 LEU B N 1
ATOM 11560 C CA . LEU B 1 678 ? -9.688 -14.875 -5.551 1 94.5 678 LEU B CA 1
ATOM 11561 C C . LEU B 1 678 ? -9.766 -13.359 -5.605 1 94.5 678 LEU B C 1
ATOM 11563 O O . LEU B 1 678 ? -9.945 -12.703 -4.574 1 94.5 678 LEU B O 1
ATOM 11567 N N . TYR B 1 679 ? -9.594 -12.836 -6.852 1 93.62 679 TYR B N 1
ATOM 11568 C CA . TYR B 1 679 ? -9.672 -11.391 -7.031 1 93.62 679 TYR B CA 1
ATOM 11569 C C . TYR B 1 679 ? -11.055 -10.867 -6.652 1 93.62 679 TYR B C 1
ATOM 11571 O O . TYR B 1 679 ? -11.164 -9.867 -5.934 1 93.62 679 TYR B O 1
ATOM 11579 N N . ILE B 1 680 ? -12.078 -11.461 -7.07 1 89.56 680 ILE B N 1
ATOM 11580 C CA . ILE B 1 680 ? -13.445 -11.031 -6.793 1 89.56 680 ILE B CA 1
ATOM 11581 C C . ILE B 1 680 ? -13.734 -11.156 -5.297 1 89.56 680 ILE B C 1
ATOM 11583 O O . ILE B 1 680 ? -14.383 -10.289 -4.711 1 89.56 680 ILE B O 1
ATOM 11587 N N . ALA B 1 681 ? -13.258 -12.195 -4.695 1 91.75 681 ALA B N 1
ATOM 11588 C CA . ALA B 1 681 ? -13.438 -12.391 -3.258 1 91.75 681 ALA B CA 1
ATOM 11589 C C . ALA B 1 681 ? -12.742 -11.297 -2.461 1 91.75 681 ALA B C 1
ATOM 11591 O O . ALA B 1 681 ? -13.32 -10.734 -1.528 1 91.75 681 ALA B O 1
ATOM 11592 N N . LEU B 1 682 ? -11.547 -10.93 -2.879 1 91.88 682 LEU B N 1
ATOM 11593 C CA . LEU B 1 682 ? -10.766 -9.945 -2.141 1 91.88 682 LEU B CA 1
ATOM 11594 C C . LEU B 1 682 ? -11.344 -8.539 -2.318 1 91.88 682 LEU B C 1
ATOM 11596 O O . LEU B 1 682 ? -11.344 -7.742 -1.382 1 91.88 682 LEU B O 1
ATOM 11600 N N . THR B 1 683 ? -11.789 -8.219 -3.432 1 89.44 683 THR B N 1
ATOM 11601 C CA . THR B 1 683 ? -12.312 -6.883 -3.686 1 89.44 683 THR B CA 1
ATOM 11602 C C . THR B 1 683 ? -13.695 -6.715 -3.055 1 89.44 683 THR B C 1
ATOM 11604 O O . THR B 1 683 ? -14.125 -5.59 -2.795 1 89.44 683 THR B O 1
ATOM 11607 N N . SER B 1 684 ? -14.359 -7.812 -2.758 1 87.88 684 SER B N 1
ATOM 11608 C CA . SER B 1 684 ? -15.688 -7.727 -2.146 1 87.88 684 SER B CA 1
ATOM 11609 C C . SER B 1 684 ? -15.586 -7.395 -0.662 1 87.88 684 SER B C 1
ATOM 11611 O O . SER B 1 684 ? -16.562 -6.969 -0.049 1 87.88 684 SER B O 1
ATOM 11613 N N . ILE B 1 685 ? -14.398 -7.578 -0.143 1 85.88 685 ILE B N 1
ATOM 11614 C CA . ILE B 1 685 ? -14.188 -7.305 1.275 1 85.88 685 ILE B CA 1
ATOM 11615 C C . ILE B 1 685 ? -14.188 -5.797 1.516 1 85.88 685 ILE B C 1
ATOM 11617 O O . ILE B 1 685 ? -14.57 -5.332 2.592 1 85.88 685 ILE B O 1
ATOM 11621 N N . ASP B 1 686 ? -13.867 -5.117 0.367 1 81.25 686 ASP B N 1
ATOM 11622 C CA . ASP B 1 686 ? -13.82 -3.662 0.491 1 81.25 686 ASP B CA 1
ATOM 11623 C C . ASP B 1 686 ? -15.227 -3.08 0.634 1 81.25 686 ASP B C 1
ATOM 11625 O O . ASP B 1 686 ? -16.094 -3.311 -0.217 1 81.25 686 ASP B O 1
ATOM 11629 N N . GLY B 1 687 ? -15.688 -2.639 1.687 1 75.25 687 GLY B N 1
ATOM 11630 C CA . GLY B 1 687 ? -16.984 -2.016 1.911 1 75.25 687 GLY B CA 1
ATOM 11631 C C . GLY B 1 687 ? -17.812 -2.734 2.951 1 75.25 687 GLY B C 1
ATOM 11632 O O . GLY B 1 687 ? -18.891 -2.264 3.324 1 75.25 687 GLY B O 1
ATOM 11633 N N . ASN B 1 688 ? -17.281 -3.893 3.287 1 85.75 688 ASN B N 1
ATOM 11634 C CA . ASN B 1 688 ? -17.984 -4.629 4.328 1 85.75 688 ASN B CA 1
ATOM 11635 C C . ASN B 1 688 ? -17.641 -4.113 5.719 1 85.75 688 ASN B C 1
ATOM 11637 O O . ASN B 1 688 ? -16.453 -4.07 6.09 1 85.75 688 ASN B O 1
ATOM 11641 N N . GLN B 1 689 ? -18.578 -3.758 6.465 1 85.31 689 GLN B N 1
ATOM 11642 C CA . GLN B 1 689 ? -18.391 -3.182 7.793 1 85.31 689 GLN B CA 1
ATOM 11643 C C . GLN B 1 689 ? -17.875 -4.227 8.781 1 85.31 689 GLN B C 1
ATOM 11645 O O . GLN B 1 689 ? -17.141 -3.904 9.703 1 85.31 689 GLN B O 1
ATOM 11650 N N . MET B 1 690 ? -18.406 -5.496 8.594 1 89.81 690 MET B N 1
ATOM 11651 C CA . MET B 1 690 ? -17.938 -6.539 9.492 1 89.81 690 MET B CA 1
ATOM 11652 C C . MET B 1 690 ? -16.438 -6.727 9.375 1 89.81 690 MET B C 1
ATOM 11654 O O . MET B 1 690 ? -15.734 -6.867 10.383 1 89.81 690 MET B O 1
ATOM 11658 N N . CYS B 1 691 ? -16 -6.688 8.188 1 89.38 691 CYS B N 1
ATOM 11659 C CA . CYS B 1 691 ? -14.562 -6.824 7.98 1 89.38 691 CYS B CA 1
ATOM 11660 C C . CYS B 1 691 ? -13.812 -5.617 8.539 1 89.38 691 CYS B C 1
ATOM 11662 O O . CYS B 1 691 ? -12.703 -5.758 9.062 1 89.38 691 CYS B O 1
ATOM 11664 N N . ASP B 1 692 ? -14.367 -4.457 8.445 1 86.38 692 ASP B N 1
ATOM 11665 C CA . ASP B 1 692 ? -13.766 -3.258 9.016 1 86.38 692 ASP B CA 1
ATOM 11666 C C . ASP B 1 692 ? -13.656 -3.369 10.531 1 86.38 692 ASP B C 1
ATOM 11668 O O . ASP B 1 692 ? -12.641 -2.973 11.117 1 86.38 692 ASP B O 1
ATOM 11672 N N . ARG B 1 693 ? -14.656 -3.912 11.102 1 89 693 ARG B N 1
ATOM 11673 C CA . ARG B 1 693 ? -14.641 -4.062 12.555 1 89 693 ARG B CA 1
ATOM 11674 C C . ARG B 1 693 ? -13.648 -5.133 12.984 1 89 693 ARG B C 1
ATOM 11676 O O . ARG B 1 693 ? -13.031 -5.023 14.047 1 89 693 ARG B O 1
ATOM 11683 N N . MET B 1 694 ? -13.609 -6.133 12.164 1 89.06 694 MET B N 1
ATOM 11684 C CA . MET B 1 694 ? -12.609 -7.156 12.445 1 89.06 694 MET B CA 1
ATOM 11685 C C . MET B 1 694 ? -11.203 -6.582 12.367 1 89.06 694 MET B C 1
ATOM 11687 O O . MET B 1 694 ? -10.328 -6.941 13.164 1 89.06 694 MET B O 1
ATOM 11691 N N . ALA B 1 695 ? -11.008 -5.723 11.414 1 86.5 695 ALA B N 1
ATOM 11692 C CA . ALA B 1 695 ? -9.711 -5.07 11.25 1 86.5 695 ALA B CA 1
ATOM 11693 C C . ALA B 1 695 ? -9.398 -4.148 12.43 1 86.5 695 ALA B C 1
ATOM 11695 O O . ALA B 1 695 ? -8.234 -3.943 12.773 1 86.5 695 ALA B O 1
ATOM 11696 N N . LEU B 1 696 ? -10.43 -3.562 13.023 1 84.5 696 LEU B N 1
ATOM 11697 C CA . LEU B 1 696 ? -10.25 -2.691 14.188 1 84.5 696 LEU B CA 1
ATOM 11698 C C . LEU B 1 696 ? -9.664 -3.465 15.359 1 84.5 696 LEU B C 1
ATOM 11700 O O . LEU B 1 696 ? -8.953 -2.895 16.188 1 84.5 696 LEU B O 1
ATOM 11704 N N . LEU B 1 697 ? -9.977 -4.809 15.391 1 84 697 LEU B N 1
ATOM 11705 C CA . LEU B 1 697 ? -9.453 -5.641 16.469 1 84 697 LEU B CA 1
ATOM 11706 C C . LEU B 1 697 ? -7.938 -5.777 16.375 1 84 697 LEU B C 1
ATOM 11708 O O . LEU B 1 697 ? -7.254 -5.941 17.375 1 84 697 LEU B O 1
ATOM 11712 N N . LEU B 1 698 ? -7.488 -5.566 15.125 1 84.44 698 LEU B N 1
ATOM 11713 C CA . LEU B 1 698 ? -6.055 -5.746 14.906 1 84.44 698 LEU B CA 1
ATOM 11714 C C . LEU B 1 698 ? -5.344 -4.398 14.852 1 84.44 698 LEU B C 1
ATOM 11716 O O . LEU B 1 698 ? -4.113 -4.344 14.789 1 84.44 698 LEU B O 1
ATOM 11720 N N . LYS B 1 699 ? -6.023 -3.328 14.852 1 82.62 699 LYS B N 1
ATOM 11721 C CA . LYS B 1 699 ? -5.445 -1.989 14.789 1 82.62 699 LYS B CA 1
ATOM 11722 C C . LYS B 1 699 ? -5.184 -1.437 16.188 1 82.62 699 LYS B C 1
ATOM 11724 O O . LYS B 1 699 ? -5.832 -1.849 17.156 1 82.62 699 LYS B O 1
ATOM 11729 N N . GLU B 1 700 ? -4.219 -0.593 16.188 1 77.12 700 GLU B N 1
ATOM 11730 C CA . GLU B 1 700 ? -3.945 0.09 17.453 1 77.12 700 GLU B CA 1
ATOM 11731 C C . GLU B 1 700 ? -5.074 1.049 17.812 1 77.12 700 GLU B C 1
ATOM 11733 O O . GLU B 1 700 ? -5.723 1.615 16.938 1 77.12 700 GLU B O 1
ATOM 11738 N N . GLN B 1 701 ? -5.395 1.176 19.031 1 73 701 GLN B N 1
ATOM 11739 C CA . GLN B 1 701 ? -6.523 1.949 19.531 1 73 701 GLN B CA 1
ATOM 11740 C C . GLN B 1 701 ? -6.395 3.422 19.156 1 73 701 GLN B C 1
ATOM 11742 O O . GLN B 1 701 ? -7.402 4.121 19 1 73 701 GLN B O 1
ATOM 11747 N N . THR B 1 702 ? -5.156 3.863 18.875 1 70.25 702 THR B N 1
ATOM 11748 C CA . THR B 1 702 ? -4.961 5.277 18.594 1 70.25 702 THR B CA 1
ATOM 11749 C C . THR B 1 702 ? -5.289 5.578 17.125 1 70.25 702 THR B C 1
ATOM 11751 O O . THR B 1 702 ? -5.539 6.73 16.766 1 70.25 702 THR B O 1
ATOM 11754 N N . SER B 1 703 ? -5.387 4.531 16.453 1 68.75 703 SER B N 1
ATOM 11755 C CA . SER B 1 703 ? -5.586 4.75 15.023 1 68.75 703 SER B CA 1
ATOM 11756 C C . SER B 1 703 ? -7.023 4.438 14.609 1 68.75 703 SER B C 1
ATOM 11758 O O . SER B 1 703 ? -7.324 4.332 13.422 1 68.75 703 SER B O 1
ATOM 11760 N N . TYR B 1 704 ? -7.922 4.363 15.586 1 72.75 704 TYR B N 1
ATOM 11761 C CA . TYR B 1 704 ? -9.312 4.117 15.234 1 72.75 704 TYR B CA 1
ATOM 11762 C C . TYR B 1 704 ? -9.906 5.305 14.484 1 72.75 704 TYR B C 1
ATOM 11764 O O . TYR B 1 704 ? -9.711 6.457 14.875 1 72.75 704 TYR B O 1
ATOM 11772 N N . PRO B 1 705 ? -10.43 5.016 13.297 1 72.19 705 PRO B N 1
ATOM 11773 C CA . PRO B 1 705 ? -11.078 6.109 12.57 1 72.19 705 PRO B CA 1
ATOM 11774 C C . PRO B 1 705 ? -12.344 6.613 13.258 1 72.19 705 PRO B C 1
ATOM 11776 O O . PRO B 1 705 ? -12.969 5.875 14.023 1 72.19 705 PRO B O 1
ATOM 11779 N N . PRO B 1 706 ? -12.594 7.824 13.109 1 70.06 706 PRO B N 1
ATOM 11780 C CA . PRO B 1 706 ? -13.781 8.391 13.742 1 70.06 706 PRO B CA 1
ATOM 11781 C C . PRO B 1 706 ? -15.078 8.008 13.031 1 70.06 706 PRO B C 1
ATOM 11783 O O . PRO B 1 706 ? -15.789 8.875 12.523 1 70.06 706 PRO B O 1
ATOM 11786 N N . THR B 1 707 ? -15.328 6.738 13.094 1 71.06 707 THR B N 1
ATOM 11787 C CA . THR B 1 707 ? -16.578 6.273 12.5 1 71.06 707 THR B CA 1
ATOM 11788 C C . THR B 1 707 ? -17.734 6.434 13.484 1 71.06 707 THR B C 1
ATOM 11790 O O . THR B 1 707 ? -17.516 6.605 14.688 1 71.06 707 THR B O 1
ATOM 11793 N N . HIS B 1 708 ? -18.891 6.496 13.023 1 69.5 708 HIS B N 1
ATOM 11794 C CA . HIS B 1 708 ? -20.094 6.766 13.82 1 69.5 708 HIS B CA 1
ATOM 11795 C C . HIS B 1 708 ? -20.25 5.73 14.93 1 69.5 708 HIS B C 1
ATOM 11797 O O . HIS B 1 708 ? -20.625 6.074 16.047 1 69.5 708 HIS B O 1
ATOM 11803 N N . TYR B 1 709 ? -19.922 4.461 14.641 1 76.19 709 TYR B N 1
ATOM 11804 C CA . TYR B 1 709 ? -20.188 3.457 15.672 1 76.19 709 TYR B CA 1
ATOM 11805 C C . TYR B 1 709 ? -19.125 3.508 16.766 1 76.19 709 TYR B C 1
ATOM 11807 O O . TYR B 1 709 ? -19.406 3.15 17.922 1 76.19 709 TYR B O 1
ATOM 11815 N N . ILE B 1 710 ? -17.984 4.043 16.453 1 74.31 710 ILE B N 1
ATOM 11816 C CA . ILE B 1 710 ? -16.953 4.125 17.469 1 74.31 710 ILE B CA 1
ATOM 11817 C C . ILE B 1 710 ? -17.266 5.262 18.438 1 74.31 710 ILE B C 1
ATOM 11819 O O . ILE B 1 710 ? -16.906 5.195 19.625 1 74.31 710 ILE B O 1
ATOM 11823 N N . ARG B 1 711 ? -18.031 6.172 17.906 1 73.5 711 ARG B N 1
ATOM 11824 C CA . ARG B 1 711 ? -18.359 7.328 18.734 1 73.5 711 ARG B CA 1
ATOM 11825 C C . ARG B 1 711 ? -19.578 7.051 19.609 1 73.5 711 ARG B C 1
ATOM 11827 O O . ARG B 1 711 ? -19.656 7.516 20.75 1 73.5 711 ARG B O 1
ATOM 11834 N N . LYS B 1 712 ? -20.438 6.195 19.141 1 75.25 712 LYS B N 1
ATOM 11835 C CA . LYS B 1 712 ? -21.734 6.051 19.812 1 75.25 712 LYS B CA 1
ATOM 11836 C C . LYS B 1 712 ? -21.781 4.785 20.656 1 75.25 712 LYS B C 1
ATOM 11838 O O . LYS B 1 712 ? -22.547 4.699 21.609 1 75.25 712 LYS B O 1
ATOM 11843 N N . VAL B 1 713 ? -21 3.822 20.312 1 81.5 713 VAL B N 1
ATOM 11844 C CA . VAL B 1 713 ? -21.047 2.543 21 1 81.5 713 VAL B CA 1
ATOM 11845 C C . VAL B 1 713 ? -19.719 2.281 21.703 1 81.5 713 VAL B C 1
ATOM 11847 O O . VAL B 1 713 ? -18.656 2.568 21.156 1 81.5 713 VAL B O 1
ATOM 11850 N N . PRO B 1 714 ? -19.875 1.854 22.938 1 80.94 714 PRO B N 1
ATOM 11851 C CA . PRO B 1 714 ? -18.625 1.516 23.641 1 80.94 714 PRO B CA 1
ATOM 11852 C C . PRO B 1 714 ? -17.828 0.43 22.922 1 80.94 714 PRO B C 1
ATOM 11854 O O . PRO B 1 714 ? -18.406 -0.47 22.312 1 80.94 714 PRO B O 1
ATOM 11857 N N . GLN B 1 715 ? -16.578 0.445 22.969 1 82.06 715 GLN B N 1
ATOM 11858 C CA . GLN B 1 715 ? -15.664 -0.402 22.203 1 82.06 715 GLN B CA 1
ATOM 11859 C C . GLN B 1 715 ? -15.828 -1.87 22.594 1 82.06 715 GLN B C 1
ATOM 11861 O O . GLN B 1 715 ? -15.75 -2.754 21.734 1 82.06 715 GLN B O 1
ATOM 11866 N N . ARG B 1 716 ? -16.031 -2.189 23.859 1 83.88 716 ARG B N 1
ATOM 11867 C CA . ARG B 1 716 ? -16.156 -3.574 24.297 1 83.88 716 ARG B CA 1
ATOM 11868 C C . ARG B 1 716 ? -17.391 -4.238 23.688 1 83.88 716 ARG B C 1
ATOM 11870 O O . ARG B 1 716 ? -17.344 -5.418 23.328 1 83.88 716 ARG B O 1
ATOM 11877 N N . LYS B 1 717 ? -18.406 -3.447 23.578 1 86 717 LYS B N 1
ATOM 11878 C CA . LYS B 1 717 ? -19.625 -3.99 23 1 86 717 LYS B CA 1
ATOM 11879 C C . LYS B 1 717 ? -19.484 -4.199 21.5 1 86 717 LYS B C 1
ATOM 11881 O O . LYS B 1 717 ? -20.094 -5.113 20.938 1 86 717 LYS B O 1
ATOM 11886 N N . ILE B 1 718 ? -18.672 -3.355 20.922 1 87.12 718 ILE B N 1
ATOM 11887 C CA . ILE B 1 718 ? -18.438 -3.516 19.484 1 87.12 718 ILE B CA 1
ATOM 11888 C C . ILE B 1 718 ? -17.672 -4.809 19.234 1 87.12 718 ILE B C 1
ATOM 11890 O O . ILE B 1 718 ? -18 -5.566 18.312 1 87.12 718 ILE B O 1
ATOM 11894 N N . HIS B 1 719 ? -16.656 -5.148 20.078 1 87.94 719 HIS B N 1
ATOM 11895 C CA . HIS B 1 719 ? -15.859 -6.352 19.906 1 87.94 719 HIS B CA 1
ATOM 11896 C C . HIS B 1 719 ? -16.672 -7.602 20.234 1 87.94 719 HIS B C 1
ATOM 11898 O O . HIS B 1 719 ? -16.484 -8.648 19.609 1 87.94 719 HIS B O 1
ATOM 11904 N N . TYR B 1 720 ? -17.484 -7.418 21.188 1 89 720 TYR B N 1
ATOM 11905 C CA . TYR B 1 720 ? -18.344 -8.547 21.531 1 89 720 TYR B CA 1
ATOM 11906 C C . TYR B 1 720 ? -19.328 -8.844 20.406 1 89 720 TYR B C 1
ATOM 11908 O O . TYR B 1 720 ? -19.547 -10 20.047 1 89 720 TYR B O 1
ATOM 11916 N N . PHE B 1 721 ? -19.922 -7.863 19.906 1 90.12 721 PHE B N 1
ATOM 11917 C CA . PHE B 1 721 ? -20.828 -8.016 18.781 1 90.12 721 PHE B CA 1
ATOM 11918 C C . PHE B 1 721 ? -20.109 -8.625 17.578 1 90.12 721 PHE B C 1
ATOM 11920 O O . PHE B 1 721 ? -20.641 -9.523 16.922 1 90.12 721 PHE B O 1
ATOM 11927 N N . THR B 1 722 ? -18.938 -8.133 17.281 1 91.5 722 THR B N 1
ATOM 11928 C CA . THR B 1 722 ? -18.156 -8.641 16.141 1 91.5 722 THR B CA 1
ATOM 11929 C C . THR B 1 722 ? -17.75 -10.094 16.375 1 91.5 722 THR B C 1
ATOM 11931 O O . THR B 1 722 ? -17.75 -10.898 15.445 1 91.5 722 THR B O 1
ATOM 11934 N N . PHE B 1 723 ? -17.484 -10.469 17.625 1 92.75 723 PHE B N 1
ATOM 11935 C CA . PHE B 1 723 ? -17.141 -11.852 17.953 1 92.75 723 PHE B CA 1
ATOM 11936 C C . PHE B 1 723 ? -18.328 -12.773 17.719 1 92.75 723 PHE B C 1
ATOM 11938 O O . PHE B 1 723 ? -18.172 -13.883 17.188 1 92.75 723 PHE B O 1
ATOM 11945 N N . LEU B 1 724 ? -19.453 -12.305 18.031 1 90.81 724 LEU B N 1
ATOM 11946 C CA . LEU B 1 724 ? -20.656 -13.102 17.812 1 90.81 724 LEU B CA 1
ATOM 11947 C C . LEU B 1 724 ? -20.938 -13.273 16.312 1 90.81 724 LEU B C 1
ATOM 11949 O O . LEU B 1 724 ? -21.359 -14.344 15.883 1 90.81 724 LEU B O 1
ATOM 11953 N N . GLN B 1 725 ? -20.719 -12.258 15.578 1 92.38 725 GLN B N 1
ATOM 11954 C CA . GLN B 1 725 ? -20.891 -12.352 14.133 1 92.38 725 GLN B CA 1
ATOM 11955 C C . GLN B 1 725 ? -19.875 -13.312 13.523 1 92.38 725 GLN B C 1
ATOM 11957 O O . GLN B 1 725 ? -20.188 -14.055 12.602 1 92.38 725 GLN B O 1
ATOM 11962 N N . MET B 1 726 ? -18.688 -13.289 14.016 1 93.88 726 MET B N 1
ATOM 11963 C CA . MET B 1 726 ? -17.656 -14.203 13.531 1 93.88 726 MET B CA 1
ATOM 11964 C C . MET B 1 726 ? -18.031 -15.656 13.844 1 93.88 726 MET B C 1
ATOM 11966 O O . MET B 1 726 ? -17.781 -16.547 13.031 1 93.88 726 MET B O 1
ATOM 11970 N N . MET B 1 727 ? -18.641 -15.859 14.977 1 93.12 727 MET B N 1
ATOM 11971 C CA . MET B 1 727 ? -19.094 -17.188 15.352 1 93.12 727 MET B CA 1
ATOM 11972 C C . MET B 1 727 ? -20.203 -17.672 14.422 1 93.12 727 MET B C 1
ATOM 11974 O O . MET B 1 727 ? -20.234 -18.828 14.023 1 93.12 727 MET B O 1
ATOM 11978 N N . GLN B 1 728 ? -21.094 -16.75 14.141 1 92.94 728 GLN B N 1
ATOM 11979 C CA . GLN B 1 728 ? -22.156 -17.094 13.203 1 92.94 728 GLN B CA 1
ATOM 11980 C C . GLN B 1 728 ? -21.578 -17.438 11.828 1 92.94 728 GLN B C 1
ATOM 11982 O O . GLN B 1 728 ? -22.047 -18.359 11.164 1 92.94 728 GLN B O 1
ATOM 11987 N N . LEU B 1 729 ? -20.656 -16.656 11.359 1 93.38 729 LEU B N 1
ATOM 11988 C CA . LEU B 1 729 ? -20 -16.906 10.086 1 93.38 729 LEU B CA 1
ATOM 11989 C C . LEU B 1 729 ? -19.297 -18.266 10.094 1 93.38 729 LEU B C 1
ATOM 11991 O O . LEU B 1 729 ? -19.375 -19.016 9.117 1 93.38 729 LEU B O 1
ATOM 11995 N N . LEU B 1 730 ? -18.641 -18.594 11.195 1 92.81 730 LEU B N 1
ATOM 11996 C CA . LEU B 1 730 ? -17.938 -19.875 11.32 1 92.81 730 LEU B CA 1
ATOM 11997 C C . LEU B 1 730 ? -18.922 -21.047 11.258 1 92.81 730 LEU B C 1
ATOM 11999 O O . LEU B 1 730 ? -18.625 -22.062 10.625 1 92.81 730 LEU B O 1
ATOM 12003 N N . VAL B 1 731 ? -20.062 -20.875 11.805 1 89.38 731 VAL B N 1
ATOM 12004 C CA . VAL B 1 731 ? -21.078 -21.922 11.773 1 89.38 731 VAL B CA 1
ATOM 12005 C C . VAL B 1 731 ? -21.609 -22.094 10.352 1 89.38 731 VAL B C 1
ATOM 12007 O O . VAL B 1 731 ? -21.766 -23.203 9.867 1 89.38 731 VAL B O 1
ATOM 12010 N N . LEU B 1 732 ? -21.844 -20.984 9.75 1 89.12 732 LEU B N 1
ATOM 12011 C CA . LEU B 1 732 ? -22.328 -21.031 8.375 1 89.12 732 LEU B CA 1
ATOM 12012 C C . LEU B 1 732 ? -21.297 -21.672 7.461 1 89.12 732 LEU B C 1
ATOM 12014 O O . LEU B 1 732 ? -21.641 -22.484 6.594 1 89.12 732 LEU B O 1
ATOM 12018 N N . CYS B 1 733 ? -20.031 -21.359 7.59 1 88.88 733 CYS B N 1
ATOM 12019 C CA . CYS B 1 733 ? -18.969 -21.922 6.766 1 88.88 733 CYS B CA 1
ATOM 12020 C C . CYS B 1 733 ? -18.797 -23.406 7.027 1 88.88 733 CYS B C 1
ATOM 12022 O O . CYS B 1 733 ? -18.531 -24.188 6.102 1 88.88 733 CYS B O 1
ATOM 12024 N N . THR B 1 734 ? -18.938 -23.891 8.258 1 87 734 THR B N 1
ATOM 12025 C CA . THR B 1 734 ? -18.812 -25.297 8.594 1 87 734 THR B CA 1
ATOM 12026 C C . THR B 1 734 ? -19.922 -26.125 7.949 1 87 734 THR B C 1
ATOM 12028 O O . THR B 1 734 ? -19.672 -27.188 7.391 1 87 734 THR B O 1
ATOM 12031 N N . PHE B 1 735 ? -21.062 -25.516 7.895 1 82.06 735 PHE B N 1
ATOM 12032 C CA . PHE B 1 735 ? -22.203 -26.25 7.324 1 82.06 735 PHE B CA 1
ATOM 12033 C C . PHE B 1 735 ? -22.219 -26.109 5.805 1 82.06 735 PHE B C 1
ATOM 12035 O O . PHE B 1 735 ? -22.609 -27.047 5.102 1 82.06 735 PHE B O 1
ATOM 12042 N N . GLY B 1 736 ? -21.859 -24.984 5.375 1 79.5 736 GLY B N 1
ATOM 12043 C CA . GLY B 1 736 ? -21.875 -24.75 3.939 1 79.5 736 GLY B CA 1
ATOM 12044 C C . GLY B 1 736 ? -20.781 -25.5 3.205 1 79.5 736 GLY B C 1
ATOM 12045 O O . GLY B 1 736 ? -20.953 -25.891 2.053 1 79.5 736 GLY B O 1
ATOM 12046 N N . MET B 1 737 ? -19.609 -25.688 3.783 1 80.62 737 MET B N 1
ATOM 12047 C CA . MET B 1 737 ? -18.453 -26.281 3.102 1 80.62 737 MET B CA 1
ATOM 12048 C C . MET B 1 737 ? -18.25 -27.719 3.535 1 80.62 737 MET B C 1
ATOM 12050 O O . MET B 1 737 ? -17.266 -28.359 3.143 1 80.62 737 MET B O 1
ATOM 12054 N N . TYR B 1 738 ? -19.188 -28.297 4.234 1 78.31 738 TYR B N 1
ATOM 12055 C CA . TYR B 1 738 ? -19.047 -29.688 4.656 1 78.31 738 TYR B CA 1
ATOM 12056 C C . TYR B 1 738 ? -19.156 -30.641 3.467 1 78.31 738 TYR B C 1
ATOM 12058 O O . TYR B 1 738 ? -19.984 -30.422 2.574 1 78.31 738 TYR B O 1
ATOM 12066 N N . PRO B 1 739 ? -18.312 -31.625 3.27 1 77.94 739 PRO B N 1
ATOM 12067 C CA . PRO B 1 739 ? -18.219 -32.469 2.074 1 77.94 739 PRO B CA 1
ATOM 12068 C C . PRO B 1 739 ? -19.359 -33.469 1.97 1 77.94 739 PRO B C 1
ATOM 12070 O O . PRO B 1 739 ? -19.219 -34.5 1.319 1 77.94 739 PRO B O 1
ATOM 12073 N N . ILE B 1 740 ? -20.547 -33.188 2.656 1 77.06 740 ILE B N 1
ATOM 12074 C CA . ILE B 1 740 ? -21.703 -34.094 2.494 1 77.06 740 ILE B CA 1
ATOM 12075 C C . ILE B 1 740 ? -22.734 -33.438 1.585 1 77.06 740 ILE B C 1
ATOM 12077 O O . ILE B 1 740 ? -23.234 -32.344 1.891 1 77.06 740 ILE B O 1
ATOM 12081 N N . PRO B 1 741 ? -22.969 -34.031 0.435 1 75.12 741 PRO B N 1
ATOM 12082 C CA . PRO B 1 741 ? -23.797 -33.438 -0.597 1 75.12 741 PRO B CA 1
ATOM 12083 C C . PRO B 1 741 ? -25.188 -33.062 -0.083 1 75.12 741 PRO B C 1
ATOM 12085 O O . PRO B 1 741 ? -25.719 -32 -0.419 1 75.12 741 PRO B O 1
ATOM 12088 N N . TYR B 1 742 ? -25.781 -33.781 0.854 1 75.25 742 TYR B N 1
ATOM 12089 C CA . TYR B 1 742 ? -27.141 -33.531 1.302 1 75.25 742 TYR B CA 1
ATOM 12090 C C . TYR B 1 742 ? -27.188 -32.344 2.271 1 75.25 742 TYR B C 1
ATOM 12092 O O . TYR B 1 742 ? -28.188 -31.656 2.359 1 75.25 742 TYR B O 1
ATOM 12100 N N . MET B 1 743 ? -26.125 -32.219 2.916 1 77.44 743 MET B N 1
ATOM 12101 C CA . MET B 1 743 ? -26.062 -31.094 3.859 1 77.44 743 MET B CA 1
ATOM 12102 C C . MET B 1 743 ? -25.938 -29.766 3.123 1 77.44 743 MET B C 1
ATOM 12104 O O . MET B 1 743 ? -26.438 -28.734 3.604 1 77.44 743 MET B O 1
ATOM 12108 N N . LYS B 1 744 ? -25.438 -29.781 1.92 1 76.44 744 LYS B N 1
ATOM 12109 C CA . LYS B 1 744 ? -25.297 -28.562 1.134 1 76.44 744 LYS B CA 1
ATOM 12110 C C . LYS B 1 744 ? -26.641 -28.078 0.62 1 76.44 744 LYS B C 1
ATOM 12112 O O . LYS B 1 744 ? -26.828 -26.875 0.397 1 76.44 744 LYS B O 1
ATOM 12117 N N . MET B 1 745 ? -27.562 -29 0.6 1 79.75 745 MET B N 1
ATOM 12118 C CA . MET B 1 745 ? -28.891 -28.641 0.094 1 79.75 745 MET B CA 1
ATOM 12119 C C . MET B 1 745 ? -29.703 -27.922 1.161 1 79.75 745 MET B C 1
ATOM 12121 O O . MET B 1 745 ? -30.578 -27.125 0.84 1 79.75 745 MET B O 1
ATOM 12125 N N . ILE B 1 746 ? -29.328 -28.156 2.439 1 81.06 746 ILE B N 1
ATOM 12126 C CA . ILE B 1 746 ? -30.109 -27.578 3.523 1 81.06 746 ILE B CA 1
ATOM 12127 C C . ILE B 1 746 ? -29.484 -26.25 3.961 1 81.06 746 ILE B C 1
ATOM 12129 O O . ILE B 1 746 ? -30 -25.578 4.855 1 81.06 746 ILE B O 1
ATOM 12133 N N . PHE B 1 747 ? -28.547 -25.859 3.336 1 82.94 747 PHE B N 1
ATOM 12134 C CA . PHE B 1 747 ? -27.766 -24.703 3.727 1 82.94 747 PHE B CA 1
ATOM 12135 C C . PHE B 1 747 ? -28.625 -23.438 3.705 1 82.94 747 PHE B C 1
ATOM 12137 O O . PHE B 1 747 ? -28.531 -22.609 4.602 1 82.94 747 PHE B O 1
ATOM 12144 N N . PRO B 1 748 ? -29.594 -23.266 2.779 1 84.94 748 PRO B N 1
ATOM 12145 C CA . PRO B 1 748 ? -30.422 -22.078 2.797 1 84.94 748 PRO B CA 1
ATOM 12146 C C . PRO B 1 748 ? -31.297 -21.969 4.051 1 84.94 748 PRO B C 1
ATOM 12148 O O . PRO B 1 748 ? -31.641 -20.875 4.484 1 84.94 748 PRO B O 1
ATOM 12151 N N . LEU B 1 749 ? -31.562 -23.125 4.605 1 86.75 749 LEU B N 1
ATOM 12152 C CA . LEU B 1 749 ? -32.344 -23.125 5.836 1 86.75 749 LEU B CA 1
ATOM 12153 C C . LEU B 1 749 ? -31.531 -22.562 7 1 86.75 749 LEU B C 1
ATOM 12155 O O . LEU B 1 749 ? -32.062 -21.859 7.855 1 86.75 749 LEU B O 1
ATOM 12159 N N . PHE B 1 750 ? -30.297 -22.828 6.984 1 87.44 750 PHE B N 1
ATOM 12160 C CA . PHE B 1 750 ? -29.422 -22.297 8.023 1 87.44 750 PHE B CA 1
ATOM 12161 C C . PHE B 1 750 ? -29.25 -20.781 7.879 1 87.44 750 PHE B C 1
ATOM 12163 O O . PHE B 1 750 ? -29.109 -20.078 8.875 1 87.44 750 PHE B O 1
ATOM 12170 N N . MET B 1 751 ? -29.328 -20.281 6.66 1 87.06 751 MET B N 1
ATOM 12171 C CA . MET B 1 751 ? -29.234 -18.844 6.422 1 87.06 751 MET B CA 1
ATOM 12172 C C . MET B 1 751 ? -30.453 -18.125 6.977 1 87.06 751 MET B C 1
ATOM 12174 O O . MET B 1 751 ? -30.328 -17.031 7.531 1 87.06 751 MET B O 1
ATOM 12178 N N . ILE B 1 752 ? -31.578 -18.734 6.871 1 87.06 752 ILE B N 1
ATOM 12179 C CA . ILE B 1 752 ? -32.812 -18.125 7.359 1 87.06 752 ILE B CA 1
ATOM 12180 C C . ILE B 1 752 ? -32.812 -18.125 8.891 1 87.06 752 ILE B C 1
ATOM 12182 O O . ILE B 1 752 ? -33.375 -17.219 9.516 1 87.06 752 ILE B O 1
ATOM 12186 N N . LEU B 1 753 ? -32.156 -19.125 9.422 1 87.94 753 LEU B N 1
ATOM 12187 C CA . LEU B 1 753 ? -32.125 -19.234 10.875 1 87.94 753 LEU B CA 1
ATOM 12188 C C . LEU B 1 753 ? -31.328 -18.094 11.508 1 87.94 753 LEU B C 1
ATOM 12190 O O . LEU B 1 753 ? -31.469 -17.812 12.695 1 87.94 753 LEU B O 1
ATOM 12194 N N . LEU B 1 754 ? -30.578 -17.359 10.758 1 88.81 754 LEU B N 1
ATOM 12195 C CA . LEU B 1 754 ? -29.797 -16.25 11.273 1 88.81 754 LEU B CA 1
ATOM 12196 C C . LEU B 1 754 ? -30.703 -15.055 11.586 1 88.81 754 LEU B C 1
ATOM 12198 O O . LEU B 1 754 ? -30.344 -14.211 12.414 1 88.81 754 LEU B O 1
ATOM 12202 N N . ILE B 1 755 ? -31.891 -15.016 10.984 1 87.75 755 ILE B N 1
ATOM 12203 C CA . ILE B 1 755 ? -32.781 -13.875 11.141 1 87.75 755 ILE B CA 1
ATOM 12204 C C . ILE B 1 755 ? -33.375 -13.859 12.555 1 87.75 755 ILE B C 1
ATOM 12206 O O . ILE B 1 755 ? -33.25 -12.859 13.266 1 87.75 755 ILE B O 1
ATOM 12210 N N . PRO B 1 756 ? -33.906 -15.055 12.977 1 87.25 756 PRO B N 1
ATOM 12211 C CA . PRO B 1 756 ? -34.406 -15.023 14.344 1 87.25 756 PRO B CA 1
ATOM 12212 C C . PRO B 1 756 ? -33.312 -14.922 15.391 1 87.25 756 PRO B C 1
ATOM 12214 O O . PRO B 1 756 ? -33.531 -14.383 16.484 1 87.25 756 PRO B O 1
ATOM 12217 N N . ILE B 1 757 ? -32.219 -15.297 15.117 1 87.44 757 ILE B N 1
ATOM 12218 C CA . ILE B 1 757 ? -31.094 -15.18 16.047 1 87.44 757 ILE B CA 1
ATOM 12219 C C . ILE B 1 757 ? -30.75 -13.703 16.25 1 87.44 757 ILE B C 1
ATOM 12221 O O . ILE B 1 757 ? -30.547 -13.258 17.391 1 87.44 757 ILE B O 1
ATOM 12225 N N . ARG B 1 758 ? -30.75 -12.922 15.234 1 87.31 758 ARG B N 1
ATOM 12226 C CA . ARG B 1 758 ? -30.422 -11.5 15.32 1 87.31 758 ARG B CA 1
ATOM 12227 C C . ARG B 1 758 ? -31.547 -10.711 15.961 1 87.31 758 ARG B C 1
ATOM 12229 O O . ARG B 1 758 ? -31.312 -9.82 16.781 1 87.31 758 ARG B O 1
ATOM 12236 N N . ASN B 1 759 ? -32.75 -11.062 15.617 1 85.38 759 ASN B N 1
ATOM 12237 C CA . ASN B 1 759 ? -33.875 -10.258 16.062 1 85.38 759 ASN B CA 1
ATOM 12238 C C . ASN B 1 759 ? -34.344 -10.656 17.453 1 85.38 759 ASN B C 1
ATOM 12240 O O . ASN B 1 759 ? -34.844 -9.82 18.203 1 85.38 759 ASN B O 1
ATOM 12244 N N . ASN B 1 760 ? -34.062 -11.977 17.797 1 87.06 760 ASN B N 1
ATOM 12245 C CA . ASN B 1 760 ? -34.625 -12.414 19.062 1 87.06 760 ASN B CA 1
ATOM 12246 C C . ASN B 1 760 ? -33.531 -12.766 20.078 1 87.06 760 ASN B C 1
ATOM 12248 O O . ASN B 1 760 ? -33.688 -12.5 21.266 1 87.06 760 ASN B O 1
ATOM 12252 N N . VAL B 1 761 ? -32.5 -13.234 19.703 1 87.5 761 VAL B N 1
ATOM 12253 C CA . VAL B 1 761 ? -31.5 -13.758 20.625 1 87.5 761 VAL B CA 1
ATOM 12254 C C . VAL B 1 761 ? -30.484 -12.664 20.938 1 87.5 761 VAL B C 1
ATOM 12256 O O . VAL B 1 761 ? -30.156 -12.43 22.094 1 87.5 761 VAL B O 1
ATOM 12259 N N . LEU B 1 762 ? -30.031 -11.867 19.984 1 86.31 762 LEU B N 1
ATOM 12260 C CA . LEU B 1 762 ? -28.922 -10.922 20.141 1 86.31 762 LEU B CA 1
ATOM 12261 C C . LEU B 1 762 ? -29.328 -9.75 21.031 1 86.31 762 LEU B C 1
ATOM 12263 O O . LEU B 1 762 ? -28.531 -9.258 21.812 1 86.31 762 LEU B O 1
ATOM 12267 N N . PRO B 1 763 ? -30.609 -9.336 20.938 1 86.12 763 PRO B N 1
ATOM 12268 C CA . PRO B 1 763 ? -31 -8.211 21.781 1 86.12 763 PRO B CA 1
ATOM 12269 C C . PRO B 1 763 ? -31.031 -8.57 23.266 1 86.12 763 PRO B C 1
ATOM 12271 O O . PRO B 1 763 ? -31.047 -7.688 24.125 1 86.12 763 PRO B O 1
ATOM 12274 N N . HIS B 1 764 ? -31 -9.828 23.5 1 85.88 764 HIS B N 1
ATOM 12275 C CA . HIS B 1 764 ? -30.953 -10.242 24.906 1 85.88 764 HIS B CA 1
ATOM 12276 C C . HIS B 1 764 ? -29.516 -10.203 25.438 1 85.88 764 HIS B C 1
ATOM 12278 O O . HIS B 1 764 ? -29.312 -10.133 26.656 1 85.88 764 HIS B O 1
ATOM 12284 N N . ILE B 1 765 ? -28.625 -10.18 24.641 1 85.19 765 ILE B N 1
ATOM 12285 C CA . ILE B 1 765 ? -27.219 -10.18 25.047 1 85.19 765 ILE B CA 1
ATOM 12286 C C . ILE B 1 765 ? -26.672 -8.758 25.031 1 85.19 765 ILE B C 1
ATOM 12288 O O . ILE B 1 765 ? -25.953 -8.344 25.938 1 85.19 765 ILE B O 1
ATOM 12292 N N . ILE B 1 766 ? -27.031 -7.98 23.969 1 86.44 766 ILE B N 1
ATOM 12293 C CA . ILE B 1 766 ? -26.594 -6.594 23.828 1 86.44 766 ILE B CA 1
ATOM 12294 C C . ILE B 1 766 ? -27.812 -5.676 23.75 1 86.44 766 ILE B C 1
ATOM 12296 O O . ILE B 1 766 ? -28.828 -6.031 23.141 1 86.44 766 ILE B O 1
ATOM 12300 N N . GLU B 1 767 ? -27.609 -4.531 24.266 1 82.81 767 GLU B N 1
ATOM 12301 C CA . GLU B 1 767 ? -28.703 -3.561 24.266 1 82.81 767 GLU B CA 1
ATOM 12302 C C . GLU B 1 767 ? -29.125 -3.203 22.844 1 82.81 767 GLU B C 1
ATOM 12304 O O . GLU B 1 767 ? -28.297 -3.002 21.969 1 82.81 767 GLU B O 1
ATOM 12309 N N . ALA B 1 768 ? -30.406 -3.115 22.625 1 81.25 768 ALA B N 1
ATOM 12310 C CA . ALA B 1 768 ? -31 -2.879 21.312 1 81.25 768 ALA B CA 1
ATOM 12311 C C . ALA B 1 768 ? -30.547 -1.539 20.734 1 81.25 768 ALA B C 1
ATOM 12313 O O . ALA B 1 768 ? -30.406 -1.399 19.531 1 81.25 768 ALA B O 1
ATOM 12314 N N . LYS B 1 769 ? -30.281 -0.648 21.594 1 78.38 769 LYS B N 1
ATOM 12315 C CA . LYS B 1 769 ? -29.859 0.671 21.125 1 78.38 769 LYS B CA 1
ATOM 12316 C C . LYS B 1 769 ? -28.531 0.6 20.391 1 78.38 769 LYS B C 1
ATOM 12318 O O . LYS B 1 769 ? -28.359 1.206 19.328 1 78.38 769 LYS B O 1
ATOM 12323 N N . TYR B 1 770 ? -27.719 -0.184 20.984 1 80.75 770 TYR B N 1
ATOM 12324 C CA . TYR B 1 770 ? -26.391 -0.307 20.375 1 80.75 770 TYR B CA 1
ATOM 12325 C C . TYR B 1 770 ? -26.453 -1.116 19.094 1 80.75 770 TYR B C 1
ATOM 12327 O O . TYR B 1 770 ? -25.719 -0.828 18.141 1 80.75 770 TYR B O 1
ATOM 12335 N N . LEU B 1 771 ? -27.375 -1.983 19.047 1 82.12 771 LEU B N 1
ATOM 12336 C CA . LEU B 1 771 ? -27.5 -2.811 17.859 1 82.12 771 LEU B CA 1
ATOM 12337 C C . LEU B 1 771 ? -28.062 -1.997 16.688 1 82.12 771 LEU B C 1
ATOM 12339 O O . LEU B 1 771 ? -27.625 -2.174 15.547 1 82.12 771 LEU B O 1
ATOM 12343 N N . ASP B 1 772 ? -28.875 -1.132 17.016 1 79.19 772 ASP B N 1
ATOM 12344 C CA . ASP B 1 772 ? -29.453 -0.298 15.961 1 79.19 772 ASP B CA 1
ATOM 12345 C C . ASP B 1 772 ? -28.422 0.684 15.406 1 79.19 772 ASP B C 1
ATOM 12347 O O . ASP B 1 772 ? -28.438 0.986 14.211 1 79.19 772 ASP B O 1
ATOM 12351 N N . ILE B 1 773 ? -27.562 1.06 16.234 1 77.44 773 ILE B N 1
ATOM 12352 C CA . ILE B 1 773 ? -26.531 1.981 15.789 1 77.44 773 ILE B CA 1
ATOM 12353 C C . ILE B 1 773 ? -25.531 1.246 14.891 1 77.44 773 ILE B C 1
ATOM 12355 O O . ILE B 1 773 ? -25.047 1.804 13.906 1 77.44 773 ILE B O 1
ATOM 12359 N N . MET B 1 774 ? -25.328 0.077 15.328 1 79.56 774 MET B N 1
ATOM 12360 C CA . MET B 1 774 ? -24.391 -0.705 14.539 1 79.56 774 MET B CA 1
ATOM 12361 C C . MET B 1 774 ? -24.984 -1.057 13.172 1 79.56 774 MET B C 1
ATOM 12363 O O . MET B 1 774 ? -24.25 -1.193 12.195 1 79.56 774 MET B O 1
ATOM 12367 N N . ASP B 1 775 ? -26.297 -1.109 13.188 1 77.38 775 ASP B N 1
ATOM 12368 C CA . ASP B 1 775 ? -26.969 -1.455 11.938 1 77.38 775 ASP B CA 1
ATOM 12369 C C . ASP B 1 775 ? -27.266 -0.206 11.109 1 77.38 775 ASP B C 1
ATOM 12371 O O . ASP B 1 775 ? -27.609 -0.305 9.93 1 77.38 775 ASP B O 1
ATOM 12375 N N . ALA B 1 776 ? -27.156 0.985 11.852 1 65.25 776 ALA B N 1
ATOM 12376 C CA . ALA B 1 776 ? -27.484 2.223 11.141 1 65.25 776 ALA B CA 1
ATOM 12377 C C . ALA B 1 776 ? -26.328 2.648 10.242 1 65.25 776 ALA B C 1
ATOM 12379 O O . ALA B 1 776 ? -25.156 2.367 10.539 1 65.25 776 ALA B O 1
ATOM 12380 N N . GLN B 1 777 ? -26.641 2.838 8.992 1 58.22 777 GLN B N 1
ATOM 12381 C CA . GLN B 1 777 ? -25.688 3.174 7.938 1 58.22 777 GLN B CA 1
ATOM 12382 C C . GLN B 1 777 ? -25.094 4.566 8.148 1 58.22 777 GLN B C 1
ATOM 12384 O O . GLN B 1 777 ? -25.734 5.426 8.758 1 58.22 777 GLN B O 1
ATOM 12389 N N . HIS B 1 778 ? -23.812 4.766 8.031 1 53.19 778 HIS B N 1
ATOM 12390 C CA . HIS B 1 778 ? -22.969 5.949 8.102 1 53.19 778 HIS B CA 1
ATOM 12391 C C . HIS B 1 778 ? -23.594 7.121 7.344 1 53.19 778 HIS B C 1
ATOM 12393 O O . HIS B 1 778 ? -23.984 6.98 6.18 1 53.19 778 HIS B O 1
ATOM 12399 N N . MET B 1 779 ? -24.625 7.863 7.863 1 45.47 779 MET B N 1
ATOM 12400 C CA . MET B 1 779 ? -24.781 9.133 7.152 1 45.47 779 MET B CA 1
ATOM 12401 C C . MET B 1 779 ? -23.516 9.969 7.246 1 45.47 779 MET B C 1
ATOM 12403 O O . MET B 1 779 ? -22.812 9.945 8.266 1 45.47 779 MET B O 1
#

Sequence (1558 aa):
MMLHLKGNKSESGGWIRGWVLTSQQYVKLMNFEEEVRAHRDLDGFLARASILLDETAASLDDVLKRMLHHVGQDSHASEPGCNFEEVMSMLFTDAGAQEVNVHLLSETIQGVTATATGVQYQQSWLCILCNVKHLQRRHVCISRLERPQNWGENCCEVRYVILILAPLKMKSTKTAMELGRTFATLFSDISFRQKLLETKTQEEFKEALVFQRHQLTAVNQQPTALGKEETDPRSHKPLKCKDFFKAGRGIYEDLCRRLPFYPSDFTDGIVGSNKTPLKYMTTAIFLYIAILLPAIAFGSLNDESTRGEIDVRKTIIGQSIGGVIYSLFAGSPLVIPLTTAPLAIFISVIRGICDDYNLDFPAFYACIGLWNCFFLILGGIFNVSLLMKLFKRSTEEVIALFISIAFVVDAVKGTVKIFHRYYHDPTLANRSVDFRQGRDLLGGNRSEVAGLALNAFPESVIQCTRERPVLCLLLMLGTLWMGYTLYQFKRSPFLHAKVREVLSDCALPISVLLFSFIGSYLFSDIELPVFKVHDRPIFNVAPFERLTAMNVVSAMGLGFLLALLIFIDQNIVVSLTNAPENRLLKGTAYHWDLMLSGLINILMSVLGLPWMHAAFPHSTLHVRQLAFVEQLTRPLTTGVKETRLTSLAANIFIGVSVLLLPVPLQWIPKPVLYGLFLYIALTSIDGNQMCDRMALLLKEQTSYPPTHYIRKVPQRKIHYFTFLQMMQLLVLCTFGMYPIPYMKMIFPLFMILLIPIRNNVLPHIIEAKYLDIMDAQHMMMLHLKGNKSESGGWIRGWVLTSQQYVKLMNFEEEVRAHRDLDGFLARASILLDETAASLDDVLKRMLHHVGQDSHASEPGCNFEEVMSMLFTDAGAQEVNVHLLSETIQGVTATATGVQYQQSWLCILCNVKHLQRRHVCISRLERPQNWGENCCEVRYVILILAPLKMKSTKTAMELGRTFATLFSDISFRQKLLETKTQEEFKEALVFQRHQLTAVNQQPTALGKEETDPRSHKPLKCKDFFKAGRGIYEDLCRRLPFYPSDFTDGIVGSNKTPLKYMTTAIFLYIAILLPAIAFGSLNDESTRGEIDVRKTIIGQSIGGVIYSLFAGSPLVIPLTTAPLAIFISVIRGICDDYNLDFPAFYACIGLWNCFFLILGGIFNVSLLMKLFKRSTEEVIALFISIAFVVDAVKGTVKIFHRYYHDPTLANRSVDFRQGRDLLGGNRSEVAGLALNAFPESVIQCTRERPVLCLLLMLGTLWMGYTLYQFKRSPFLHAKVREVLSDCALPISVLLFSFIGSYLFSDIELPVFKVHDRPIFNVAPFERLTAMNVVSAMGLGFLLALLIFIDQNIVVSLTNAPENRLLKGTAYHWDLMLSGLINILMSVLGLPWMHAAFPHSTLHVRQLAFVEQLTRPLTTGVKETRLTSLAANIFIGVSVLLLPVPLQWIPKPVLYGLFLYIALTSIDGNQMCDRMALLLKEQTSYPPTHYIRKVPQRKIHYFTFLQMMQLLVLCTFGMYPIPYMKMIFPLFMILLIPIRNNVLPHIIEAKYLDIMDAQHM

Nearest PDB structures (foldseek):
  7x1i-assembly1_A  TM=9.598E-01  e=3.984E-68  Homo sapiens
  7x1h-assembly1_B  TM=7.161E-01  e=1.737E-65  Homo sapiens
  8ten-assembly1_B  TM=8.619E-01  e=7.380E-26  Arabidopsis thaliana
  8t3u-assembly1_B  TM=8.273E-01  e=6.571E-22  Homo sapiens
  8tel-assembly1_A  TM=8.161E-01  e=1.745E-20  Arabidopsis thaliana

InterPro domains:
  IPR003020 Bicarbonate transporter, eukaryotic [PR01231] (155-167)
  IPR003020 Bicarbonate transporter, eukaryotic [PR01231] (385-397)
  IPR003020 Bicarbonate transporter, eukaryotic [PR01231] (406-418)
  IPR003020 Bicarbonate transporter, eukaryotic [PR01231] (505-514)
  IPR003020 Bicarbonate transporter, eukaryotic [PR01231] (564-573)
  IPR003020 Bicarbonate transporter, eukaryotic [PR01231] (578-591)
  IPR003020 Bicarbonate transporter, eukaryotic [PTHR11453] (45-778)
  IPR011531 Bicarbonate transporter-like, transmembrane domain [PF00955] (249-778)
  IPR016152 Phosphotransferase/anion transporter [G3DSA:3.40.930.10] (41-210)
  IPR016152 Phosphotransferase/anion transporter [SSF55804] (30-209)

Radius of gyration: 39.74 Å; Cα contacts (8 Å, |Δi|>4): 2390; chains: 2; bounding box: 112×130×84 Å

pLDDT: mean 79.14, std 17.78, range [24.77, 97.5]

Foldseek 3Di:
DDPPPPPPCPPPPDQDDDDDDDDDDDDDADQLQQFVVLVVLLVVCLVQPAEAEADADQAPLVVVVVQLVSQCPSVVQVLPPDDVVLQLLQQAPQPDDDDHRRGHGDDKDWDWDQDPVGIQTPQAEIEGFGEDASHPDKDKYKYAHNWQYCHDDNRGRHGMYIYIYHYPQFAPCPHSVNSSSSVNNLPVDPVLVVCCNPDDDPVSNSVSSVVSSVVSNVVVPPPPPPPPPPVPLLPPDDDDPVLLAQFCPQQVVLCVLQVVCLVVQAPFQCDDDNNDVVLLVLLLVLLLCLALLVLQLLQLLLCVLLVRLRHSLLSLQLQLVLLLLCLNDPRAQLFGKHDAPLLSLLLSLLSVVCVVVVADSLQLLLLLLLLLLVVLLSCLRSVVLSCCSLPFQLLLLLVLLLSLVSLLVVLVVVLVVVCVVQQDQPPPPCPVPCCPVVVVVPPDDDDCVVVVVVVVPPVVVSVNLNVASVLLVVLLVQLLVQLVVQLCLCVPPDDDNVVSLSSNSCSNVVSQVVSLCCVCPVVVVRDFDFRDDDPDDNFDFGDNVRDDPVSSVVSSVLSVLVSLVQLVFQSSLQPVLPDCQQVDDSDGRNSNLSSSLSVSSSVCSRRVHRRMHGHPPSSVVSSVSQFDFDPDVDGRGPHGRNHSVSSNSSSVVSNVCSVCPPPPVRSRGSSSSSSSSNNRSVVSLVPRVLSVLVVVVVDDSSPDDPFSLPRRPPNVVSVVVSVVSVVLSVVLNCQCVPPDSVSVSCSSVSSVVVSCCLVPVVCVVPPPVSVVSVSDDGD/DDPPPPPPCPPPPDQPDDDDDDDDDDDDADQLQQFVVLVVLLVVCLVVPAEAEADADQAPLVVVVVQLVSQCPSVVQVLPPDDVVLQLLQQAPQNDDDDHRRGHGDDKDWDWDQDPVGIQTPQAEIEGFGEDASHPDKHKYKYAHNWQYCHDDNRGRHGMYIYIYHYPLFAPCPHSVNSSSSVNNLVVDPVLVVCCNPDDDPVSNSVSSVVSSVVSNVVVPPPPPPPPPPVPLLPPDDDDPVLLAQFPPQQVVLCVLQVVCLVVQAPFQCDDDNNDVVLLVLLLVLLLCLALLVLQLLQLLLCVLLVRLRHSLLSLQLQLVLLLLCLNDPRANLFGKHDAPLLSLLLSLLSVVCVVVVADSLQLLLLLLLLLLVVLLSCLRSVVLSCCSLPFPLLLLLVLLLRLVSLLVVLVVVLVVVCVVQQDQPPPPPVPPCCVVVVVVPPDDDPPVVPVVVVVPPCVVSVNLNVASVLLVVLLVQLLVQLVVQLCLCVPPDDDNVVSLSSNSCSNVVSQVVSLCCVCPVVVVRDFDFRDDDPDDNFDFHDNVRDDPVSSVVSSVLSVLVSLVQLVFQSSLQPVLPDCQQVDDSDGRNSNNSSSLSVSSSVCSRRVHRRMHGHPPSSVVSSVSQFDFDPDVDGRGPHGRNHSVSSNSSSVVSNVCSVCPPPPVRSRGSSSSSSSSNNRSVVSLVPRVLSVLVVVVVDDSSPDDPFSLPRRPPNVVSVVVSVVSVVLSVVLNCQCVPPDSVSVSCSSVSSVVVSCCLVPVVCVVPPPVSVVSVSDDGD

Solvent-accessible surface area (backbone atoms only — not comparable to full-atom values): 82379 Å² total; per-residue (Å²): 88,69,30,78,41,81,63,75,75,62,84,76,82,72,71,41,74,44,36,38,34,38,37,42,42,75,49,76,77,59,51,54,69,60,26,51,57,48,55,51,52,50,50,53,38,67,72,60,62,40,69,42,78,61,40,78,61,79,45,70,67,54,42,49,51,51,50,50,49,48,50,57,61,39,72,90,50,67,58,85,75,54,59,63,71,58,50,58,36,58,38,19,52,39,52,64,88,78,89,56,62,47,61,38,71,23,32,38,45,37,43,30,34,43,42,70,83,16,64,42,60,45,20,42,44,43,36,38,43,33,71,37,78,68,40,88,59,73,44,57,34,41,36,33,39,64,56,64,32,69,46,32,87,71,29,38,48,26,31,33,40,36,41,36,39,15,32,59,89,38,31,64,77,60,30,43,66,51,53,46,33,43,52,49,51,61,63,63,39,65,71,53,51,54,54,53,70,70,41,88,47,72,68,51,42,51,51,51,52,53,50,50,49,54,51,52,37,57,62,66,57,56,72,68,77,73,62,73,76,59,82,54,84,71,44,87,67,76,90,55,77,66,60,37,68,45,67,42,48,48,31,50,51,30,47,62,65,39,56,78,52,51,66,49,26,69,38,50,38,72,59,67,92,67,56,45,61,66,59,44,51,47,44,18,52,34,47,30,49,64,49,48,47,54,37,44,51,51,11,42,51,37,17,66,56,50,74,55,71,38,28,32,67,39,30,39,47,34,47,15,54,48,29,38,51,44,47,72,66,40,60,47,57,60,63,40,59,38,69,51,69,71,57,50,50,51,52,39,40,51,42,51,50,22,65,74,67,71,47,61,53,59,28,50,51,20,48,19,31,44,38,17,22,51,51,29,36,48,32,16,33,28,34,50,60,63,58,52,64,61,58,47,56,66,59,48,51,44,53,51,49,48,54,31,49,50,34,41,52,50,30,51,53,55,52,50,52,42,36,62,67,36,54,54,71,75,65,78,61,73,76,62,61,62,57,60,61,61,54,61,66,64,64,77,85,83,76,65,59,70,60,51,62,67,60,63,50,63,74,67,67,75,70,69,43,44,37,44,41,52,48,35,51,48,39,18,51,47,23,28,51,46,20,52,53,32,42,53,36,55,76,44,70,50,45,50,72,68,58,23,49,51,44,27,53,39,12,58,56,50,22,52,53,52,45,24,43,44,50,52,60,74,38,53,88,53,77,65,66,51,72,77,81,78,94,63,82,72,78,45,74,44,56,62,83,78,57,55,72,68,54,54,54,54,25,41,57,55,7,49,43,51,27,48,36,50,52,50,44,31,51,46,37,55,49,63,55,62,32,70,73,53,53,73,84,77,71,81,26,65,29,45,36,41,28,48,43,18,54,48,27,39,56,21,17,44,33,57,28,63,61,55,40,42,32,77,55,60,17,50,50,47,48,57,63,41,38,40,65,46,84,55,97,60,73,43,60,78,37,46,70,67,34,26,55,37,56,32,50,18,20,49,52,42,47,55,46,61,72,31,56,60,70,64,62,46,49,47,36,50,37,48,52,32,10,47,32,42,41,55,29,58,59,52,51,66,85,38,63,68,56,52,54,56,48,51,74,46,29,34,72,52,66,46,68,89,43,70,52,67,48,45,33,61,65,68,58,51,52,49,53,51,50,51,50,50,51,52,42,51,51,49,51,56,48,56,67,41,95,45,66,71,50,48,60,50,35,46,58,58,60,56,52,49,41,54,42,56,72,60,50,43,48,73,76,43,60,56,69,53,50,49,49,67,49,48,74,80,122,88,69,26,79,40,81,63,75,74,62,83,76,81,74,70,42,75,44,34,38,35,40,36,40,43,75,48,76,78,59,52,55,68,60,27,52,56,48,55,50,51,49,51,53,40,68,72,60,60,40,70,43,75,61,40,78,61,78,45,69,67,54,42,50,50,52,49,51,50,49,51,58,61,39,72,90,50,65,58,85,76,52,60,62,71,58,49,56,36,57,38,18,51,35,53,63,86,68,89,54,58,45,61,39,70,24,34,38,44,37,43,30,31,42,42,68,82,16,66,42,59,45,20,41,44,43,35,38,43,34,71,36,78,70,40,88,58,72,44,56,34,41,36,34,38,65,56,65,32,70,47,31,86,72,30,39,48,26,31,34,40,35,41,35,41,14,31,60,89,38,30,65,78,60,31,44,63,50,54,46,33,43,53,50,50,61,64,63,38,64,71,53,51,56,54,52,68,69,40,87,47,72,68,52,43,50,52,50,52,54,50,50,50,55,50,52,35,56,61,66,57,57,73,69,78,74,63,70,74,58,81,53,87,72,45,88,66,76,90,54,76,66,62,36,68,44,65,42,48,48,31,49,52,30,48,63,65,39,58,78,53,52,66,48,28,70,35,50,37,72,58,67,94,67,54,46,60,66,58,45,50,47,43,19,54,36,48,32,49,64,48,47,49,55,36,45,52,52,11,44,50,37,16,66,54,50,74,54,73,39,29,32,68,38,31,37,47,34,48,15,53,51,28,38,52,44,47,73,67,42,59,46,57,61,65,40,58,38,70,49,72,70,57,52,49,50,52,40,42,51,42,51,51,21,65,75,66,72,48,62,53,61,28,50,52,21,49,20,30,42,38,18,21,51,52,30,36,49,33,17,33,30,33,51,62,62,56,50,64,62,58,45,57,67,58,49,50,44,53,50,51,48,54,31,48,50,32,41,51,50,29,50,52,55,51,50,52,43,36,63,68,36,54,54,71,75,65,76,62,74,75,62,62,63,57,59,60,62,53,60,66,63,64,75,86,83,75,67,60,69,61,52,64,67,58,63,50,62,73,67,67,76,72,69,43,45,35,44,42,53,48,37,51,46,38,18,52,47,24,30,50,48,20,50,53,31,43,52,37,56,78,44,70,51,44,49,72,68,58,24,48,50,43,27,53,40,11,59,58,49,22,52,52,52,46,24,46,44,49,51,60,75,38,54,88,55,78,67,65,51,71,76,81,79,96,64,84,73,78,45,75,43,55,63,83,77,56,54,74,68,54,54,55,55,25,42,57,55,6,50,43,50,28,49,36,50,53,52,44,32,52,46,37,53,49,63,53,63,31,73,73,52,52,71,84,79,72,81,25,67,27,44,36,40,28,48,43,17,54,49,27,40,56,21,18,43,33,55,28,64,60,54,39,42,31,78,55,61,17,50,50,48,49,57,64,43,39,40,65,46,84,53,97,58,74,43,61,78,36,46,69,68,36,26,55,37,56,32,50,18,19,51,51,40,47,56,46,61,71,32,56,59,72,66,62,47,49,47,36,49,35,46,51,32,10,48,31,43,40,56,30,59,58,52,51,65,84,38,63,68,58,51,54,55,48,52,73,47,29,32,72,52,66,45,68,90,43,70,53,66,48,45,33,62,67,68,59,52,52,50,52,50,50,53,50,51,52,52,44,50,52,49,49,55,48,54,67,42,95,45,68,71,51,47,61,48,36,48,58,59,60,57,52,52,42,55,41,57,72,59,52,44,48,74,78,42,60,57,70,55,51,49,48,66,48,48,72,81,125

Organism: Echeneis naucrates (NCBI:txid173247)

Secondary structure (DSSP, 8-state):
----------SS---EEEEEEEEEEEEPPP-TTT-HHHHHHHHHHHHT-EEEEEE---SHHHHHHHHHHHHHHSGGG--TT--HHHHHHHHBGGGSSSS-----BSEEEEEEEEETTEEEE--SEEEEEEEETT--S-EEEEEEEEEEE--SSS--SEEEEEEEEEESS--GGGSHHHHHHHHHHHHT-HHHHHHHHT--SHHHHHHHHHHHHHHHHHHTTS---TTS----S--S----GGGGSSTTHHHHHHHHHHGGGTTHHHHBTTBSSS--HHHHHHHHHHHHHHHHHHHHHHHHHHHHHTTTSS-HHHHHHHHHHHHHHHHHH-S-TT--EE--HHHHHHHHHHHHHHHHHT--HHHHHHHHHHHHHHHHHHHHHTTGGGGGGG--HHHHHHHHHHHHHHHHHHHHHHHHHHHHHHTS----------TTGGGTTTTS-STTHHHHHHHSS--------THHHHHHHHHHHHHHHHHHHHHHGGGS-BS-HHHHHHHHHTHHHHHHHHHHHIIIIITTTS-----------S-----GGG--HHHHHHHHHHHHHHHHHHHHHHHHHHHHHT-GGG--SS---HHHHHHHHHHHHHHHHHHTPPP-EE-TTHHHHHHHHTEEEE-SSS-EEEEE---SHHHHHHHHHHHHGGGGTTTTGGGS-HHHHHHHHHHHHHHHTTT-HHHHHHHHHHB-GGG----HHHHHS-HHHHHHHHHHHHHHHHHHHHHHS-S-HHHHHTHHHHHHHHHHIIIIIHHHHS-HHHHHHHHS---/----------SS---EEEEEEEEEEEEPPP-TTT-HHHHHHHHHHHHT-EEEEEE---SHHHHHHHHHHHHHHSGGG--TT--HHHHHHHHBGGGSSSS-----BSEEEEEEEEETTEEEE--SEEEEEEEETT--S-EEEEEEEEEEE--SSS--SEEEEEEEEEESS--GGGSHHHHHHHHHHHHT-HHHHHHHHT--SHHHHHHHHHHHHHHHHHHTTS---TTS----S--S----THHHHSTTHHHHHHHHHHGGGTTHHHHBTTBSSS--HHHHHHHHHHHHHHHHHHHHHHHHHHHHHTTTSS-HHHHHHHHHHHHHHHHHH-S-SS--EE--HHHHHHHHHHHHHHHHHT--HHHHHHHHHHHHHHHHHHHHHTTGGGGGGG--HHHHHHHHHHHHHHHHHHHHHHHHHHHHHHTS----------TTHHHHTTTS-STTHHHHHHHSS--------THHHHHHHHHHHHHHHHHHHHHHGGGS-BS-HHHHHHHHHTHHHHHHHHHHHIIIIITTTS-----------S-----GGG--HHHHHHHHHHHHHHHHHHHHHHHHHHHHHT-GGG--SS---HHHHHHHHHHHHHHHHHHTPPP-EE-TTHHHHHHHHTEEEE-SSS-EEEEE---SHHHHHHHHHHHHGGGGTTTTGGGS-HHHHHHHHHHHHHHHTTT-HHHHHHHHHHB-GGG----HHHHHS-HHHHHHHHHHHHHHHHHHHHHHS-S-HHHHHTHHHHHHHHHHIIIIIHHHHS-HHHHHHHHS---